Protein AF-A0A534S2S4-F1 (afdb_monomer)

Solvent-accessible surface area (backbone atoms only — not comparable to full-atom values): 56631 Å² total; per-residue (Å²): 140,79,90,82,89,81,90,79,90,84,87,86,82,88,86,89,84,85,85,80,88,74,84,80,78,77,70,78,77,72,76,71,80,69,82,71,57,47,35,55,70,44,50,54,31,37,77,66,33,58,49,56,22,44,39,50,73,72,68,54,84,59,63,68,35,70,48,42,50,52,49,50,53,44,32,54,50,32,46,51,55,48,49,52,53,48,33,68,75,62,39,66,91,51,43,47,70,60,43,74,64,41,52,72,62,59,48,69,63,53,56,33,32,34,51,27,31,46,73,56,96,68,34,43,33,70,37,54,27,36,38,56,42,86,41,82,35,76,55,41,68,33,45,63,28,46,33,44,68,43,44,54,74,63,92,55,72,63,59,54,52,52,44,41,42,51,26,59,65,42,16,82,53,30,71,49,63,35,65,38,26,38,38,33,26,13,88,83,47,46,78,43,82,43,80,27,73,92,71,56,66,68,55,53,47,53,53,49,54,54,58,44,49,75,77,49,73,82,67,78,84,68,67,57,93,54,38,93,49,36,34,51,32,70,62,52,49,53,52,35,60,77,60,38,31,48,45,59,35,69,87,56,48,76,66,53,48,53,54,35,45,77,73,74,34,64,27,35,68,54,36,20,73,66,51,69,59,72,78,81,72,88,81,73,83,85,69,75,53,78,67,53,66,29,52,32,26,34,11,44,71,72,58,23,38,34,33,47,85,79,58,84,73,91,86,58,70,35,39,33,24,38,39,76,46,56,42,79,81,77,71,37,60,38,37,41,21,36,38,42,36,46,77,92,48,76,46,80,50,78,39,70,28,96,46,76,82,36,38,63,55,39,51,48,56,52,49,55,59,52,64,77,43,80,83,44,41,35,39,28,57,53,67,64,59,60,51,49,54,54,54,50,50,67,75,47,75,86,70,80,96,67,85,63,66,75,82,39,54,43,48,49,45,62,51,34,56,42,20,46,28,53,52,46,54,46,92,43,70,66,52,50,19,43,72,57,68,46,77,67,94,53,94,71,76,42,77,59,45,51,47,44,41,50,53,51,27,78,74,65,70,44,64,69,42,54,49,51,50,53,50,52,40,42,44,50,18,51,30,50,45,53,52,50,53,49,48,52,75,69,28,94,79,72,81,76,97,82,74,82,84,81,69,51,89,67,82,46,55,77,41,50,42,82,72,49,76,60,88,59,98,68,56,92,82,50,89,73,84,49,93,48,66,65,55,37,52,50,51,59,53,65,36,69,64,43,35,48,70,60,53,46,32,74,74,33,70,70,53,43,53,50,53,53,51,66,74,70,63,80,71,82,73,85,74,78,61,78,40,79,45,80,51,78,64,72,53,32,96,85,78,63,45,63,57,64,48,76,44,81,88,61,70,44,78,47,65,24,46,28,44,40,83,54,99,92,46,75,41,70,38,29,38,33,40,35,34,46,46,36,31,29,67,83,76,64,52,74,46,65,36,72,63,68,77,28,51,38,54,62,32,66,48,38,40,36,52,54,46,40,42,35,68,75,69,62,45,49,53,63,56,51,21,49,47,34,37,72,78,51,67,40,97,50,45,47,71,54,51,58,47,36,45,49,51,51,23,59,76,41,40,63,39,46,49,51,50,46,52,50,48,41,69,33,64,47,33,23,44,44,74,43,80,45,39,26,45,94,72,44,64,31,27,40,38,34,42,24,51,87,49,48,40,38,48,43,78,37,73,56,88,72,43,71,63,50,45,76,68,41,70,80,26,83,27,37,42,25,23,64,91,57,67,60,62,73,72,46,87,50,51,42,25,36,23,45,61,61,54,52,53,50,51,54,54,51,42,70,77,38,79,81,45,62,67,45,52,48,54,50,50,54,53,49,54,54,51,49,60,52,46,59,47,35,78,74,65,45,51,35,24,84,74,40,41,70,51,49,62,60,50,51,52,48,53,52,54,56,71,74,52,87,68,85,48,73,69,41,42,52,50,49,54,51,50,64,75,39,53,84,23,59,60,38,39,34,77,34,66,73,39,63,61,49,38,60,61,23,56,55,56,50,47,65,53,50,62,50,42,78,78,43,60,43,70,36,49,71,69,60,44,49,32,47,29,38,50,44,18,52,41,52,19,22,56,52,65,76,42,59,49,58,57,45,53,66,68,66,63,68,48,71,66,63,60,69,68,66,62,86,80,78,71,80,72,69,96,64,62,60,53,58,89,92,67,82,58,98,81,60,75,73,66,72,69,62,68,58,75,78,70,66,81,82,78,79,83,76,135

Sequence (989 aa):
LPMVSGSGTMQHRLPGARRKGIAASTCPVSRRIMTTSITVDILESFLQCRYKSYLQLGGAQGSPSDYARLLHEKSARVRLTATDTLLTRHGARECLRSPTVTPAVLKRGVPLVLDATLEDEGLTIRVDALQRVPGPSTLGDFHYVPILFHEAERPSHIQRSLLALYGLLLDPLQGRAPGYGILIHGQGCAVRRIAIPRRHGQVRRVLQELRELHTGPPPQLMLNKHCPYCAFHQRCHAEAMAKDDLSLLRGLSAKDITQHHKHGIFTVTQLSCTFRPRKRRKPAPPKPPLHQAALQALAIRDQKIHVYGTPQLPVSSTRIYFDLEGDPDRRFVYLLGMVVQTGAVEERYSFWADTPAEESRLYQQFLEVVAHHPGSWLYAYGSYEAAFLRRMGQAVERLTQGDPVLSRVVNVLSIIYAHVYFPTYSNSLKDIGRYLGCSWTAAEASGLQSIVWRRQWETTGAVTLKDILTTYNMEDCLALRRVTECLYTICPSSLAADQPQTTCHAGSPVVRVEDIEPPSSRREWGRAKFVVSDFEFVNQCAYFDYQRDRILLRTHPTLKQRQARKHGRQGKKNLWANRCVALDSLVCPFCGGGVLTQRPDGRLVRLTFDLQKTRSGFRRWVTRFTTTWHRCASCGKRFLPHEYLRVDEHGHTLKSWAMYEHIVHRASFASIAERMKTYFGLPVFTPDIRTFKRRLAHDYRETSQQLLAKLVRGTVLHADETTVHLQRGVKGYVWVFTNLEEVVFMYRPSREGSFLHDLLKDFHGVLVSDFYAPYDAVACAQQKCLIHLIRDFNHDIQRNPWDEELKALAADFGRLLRTIVVTIDRYGLSQQHLGKHRQDVDAFFHAVSGRLYRSEVTEGYQQRLLTYQDKLFTFLRYDGIPWNNNNAEHAVKQFAYYREIADGYFSETGLQDYLVLLSLNVTCKYKDVSFLQFLLAREKDIDVFAAGRDWHGVRPTIELIPEGFTLARRKRARDWDQVQQQPYKQKQE

Radius of gyration: 42.88 Å; Cα contacts (8 Å, |Δi|>4): 1382; chains: 1; bounding box: 113×96×119 Å

Foldseek 3Di:
DDDDDDDDDDDDDDDDDDDDDDDPPPPPPPPPPPLPQCEPVLLLCCVAPVLLSLCVLVVHFFAFDLLSVVQVVLLVLQLVVLVVVVCVVQPVVLEAEAEADALVVVLVVRQKYAQYWQDDDRHTYTFGMWGWDAPDWQSGRIFTATEHEGAFLDDDVSVLLVSLVVQVSRCVSTVHGDQWHWYQYHNVRDIDIGGHDPDCPVSVVSVVVSVCSSVDDRDDQADDPCLLRRRCNVVSVVVCVVQQALNLQVPDDPVNQVLCVLVVRGHLLSLLVPDFLDQDDDDDPDPQAQFRSNVLSVCLVVVFKEWEDFQDDDDDQKEKFKDWADDVSVPATAKIWMWIHHNPDIDIDMAGDLDSVCLLVSLVVVVVVVVVPPPYAYEYQACPVLVSLVVSCVVPVPDDDDDRNSVRYDHLLSSCRRTIRGSFSDSDLVRVLVLLVQDAPDPSQDSSVLVSLSVVCNVPVDVVSVVSNNSSRNSSRVSSVSSVVLVVVVHPPDDDPDDPQDDRNNNHHYHYSNNPDGPPPPCPPPQDDDPDVVVSVVVVCVDPCNCLVPPVCVVDVVSVVVVCVVVPDPDPDPDDAPEEEEDDDQADPPPRARDKDFDPPDKDKAKAWEWDQDPVGIATHIYIYIYTWIAHPVPRDIDTHPQVLFFDNYDLLLLLVLLCCCQVVVDQLQRSCVCCCPVHVDNDHSLNNLVSLLQVLVLQVVLLVVLLVCLLADQEKEKDKDWFAAAPRQIWMWIWIDDLQFIFIDIDSDPQLPVVCVSNVSRAHEYEYAPDPSVVPHPYAYAHAVVVVLVVLVVVCVSVVPQVLSVVLSVLVVVLVVVLVVQCVVPNLDLVSLLVSPVVLVVSLVVLVPDDDDDPVSVVVSVVCVVCSSHQVCSNHDGPYDNHSVVRVVLVVSVVVSSSVCGNPHDPSSVSSSRSLNRLCVSCVSLVHDSSVCSVLSDNHSVVVSVPDPPPDDDPPGDGHDPPDDRPPDPDPPVPVVSVDDDDPDPDD

Structure (mmCIF, N/CA/C/O backbone):
data_AF-A0A534S2S4-F1
#
_entry.id   AF-A0A534S2S4-F1
#
loop_
_atom_site.group_PDB
_atom_site.id
_atom_site.type_symbol
_atom_site.label_atom_id
_atom_site.label_alt_id
_atom_site.label_comp_id
_atom_site.label_asym_id
_atom_site.label_entity_id
_atom_site.label_seq_id
_atom_site.pdbx_PDB_ins_code
_atom_site.Cartn_x
_atom_site.Cartn_y
_atom_site.Cartn_z
_atom_site.occupancy
_atom_site.B_iso_or_equiv
_atom_site.auth_seq_id
_atom_site.auth_comp_id
_atom_site.auth_asym_id
_atom_site.auth_atom_id
_atom_site.pdbx_PDB_model_num
ATOM 1 N N . LEU A 1 1 ? 59.144 -22.539 16.439 1.00 27.97 1 LEU A N 1
ATOM 2 C CA . LEU A 1 1 ? 60.264 -23.484 16.230 1.00 27.97 1 LEU A CA 1
ATOM 3 C C . LEU A 1 1 ? 60.076 -24.652 17.191 1.00 27.97 1 LEU A C 1
ATOM 5 O O . LEU A 1 1 ? 59.930 -24.357 18.368 1.00 27.97 1 LEU A O 1
ATOM 9 N N . PRO A 1 2 ? 60.136 -25.922 16.762 1.00 48.00 2 PRO A N 1
ATOM 10 C CA . PRO A 1 2 ? 59.625 -26.518 15.517 1.00 48.00 2 PRO A CA 1
ATOM 11 C C . PRO A 1 2 ? 58.724 -27.764 15.830 1.00 48.00 2 PRO A C 1
ATOM 13 O O . PRO A 1 2 ? 58.719 -28.236 16.956 1.00 48.00 2 PRO A O 1
ATOM 16 N N . MET A 1 3 ? 57.757 -28.120 14.962 1.00 29.30 3 MET A N 1
ATOM 17 C CA . MET A 1 3 ? 57.731 -29.337 14.096 1.00 29.30 3 MET A CA 1
ATOM 18 C C . MET A 1 3 ? 57.551 -30.686 14.854 1.00 29.30 3 MET A C 1
ATOM 20 O O . MET A 1 3 ? 58.191 -30.885 15.867 1.00 29.30 3 MET A O 1
ATOM 24 N N . VAL A 1 4 ? 56.756 -31.691 14.445 1.00 30.16 4 VAL A N 1
ATOM 25 C CA . VAL A 1 4 ? 56.313 -32.095 13.099 1.00 30.16 4 VAL A CA 1
ATOM 26 C C . VAL A 1 4 ? 55.202 -33.180 13.157 1.00 30.16 4 VAL A C 1
ATOM 28 O O . VAL A 1 4 ? 55.156 -33.976 14.084 1.00 30.16 4 VAL A O 1
ATOM 31 N N . SER A 1 5 ? 54.326 -33.138 12.142 1.00 28.84 5 SER A N 1
ATOM 32 C CA . SER A 1 5 ? 53.470 -34.156 11.479 1.00 28.84 5 SER A CA 1
ATOM 33 C C . SER A 1 5 ? 52.844 -35.374 12.191 1.00 28.84 5 SER A C 1
ATOM 35 O O . SER A 1 5 ? 53.548 -36.201 12.758 1.00 28.84 5 SER A O 1
ATOM 37 N N . GLY A 1 6 ? 51.580 -35.650 11.824 1.00 25.84 6 GLY A N 1
ATOM 38 C CA . GLY A 1 6 ? 51.224 -36.980 11.296 1.00 25.84 6 GLY A CA 1
ATOM 39 C C . GLY A 1 6 ? 49.858 -37.561 11.680 1.00 25.84 6 GLY A C 1
ATOM 40 O O . GLY A 1 6 ? 49.754 -38.229 12.692 1.00 25.84 6 GLY A O 1
ATOM 41 N N . SER A 1 7 ? 48.876 -37.392 10.780 1.00 24.80 7 SER A N 1
ATOM 42 C CA . SER A 1 7 ? 47.795 -38.337 10.409 1.00 24.80 7 SER A CA 1
ATOM 43 C C . SER A 1 7 ? 46.844 -38.939 11.461 1.00 24.80 7 SER A C 1
ATOM 45 O O . SER A 1 7 ? 47.269 -39.604 12.394 1.00 24.80 7 SER A O 1
ATOM 47 N N . GLY A 1 8 ? 45.538 -38.909 11.158 1.00 25.06 8 GLY A N 1
ATOM 48 C CA . GLY A 1 8 ? 44.631 -39.992 11.567 1.00 25.06 8 GLY A CA 1
ATOM 49 C C . GLY A 1 8 ? 43.248 -39.559 12.044 1.00 25.06 8 GLY A C 1
ATOM 50 O O . GLY A 1 8 ? 43.040 -39.290 13.217 1.00 25.06 8 GLY A O 1
ATOM 51 N N . THR A 1 9 ? 42.303 -39.540 11.106 1.00 26.94 9 THR A N 1
ATOM 52 C CA . THR A 1 9 ? 40.872 -39.862 11.268 1.00 26.94 9 THR A CA 1
ATOM 53 C C . THR A 1 9 ? 40.419 -40.369 12.649 1.00 26.94 9 THR A C 1
ATOM 55 O O . THR A 1 9 ? 40.787 -41.471 13.049 1.00 26.94 9 THR A O 1
ATOM 58 N N . MET A 1 10 ? 39.506 -39.642 13.307 1.00 26.95 10 MET A N 1
ATOM 59 C CA . MET A 1 10 ? 38.719 -40.157 14.434 1.00 26.95 10 MET A CA 1
ATOM 60 C C . MET A 1 10 ? 37.233 -40.284 14.072 1.00 26.95 10 MET A C 1
ATOM 62 O O . MET A 1 10 ? 36.478 -39.316 14.079 1.00 26.95 10 MET A O 1
ATOM 66 N N . GLN A 1 11 ? 36.823 -41.524 13.809 1.00 29.59 11 GLN A N 1
ATOM 67 C CA . GLN A 1 11 ? 35.552 -42.075 14.270 1.00 29.59 11 GLN A CA 1
ATOM 68 C C . GLN A 1 11 ? 35.878 -42.985 15.460 1.00 29.59 11 GLN A C 1
ATOM 70 O O . GLN A 1 11 ? 36.618 -43.947 15.291 1.00 29.59 11 GLN A O 1
ATOM 75 N N . HIS A 1 12 ? 35.308 -42.719 16.636 1.00 27.44 12 HIS A N 1
ATOM 76 C CA . HIS A 1 12 ? 35.150 -43.722 17.690 1.00 27.44 12 HIS A CA 1
ATOM 77 C C . HIS A 1 12 ? 33.883 -43.463 18.515 1.00 27.44 12 HIS A C 1
ATOM 79 O O . HIS A 1 12 ? 33.473 -42.331 18.759 1.00 27.44 12 HIS A O 1
ATOM 85 N N . ARG A 1 13 ? 33.256 -44.585 18.868 1.00 25.59 13 ARG A N 1
ATOM 86 C CA . ARG A 1 13 ? 31.987 -44.803 19.569 1.00 25.59 13 ARG A CA 1
ATOM 87 C C . ARG A 1 13 ? 32.154 -44.840 21.102 1.00 25.59 13 ARG A C 1
ATOM 89 O O . ARG A 1 13 ? 33.119 -45.452 21.535 1.00 25.59 13 ARG A O 1
ATOM 96 N N . LEU A 1 14 ? 31.096 -44.390 21.815 1.00 32.38 14 LEU A N 1
ATOM 97 C CA . LEU A 1 14 ? 30.461 -44.919 23.068 1.00 32.38 14 LEU A CA 1
ATOM 98 C C . LEU A 1 14 ? 31.342 -45.034 24.352 1.00 32.38 14 LEU A C 1
ATOM 100 O O . LEU A 1 14 ? 32.553 -44.984 24.204 1.00 32.38 14 LEU A O 1
ATOM 104 N N . PRO A 1 15 ? 30.827 -45.203 25.609 1.00 32.09 15 PRO A N 1
ATOM 105 C CA . PRO A 1 15 ? 29.485 -45.609 26.082 1.00 32.09 15 PRO A CA 1
ATOM 106 C C . PRO A 1 15 ? 28.913 -44.792 27.283 1.00 32.09 15 PRO A C 1
ATOM 108 O O . PRO A 1 15 ? 29.521 -43.848 27.774 1.00 32.09 15 PRO A O 1
ATOM 111 N N . GLY A 1 16 ? 27.698 -45.134 27.739 1.00 25.22 16 GLY A N 1
ATOM 112 C CA . GLY A 1 16 ? 26.945 -44.379 28.755 1.00 25.22 16 GLY A CA 1
ATOM 113 C C . GLY A 1 16 ? 27.122 -44.793 30.221 1.00 25.22 16 GLY A C 1
ATOM 114 O O . GLY A 1 16 ? 27.789 -45.774 30.518 1.00 25.22 16 GLY A O 1
ATOM 115 N N . ALA A 1 17 ? 26.444 -44.066 31.122 1.00 25.34 17 ALA A N 1
ATOM 116 C CA . ALA A 1 17 ? 25.922 -44.570 32.399 1.00 25.34 17 ALA A CA 1
ATOM 117 C C . ALA A 1 17 ? 25.058 -43.528 33.148 1.00 25.34 17 ALA A C 1
ATOM 119 O O . ALA A 1 17 ? 25.485 -42.410 33.407 1.00 25.34 17 ALA A O 1
ATOM 120 N N . ARG A 1 18 ? 23.888 -43.999 33.609 1.00 25.67 18 ARG A N 1
ATOM 121 C CA . ARG A 1 18 ? 23.208 -43.653 34.877 1.00 25.67 18 ARG A CA 1
ATOM 122 C C . ARG A 1 18 ? 22.656 -42.228 35.058 1.00 25.67 18 ARG A C 1
ATOM 124 O O . ARG A 1 18 ? 23.253 -41.388 35.721 1.00 25.67 18 ARG A O 1
ATOM 131 N N . ARG A 1 19 ? 21.385 -42.038 34.680 1.00 29.34 19 ARG A N 1
ATOM 132 C CA . ARG A 1 19 ? 20.469 -41.162 35.436 1.00 29.34 19 ARG A CA 1
ATOM 133 C C . ARG A 1 19 ? 19.663 -42.017 36.415 1.00 29.34 19 ARG A C 1
ATOM 135 O O . ARG A 1 19 ? 18.825 -42.811 36.001 1.00 29.34 19 ARG A O 1
ATOM 142 N N . LYS A 1 20 ? 19.961 -41.869 37.710 1.00 29.08 20 LYS A N 1
ATOM 143 C CA . LYS A 1 20 ? 19.117 -42.348 38.810 1.00 29.08 20 LYS A CA 1
ATOM 144 C C . LYS A 1 20 ? 17.820 -41.541 38.802 1.00 29.08 20 LYS A C 1
ATOM 146 O O . LYS A 1 20 ? 17.865 -40.313 38.776 1.00 29.08 20 LYS A O 1
ATOM 151 N N . GLY A 1 21 ? 16.693 -42.244 38.821 1.00 29.78 21 GLY A N 1
ATOM 152 C CA . GLY A 1 21 ? 15.395 -41.659 39.110 1.00 29.78 21 GLY A CA 1
ATOM 153 C C . GLY A 1 21 ? 15.348 -41.160 40.550 1.00 29.78 21 GLY A C 1
ATOM 154 O O . GLY A 1 21 ? 15.722 -41.878 41.475 1.00 29.78 21 GLY A O 1
ATOM 155 N N . ILE A 1 22 ? 14.880 -39.928 40.716 1.00 29.33 22 ILE A N 1
ATOM 156 C CA . ILE A 1 22 ? 14.251 -39.444 41.940 1.00 29.33 22 ILE A CA 1
ATOM 157 C C . ILE A 1 22 ? 12.923 -38.849 41.485 1.00 29.33 22 ILE A C 1
ATOM 159 O O . ILE A 1 22 ? 12.863 -38.095 40.513 1.00 29.33 22 ILE A O 1
ATOM 163 N N . ALA A 1 23 ? 11.870 -39.324 42.135 1.00 26.19 23 ALA A N 1
ATOM 164 C CA . ALA A 1 23 ? 10.476 -39.148 41.792 1.00 26.19 23 ALA A CA 1
ATOM 165 C C . ALA A 1 23 ? 10.111 -37.682 41.522 1.00 26.19 23 ALA A C 1
ATOM 167 O O . ALA A 1 23 ? 10.239 -36.827 42.396 1.00 26.19 23 ALA A O 1
ATOM 168 N N . ALA A 1 24 ? 9.583 -37.412 40.327 1.00 26.72 24 ALA A N 1
ATOM 169 C CA . ALA A 1 24 ? 8.692 -36.280 40.153 1.00 26.72 24 ALA A CA 1
ATOM 170 C C . ALA A 1 24 ? 7.431 -36.616 40.950 1.00 26.72 24 ALA A C 1
ATOM 172 O O . ALA A 1 24 ? 6.681 -37.518 40.573 1.00 26.72 24 ALA A O 1
ATOM 173 N N . SER A 1 25 ? 7.238 -35.941 42.083 1.00 27.28 25 SER A N 1
ATOM 174 C CA . SER A 1 25 ? 5.959 -35.944 42.770 1.00 27.28 25 SER A CA 1
ATOM 175 C C . SER A 1 25 ? 4.925 -35.391 41.795 1.00 27.28 25 SER A C 1
ATOM 177 O O . SER A 1 25 ? 4.791 -34.192 41.559 1.00 27.28 25 SER A O 1
ATOM 179 N N . THR A 1 26 ? 4.182 -36.299 41.177 1.00 25.56 26 THR A N 1
ATOM 180 C CA . THR A 1 26 ? 2.866 -35.994 40.646 1.00 25.56 26 THR A CA 1
ATOM 181 C C . THR A 1 26 ? 2.010 -35.643 41.853 1.00 25.56 26 THR A C 1
ATOM 183 O O . THR A 1 26 ? 1.343 -36.504 42.417 1.00 25.56 26 THR A O 1
ATOM 186 N N . CYS A 1 27 ? 2.070 -34.385 42.295 1.00 23.92 27 CYS A N 1
ATOM 187 C CA . CYS A 1 27 ? 0.969 -33.812 43.045 1.00 23.92 27 CYS A CA 1
ATOM 188 C C . CYS A 1 27 ? -0.245 -33.939 42.124 1.00 23.92 27 CYS A C 1
ATOM 190 O O . CYS A 1 27 ? -0.252 -33.314 41.057 1.00 23.92 27 CYS A O 1
ATOM 192 N N . PRO A 1 28 ? -1.264 -34.738 42.478 1.00 25.97 28 PRO A N 1
ATOM 193 C CA . PRO A 1 28 ? -2.534 -34.593 41.820 1.00 25.97 28 PRO A CA 1
ATOM 194 C C . PRO A 1 28 ? -3.015 -33.220 42.275 1.00 25.97 28 PRO A C 1
ATOM 196 O O . PRO A 1 28 ? -3.484 -33.053 43.401 1.00 25.97 28 PRO A O 1
ATOM 199 N N . VAL A 1 29 ? -2.872 -32.204 41.422 1.00 29.03 29 VAL A N 1
ATOM 200 C CA . VAL A 1 29 ? -3.767 -31.058 41.517 1.00 29.03 29 VAL A CA 1
ATOM 201 C C . VAL A 1 29 ? -5.122 -31.649 41.188 1.00 29.03 29 VAL A C 1
ATOM 203 O O . VAL A 1 29 ? -5.519 -31.757 40.030 1.00 29.03 29 VAL A O 1
ATOM 206 N N . SER A 1 30 ? -5.775 -32.145 42.236 1.00 26.56 30 SER A N 1
ATOM 207 C CA . SER A 1 30 ? -7.192 -32.400 42.271 1.00 26.56 30 SER A CA 1
ATOM 208 C C . SER A 1 30 ? -7.811 -31.108 41.768 1.00 26.56 30 SER A C 1
ATOM 210 O O . SER A 1 30 ? -7.877 -30.111 42.491 1.00 26.56 30 SER A O 1
ATOM 212 N N . ARG A 1 31 ? -8.174 -31.081 40.480 1.00 31.44 31 ARG A N 1
ATOM 213 C CA . ARG A 1 31 ? -9.143 -30.129 39.964 1.00 31.44 31 ARG A CA 1
ATOM 214 C C . ARG A 1 31 ? -10.419 -30.480 40.711 1.00 31.44 31 ARG A C 1
ATOM 216 O O . ARG A 1 31 ? -11.256 -31.224 40.215 1.00 31.44 31 ARG A O 1
ATOM 223 N N . ARG A 1 32 ? -10.547 -29.962 41.937 1.00 27.72 32 ARG A N 1
ATOM 224 C CA . ARG A 1 32 ? -11.848 -29.629 42.486 1.00 27.72 32 ARG A CA 1
ATOM 225 C C . ARG A 1 32 ? -12.482 -28.791 41.393 1.00 27.72 32 ARG A C 1
ATOM 227 O O . ARG A 1 32 ? -12.066 -27.659 41.159 1.00 27.72 32 ARG A O 1
ATOM 234 N N . ILE A 1 33 ? -13.421 -29.398 40.681 1.00 35.59 33 ILE A N 1
ATOM 235 C CA . ILE A 1 33 ? -14.421 -28.689 39.905 1.00 35.59 33 ILE A CA 1
ATOM 236 C C . ILE A 1 33 ? -15.196 -27.908 40.966 1.00 35.59 33 ILE A C 1
ATOM 238 O O . ILE A 1 33 ? -16.193 -28.374 41.504 1.00 35.59 33 ILE A O 1
ATOM 242 N N . MET A 1 34 ? -14.650 -26.767 41.387 1.00 34.31 34 MET A N 1
ATOM 243 C CA . MET A 1 34 ? -15.472 -25.741 41.983 1.00 34.31 34 MET A CA 1
ATOM 244 C C . MET A 1 34 ? -16.307 -25.254 40.818 1.00 34.31 34 MET A C 1
ATOM 246 O O . MET A 1 34 ? -15.790 -24.635 39.895 1.00 34.31 34 MET A O 1
ATOM 250 N N . THR A 1 35 ? -17.575 -25.642 40.814 1.00 44.19 35 THR A N 1
ATOM 251 C CA . THR A 1 35 ? -18.600 -25.050 39.967 1.00 44.19 35 THR A CA 1
ATOM 252 C C . THR A 1 35 ? -18.693 -23.575 40.348 1.00 44.19 35 THR A C 1
ATOM 254 O O . THR A 1 35 ? -19.490 -23.197 41.205 1.00 44.19 35 THR A O 1
ATOM 257 N N . THR A 1 36 ? -17.805 -22.742 39.804 1.00 59.06 36 THR A N 1
ATOM 258 C CA . THR A 1 36 ? -17.857 -21.294 39.980 1.00 59.06 36 THR A CA 1
ATOM 259 C C . THR A 1 36 ? -19.071 -20.808 39.206 1.00 59.06 36 THR A C 1
ATOM 261 O O . THR A 1 36 ? -19.063 -20.760 37.978 1.00 59.06 36 THR A O 1
ATOM 264 N N . SER A 1 37 ? -20.145 -20.497 39.930 1.00 69.94 37 SER A N 1
ATOM 265 C CA . SER A 1 37 ? -21.350 -19.907 39.358 1.00 69.94 37 SER A CA 1
ATOM 266 C C . SER A 1 37 ? -20.997 -18.613 38.627 1.00 69.94 37 SER A C 1
ATOM 268 O O . SER A 1 37 ? -20.305 -17.755 39.181 1.00 69.94 37 SER A O 1
ATOM 270 N N . ILE A 1 38 ? -21.481 -18.451 37.398 1.00 78.44 38 ILE A N 1
ATOM 271 C CA . ILE A 1 38 ? -21.271 -17.223 36.625 1.00 78.44 38 ILE A CA 1
ATOM 272 C C . ILE A 1 38 ? -22.048 -16.083 37.300 1.00 78.44 38 ILE A C 1
ATOM 274 O O . ILE A 1 38 ? -23.280 -16.110 37.327 1.00 78.44 38 ILE A O 1
ATOM 278 N N . THR A 1 39 ? -21.326 -15.087 37.821 1.00 82.81 39 THR A N 1
ATOM 279 C CA . THR A 1 39 ? -21.883 -13.893 38.478 1.00 82.81 39 THR A CA 1
ATOM 280 C C . THR A 1 39 ? -22.001 -12.702 37.518 1.00 82.81 39 THR A C 1
ATOM 282 O O . THR A 1 39 ? -21.434 -12.703 36.421 1.00 82.81 39 THR A O 1
ATOM 285 N N . VAL A 1 40 ? -22.703 -11.643 37.944 1.00 79.50 40 VAL A N 1
ATOM 286 C CA . VAL A 1 40 ? -22.803 -10.376 37.190 1.00 79.50 40 VAL A CA 1
ATOM 287 C C . VAL A 1 40 ? -21.429 -9.742 36.965 1.00 79.50 40 VAL A C 1
ATOM 289 O O . VAL A 1 40 ? -21.137 -9.334 35.846 1.00 79.50 40 VAL A O 1
ATOM 292 N N . ASP A 1 41 ? -20.546 -9.751 37.967 1.00 81.44 41 ASP A N 1
ATOM 293 C CA . ASP A 1 41 ? -19.196 -9.178 37.849 1.00 81.44 41 ASP A CA 1
ATOM 294 C C . ASP A 1 41 ? -18.347 -9.892 36.783 1.00 81.44 41 ASP A C 1
ATOM 296 O O . ASP A 1 41 ? -17.568 -9.261 36.058 1.00 81.44 41 ASP A O 1
ATOM 300 N N . ILE A 1 42 ? -18.502 -11.218 36.664 1.00 85.88 42 ILE A N 1
ATOM 301 C CA . ILE A 1 42 ? -17.833 -12.031 35.638 1.00 85.88 42 ILE A CA 1
ATOM 302 C C . ILE A 1 42 ? -18.393 -11.694 34.256 1.00 85.88 42 ILE A C 1
ATOM 304 O O . ILE A 1 42 ? -17.633 -11.569 33.295 1.00 85.88 42 ILE A O 1
ATOM 308 N N . LEU A 1 43 ? -19.709 -11.510 34.146 1.00 84.19 43 LEU A N 1
ATOM 309 C CA . LEU A 1 43 ? -20.357 -11.137 32.894 1.00 84.19 43 LEU A CA 1
ATOM 310 C C . LEU A 1 43 ? -19.977 -9.724 32.439 1.00 84.19 43 LEU A C 1
ATOM 312 O O . LEU A 1 43 ? -19.644 -9.525 31.272 1.00 84.19 43 LEU A O 1
ATOM 316 N N . GLU A 1 44 ? -19.991 -8.740 33.335 1.00 86.06 44 GLU A N 1
ATOM 317 C CA . GLU A 1 44 ? -19.510 -7.391 33.031 1.00 86.06 44 GLU A CA 1
ATOM 318 C C . GLU A 1 44 ? -18.049 -7.423 32.592 1.00 86.06 44 GLU A C 1
ATOM 320 O O . GLU A 1 44 ? -17.680 -6.823 31.578 1.00 86.06 44 GLU A O 1
ATOM 325 N N . SER A 1 45 ? -17.233 -8.207 33.299 1.00 89.50 45 SER A N 1
ATOM 326 C CA . SER A 1 45 ? -15.844 -8.433 32.926 1.00 89.50 45 SER A CA 1
ATOM 327 C C . SER A 1 45 ? -15.722 -9.096 31.556 1.00 89.50 45 SER A C 1
ATOM 329 O O . SER A 1 45 ? -14.849 -8.688 30.805 1.00 89.50 45 SER A O 1
ATOM 331 N N . PHE A 1 46 ? -16.607 -10.021 31.171 1.00 88.94 46 PHE A N 1
ATOM 332 C CA . PHE A 1 46 ? -16.636 -10.627 29.832 1.00 88.94 46 PHE A CA 1
ATOM 333 C C . PHE A 1 46 ? -16.990 -9.603 28.746 1.00 88.94 46 PHE A C 1
ATOM 335 O O . PHE A 1 46 ? -16.337 -9.555 27.700 1.00 88.94 46 PHE A O 1
ATOM 342 N N . LEU A 1 47 ? -17.988 -8.749 29.006 1.00 87.62 47 LEU A N 1
ATOM 343 C CA . LEU A 1 47 ? -18.412 -7.681 28.095 1.00 87.62 47 LEU A CA 1
ATOM 344 C C . LEU A 1 47 ? -17.325 -6.608 27.910 1.00 87.62 47 LEU A C 1
ATOM 346 O O . LEU A 1 47 ? -17.243 -5.998 26.844 1.00 87.62 47 LEU A O 1
ATOM 350 N N . GLN A 1 48 ? -16.482 -6.391 28.921 1.00 89.81 48 GLN A N 1
ATOM 351 C CA . GLN A 1 48 ? -15.333 -5.481 28.860 1.00 89.81 48 GLN A CA 1
ATOM 352 C C . GLN A 1 48 ? -14.072 -6.150 28.282 1.00 89.81 48 GLN A C 1
ATOM 354 O O . GLN A 1 48 ? -13.323 -5.533 27.521 1.00 89.81 48 GLN A O 1
ATOM 359 N N . CYS A 1 49 ? -13.793 -7.394 28.673 1.00 91.00 49 CYS A N 1
ATOM 360 C CA . CYS A 1 49 ? -12.587 -8.151 28.345 1.00 91.00 49 CYS A CA 1
ATOM 361 C C . CYS A 1 49 ? -12.755 -9.663 28.615 1.00 91.00 49 CYS A C 1
ATOM 363 O O . CYS A 1 49 ? -12.649 -10.128 29.750 1.00 91.00 49 CYS A O 1
ATOM 365 N N . ARG A 1 50 ? -12.871 -10.466 27.549 1.00 90.56 50 ARG A N 1
ATOM 366 C CA . ARG A 1 50 ? -12.970 -11.939 27.635 1.00 90.56 50 ARG A CA 1
ATOM 367 C C . ARG A 1 50 ? -11.816 -12.596 28.403 1.00 90.56 50 ARG A C 1
ATOM 369 O O . ARG A 1 50 ? -12.011 -13.590 29.094 1.00 90.56 50 ARG A O 1
ATOM 376 N N . TYR A 1 51 ? -10.605 -12.046 28.302 1.00 91.25 51 TYR A N 1
ATOM 377 C CA . TYR A 1 51 ? -9.449 -12.583 29.025 1.00 91.25 51 TYR A CA 1
ATOM 378 C C . TYR A 1 51 ? -9.570 -12.351 30.539 1.00 91.25 51 TYR A C 1
ATOM 380 O O . TYR A 1 51 ? -9.246 -13.234 31.326 1.00 91.25 51 TYR A O 1
ATOM 388 N N . LYS A 1 52 ? -10.118 -11.201 30.964 1.00 92.00 52 LYS A N 1
ATOM 389 C CA . LYS A 1 52 ? -10.385 -10.907 32.381 1.00 92.00 52 LYS A CA 1
ATOM 390 C C . LYS A 1 52 ? -11.400 -11.888 32.967 1.00 92.00 52 LYS A C 1
ATOM 392 O O . LYS A 1 52 ? -11.141 -12.442 34.030 1.00 92.00 52 LYS A O 1
ATOM 397 N N . SER A 1 53 ? -12.511 -12.136 32.268 1.00 90.44 53 SER A N 1
ATOM 398 C CA . SER A 1 53 ? -13.516 -13.101 32.732 1.00 90.44 53 SER A CA 1
ATOM 399 C C . SER A 1 53 ? -12.956 -14.521 32.812 1.00 90.44 53 SER A C 1
ATOM 401 O O . SER A 1 53 ? -13.241 -15.223 33.774 1.00 90.44 53 SER A O 1
ATOM 403 N N . TYR A 1 54 ? -12.111 -14.927 31.855 1.00 91.00 54 TYR A N 1
ATOM 404 C CA . TYR A 1 54 ? -11.408 -16.214 31.911 1.00 91.00 54 TYR A CA 1
ATOM 405 C C . TYR A 1 54 ? -10.513 -16.326 33.156 1.00 91.00 54 TYR A C 1
ATOM 407 O O . TYR A 1 54 ? -10.580 -17.319 33.877 1.00 91.00 54 TYR A O 1
ATOM 415 N N . LEU A 1 55 ? -9.721 -15.289 33.459 1.00 90.06 55 LEU A N 1
ATOM 416 C CA . LEU A 1 55 ? -8.868 -15.262 34.651 1.00 90.06 55 LEU A CA 1
ATOM 417 C C . LEU A 1 55 ? -9.683 -15.338 35.951 1.00 90.06 55 LEU A C 1
ATOM 419 O O . LEU A 1 55 ? -9.311 -16.086 36.852 1.00 90.06 55 LEU A O 1
ATOM 423 N N . GLN A 1 56 ? -10.800 -14.609 36.037 1.00 89.56 56 GLN A N 1
ATOM 424 C CA . GLN A 1 56 ? -11.691 -14.638 37.203 1.00 89.56 56 GLN A CA 1
ATOM 425 C C . GLN A 1 56 ? -12.367 -16.001 37.383 1.00 89.56 56 GLN A C 1
ATOM 427 O O . GLN A 1 56 ? -12.389 -16.526 38.493 1.00 89.56 56 GLN A O 1
ATOM 432 N N . LEU A 1 57 ? -12.862 -16.607 36.297 1.00 86.31 57 LEU A N 1
ATOM 433 C CA . LEU A 1 57 ? -13.441 -17.956 36.319 1.00 86.31 57 LEU A CA 1
ATOM 434 C C . LEU A 1 57 ? -12.415 -19.017 36.739 1.00 86.31 57 LEU A C 1
ATOM 436 O O . LEU A 1 57 ? -12.777 -19.981 37.410 1.00 86.31 57 LEU A O 1
ATOM 440 N N . GLY A 1 58 ? -11.141 -18.818 36.384 1.00 84.62 58 GLY A N 1
ATOM 441 C CA . GLY A 1 58 ? -10.013 -19.642 36.820 1.00 84.62 58 GLY A CA 1
ATOM 442 C C . GLY A 1 58 ? -9.516 -19.361 38.246 1.00 84.62 58 GLY A C 1
ATOM 443 O O . GLY A 1 58 ? -8.513 -19.945 38.650 1.00 84.62 58 GLY A O 1
ATOM 444 N N . GLY A 1 59 ? -10.169 -18.467 38.999 1.00 85.56 59 GLY A N 1
ATOM 445 C CA . GLY A 1 59 ? -9.825 -18.142 40.388 1.00 85.56 59 GLY A CA 1
ATOM 446 C C . GLY A 1 59 ? -8.624 -17.207 40.562 1.00 85.56 59 GLY A C 1
ATOM 447 O O . GLY A 1 59 ? -8.127 -17.053 41.677 1.00 85.56 59 GLY A O 1
ATOM 448 N N . ALA A 1 60 ? -8.131 -16.575 39.493 1.00 87.38 60 ALA A N 1
ATOM 449 C CA . ALA A 1 60 ? -7.032 -15.623 39.603 1.00 87.38 60 ALA A CA 1
ATOM 450 C C . ALA A 1 60 ? -7.495 -14.328 40.290 1.00 87.38 60 ALA A C 1
ATOM 452 O O . ALA A 1 60 ? -8.562 -13.796 39.982 1.00 87.38 60 ALA A O 1
ATOM 453 N N . GLN A 1 61 ? -6.653 -13.782 41.167 1.00 85.81 61 GLN A N 1
ATOM 454 C CA . GLN A 1 61 ? -6.859 -12.471 41.782 1.00 85.81 61 GLN A CA 1
ATOM 455 C C . GLN A 1 61 ? -5.931 -11.429 41.149 1.00 85.81 61 GLN A C 1
ATOM 457 O O . GLN A 1 61 ? -4.822 -11.747 40.717 1.00 85.81 61 GLN A O 1
ATOM 462 N N . GLY A 1 62 ? -6.410 -10.190 41.058 1.00 85.62 62 GLY A N 1
ATOM 463 C CA . GLY A 1 62 ? -5.659 -9.044 40.551 1.00 85.62 62 GLY A CA 1
ATOM 464 C C . GLY A 1 62 ? -5.740 -7.872 41.525 1.00 85.62 62 GLY A C 1
ATOM 465 O O . GLY A 1 62 ? -6.615 -7.846 42.390 1.00 85.62 62 GLY A O 1
ATOM 466 N N . SER A 1 63 ? -4.861 -6.888 41.359 1.00 88.19 63 SER A N 1
ATOM 467 C CA . SER A 1 63 ? -4.794 -5.707 42.225 1.00 88.19 63 SER A CA 1
ATOM 468 C C . SER A 1 63 ? -5.602 -4.558 41.615 1.00 88.19 63 SER A C 1
ATOM 470 O O . SER A 1 63 ? -5.228 -4.067 40.549 1.00 88.19 63 SER A O 1
ATOM 472 N N . PRO A 1 64 ? -6.716 -4.119 42.228 1.00 86.81 64 PRO A N 1
ATOM 473 C CA . PRO A 1 64 ? -7.528 -3.041 41.676 1.00 86.81 64 PRO A CA 1
ATOM 474 C C . PRO A 1 64 ? -6.797 -1.695 41.771 1.00 86.81 64 PRO A C 1
ATOM 476 O O . PRO A 1 64 ? -6.247 -1.344 42.821 1.00 86.81 64 PRO A O 1
ATOM 479 N N . SER A 1 65 ? -6.848 -0.918 40.686 1.00 89.69 65 SER A N 1
ATOM 480 C CA . SER A 1 65 ? -6.360 0.463 40.686 1.00 89.69 65 SER A CA 1
ATOM 481 C C . SER A 1 65 ? -7.206 1.347 41.603 1.00 89.69 65 SER A C 1
ATOM 483 O O . SER A 1 65 ? -8.356 1.016 41.914 1.00 89.69 65 SER A O 1
ATOM 485 N N . ASP A 1 66 ? -6.669 2.499 42.005 1.00 90.44 66 ASP A N 1
ATOM 486 C CA . ASP A 1 66 ? -7.423 3.463 42.812 1.00 90.44 66 ASP A CA 1
ATOM 487 C C . ASP A 1 66 ? -8.715 3.904 42.104 1.00 90.44 66 ASP A C 1
ATOM 489 O O . ASP A 1 66 ? -9.767 4.015 42.729 1.00 90.44 66 ASP A O 1
ATOM 493 N N . TYR A 1 67 ? -8.673 4.073 40.778 1.00 90.12 67 TYR A N 1
ATOM 494 C CA . TYR A 1 67 ? -9.863 4.405 39.994 1.00 90.12 67 TYR A CA 1
ATOM 495 C C . TYR A 1 67 ? -10.912 3.282 40.013 1.00 90.12 67 TYR A C 1
ATOM 497 O O . TYR A 1 67 ? -12.105 3.555 40.132 1.00 90.12 67 TYR A O 1
ATOM 505 N N . ALA A 1 68 ? -10.493 2.012 39.949 1.00 89.00 68 ALA A N 1
ATOM 506 C CA . ALA A 1 68 ? -11.415 0.884 40.080 1.00 89.00 68 ALA A CA 1
ATOM 507 C C . ALA A 1 68 ? -12.057 0.829 41.479 1.00 89.00 68 ALA A C 1
ATOM 509 O O . ALA A 1 68 ? -13.250 0.542 41.589 1.00 89.00 68 ALA A O 1
ATOM 510 N N . ARG A 1 69 ? -11.299 1.160 42.536 1.00 91.00 69 ARG A N 1
ATOM 511 C CA . ARG A 1 69 ? -11.831 1.294 43.904 1.00 91.00 69 ARG A CA 1
ATOM 512 C C . ARG A 1 69 ? -12.836 2.441 44.011 1.00 91.00 69 ARG A C 1
ATOM 514 O O . ARG A 1 69 ? -13.934 2.225 44.513 1.00 91.00 69 ARG A O 1
ATOM 521 N N . LEU A 1 70 ? -12.529 3.604 43.434 1.00 89.38 70 LEU A N 1
ATOM 522 C CA . LEU A 1 70 ? -13.452 4.741 43.367 1.00 89.38 70 LEU A CA 1
ATOM 523 C C . LEU A 1 70 ? -14.770 4.378 42.656 1.00 89.38 70 LEU A C 1
ATOM 525 O O . LEU A 1 70 ? -15.844 4.777 43.105 1.00 89.38 70 LEU A O 1
ATOM 529 N N . LEU A 1 71 ? -14.716 3.635 41.544 1.00 87.69 71 LEU A N 1
ATOM 530 C CA . LEU A 1 71 ? -15.925 3.159 40.859 1.00 87.69 71 LEU A CA 1
ATOM 531 C C . LEU A 1 71 ? -16.740 2.209 41.743 1.00 87.69 71 LEU A C 1
ATOM 533 O O . LEU A 1 71 ? -17.961 2.341 41.813 1.00 87.69 71 LEU A O 1
ATOM 537 N N . HIS A 1 72 ? -16.074 1.299 42.457 1.00 88.00 72 HIS A N 1
ATOM 538 C CA . HIS A 1 72 ? -16.733 0.387 43.389 1.00 88.00 72 HIS A CA 1
ATOM 539 C C . HIS A 1 72 ? -17.438 1.138 44.531 1.00 88.00 72 HIS A C 1
ATOM 541 O O . HIS A 1 72 ? -18.610 0.881 44.804 1.00 88.00 72 HIS A O 1
ATOM 547 N N . GLU A 1 73 ? -16.778 2.127 45.138 1.00 89.00 73 GLU A N 1
ATOM 548 C CA . GLU A 1 73 ? -17.365 2.998 46.168 1.00 89.00 73 GLU A CA 1
ATOM 549 C C . GLU A 1 73 ? -18.575 3.780 45.640 1.00 89.00 73 GLU A C 1
ATOM 551 O O . GLU A 1 73 ? -19.628 3.835 46.282 1.00 89.00 73 GLU A O 1
ATOM 556 N N . LYS A 1 74 ? -18.462 4.356 44.435 1.00 88.00 74 LYS A N 1
ATOM 557 C CA . LYS A 1 74 ? -19.575 5.053 43.778 1.00 88.00 74 LYS A CA 1
ATOM 558 C C . LYS A 1 74 ? -20.759 4.120 43.526 1.00 88.00 74 LYS A C 1
ATOM 560 O O . LYS A 1 74 ? -21.896 4.542 43.735 1.00 88.00 74 LYS A O 1
ATOM 565 N N . SER A 1 75 ? -20.496 2.891 43.089 1.00 88.50 75 SER A N 1
ATOM 566 C CA . SER A 1 75 ? -21.517 1.868 42.844 1.00 88.50 75 SER A CA 1
ATOM 567 C C . SER A 1 75 ? -22.219 1.461 44.141 1.00 88.50 75 SER A C 1
ATOM 569 O O . SER A 1 75 ? -23.449 1.458 44.201 1.00 88.50 75 SER A O 1
ATOM 571 N N . ALA A 1 76 ? -21.463 1.254 45.226 1.00 89.44 76 ALA A N 1
ATOM 572 C CA . ALA A 1 76 ? -22.015 0.983 46.552 1.00 89.44 76 ALA A CA 1
ATOM 573 C C . ALA A 1 76 ? -22.913 2.127 47.055 1.00 89.44 76 ALA A C 1
ATOM 575 O O . ALA A 1 76 ? -24.003 1.875 47.570 1.00 89.44 76 ALA A O 1
ATOM 576 N N . ARG A 1 77 ? -22.509 3.388 46.847 1.00 89.19 77 ARG A N 1
ATOM 577 C CA . ARG A 1 77 ? -23.321 4.553 47.229 1.00 89.19 77 ARG A CA 1
ATOM 578 C C . ARG A 1 77 ? -24.615 4.654 46.424 1.00 89.19 77 ARG A C 1
ATOM 580 O O . ARG A 1 77 ? -25.676 4.808 47.020 1.00 89.19 77 ARG A O 1
ATOM 587 N N . VAL A 1 78 ? -24.546 4.514 45.097 1.00 90.19 78 VAL A N 1
ATOM 588 C CA . VAL A 1 78 ? -25.748 4.510 44.242 1.00 90.19 78 VAL A CA 1
ATOM 589 C C . VAL A 1 78 ? -26.682 3.374 44.641 1.00 90.19 78 VAL A C 1
ATOM 591 O O . VAL A 1 78 ? -27.881 3.601 44.761 1.00 90.19 78 VAL A O 1
ATOM 594 N N . ARG A 1 79 ? -26.150 2.179 44.927 1.00 91.06 79 ARG A N 1
ATOM 595 C CA . ARG A 1 79 ? -26.944 1.051 45.427 1.00 91.06 79 ARG A CA 1
ATOM 596 C C . ARG A 1 79 ? -27.690 1.412 46.707 1.00 91.06 79 ARG A C 1
ATOM 598 O O . ARG A 1 79 ? -28.894 1.183 46.772 1.00 91.06 79 ARG A O 1
ATOM 605 N N . LEU A 1 80 ? -27.004 1.974 47.702 1.00 90.75 80 LEU A N 1
ATOM 606 C CA . LEU A 1 80 ? -27.614 2.363 48.976 1.00 90.75 80 LEU A CA 1
ATOM 607 C C . LEU A 1 80 ? -28.727 3.399 48.770 1.00 90.75 80 LEU A C 1
ATOM 609 O O . LEU A 1 80 ? -29.861 3.163 49.181 1.00 90.75 80 LEU A O 1
ATOM 613 N N . THR A 1 81 ? -28.436 4.500 48.073 1.00 92.00 81 THR A N 1
ATOM 614 C CA . THR A 1 81 ? -29.402 5.585 47.840 1.00 92.00 81 THR A CA 1
ATOM 615 C C . THR A 1 81 ? -30.593 5.132 46.993 1.00 92.00 81 THR A C 1
ATOM 617 O O . THR A 1 81 ? -31.738 5.451 47.316 1.00 92.00 81 THR A O 1
ATOM 620 N N . ALA A 1 82 ? -30.360 4.349 45.935 1.00 92.06 82 ALA A N 1
ATOM 621 C CA . ALA A 1 82 ? -31.424 3.803 45.097 1.00 92.06 82 ALA A CA 1
ATOM 622 C C . ALA A 1 82 ? -32.320 2.835 45.883 1.00 92.06 82 ALA A C 1
ATOM 624 O O . ALA A 1 82 ? -33.543 2.891 45.760 1.00 92.06 82 ALA A O 1
ATOM 625 N N . THR A 1 83 ? -31.722 1.984 46.722 1.00 90.88 83 THR A N 1
ATOM 626 C CA . THR A 1 83 ? -32.458 1.045 47.579 1.00 90.88 83 THR A CA 1
ATOM 627 C C . THR A 1 83 ? -33.344 1.790 48.573 1.00 90.88 83 THR A C 1
ATOM 629 O O . THR A 1 83 ? -34.529 1.482 48.675 1.00 90.88 83 THR A O 1
ATOM 632 N N . ASP A 1 84 ? -32.807 2.802 49.256 1.00 89.31 84 ASP A N 1
ATOM 633 C CA . ASP A 1 84 ? -33.556 3.624 50.212 1.00 89.31 84 ASP A CA 1
ATOM 634 C C . ASP A 1 84 ? -34.716 4.384 49.544 1.00 89.31 84 ASP A C 1
ATOM 636 O O . ASP A 1 84 ? -35.859 4.357 50.011 1.00 89.31 84 ASP A O 1
ATOM 640 N N . THR A 1 85 ? -34.459 4.956 48.363 1.00 88.88 85 THR A N 1
ATOM 641 C CA . THR A 1 85 ? -35.479 5.640 47.553 1.00 88.88 85 THR A CA 1
ATOM 642 C C . THR A 1 85 ? -36.618 4.690 47.170 1.00 88.88 85 THR A C 1
ATOM 644 O O . THR A 1 85 ? -37.797 5.043 47.261 1.00 88.88 85 THR A O 1
ATOM 647 N N . LEU A 1 86 ? -36.290 3.465 46.748 1.00 89.56 86 LEU A N 1
ATOM 648 C CA . LEU A 1 86 ? -37.289 2.463 46.379 1.00 89.56 86 LEU A CA 1
ATOM 649 C C . LEU A 1 86 ? -38.080 1.953 47.590 1.00 89.56 86 LEU A C 1
ATOM 651 O O . LEU A 1 86 ? -39.299 1.809 47.491 1.00 89.56 86 LEU A O 1
ATOM 655 N N . LEU A 1 87 ? -37.420 1.723 48.728 1.00 88.62 87 LEU A N 1
ATOM 656 C CA . LEU A 1 87 ? -38.071 1.316 49.978 1.00 88.62 87 LEU A CA 1
ATOM 657 C C . LEU A 1 87 ? -39.042 2.381 50.490 1.00 88.62 87 LEU A C 1
ATOM 659 O O . LEU A 1 87 ? -40.134 2.041 50.942 1.00 88.62 87 LEU A O 1
ATOM 663 N N . THR A 1 88 ? -38.671 3.656 50.379 1.00 87.50 88 THR A N 1
ATOM 664 C CA . THR A 1 88 ? -39.534 4.786 50.747 1.00 87.50 88 THR A CA 1
ATOM 665 C C . THR A 1 88 ? -40.750 4.873 49.827 1.00 87.50 88 THR A C 1
ATOM 667 O O . THR A 1 88 ? -41.869 5.072 50.291 1.00 87.50 88 THR A O 1
ATOM 670 N N . ARG A 1 89 ? -40.561 4.659 48.517 1.00 86.12 89 ARG A N 1
ATOM 671 C CA . ARG A 1 89 ? -41.641 4.723 47.521 1.00 86.12 89 ARG A CA 1
ATOM 672 C C . ARG A 1 89 ? -42.648 3.574 47.622 1.00 86.12 89 ARG A C 1
ATOM 674 O O . ARG A 1 89 ? -43.824 3.787 47.341 1.00 86.12 89 ARG A O 1
ATOM 681 N N . HIS A 1 90 ? -42.187 2.365 47.940 1.00 83.50 90 HIS A N 1
ATOM 682 C CA . HIS A 1 90 ? -43.008 1.147 47.926 1.00 83.50 90 HIS A CA 1
ATOM 683 C C . HIS A 1 90 ? -43.400 0.634 49.318 1.00 83.50 90 HIS A C 1
ATOM 685 O O . HIS A 1 90 ? -44.184 -0.300 49.402 1.00 83.50 90 HIS A O 1
ATOM 691 N N . GLY A 1 91 ? -42.876 1.226 50.396 1.00 79.06 91 GLY A N 1
ATOM 692 C CA . GLY A 1 91 ? -43.112 0.783 51.768 1.00 79.06 91 GLY A CA 1
ATOM 693 C C . GLY A 1 91 ? -42.246 -0.423 52.146 1.00 79.06 91 GLY A C 1
ATOM 694 O O . GLY A 1 91 ? -42.373 -1.515 51.596 1.00 79.06 91 GLY A O 1
ATOM 695 N N . ALA A 1 92 ? -41.371 -0.262 53.145 1.00 73.75 92 ALA A N 1
ATOM 696 C CA . ALA A 1 92 ? -40.378 -1.282 53.501 1.00 73.75 92 ALA A CA 1
ATOM 697 C C . ALA A 1 92 ? -40.976 -2.646 53.904 1.00 73.75 92 ALA A C 1
ATOM 699 O O . ALA A 1 92 ? -40.348 -3.676 53.664 1.00 73.75 92 ALA A O 1
ATOM 700 N N . ARG A 1 93 ? -42.181 -2.660 54.493 1.00 72.62 93 ARG A N 1
ATOM 701 C CA . ARG A 1 93 ? -42.895 -3.888 54.897 1.00 72.62 93 ARG A CA 1
ATOM 702 C C . ARG A 1 93 ? -43.519 -4.641 53.720 1.00 72.62 93 ARG A C 1
ATOM 704 O O . ARG A 1 93 ? -43.778 -5.833 53.836 1.00 72.62 93 ARG A O 1
ATOM 711 N N . GLU A 1 94 ? -43.732 -3.959 52.601 1.00 76.62 94 GLU A N 1
ATOM 712 C CA . GLU A 1 94 ? -44.311 -4.521 51.379 1.00 76.62 94 GLU A CA 1
ATOM 713 C C . GLU A 1 94 ? -43.234 -4.956 50.376 1.00 76.62 94 GLU A C 1
ATOM 715 O O . GLU A 1 94 ? -43.557 -5.327 49.254 1.00 76.62 94 GLU A O 1
ATOM 720 N N . CYS A 1 95 ? -41.951 -4.917 50.751 1.00 84.25 95 CYS A N 1
ATOM 721 C CA . CYS A 1 95 ? -40.834 -5.304 49.892 1.00 84.25 95 CYS A CA 1
ATOM 722 C C . CYS A 1 95 ? -40.251 -6.654 50.327 1.00 84.25 95 CYS A C 1
ATOM 724 O O . CYS A 1 95 ? -40.015 -6.889 51.512 1.00 84.25 95 CYS A O 1
ATOM 726 N N . LEU A 1 96 ? -39.942 -7.527 49.367 1.00 88.62 96 LEU A N 1
ATOM 727 C CA . LEU A 1 96 ? -39.216 -8.774 49.625 1.00 88.62 96 LEU A CA 1
ATOM 728 C C . LEU A 1 96 ? -37.716 -8.542 49.402 1.00 88.62 96 LEU A C 1
ATOM 730 O O . LEU A 1 96 ? -37.345 -7.939 48.399 1.00 88.62 96 LEU A O 1
ATOM 734 N N . ARG A 1 97 ? -36.850 -9.005 50.311 1.00 87.44 97 ARG A N 1
ATOM 735 C CA . ARG A 1 97 ? -35.394 -8.783 50.233 1.00 87.44 97 ARG A CA 1
ATOM 736 C C . ARG A 1 97 ? -34.625 -10.086 50.070 1.00 87.44 97 ARG A C 1
ATOM 738 O O . ARG A 1 97 ? -34.931 -11.067 50.741 1.00 87.44 97 ARG A O 1
ATOM 745 N N . SER A 1 98 ? -33.647 -10.060 49.173 1.00 87.38 98 SER A N 1
ATOM 746 C CA . SER A 1 98 ? -32.699 -11.137 48.888 1.00 87.38 98 SER A CA 1
ATOM 747 C C . SER A 1 98 ? -33.298 -12.530 48.630 1.00 87.38 98 SER A C 1
ATOM 749 O O . SER A 1 98 ? -32.695 -13.516 49.058 1.00 87.38 98 SER A O 1
ATOM 751 N N . PRO A 1 99 ? -34.465 -12.686 47.965 1.00 90.94 99 PRO A N 1
ATOM 752 C CA . PRO A 1 99 ? -34.963 -14.023 47.676 1.00 90.94 99 PRO A CA 1
ATOM 753 C C . PRO A 1 99 ? -34.210 -14.649 46.496 1.00 90.94 99 PRO A C 1
ATOM 755 O O . PRO A 1 99 ? -33.853 -13.961 45.536 1.00 90.94 99 PRO A O 1
ATOM 758 N N . THR A 1 100 ? -34.100 -15.976 46.494 1.00 90.25 100 THR A N 1
ATOM 759 C CA . THR A 1 100 ? -33.940 -16.724 45.241 1.00 90.25 100 THR A CA 1
ATOM 760 C C . THR A 1 100 ? -35.275 -16.707 44.500 1.00 90.25 100 THR A C 1
ATOM 762 O O . THR A 1 100 ? -36.314 -17.103 45.036 1.00 90.25 100 THR A O 1
ATOM 765 N N . VAL A 1 101 ? -35.273 -16.173 43.283 1.00 90.06 101 VAL A N 1
ATOM 766 C CA . VAL A 1 101 ? -36.486 -15.923 42.507 1.00 90.06 101 VAL A CA 1
ATOM 767 C C . VAL A 1 101 ? -36.984 -17.226 41.897 1.00 90.06 101 VAL A C 1
ATOM 769 O O . VAL A 1 101 ? -36.329 -17.830 41.055 1.00 90.06 101 VAL A O 1
ATOM 772 N N . THR A 1 102 ? -38.194 -17.621 42.280 1.00 90.69 102 THR A N 1
ATOM 773 C CA . THR A 1 102 ? -38.927 -18.747 41.691 1.00 90.69 102 THR A CA 1
ATOM 774 C C . THR A 1 102 ? -40.314 -18.283 41.242 1.00 90.69 102 THR A C 1
ATOM 776 O O . THR A 1 102 ? -40.801 -17.258 41.740 1.00 90.69 102 THR A O 1
ATOM 779 N N . PRO A 1 103 ? -41.009 -19.025 40.357 1.00 89.50 103 PRO A N 1
ATOM 780 C CA . PRO A 1 103 ? -42.379 -18.684 39.972 1.00 89.50 103 PRO A CA 1
ATOM 781 C C . PRO A 1 103 ? -43.316 -18.547 41.185 1.00 89.50 103 PRO A C 1
ATOM 783 O O . PRO A 1 103 ? -44.147 -17.643 41.227 1.00 89.50 103 PRO A O 1
ATOM 786 N N . ALA A 1 104 ? -43.132 -19.377 42.221 1.00 88.38 104 ALA A N 1
ATOM 787 C CA . ALA A 1 104 ? -43.899 -19.307 43.467 1.00 88.38 104 ALA A CA 1
ATOM 788 C C . ALA A 1 104 ? -43.653 -18.001 44.244 1.00 88.38 104 ALA A C 1
ATOM 790 O O . ALA A 1 104 ? -44.599 -17.390 44.742 1.00 88.38 104 ALA A O 1
ATOM 791 N N . VAL A 1 105 ? -42.396 -17.544 44.315 1.00 90.31 105 VAL A N 1
ATOM 792 C CA . VAL A 1 105 ? -42.034 -16.276 44.967 1.00 90.31 105 VAL A CA 1
ATOM 793 C C . VAL A 1 105 ? -42.644 -15.087 44.226 1.00 90.31 105 VAL A C 1
ATOM 795 O O . VAL A 1 105 ? -43.239 -14.222 44.866 1.00 90.31 105 VAL A O 1
ATOM 798 N N . LEU A 1 106 ? -42.553 -15.057 42.892 1.00 91.75 106 LEU A N 1
ATOM 799 C CA . LEU A 1 106 ? -43.114 -13.966 42.088 1.00 91.75 106 LEU A CA 1
ATOM 800 C C . LEU A 1 106 ? -44.652 -13.944 42.121 1.00 91.75 106 LEU A C 1
ATOM 802 O O . LEU A 1 106 ? -45.251 -12.869 42.134 1.00 91.75 106 LEU A O 1
ATOM 806 N N . LYS A 1 107 ? -45.308 -15.109 42.212 1.00 91.94 107 LYS A N 1
ATOM 807 C CA . LYS A 1 107 ? -46.777 -15.221 42.276 1.00 91.94 107 LYS A CA 1
ATOM 808 C C . LYS A 1 107 ? -47.386 -14.607 43.543 1.00 91.94 107 LYS A C 1
ATOM 810 O O . LYS A 1 107 ? -48.554 -14.235 43.526 1.00 91.94 107 LYS A O 1
ATOM 815 N N . ARG A 1 108 ? -46.597 -14.411 44.612 1.00 90.50 108 ARG A N 1
ATOM 816 C CA . ARG A 1 108 ? -47.011 -13.633 45.801 1.00 90.50 108 ARG A CA 1
ATOM 817 C C . ARG A 1 108 ? -47.362 -12.179 45.469 1.00 90.50 108 ARG A C 1
ATOM 819 O O . ARG A 1 108 ? -47.975 -11.510 46.294 1.00 90.50 108 ARG A O 1
ATOM 826 N N . GLY A 1 109 ? -46.941 -11.680 44.305 1.00 88.75 109 GLY A N 1
ATOM 827 C CA . GLY A 1 109 ? -47.325 -10.366 43.807 1.00 88.75 109 GLY A CA 1
ATOM 828 C C . GLY A 1 109 ? -46.804 -9.222 44.664 1.00 88.75 109 GLY A C 1
ATOM 829 O O . GLY A 1 109 ? -47.457 -8.193 44.756 1.00 88.75 109 GLY A O 1
ATOM 830 N N . VAL A 1 110 ? -45.644 -9.367 45.302 1.00 92.19 110 VAL A N 1
ATOM 831 C CA . VAL A 1 110 ? -45.028 -8.305 46.112 1.00 92.19 110 VAL A CA 1
ATOM 832 C C . VAL A 1 110 ? -44.663 -7.104 45.212 1.00 92.19 110 VAL A C 1
ATOM 834 O O . VAL A 1 110 ? -44.051 -7.327 44.166 1.00 92.19 110 VAL A O 1
ATOM 837 N N . PRO A 1 111 ? -45.015 -5.847 45.551 1.00 91.38 111 PRO A N 1
ATOM 838 C CA . PRO A 1 111 ? -44.756 -4.679 44.698 1.00 91.38 111 PRO A CA 1
ATOM 839 C C . PRO A 1 111 ? -43.297 -4.515 44.240 1.00 91.38 111 PRO A C 1
ATOM 841 O O . PRO A 1 111 ? -43.051 -4.132 43.093 1.00 91.38 111 PRO A O 1
ATOM 844 N N . LEU A 1 112 ? -42.343 -4.826 45.121 1.00 93.62 112 LEU A N 1
ATOM 845 C CA . LEU A 1 112 ? -40.910 -4.690 44.881 1.00 93.62 112 LEU A CA 1
ATOM 846 C C . LEU A 1 112 ? -40.141 -5.866 45.499 1.00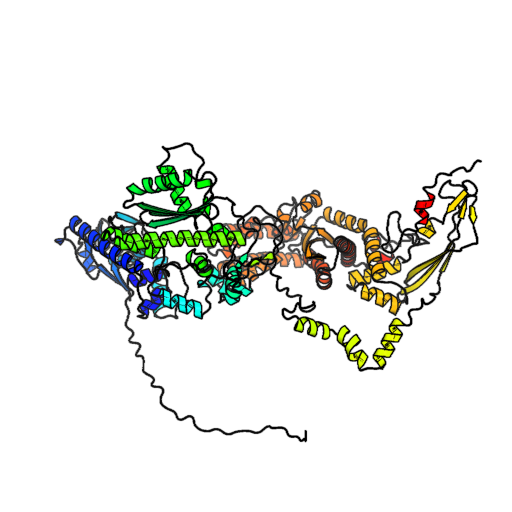 93.62 112 LEU A C 1
ATOM 848 O O . LEU A 1 112 ? -40.378 -6.249 46.647 1.00 93.62 112 LEU A O 1
ATOM 852 N N . VAL A 1 113 ? -39.184 -6.407 44.747 1.00 93.38 113 VAL A N 1
ATOM 853 C CA . VAL A 1 113 ? -38.222 -7.405 45.225 1.00 93.38 113 VAL A CA 1
ATOM 854 C C . VAL A 1 113 ? -36.820 -6.820 45.105 1.00 93.38 113 VAL A C 1
ATOM 856 O O . VAL A 1 113 ? -36.418 -6.464 44.007 1.00 93.38 113 VAL A O 1
ATOM 859 N N . LEU A 1 114 ? -36.085 -6.707 46.205 1.00 91.75 114 LEU A N 1
ATOM 860 C CA . LEU A 1 114 ? -34.721 -6.172 46.253 1.00 91.75 114 LEU A CA 1
ATOM 861 C C . LEU A 1 114 ? -33.695 -7.301 46.354 1.00 91.75 114 LEU A C 1
ATOM 863 O O . LEU A 1 114 ? -33.967 -8.317 46.995 1.00 91.75 114 LEU A O 1
ATOM 867 N N . ASP A 1 115 ? -32.511 -7.095 45.776 1.00 89.00 115 ASP A N 1
ATOM 868 C CA . ASP A 1 115 ? -31.361 -8.010 45.842 1.00 89.00 115 ASP A CA 1
ATOM 869 C C . ASP A 1 115 ? -31.685 -9.446 45.393 1.00 89.00 115 ASP A C 1
ATOM 871 O O . ASP A 1 115 ? -31.193 -10.419 45.960 1.00 89.00 115 ASP A O 1
ATOM 875 N N . ALA A 1 116 ? -32.552 -9.582 44.393 1.00 90.06 116 ALA A N 1
ATOM 876 C CA . ALA A 1 116 ? -33.106 -10.858 43.971 1.00 90.06 116 ALA A CA 1
ATOM 877 C C . ALA A 1 116 ? -32.060 -11.721 43.244 1.00 90.06 116 ALA A C 1
ATOM 879 O O . ALA A 1 116 ? -31.338 -11.226 42.380 1.00 90.06 116 ALA A O 1
ATOM 880 N N . THR A 1 117 ? -32.013 -13.019 43.529 1.00 90.62 117 THR A N 1
ATOM 881 C CA . THR A 1 117 ? -31.105 -13.958 42.853 1.00 90.62 117 THR A CA 1
ATOM 882 C C . THR A 1 117 ? -31.862 -14.754 41.793 1.00 90.62 117 THR A C 1
ATOM 884 O O . THR A 1 117 ? -32.806 -15.471 42.117 1.00 90.62 117 THR A O 1
ATOM 887 N N . LEU A 1 118 ? -31.457 -14.630 40.528 1.00 87.62 118 LEU A N 1
ATOM 888 C CA . LEU A 1 118 ? -31.936 -15.448 39.411 1.00 87.62 118 LEU A CA 1
ATOM 889 C C . LEU A 1 118 ? -30.944 -16.587 39.153 1.00 87.62 118 LEU A C 1
ATOM 891 O O . LEU A 1 118 ? -29.745 -16.342 38.992 1.00 87.62 118 LEU A O 1
ATOM 895 N N . GLU A 1 119 ? -31.452 -17.814 39.074 1.00 85.94 119 GLU A N 1
ATOM 896 C CA . GLU A 1 119 ? -30.664 -19.018 38.796 1.00 85.94 119 GLU A CA 1
ATOM 897 C C . GLU A 1 119 ? -31.129 -19.663 37.485 1.00 85.94 119 GLU A C 1
ATOM 899 O O . GLU A 1 119 ? -32.326 -19.828 37.259 1.00 85.94 119 GLU A O 1
ATOM 904 N N . ASP A 1 120 ? -30.175 -20.007 36.618 1.00 77.69 120 ASP A N 1
ATOM 905 C CA . ASP A 1 120 ? -30.412 -20.703 35.343 1.00 77.69 120 ASP A CA 1
ATOM 906 C C . ASP A 1 120 ? -29.164 -21.511 34.959 1.00 77.69 120 ASP A C 1
ATOM 908 O O . ASP A 1 120 ? -28.119 -20.923 34.703 1.00 77.69 120 ASP A O 1
ATOM 912 N N . GLU A 1 121 ? -29.244 -22.846 34.946 1.00 72.50 121 GLU A N 1
ATOM 913 C CA . GLU A 1 121 ? -28.182 -23.784 34.519 1.00 72.50 121 GLU A CA 1
ATOM 914 C C . GLU A 1 121 ? -26.730 -23.250 34.647 1.00 72.50 121 GLU A C 1
ATOM 916 O O . GLU A 1 121 ? -26.102 -22.819 33.671 1.00 72.50 121 GLU A O 1
ATOM 921 N N . GLY A 1 122 ? -26.191 -23.243 35.873 1.00 72.06 122 GLY A N 1
ATOM 922 C CA . GLY A 1 122 ? -24.814 -22.805 36.166 1.00 72.06 122 GLY A CA 1
ATOM 923 C C . GLY A 1 122 ? -24.592 -21.282 36.237 1.00 72.06 122 GLY A C 1
ATOM 924 O O . GLY A 1 122 ? -23.473 -20.840 36.517 1.00 72.06 122 GLY A O 1
ATOM 925 N N . LEU A 1 123 ? -25.632 -20.470 36.015 1.00 76.62 123 LEU A N 1
ATOM 926 C CA . LEU A 1 123 ? -25.645 -19.023 36.257 1.00 76.62 123 LEU A CA 1
ATOM 927 C C . LEU A 1 123 ? -26.286 -18.718 37.610 1.00 76.62 123 LEU A C 1
ATOM 929 O O . LEU A 1 123 ? -27.372 -19.213 37.912 1.00 76.62 123 LEU A O 1
ATOM 933 N N . THR A 1 124 ? -25.654 -17.825 38.370 1.00 84.75 124 THR A N 1
ATOM 934 C CA . THR A 1 124 ? -26.225 -17.252 39.592 1.00 84.75 124 THR A CA 1
ATOM 935 C C . THR A 1 124 ? -26.072 -15.740 39.512 1.00 84.75 124 THR A C 1
ATOM 937 O O . THR A 1 124 ? -24.997 -15.183 39.744 1.00 84.75 124 THR A O 1
ATOM 940 N N . ILE A 1 125 ? -27.152 -15.065 39.121 1.00 85.81 125 ILE A N 1
ATOM 941 C CA . ILE A 1 125 ? -27.150 -13.637 38.808 1.00 85.81 125 ILE A CA 1
ATOM 942 C C . ILE A 1 125 ? -27.981 -12.884 39.837 1.00 85.81 125 ILE A C 1
ATOM 944 O O . ILE A 1 125 ? -29.196 -13.048 39.925 1.00 85.81 125 ILE A O 1
ATOM 948 N N . ARG A 1 126 ? -27.318 -12.008 40.593 1.00 86.81 126 ARG A N 1
ATOM 949 C CA . ARG A 1 126 ? -27.986 -11.062 41.485 1.00 86.81 126 ARG A CA 1
ATOM 950 C C . ARG A 1 126 ? -28.495 -9.866 40.683 1.00 86.81 126 ARG A C 1
ATOM 952 O O . ARG A 1 126 ? -27.706 -9.152 40.072 1.00 86.81 126 ARG A O 1
ATOM 959 N N . VAL A 1 127 ? -29.798 -9.635 40.723 1.00 88.69 127 VAL A N 1
ATOM 960 C CA . VAL A 1 127 ? -30.471 -8.455 40.174 1.00 88.69 127 VAL A CA 1
ATOM 961 C C . VAL A 1 127 ? -30.735 -7.471 41.306 1.00 88.69 127 VAL A C 1
ATOM 963 O O . VAL A 1 127 ? -31.144 -7.866 42.396 1.00 88.69 127 VAL A O 1
ATOM 966 N N . ASP A 1 128 ? -30.513 -6.183 41.055 1.00 91.75 128 ASP A N 1
ATOM 967 C CA . ASP A 1 128 ? -30.644 -5.159 42.095 1.00 91.75 128 ASP A CA 1
ATOM 968 C C . ASP A 1 128 ? -32.078 -5.020 42.598 1.00 91.75 128 ASP A C 1
ATOM 970 O O . ASP A 1 128 ? -32.306 -5.017 43.808 1.00 91.75 128 ASP A O 1
ATOM 974 N N . ALA A 1 129 ? -33.053 -4.963 41.685 1.00 93.44 129 ALA A N 1
ATOM 975 C CA . ALA A 1 129 ? -34.453 -5.092 42.057 1.00 93.44 129 ALA A CA 1
ATOM 976 C C . ALA A 1 129 ? -35.348 -5.601 40.916 1.00 93.44 129 ALA A C 1
ATOM 978 O O . ALA A 1 129 ? -35.011 -5.504 39.737 1.00 93.44 129 ALA A O 1
ATOM 979 N N . LEU A 1 130 ? -36.532 -6.097 41.268 1.00 95.06 130 LEU A N 1
ATOM 980 C CA . LEU A 1 130 ? -37.632 -6.412 40.362 1.00 95.06 130 LEU A CA 1
ATOM 981 C C . LEU A 1 130 ? -38.865 -5.618 40.792 1.00 95.06 130 LEU A C 1
ATOM 983 O O . LEU A 1 130 ? -39.260 -5.665 41.957 1.00 95.06 130 LEU A O 1
ATOM 987 N N . GLN A 1 131 ? -39.498 -4.922 39.853 1.00 94.75 131 GLN A N 1
ATOM 988 C CA . GLN A 1 131 ? -40.698 -4.129 40.116 1.00 94.75 131 GLN A CA 1
ATOM 989 C C . GLN A 1 131 ? -41.926 -4.760 39.465 1.00 94.75 131 GLN A C 1
ATOM 991 O O . GLN A 1 131 ? -41.915 -5.043 38.265 1.00 94.75 131 GLN A O 1
ATOM 996 N N . ARG A 1 132 ? -42.998 -4.926 40.246 1.00 94.69 132 ARG A N 1
ATOM 997 C CA . ARG A 1 132 ? -44.300 -5.395 39.761 1.00 94.69 132 ARG A CA 1
ATOM 998 C C . ARG A 1 132 ? -44.957 -4.321 38.896 1.00 94.69 132 ARG A C 1
ATOM 1000 O O . ARG A 1 132 ? -45.083 -3.169 39.314 1.00 94.69 132 ARG A O 1
ATOM 1007 N N . VAL A 1 133 ? -45.427 -4.703 37.715 1.00 94.38 133 VAL A N 1
ATOM 1008 C CA . VAL A 1 133 ? -46.155 -3.835 36.783 1.00 94.38 133 VAL A CA 1
ATOM 1009 C C . VAL A 1 133 ? -47.411 -4.536 36.246 1.00 94.38 133 VAL A C 1
ATOM 1011 O O . VAL A 1 133 ? -47.414 -5.763 36.127 1.00 94.38 133 VAL A O 1
ATOM 1014 N N . PRO A 1 134 ? -48.482 -3.795 35.908 1.00 94.81 134 PRO A N 1
ATOM 1015 C CA . PRO A 1 134 ? -49.689 -4.383 35.328 1.00 94.81 134 PRO A CA 1
ATOM 1016 C C . PRO A 1 134 ? -49.425 -5.022 33.958 1.00 94.81 134 PRO A C 1
ATOM 1018 O O . PRO A 1 134 ? -48.642 -4.505 33.157 1.00 94.81 134 PRO A O 1
ATOM 1021 N N . GLY A 1 135 ? -50.112 -6.123 33.667 1.00 92.00 135 GLY A N 1
ATOM 1022 C CA . GLY A 1 135 ? -50.124 -6.777 32.360 1.00 92.00 135 GLY A CA 1
ATOM 1023 C C . GLY A 1 135 ? -50.135 -8.304 32.467 1.00 92.00 135 GLY A C 1
ATOM 1024 O O . GLY A 1 135 ? -49.484 -8.838 33.363 1.00 92.00 135 GLY A O 1
ATOM 1025 N N . PRO A 1 136 ? -50.811 -9.005 31.538 1.00 91.69 136 PRO A N 1
ATOM 1026 C CA . PRO A 1 136 ? -51.051 -10.442 31.636 1.00 91.69 136 PRO A CA 1
ATOM 1027 C C . PRO A 1 136 ? -49.755 -11.259 31.556 1.00 91.69 136 PRO A C 1
ATOM 1029 O O . PRO A 1 136 ? -48.900 -11.000 30.694 1.00 91.69 136 PRO A O 1
ATOM 1032 N N . SER A 1 137 ? -49.641 -12.255 32.436 1.00 94.06 137 SER A N 1
ATOM 1033 C CA . SER A 1 137 ? -48.529 -13.209 32.528 1.00 94.06 137 SER A CA 1
ATOM 1034 C C . SER A 1 137 ? -48.979 -14.529 33.179 1.00 94.06 137 SER A C 1
ATOM 1036 O O . SER A 1 137 ? -50.130 -14.661 33.595 1.00 94.06 137 SER A O 1
ATOM 1038 N N . THR A 1 138 ? -48.084 -15.512 33.329 1.00 92.06 138 THR A N 1
ATOM 1039 C CA . THR A 1 138 ? -48.397 -16.751 34.077 1.00 92.06 138 THR A CA 1
ATOM 1040 C C . THR A 1 138 ? -48.538 -16.530 35.588 1.00 92.06 138 THR A C 1
ATOM 1042 O O . THR A 1 138 ? -48.982 -17.429 36.306 1.00 92.06 138 THR A O 1
ATOM 1045 N N . LEU A 1 139 ? -48.195 -15.336 36.082 1.00 92.19 139 LEU A N 1
ATOM 1046 C CA . LEU A 1 139 ? -48.365 -14.922 37.475 1.00 92.19 139 LEU A CA 1
ATOM 1047 C C . LEU A 1 139 ? -49.758 -14.321 37.756 1.00 92.19 139 LEU A C 1
ATOM 1049 O O . LEU A 1 139 ? -50.114 -14.181 38.924 1.00 92.19 139 LEU A O 1
ATOM 1053 N N . GLY A 1 140 ? -50.535 -13.982 36.716 1.00 91.12 140 GLY A N 1
ATOM 1054 C CA . GLY A 1 140 ? -51.834 -13.298 36.799 1.00 91.12 140 GLY A CA 1
ATOM 1055 C C . GLY A 1 140 ? -51.873 -12.015 35.955 1.00 91.12 140 GLY A C 1
ATOM 1056 O O . GLY A 1 140 ? -51.233 -11.932 34.906 1.00 91.12 140 GLY A O 1
ATOM 1057 N N . ASP A 1 141 ? -52.575 -10.985 36.436 1.00 93.62 141 ASP A N 1
ATOM 1058 C CA . ASP A 1 141 ? -52.739 -9.687 35.746 1.00 93.62 141 ASP A CA 1
ATOM 1059 C C . ASP A 1 141 ? -51.531 -8.738 35.889 1.00 93.62 141 ASP A C 1
ATOM 1061 O O . ASP A 1 141 ? -51.618 -7.531 35.635 1.00 93.62 141 ASP A O 1
ATOM 1065 N N . PHE A 1 142 ? -50.382 -9.263 36.316 1.00 95.44 142 PHE A N 1
ATOM 1066 C CA . PHE A 1 142 ? -49.143 -8.515 36.505 1.00 95.44 142 PHE A CA 1
ATOM 1067 C C . PHE A 1 142 ? -47.921 -9.319 36.055 1.00 95.44 142 PHE A C 1
ATOM 1069 O O . PHE A 1 142 ? -47.964 -10.541 35.942 1.00 95.44 142 PHE A O 1
ATOM 1076 N N . HIS A 1 143 ? -46.801 -8.632 35.853 1.00 95.38 143 HIS A N 1
ATOM 1077 C CA . HIS A 1 143 ? -45.476 -9.219 35.634 1.00 95.38 143 HIS A CA 1
ATOM 1078 C C . HIS A 1 143 ? -44.399 -8.333 36.274 1.00 95.38 143 HIS A C 1
ATOM 1080 O O . HIS A 1 143 ? -44.692 -7.236 36.749 1.00 95.38 143 HIS A O 1
ATOM 1086 N N . TYR A 1 144 ? -43.153 -8.795 36.298 1.00 95.69 144 TYR A N 1
ATOM 1087 C CA . TYR A 1 144 ? -42.015 -8.053 36.828 1.00 95.69 144 TYR A CA 1
ATOM 1088 C C . TYR A 1 144 ? -41.115 -7.514 35.717 1.00 95.69 144 TYR A C 1
ATOM 1090 O O . TYR A 1 144 ? -40.818 -8.200 34.733 1.00 95.69 144 TYR A O 1
ATOM 1098 N N . VAL A 1 145 ? -40.642 -6.282 35.913 1.00 95.44 145 VAL A N 1
ATOM 1099 C CA . VAL A 1 145 ? -39.579 -5.660 35.114 1.00 95.44 145 VAL A CA 1
ATOM 1100 C C . VAL A 1 145 ? -38.311 -5.515 35.959 1.00 95.44 145 VAL A C 1
ATOM 1102 O O . VAL A 1 145 ? -38.407 -5.178 37.144 1.00 95.44 145 VAL A O 1
ATOM 1105 N N . PRO A 1 146 ? -37.120 -5.756 35.387 1.00 95.88 146 PRO A N 1
ATOM 1106 C CA . PRO A 1 146 ? -35.878 -5.654 36.134 1.00 95.88 146 PRO A CA 1
ATOM 1107 C C . PRO A 1 146 ? -35.439 -4.200 36.316 1.00 95.88 146 PRO A C 1
ATOM 1109 O O . PRO A 1 146 ? -35.584 -3.376 35.406 1.00 95.88 146 PRO A O 1
ATOM 1112 N N . ILE A 1 147 ? -34.854 -3.914 37.477 1.00 95.25 147 ILE A N 1
ATOM 1113 C CA . ILE A 1 147 ? -34.179 -2.663 37.809 1.00 95.25 147 ILE A CA 1
ATOM 1114 C C . ILE A 1 147 ? -32.681 -2.950 37.973 1.00 95.25 147 ILE A C 1
ATOM 1116 O O . ILE A 1 147 ? -32.299 -3.875 38.687 1.00 95.25 147 ILE A O 1
ATOM 1120 N N . LEU A 1 148 ? -31.846 -2.152 37.308 1.00 93.88 148 LEU A N 1
ATOM 1121 C CA . LEU A 1 148 ? -30.386 -2.166 37.418 1.00 93.88 148 LEU A CA 1
ATOM 1122 C C . LEU A 1 148 ? -29.918 -0.855 38.056 1.00 93.88 148 LEU A C 1
ATOM 1124 O O . LEU A 1 148 ? -30.353 0.219 37.629 1.00 93.88 148 LEU A O 1
ATOM 1128 N N . PHE A 1 149 ? -29.025 -0.936 39.037 1.00 93.19 149 PHE A N 1
ATOM 1129 C CA . PHE A 1 149 ? -28.334 0.211 39.621 1.00 93.19 149 PHE A CA 1
ATOM 1130 C C . PHE A 1 149 ? -26.944 0.330 38.998 1.00 93.19 149 PHE A C 1
ATOM 1132 O O . PHE A 1 149 ? -26.256 -0.672 38.825 1.00 93.19 149 PHE A O 1
ATOM 1139 N N . HIS A 1 150 ? -26.518 1.539 38.630 1.00 90.69 150 HIS A N 1
ATOM 1140 C CA . HIS A 1 150 ? -25.203 1.718 38.011 1.00 90.69 150 HIS A CA 1
ATOM 1141 C C . HIS A 1 150 ? -24.599 3.099 38.291 1.00 90.69 150 HIS A C 1
ATOM 1143 O O . HIS A 1 150 ? -25.277 4.118 38.192 1.00 90.69 150 HIS A O 1
ATOM 1149 N N . GLU A 1 151 ? -23.302 3.175 38.586 1.00 88.69 151 GLU A N 1
ATOM 1150 C CA . GLU A 1 151 ? -22.654 4.422 39.010 1.00 88.69 151 GLU A CA 1
ATOM 1151 C C . GLU A 1 151 ? -22.443 5.448 37.893 1.00 88.69 151 GLU A C 1
ATOM 1153 O O . GLU A 1 151 ? -22.400 6.648 38.162 1.00 88.69 151 GLU A O 1
ATOM 1158 N N . ALA A 1 152 ? -22.307 4.990 36.649 1.00 85.06 152 ALA A N 1
ATOM 1159 C CA . ALA A 1 152 ? -22.111 5.865 35.496 1.00 85.06 152 ALA A CA 1
ATOM 1160 C C . ALA A 1 152 ? -23.261 6.875 35.303 1.00 85.06 152 ALA A C 1
ATOM 1162 O O . ALA A 1 152 ? -24.439 6.518 35.298 1.00 85.06 152 ALA A O 1
ATOM 1163 N N . GLU A 1 153 ? -22.920 8.133 35.016 1.00 83.56 153 GLU A N 1
ATOM 1164 C CA . GLU A 1 153 ? -23.897 9.207 34.767 1.00 83.56 153 GLU A CA 1
ATOM 1165 C C . GLU A 1 153 ? -24.685 9.018 33.456 1.00 83.56 153 GLU A C 1
ATOM 1167 O O . GLU A 1 153 ? -25.706 9.670 33.228 1.00 83.56 153 GLU A O 1
ATOM 1172 N N . ARG A 1 154 ? -24.241 8.119 32.566 1.00 82.56 154 ARG A N 1
ATOM 1173 C CA . ARG A 1 154 ? -24.926 7.809 31.304 1.00 82.56 154 ARG A CA 1
ATOM 1174 C C . ARG A 1 154 ? -24.984 6.303 31.028 1.00 82.56 154 ARG A C 1
ATOM 1176 O O . ARG A 1 154 ? -23.988 5.611 31.226 1.00 82.56 154 ARG A O 1
ATOM 1183 N N . PRO A 1 155 ? -26.101 5.799 30.468 1.00 82.81 155 PRO A N 1
ATOM 1184 C CA . PRO A 1 155 ? -26.218 4.404 30.055 1.00 82.81 155 PRO A CA 1
ATOM 1185 C C . PRO A 1 155 ? -25.308 4.071 28.866 1.00 82.81 155 PRO A C 1
ATOM 1187 O O . PRO A 1 155 ? -25.388 4.706 27.813 1.00 82.81 155 PRO A O 1
ATOM 1190 N N . SER A 1 156 ? -24.526 3.004 28.998 1.00 85.25 156 SER A N 1
ATOM 1191 C CA . SER A 1 156 ? -23.722 2.389 27.939 1.00 85.25 156 SER A CA 1
ATOM 1192 C C . SER A 1 156 ? -24.391 1.128 27.362 1.00 85.25 156 SER A C 1
ATOM 1194 O O . SER A 1 156 ? -25.460 0.693 27.799 1.00 85.25 156 SER A O 1
ATOM 1196 N N . HIS A 1 157 ? -23.751 0.511 26.365 1.00 84.38 157 HIS A N 1
ATOM 1197 C CA . HIS A 1 157 ? -24.181 -0.777 25.810 1.00 84.38 157 HIS A CA 1
ATOM 1198 C C . HIS A 1 157 ? -24.136 -1.920 26.846 1.00 84.38 157 HIS A C 1
ATOM 1200 O O . HIS A 1 157 ? -24.924 -2.862 26.745 1.00 84.38 157 HIS A O 1
ATOM 1206 N N . ILE A 1 158 ? -23.260 -1.832 27.856 1.00 85.56 158 ILE A N 1
ATOM 1207 C CA . ILE A 1 158 ? -23.130 -2.851 28.908 1.00 85.56 158 ILE A CA 1
ATOM 1208 C C . ILE A 1 158 ? -24.433 -2.938 29.710 1.00 85.56 158 ILE A C 1
ATOM 1210 O O . ILE A 1 158 ? -25.038 -4.004 29.754 1.00 85.56 158 ILE A O 1
ATOM 1214 N N . GLN A 1 159 ? -24.950 -1.811 30.218 1.00 88.25 159 GLN A N 1
ATOM 1215 C CA . GLN A 1 159 ? -26.198 -1.798 30.999 1.00 88.25 159 GLN A CA 1
ATOM 1216 C C . GLN A 1 159 ? -27.398 -2.288 30.175 1.00 88.25 159 GLN A C 1
ATOM 1218 O O . GLN A 1 159 ? -28.266 -2.987 30.691 1.00 88.25 159 GLN A O 1
ATOM 1223 N N . ARG A 1 160 ? -27.438 -1.980 28.869 1.00 88.38 160 ARG A N 1
ATOM 1224 C CA . ARG A 1 160 ? -28.478 -2.509 27.965 1.00 88.38 160 ARG A CA 1
ATOM 1225 C C . ARG A 1 160 ? -28.395 -4.030 27.829 1.00 88.38 160 ARG A C 1
ATOM 1227 O O . ARG A 1 160 ? -29.429 -4.691 27.816 1.00 88.38 160 ARG A O 1
ATOM 1234 N N . SER A 1 161 ? -27.180 -4.570 27.743 1.00 87.19 161 SER A N 1
ATOM 1235 C CA . SER A 1 161 ? -26.938 -6.014 27.641 1.00 87.19 161 SER A CA 1
ATOM 1236 C C . SER A 1 161 ? -27.322 -6.739 28.933 1.00 87.19 161 SER A C 1
ATOM 1238 O O . SER A 1 161 ? -27.971 -7.779 28.866 1.00 87.19 161 SER A O 1
ATOM 1240 N N . LEU A 1 162 ? -27.000 -6.159 30.096 1.00 88.00 162 LEU A N 1
ATOM 1241 C CA . LEU A 1 162 ? -27.390 -6.687 31.409 1.00 88.00 162 LEU A CA 1
ATOM 1242 C C . LEU A 1 162 ? -28.912 -6.701 31.592 1.00 88.00 162 LEU A C 1
ATOM 1244 O O . LEU A 1 162 ? -29.479 -7.733 31.932 1.00 88.00 162 LEU A O 1
ATOM 1248 N N . LEU A 1 163 ? -29.604 -5.600 31.281 1.00 90.50 163 LEU A N 1
ATOM 1249 C CA . LEU A 1 163 ? -31.070 -5.555 31.355 1.00 90.50 163 LEU A CA 1
ATOM 1250 C C . LEU A 1 163 ? -31.733 -6.551 30.392 1.00 90.50 163 LEU A C 1
ATOM 1252 O O . LEU A 1 163 ? -32.727 -7.182 30.748 1.00 90.50 163 LEU A O 1
ATOM 1256 N N . ALA A 1 164 ? -31.181 -6.728 29.188 1.00 88.56 164 ALA A N 1
ATOM 1257 C CA . ALA A 1 164 ? -31.671 -7.725 28.239 1.00 88.56 164 ALA A CA 1
ATOM 1258 C C . ALA A 1 164 ? -31.453 -9.169 28.724 1.00 88.56 164 ALA A C 1
ATOM 1260 O O . ALA A 1 164 ? -32.270 -10.040 28.416 1.00 88.56 164 ALA A O 1
ATOM 1261 N N . LEU A 1 165 ? -30.391 -9.416 29.497 1.00 87.56 165 LEU A N 1
ATOM 1262 C CA . LEU A 1 165 ? -30.167 -10.682 30.189 1.00 87.56 165 LEU A CA 1
ATOM 1263 C C . LEU A 1 165 ? -31.160 -10.903 31.321 1.00 87.56 165 LEU A C 1
ATOM 1265 O O . LEU A 1 165 ? -31.762 -11.969 31.384 1.00 87.56 165 LEU A O 1
ATOM 1269 N N . TYR A 1 166 ? -31.398 -9.902 32.165 1.00 89.19 166 TYR A N 1
ATOM 1270 C CA . TYR A 1 166 ? -32.405 -10.018 33.218 1.00 89.19 166 TYR A CA 1
ATOM 1271 C C . TYR A 1 166 ? -33.787 -10.305 32.617 1.00 89.19 166 TYR A C 1
ATOM 1273 O O . TYR A 1 166 ? -34.504 -11.174 33.100 1.00 89.19 166 TYR A O 1
ATOM 1281 N N . GLY A 1 167 ? -34.131 -9.651 31.502 1.00 89.50 167 GLY A N 1
ATOM 1282 C CA . GLY A 1 167 ? -35.360 -9.939 30.764 1.00 89.50 167 GLY A CA 1
ATOM 1283 C C . GLY A 1 167 ? -35.434 -11.369 30.216 1.00 89.50 167 GLY A C 1
ATOM 1284 O O . GLY A 1 167 ? -36.493 -11.983 30.299 1.00 89.50 167 GLY A O 1
ATOM 1285 N N . LEU A 1 168 ? -34.320 -11.909 29.704 1.00 87.56 168 LEU A N 1
ATOM 1286 C CA . LEU A 1 168 ? -34.233 -13.295 29.227 1.00 87.56 168 LEU A CA 1
ATOM 1287 C C . LEU A 1 168 ? -34.456 -14.310 30.359 1.00 87.56 168 LEU A C 1
ATOM 1289 O O . LEU A 1 168 ? -35.138 -15.305 30.146 1.00 87.56 168 LEU A O 1
ATOM 1293 N N . LEU A 1 169 ? -33.886 -14.061 31.540 1.00 87.56 169 LEU A N 1
ATOM 1294 C CA . LEU A 1 169 ? -34.004 -14.948 32.704 1.00 87.56 169 LEU A CA 1
ATOM 1295 C C . LEU A 1 169 ? -35.391 -14.878 33.359 1.00 87.56 169 LEU A C 1
ATOM 1297 O O . LEU A 1 169 ? -35.861 -15.861 33.921 1.00 87.56 169 LEU A O 1
ATOM 1301 N N . LEU A 1 170 ? -36.070 -13.731 33.268 1.00 90.06 170 LEU A N 1
ATOM 1302 C CA . LEU A 1 170 ? -37.433 -13.566 33.779 1.00 90.06 170 LEU A CA 1
ATOM 1303 C C . LEU A 1 170 ? -38.498 -14.201 32.877 1.00 90.06 170 LEU A C 1
ATOM 1305 O O . LEU A 1 170 ? -39.534 -14.620 33.386 1.00 90.06 170 LEU A O 1
ATOM 1309 N N . ASP A 1 171 ? -38.261 -14.281 31.564 1.00 89.88 171 ASP A N 1
ATOM 1310 C CA . ASP A 1 171 ? -39.205 -14.834 30.581 1.00 89.88 171 ASP A CA 1
ATOM 1311 C C . ASP A 1 171 ? -39.769 -16.219 30.975 1.00 89.88 171 ASP A C 1
ATOM 1313 O O . ASP A 1 171 ? -40.990 -16.327 31.118 1.00 89.88 171 ASP A O 1
ATOM 1317 N N . PRO A 1 172 ? -38.947 -17.250 31.276 1.00 89.00 172 PRO A N 1
ATOM 1318 C CA . PRO A 1 172 ? -39.465 -18.555 31.697 1.00 89.00 172 PRO A CA 1
ATOM 1319 C C . PRO A 1 172 ? -40.176 -18.531 33.062 1.00 89.00 172 PRO A C 1
ATOM 1321 O O . PRO A 1 172 ? -41.029 -19.378 33.314 1.00 89.00 172 PRO A O 1
ATOM 1324 N N . LEU A 1 173 ? -39.871 -17.567 33.940 1.00 90.44 173 LEU A N 1
ATOM 1325 C CA . LEU A 1 173 ? -40.418 -17.503 35.303 1.00 90.44 173 LEU A CA 1
ATOM 1326 C C . LEU A 1 173 ? -41.836 -16.919 35.366 1.00 90.44 173 LEU A C 1
ATOM 1328 O O . LEU A 1 173 ? -42.593 -17.248 36.278 1.00 90.44 173 LEU A O 1
ATOM 1332 N N . GLN A 1 174 ? -42.190 -16.054 34.412 1.00 93.50 174 GLN A N 1
ATOM 1333 C CA . GLN A 1 174 ? -43.500 -15.387 34.334 1.00 93.50 174 GLN A CA 1
ATOM 1334 C C . GLN A 1 174 ? -44.222 -15.606 32.991 1.00 93.50 174 GLN A C 1
ATOM 1336 O O . GLN A 1 174 ? -45.258 -14.993 32.728 1.00 93.50 174 GLN A O 1
ATOM 1341 N N . GLY A 1 175 ? -43.670 -16.462 32.123 1.00 88.50 175 GLY A N 1
ATOM 1342 C CA . GLY A 1 175 ? -44.203 -16.807 30.799 1.00 88.50 175 GLY A CA 1
ATOM 1343 C C . GLY A 1 175 ? -44.262 -15.641 29.809 1.00 88.50 175 GLY A C 1
ATOM 1344 O O . GLY A 1 175 ? -45.034 -15.687 28.850 1.00 88.50 175 GLY A O 1
ATOM 1345 N N . ARG A 1 176 ? -43.505 -14.569 30.070 1.00 87.94 176 ARG A N 1
ATOM 1346 C CA . ARG A 1 176 ? -43.434 -13.374 29.226 1.00 87.94 176 ARG A CA 1
ATOM 1347 C C . ARG A 1 176 ? -42.154 -12.577 29.471 1.00 87.94 176 ARG A C 1
ATOM 1349 O O . ARG A 1 176 ? -41.891 -12.112 30.583 1.00 87.94 176 ARG A O 1
ATOM 1356 N N . ALA A 1 177 ? -41.447 -12.271 28.387 1.00 87.81 177 ALA A N 1
ATOM 1357 C CA . ALA A 1 177 ? -40.305 -11.369 28.402 1.00 87.81 177 ALA A CA 1
ATOM 1358 C C . ALA A 1 177 ? -40.723 -9.906 28.695 1.00 87.81 177 ALA A C 1
ATOM 1360 O O . ALA A 1 177 ? -41.639 -9.372 28.047 1.00 87.81 177 ALA A O 1
ATOM 1361 N N . PRO A 1 178 ? -40.033 -9.208 29.617 1.00 91.25 178 PRO A N 1
ATOM 1362 C CA . PRO A 1 178 ? -40.212 -7.774 29.837 1.00 91.25 178 PRO A CA 1
ATOM 1363 C C . PRO A 1 178 ? -39.924 -6.962 28.565 1.00 91.25 178 PRO A C 1
ATOM 1365 O O . PRO A 1 178 ? -38.907 -7.162 27.908 1.00 91.25 178 PRO A O 1
ATOM 1368 N N . GLY A 1 179 ? -40.786 -5.995 28.227 1.00 89.88 179 GLY A N 1
ATOM 1369 C CA . GLY A 1 179 ? -40.563 -5.104 27.072 1.00 89.88 179 GLY A CA 1
ATOM 1370 C C . GLY A 1 179 ? -39.540 -3.987 27.327 1.00 89.88 179 GLY A C 1
ATOM 1371 O O . GLY A 1 179 ? -39.064 -3.338 26.395 1.00 89.88 179 GLY A O 1
ATOM 1372 N N . TYR A 1 180 ? -39.214 -3.735 28.593 1.00 94.19 180 TYR A N 1
ATOM 1373 C CA . TYR A 1 180 ? -38.240 -2.741 29.031 1.00 94.19 180 TYR A CA 1
ATOM 1374 C C . TYR A 1 180 ? -37.695 -3.113 30.415 1.00 94.19 180 TYR A C 1
ATOM 1376 O O . TYR A 1 180 ? -38.328 -3.857 31.162 1.00 94.19 180 TYR A O 1
ATOM 1384 N N . GLY A 1 181 ? -36.534 -2.560 30.749 1.00 94.81 181 GLY A N 1
ATOM 1385 C CA . GLY A 1 181 ? -35.970 -2.537 32.093 1.00 94.81 181 GLY A CA 1
ATOM 1386 C C . GLY A 1 181 ? -35.845 -1.103 32.600 1.00 94.81 181 GLY A C 1
ATOM 1387 O O . GLY A 1 181 ? -35.957 -0.142 31.830 1.00 94.81 181 GLY A O 1
ATOM 1388 N N . ILE A 1 182 ? -35.623 -0.951 33.898 1.00 95.75 182 ILE A N 1
ATOM 1389 C CA . ILE A 1 182 ? -35.410 0.339 34.551 1.00 95.75 182 ILE A CA 1
ATOM 1390 C C . ILE A 1 182 ? -33.935 0.429 34.936 1.00 95.75 182 ILE A C 1
ATOM 1392 O O . ILE A 1 182 ? -33.377 -0.483 35.531 1.00 95.75 182 ILE A O 1
ATOM 1396 N N . LEU A 1 183 ? -33.294 1.533 34.585 1.00 95.06 183 LEU A N 1
ATOM 1397 C CA . LEU A 1 183 ? -31.942 1.854 35.009 1.00 95.06 183 LEU A CA 1
ATOM 1398 C C . LEU A 1 183 ? -32.018 3.014 36.000 1.00 95.06 183 LEU A C 1
ATOM 1400 O O . LEU A 1 183 ? -32.508 4.083 35.635 1.00 95.06 183 LEU A O 1
ATOM 1404 N N . ILE A 1 184 ? -31.520 2.805 37.215 1.00 94.06 184 ILE A N 1
ATOM 1405 C CA . ILE A 1 184 ? -31.246 3.874 38.178 1.00 94.06 184 ILE A CA 1
ATOM 1406 C C . ILE A 1 184 ? -29.749 4.147 38.116 1.00 94.06 184 ILE A C 1
ATOM 1408 O O . ILE A 1 184 ? -28.950 3.250 38.383 1.00 94.06 184 ILE A O 1
ATOM 1412 N N . HIS A 1 185 ? -29.361 5.349 37.699 1.00 91.44 185 HIS A N 1
ATOM 1413 C CA . HIS A 1 185 ? -27.960 5.637 37.419 1.00 91.44 185 HIS A CA 1
ATOM 1414 C C . HIS A 1 185 ? -27.482 7.002 37.898 1.00 91.44 185 HIS A C 1
ATOM 1416 O O . HIS A 1 185 ? -28.273 7.925 38.098 1.00 91.44 185 HIS A O 1
ATOM 1422 N N . GLY A 1 186 ? -26.160 7.125 38.023 1.00 87.00 186 GLY A N 1
ATOM 1423 C CA . GLY A 1 186 ? -25.506 8.346 38.479 1.00 87.00 186 GLY A CA 1
ATOM 1424 C C . GLY A 1 186 ? -25.735 8.620 39.963 1.00 87.00 186 GLY A C 1
ATOM 1425 O O . GLY A 1 186 ? -26.563 7.994 40.626 1.00 87.00 186 GLY A O 1
ATOM 1426 N N . GLN A 1 187 ? -24.999 9.586 40.505 1.00 81.75 187 GLN A N 1
ATOM 1427 C CA . GLN A 1 187 ? -25.058 9.888 41.943 1.00 81.75 187 GLN A CA 1
ATOM 1428 C C . GLN A 1 187 ? -26.407 10.466 42.385 1.00 81.75 187 GLN A C 1
ATOM 1430 O O . GLN A 1 187 ? -26.813 10.278 43.527 1.00 81.75 187 GLN A O 1
ATOM 1435 N N . GLY A 1 188 ? -27.127 11.116 41.467 1.00 84.94 188 GLY A N 1
ATOM 1436 C CA . GLY A 1 188 ? -28.493 11.590 41.695 1.00 84.94 188 GLY A CA 1
ATOM 1437 C C . GLY A 1 188 ? -29.574 10.510 41.575 1.00 84.94 188 GLY A C 1
ATOM 1438 O O . GLY A 1 188 ? -30.749 10.852 41.653 1.00 84.94 188 GLY A O 1
ATOM 1439 N N . CYS A 1 189 ? -29.211 9.239 41.343 1.00 90.44 189 CYS A N 1
ATOM 1440 C CA . CYS A 1 189 ? -30.150 8.129 41.137 1.00 90.44 189 CYS A CA 1
ATOM 1441 C C . CYS A 1 189 ? -31.224 8.434 40.073 1.00 90.44 189 CYS A C 1
ATOM 1443 O O . CYS A 1 189 ? -32.416 8.183 40.264 1.00 90.44 189 CYS A O 1
ATOM 1445 N N . ALA A 1 190 ? -30.802 8.979 38.928 1.00 90.69 190 ALA A N 1
ATOM 1446 C CA . ALA A 1 190 ? -31.698 9.286 37.822 1.00 90.69 190 ALA A CA 1
ATOM 1447 C C . ALA A 1 190 ? -32.333 8.001 37.270 1.00 90.69 190 ALA A C 1
ATOM 1449 O O . ALA A 1 190 ? -31.648 7.009 37.015 1.00 90.69 190 ALA A O 1
ATOM 1450 N N . VAL A 1 191 ? -33.651 8.024 37.060 1.00 93.38 191 VAL A N 1
ATOM 1451 C CA . VAL A 1 191 ? -34.425 6.859 36.612 1.00 93.38 191 VAL A CA 1
ATOM 1452 C C . VAL A 1 191 ? -34.664 6.931 35.106 1.00 93.38 191 VAL A C 1
ATOM 1454 O O . VAL A 1 191 ? -35.231 7.901 34.602 1.00 93.38 191 VAL A O 1
ATOM 1457 N N . ARG A 1 192 ? -34.299 5.877 34.369 1.00 94.31 192 ARG A N 1
ATOM 1458 C CA . ARG A 1 192 ? -34.508 5.787 32.917 1.00 94.31 192 ARG A CA 1
ATOM 1459 C C . ARG A 1 192 ? -35.067 4.431 32.498 1.00 94.31 192 ARG A C 1
ATOM 1461 O O . ARG A 1 192 ? -34.558 3.391 32.899 1.00 94.31 192 ARG A O 1
ATOM 1468 N N . ARG A 1 193 ? -36.084 4.425 31.629 1.00 94.81 193 ARG A N 1
ATOM 1469 C CA . ARG A 1 193 ? -36.601 3.194 31.000 1.00 94.81 193 ARG A CA 1
ATOM 1470 C C . ARG A 1 193 ? -35.775 2.855 29.761 1.00 94.81 193 ARG A C 1
ATOM 1472 O O . ARG A 1 193 ? -35.587 3.700 28.887 1.00 94.81 193 ARG A O 1
ATOM 1479 N N . ILE A 1 194 ? -35.292 1.620 29.690 1.00 93.06 194 ILE A N 1
ATOM 1480 C CA . ILE A 1 194 ? -34.476 1.093 28.595 1.00 93.06 194 ILE A CA 1
ATOM 1481 C C . ILE A 1 194 ? -35.261 -0.024 27.913 1.00 93.06 194 ILE A C 1
ATOM 1483 O O . ILE A 1 194 ? -35.620 -1.005 28.556 1.00 93.06 194 ILE A O 1
ATOM 1487 N N . ALA A 1 195 ? -35.536 0.117 26.616 1.00 91.44 195 ALA A N 1
ATOM 1488 C CA . ALA A 1 195 ? -36.233 -0.913 25.850 1.00 91.44 195 ALA A CA 1
ATOM 1489 C C . ALA A 1 195 ? -35.416 -2.215 25.807 1.00 91.44 195 ALA A C 1
ATOM 1491 O O . ALA A 1 195 ? -34.211 -2.183 25.546 1.00 91.44 195 ALA A O 1
ATOM 1492 N N . ILE A 1 196 ? -36.084 -3.349 26.030 1.00 87.94 196 ILE A N 1
ATOM 1493 C CA . ILE A 1 196 ? -35.492 -4.685 25.919 1.00 87.94 196 ILE A CA 1
ATOM 1494 C C . ILE A 1 196 ? -36.001 -5.308 24.609 1.00 87.94 196 ILE A C 1
ATOM 1496 O O . ILE A 1 196 ? -37.211 -5.486 24.445 1.00 87.94 196 ILE A O 1
ATOM 1500 N N . PRO A 1 197 ? -35.120 -5.615 23.639 1.00 76.69 197 PRO A N 1
ATOM 1501 C CA . PRO A 1 197 ? -35.530 -6.246 22.390 1.00 76.69 197 PRO A CA 1
ATOM 1502 C C . PRO A 1 197 ? -36.150 -7.628 22.634 1.00 76.69 197 PRO A C 1
ATOM 1504 O O . PRO A 1 197 ? -35.596 -8.433 23.375 1.00 76.69 197 PRO A O 1
ATOM 1507 N N . ARG A 1 198 ? -37.246 -7.949 21.930 1.00 63.66 198 ARG A N 1
ATOM 1508 C CA . ARG A 1 198 ? -37.947 -9.247 22.052 1.00 63.66 198 ARG A CA 1
ATOM 1509 C C . ARG A 1 198 ? -37.131 -10.461 21.578 1.00 63.66 198 ARG A C 1
ATOM 1511 O O . ARG A 1 198 ? -37.493 -11.594 21.868 1.00 63.66 198 ARG A O 1
ATOM 1518 N N . ARG A 1 199 ? -36.063 -10.256 20.796 1.00 60.66 199 ARG A N 1
ATOM 1519 C CA . ARG A 1 199 ? -35.207 -11.334 20.272 1.00 60.66 199 ARG A CA 1
ATOM 1520 C C . ARG A 1 199 ? -33.902 -11.399 21.066 1.00 60.66 199 ARG A C 1
ATOM 1522 O O . ARG A 1 199 ? -32.967 -10.655 20.790 1.00 60.66 199 ARG A O 1
ATOM 1529 N N . HIS A 1 200 ? -33.815 -12.342 22.000 1.00 66.38 200 HIS A N 1
ATOM 1530 C CA . HIS A 1 200 ? -32.666 -12.532 22.899 1.00 66.38 200 HIS A CA 1
ATOM 1531 C C . HIS A 1 200 ? -31.448 -13.242 22.269 1.00 66.38 200 HIS A C 1
ATOM 1533 O O . HIS A 1 200 ? -30.547 -13.665 22.991 1.00 66.38 200 HIS A O 1
ATOM 1539 N N . GLY A 1 201 ? -31.393 -13.405 20.941 1.00 69.31 201 GLY A N 1
ATOM 1540 C CA . GLY A 1 201 ? -30.371 -14.226 20.272 1.00 69.31 201 GLY A CA 1
ATOM 1541 C C . GLY A 1 201 ? -28.928 -13.808 20.584 1.00 69.31 201 GLY A C 1
ATOM 1542 O O . GLY A 1 201 ? -28.069 -14.661 20.787 1.00 69.31 201 GLY A O 1
ATOM 1543 N N . GLN A 1 202 ? -28.671 -12.502 20.703 1.00 67.44 202 GLN A N 1
ATOM 1544 C CA . GLN A 1 202 ? -27.349 -11.979 21.063 1.00 67.44 202 GLN A CA 1
ATOM 1545 C C . GLN A 1 202 ? -26.962 -12.313 22.510 1.00 67.44 202 GLN A C 1
ATOM 1547 O O . GLN A 1 202 ? -25.832 -12.714 22.763 1.00 67.44 202 GLN A O 1
ATOM 1552 N N . VAL A 1 203 ? -27.898 -12.184 23.454 1.00 71.88 203 VAL A N 1
ATOM 1553 C CA . VAL A 1 203 ? -27.655 -12.471 24.875 1.00 71.88 203 VAL A CA 1
ATOM 1554 C C . VAL A 1 203 ? -27.475 -13.971 25.106 1.00 71.88 203 VAL A C 1
ATOM 1556 O O . VAL A 1 203 ? -26.550 -14.370 25.805 1.00 71.88 203 VAL A O 1
ATOM 1559 N N . ARG A 1 204 ? -28.294 -14.811 24.455 1.00 76.69 204 ARG A N 1
ATOM 1560 C CA . ARG A 1 204 ? -28.137 -16.275 24.488 1.00 76.69 204 ARG A CA 1
ATOM 1561 C C . ARG A 1 204 ? -26.763 -16.707 23.974 1.00 76.69 204 ARG A C 1
ATOM 1563 O O . ARG A 1 204 ? -26.124 -17.542 24.599 1.00 76.69 204 ARG A O 1
ATOM 1570 N N . ARG A 1 205 ? -26.279 -16.087 22.890 1.00 80.25 205 ARG A N 1
ATOM 1571 C CA . ARG A 1 205 ? -24.923 -16.326 22.379 1.00 80.25 205 ARG A CA 1
ATOM 1572 C C . ARG A 1 205 ? -23.848 -15.917 23.392 1.00 80.25 205 ARG A C 1
ATOM 1574 O O . ARG A 1 205 ? -22.924 -16.684 23.609 1.00 80.25 205 ARG A O 1
ATOM 1581 N N . VAL A 1 206 ? -23.977 -14.753 24.036 1.00 77.69 206 VAL A N 1
ATOM 1582 C CA . VAL A 1 206 ? -23.027 -14.310 25.078 1.00 77.69 206 VAL A CA 1
ATOM 1583 C C . VAL A 1 206 ? -22.973 -15.301 26.243 1.00 77.69 206 VAL A C 1
ATOM 1585 O O . VAL A 1 206 ? -21.882 -15.646 26.682 1.00 77.69 206 VAL A O 1
ATOM 1588 N N . LEU A 1 207 ? -24.124 -15.791 26.715 1.00 76.94 207 LEU A N 1
ATOM 1589 C CA . LEU A 1 207 ? -24.174 -16.807 27.771 1.00 76.94 207 LEU A CA 1
ATOM 1590 C C . LEU A 1 207 ? -23.517 -18.119 27.342 1.00 76.94 207 LEU A C 1
ATOM 1592 O O . LEU A 1 207 ? -22.751 -18.694 28.110 1.00 76.94 207 LEU A O 1
ATOM 1596 N N . GLN A 1 208 ? -23.796 -18.573 26.120 1.00 80.81 208 GLN A N 1
ATOM 1597 C CA . GLN A 1 208 ? -23.185 -19.777 25.571 1.00 80.81 208 GLN A CA 1
ATOM 1598 C C . GLN A 1 208 ? -21.659 -19.635 25.483 1.00 80.81 208 GLN A C 1
ATOM 1600 O O . GLN A 1 208 ? -20.943 -20.479 26.009 1.00 80.81 208 GLN A O 1
ATOM 1605 N N . GLU A 1 209 ? -21.159 -18.539 24.906 1.00 82.06 209 GLU A N 1
ATOM 1606 C CA . GLU A 1 209 ? -19.719 -18.271 24.803 1.00 82.06 209 GLU A CA 1
ATOM 1607 C C . GLU A 1 209 ? -19.048 -18.194 26.180 1.00 82.06 209 GLU A C 1
ATOM 1609 O O . GLU A 1 209 ? -17.909 -18.623 26.339 1.00 82.06 209 GLU A O 1
ATOM 1614 N N . LEU A 1 210 ? -19.736 -17.654 27.189 1.00 80.31 210 LEU A N 1
ATOM 1615 C CA . LEU A 1 210 ? -19.203 -17.541 28.544 1.00 80.31 210 LEU A CA 1
ATOM 1616 C C . LEU A 1 210 ? -19.166 -18.904 29.255 1.00 80.31 210 LEU A C 1
ATOM 1618 O O . LEU A 1 210 ? -18.172 -19.211 29.913 1.00 80.31 210 LEU A O 1
ATOM 1622 N N . ARG A 1 211 ? -20.190 -19.750 29.066 1.00 78.00 211 ARG A N 1
ATOM 1623 C CA . ARG A 1 211 ? -20.186 -21.154 29.521 1.00 78.00 211 ARG A CA 1
ATOM 1624 C C . ARG A 1 211 ? -19.041 -21.936 28.864 1.00 78.00 211 ARG A C 1
ATOM 1626 O O . ARG A 1 211 ? -18.286 -22.612 29.556 1.00 78.00 211 ARG A O 1
ATOM 1633 N N . GLU A 1 212 ? -18.855 -21.773 27.554 1.00 81.19 212 GLU A N 1
ATOM 1634 C CA . GLU A 1 212 ? -17.757 -22.390 26.795 1.00 81.19 212 GLU A CA 1
ATOM 1635 C C . GLU A 1 212 ? -16.376 -21.879 27.237 1.00 81.19 212 GLU A C 1
ATOM 1637 O O . GLU A 1 212 ? -15.417 -22.647 27.241 1.00 81.19 212 GLU A O 1
ATOM 1642 N N . LEU A 1 213 ? -16.258 -20.616 27.666 1.00 81.56 213 LEU A N 1
ATOM 1643 C CA . LEU A 1 213 ? -15.005 -20.024 28.154 1.00 81.56 213 LEU A CA 1
ATOM 1644 C C . LEU A 1 213 ? -14.452 -20.730 29.402 1.00 81.56 213 LEU A C 1
ATOM 1646 O O . LEU A 1 213 ? -13.244 -20.715 29.627 1.00 81.56 213 LEU A O 1
ATOM 1650 N N . HIS A 1 214 ? -15.329 -21.308 30.228 1.00 70.00 214 HIS A N 1
ATOM 1651 C CA . HIS A 1 214 ? -14.938 -22.025 31.443 1.00 70.00 214 HIS A CA 1
ATOM 1652 C C . HIS A 1 214 ? -14.373 -23.420 31.134 1.00 70.00 214 HIS A C 1
ATOM 1654 O O . HIS A 1 214 ? -13.455 -23.883 31.808 1.00 70.00 214 HIS A O 1
ATOM 1660 N N . THR A 1 215 ? -14.909 -24.090 30.112 1.00 73.50 215 THR A N 1
ATOM 1661 C CA . THR A 1 215 ? -14.549 -25.472 29.755 1.00 73.50 215 THR A CA 1
ATOM 1662 C C . THR A 1 215 ? -13.571 -25.573 28.582 1.00 73.50 215 THR A C 1
ATOM 1664 O O . THR A 1 215 ? -12.956 -26.619 28.383 1.00 73.50 215 THR A O 1
ATOM 1667 N N . GLY A 1 216 ? -13.457 -24.516 27.779 1.00 72.81 216 GLY A N 1
ATOM 1668 C CA . GLY A 1 216 ? -12.676 -24.457 26.548 1.00 72.81 216 GLY A CA 1
ATOM 1669 C C . GLY A 1 216 ? -11.230 -23.974 26.728 1.00 72.81 216 GLY A C 1
ATOM 1670 O O . GLY A 1 216 ? -10.777 -23.712 27.844 1.00 72.81 216 GLY A O 1
ATOM 1671 N N . PRO A 1 217 ? -10.468 -23.862 25.623 1.00 78.38 217 PRO A N 1
ATOM 1672 C CA . PRO A 1 217 ? -9.118 -23.308 25.653 1.00 78.38 217 PRO A CA 1
ATOM 1673 C C . PRO A 1 217 ? -9.127 -21.823 26.063 1.00 78.38 217 PRO A C 1
ATOM 1675 O O . PRO A 1 217 ? -10.112 -21.123 25.809 1.00 78.38 217 PRO A O 1
ATOM 1678 N N . PRO A 1 218 ? -8.026 -21.313 26.652 1.00 82.31 218 PRO A N 1
ATOM 1679 C CA . PRO A 1 218 ? -7.933 -19.913 27.050 1.00 82.31 218 PRO A CA 1
ATOM 1680 C C . PRO A 1 218 ? -8.184 -18.986 25.852 1.00 82.31 218 PRO A C 1
ATOM 1682 O O . PRO A 1 218 ? -7.611 -19.213 24.779 1.00 82.31 218 PRO A O 1
ATOM 1685 N N . PRO A 1 219 ? -8.989 -17.919 26.012 1.00 86.94 219 PRO A N 1
ATOM 1686 C CA . PRO A 1 219 ? -9.128 -16.913 24.972 1.00 86.94 219 PRO A CA 1
ATOM 1687 C C . PRO A 1 219 ? -7.779 -16.236 24.713 1.00 86.94 219 PRO A C 1
ATOM 1689 O O . PRO A 1 219 ? -6.940 -16.116 25.608 1.00 86.94 219 PRO A O 1
ATOM 1692 N N . GLN A 1 220 ? -7.581 -15.744 23.492 1.00 85.12 220 GLN A N 1
ATOM 1693 C CA . GLN A 1 220 ? -6.382 -14.983 23.160 1.00 85.12 220 GLN A CA 1
ATOM 1694 C C . GLN A 1 220 ? -6.296 -13.710 24.016 1.00 85.12 220 GLN A C 1
ATOM 1696 O O . GLN A 1 220 ? -7.258 -12.941 24.107 1.00 85.12 220 GLN A O 1
ATOM 1701 N N . LEU A 1 221 ? -5.129 -13.484 24.625 1.00 89.75 221 LEU A N 1
ATOM 1702 C CA . LEU A 1 221 ? -4.809 -12.236 25.307 1.00 89.75 221 LEU A CA 1
ATOM 1703 C C . LEU A 1 221 ? -4.860 -11.080 24.301 1.00 89.75 221 LEU A C 1
ATOM 1705 O O . LEU A 1 221 ? -4.177 -11.114 23.285 1.00 89.75 221 LEU A O 1
ATOM 1709 N N . MET A 1 222 ? -5.648 -10.049 24.602 1.00 90.31 222 MET A N 1
ATOM 1710 C CA . MET A 1 222 ? -5.670 -8.803 23.837 1.00 90.31 222 MET A CA 1
ATOM 1711 C C . MET A 1 222 ? -5.779 -7.624 24.797 1.00 90.31 222 MET A C 1
ATOM 1713 O O . MET A 1 222 ? -6.747 -7.522 25.557 1.00 90.31 222 MET A O 1
ATOM 1717 N N . LEU A 1 223 ? -4.805 -6.716 24.752 1.00 92.06 223 LEU A N 1
ATOM 1718 C CA . LEU A 1 223 ? -4.903 -5.446 25.464 1.00 92.06 223 LEU A CA 1
ATOM 1719 C C . LEU A 1 223 ? -5.992 -4.569 24.828 1.00 92.06 223 LEU A C 1
ATOM 1721 O O . LEU A 1 223 ? -6.137 -4.507 23.609 1.00 92.06 223 LEU A O 1
ATOM 1725 N N . ASN A 1 224 ? -6.798 -3.904 25.655 1.00 90.88 224 ASN A N 1
ATOM 1726 C CA . ASN A 1 224 ? -7.954 -3.135 25.201 1.00 90.88 224 ASN A CA 1
ATOM 1727 C C . ASN A 1 224 ? -8.214 -1.894 26.079 1.00 90.88 224 ASN A C 1
ATOM 1729 O O . ASN A 1 224 ? -7.459 -1.580 26.999 1.00 90.88 224 ASN A O 1
ATOM 1733 N N . LYS A 1 225 ? -9.307 -1.170 25.805 1.00 87.62 225 LYS A N 1
ATOM 1734 C CA . LYS A 1 225 ? -9.666 0.078 26.507 1.00 87.62 225 LYS A CA 1
ATOM 1735 C C . LYS A 1 225 ? -9.994 -0.098 27.998 1.00 87.62 225 LYS A C 1
ATOM 1737 O O . LYS A 1 225 ? -9.987 0.892 28.719 1.00 87.62 225 LYS A O 1
ATOM 1742 N N . HIS A 1 226 ? -10.283 -1.317 28.457 1.00 89.88 226 HIS A N 1
ATOM 1743 C CA . HIS A 1 226 ? -10.517 -1.622 29.872 1.00 89.88 226 HIS A CA 1
ATOM 1744 C C . HIS A 1 226 ? -9.204 -1.776 30.657 1.00 89.88 226 HIS A C 1
ATOM 1746 O O . HIS A 1 226 ? -9.188 -1.615 31.874 1.00 89.88 226 HIS A O 1
ATOM 1752 N N . CYS A 1 227 ? -8.084 -2.055 29.980 1.00 90.75 227 CYS A N 1
ATOM 1753 C CA . CYS A 1 227 ? -6.799 -2.309 30.628 1.00 90.75 227 CYS A CA 1
ATOM 1754 C C . CYS A 1 227 ? -6.335 -1.227 31.623 1.00 90.75 227 CYS A C 1
ATOM 1756 O O . CYS A 1 227 ? -5.885 -1.633 32.685 1.00 90.75 227 CYS A O 1
ATOM 1758 N N . PRO A 1 228 ? -6.458 0.094 31.376 1.00 87.69 228 PRO A N 1
ATOM 1759 C CA . PRO A 1 228 ? -5.901 1.113 32.277 1.00 87.69 228 PRO A CA 1
ATOM 1760 C C . PRO A 1 228 ? -6.404 1.078 33.730 1.00 87.69 228 PRO A C 1
ATOM 1762 O O . PRO A 1 228 ? -5.738 1.605 34.610 1.00 87.69 228 PRO A O 1
ATOM 1765 N N . TYR A 1 229 ? -7.563 0.471 33.991 1.00 89.19 229 TYR A N 1
ATOM 1766 C CA . TYR A 1 229 ? -8.131 0.305 35.336 1.00 89.19 229 TYR A CA 1
ATOM 1767 C C . TYR A 1 229 ? -8.510 -1.156 35.627 1.00 89.19 229 TYR A C 1
ATOM 1769 O O . TYR A 1 229 ? -9.252 -1.456 36.560 1.00 89.19 229 TYR A O 1
ATOM 1777 N N . CYS A 1 230 ? -8.004 -2.089 34.819 1.00 91.31 230 CYS A N 1
ATOM 1778 C CA . CYS A 1 230 ? -8.201 -3.514 35.025 1.00 91.31 230 CYS A CA 1
ATOM 1779 C C . CYS A 1 230 ? -7.224 -4.034 36.083 1.00 91.31 230 CYS A C 1
ATOM 1781 O O . CYS A 1 230 ? -6.016 -3.831 35.972 1.00 91.31 230 CYS A O 1
ATOM 1783 N N . ALA A 1 231 ? -7.729 -4.820 37.034 1.00 91.50 231 ALA A N 1
ATOM 1784 C CA . ALA A 1 231 ? -6.922 -5.416 38.099 1.00 91.50 231 ALA A CA 1
ATOM 1785 C C . ALA A 1 231 ? -5.812 -6.374 37.605 1.00 91.50 231 ALA A C 1
ATOM 1787 O O . ALA A 1 231 ? -4.874 -6.685 38.335 1.00 91.50 231 ALA A O 1
ATOM 1788 N N . PHE A 1 232 ? -5.903 -6.845 36.357 1.00 93.00 232 PHE A N 1
ATOM 1789 C CA . PHE A 1 232 ? -4.919 -7.737 35.733 1.00 93.00 232 PHE A CA 1
ATOM 1790 C C . PHE A 1 232 ? -3.974 -7.018 34.760 1.00 93.00 232 PHE A C 1
ATOM 1792 O O . PHE A 1 232 ? -3.206 -7.680 34.063 1.00 93.00 232 PHE A O 1
ATOM 1799 N N . HIS A 1 233 ? -4.021 -5.683 34.673 1.00 90.56 233 HIS A N 1
ATOM 1800 C CA . HIS A 1 233 ? -3.294 -4.923 33.654 1.00 90.56 233 HIS A CA 1
ATOM 1801 C C . HIS A 1 233 ? -1.797 -5.231 33.611 1.00 90.56 233 HIS A C 1
ATOM 1803 O O . HIS A 1 233 ? -1.293 -5.552 32.538 1.00 90.56 233 HIS A O 1
ATOM 1809 N N . GLN A 1 234 ? -1.110 -5.176 34.757 1.00 89.94 234 GLN A N 1
ATOM 1810 C CA . GLN A 1 234 ? 0.337 -5.398 34.834 1.00 89.94 234 GLN A CA 1
ATOM 1811 C C . GLN A 1 234 ? 0.722 -6.790 34.320 1.00 89.94 234 GLN A C 1
ATOM 1813 O O . GLN A 1 234 ? 1.597 -6.915 33.465 1.00 89.94 234 GLN A O 1
ATOM 1818 N N . ARG A 1 235 ? 0.002 -7.830 34.764 1.00 92.25 235 ARG A N 1
ATOM 1819 C CA . ARG A 1 235 ? 0.196 -9.213 34.305 1.00 92.25 235 ARG A CA 1
ATOM 1820 C C . ARG A 1 235 ? -0.028 -9.343 32.799 1.00 92.25 235 ARG A C 1
ATOM 1822 O O . ARG A 1 235 ? 0.822 -9.882 32.100 1.00 92.25 235 ARG A O 1
ATOM 1829 N N . CYS A 1 236 ? -1.162 -8.849 32.304 1.00 93.94 236 CYS A N 1
ATOM 1830 C CA . CYS A 1 236 ? -1.513 -8.920 30.888 1.00 93.94 236 CYS A CA 1
ATOM 1831 C C . CYS A 1 236 ? -0.516 -8.149 30.014 1.00 93.94 236 CYS A C 1
ATOM 1833 O O . CYS A 1 236 ? -0.157 -8.612 28.939 1.00 93.94 236 CYS A O 1
ATOM 1835 N N . HIS A 1 237 ? -0.050 -6.987 30.470 1.00 92.50 237 HIS A N 1
ATOM 1836 C CA . HIS A 1 237 ? 0.932 -6.189 29.744 1.00 92.50 237 HIS A CA 1
ATOM 1837 C C . HIS A 1 237 ? 2.294 -6.890 29.692 1.00 92.50 237 HIS A C 1
ATOM 1839 O O . HIS A 1 237 ? 2.895 -6.961 28.624 1.00 92.50 237 HIS A O 1
ATOM 1845 N N . ALA A 1 238 ? 2.755 -7.467 30.807 1.00 93.31 238 ALA A N 1
ATOM 1846 C CA . ALA A 1 238 ? 3.989 -8.250 30.843 1.00 93.31 238 ALA A CA 1
ATOM 1847 C C . ALA A 1 238 ? 3.919 -9.475 29.915 1.00 93.31 238 ALA A C 1
ATOM 1849 O O . ALA A 1 238 ? 4.862 -9.747 29.176 1.00 93.31 238 ALA A O 1
ATOM 1850 N N . GLU A 1 239 ? 2.783 -10.179 29.900 1.00 94.12 239 GLU A N 1
ATOM 1851 C CA . GLU A 1 239 ? 2.560 -11.312 28.998 1.00 94.12 239 GLU A CA 1
ATOM 1852 C C . GLU A 1 239 ? 2.547 -10.879 27.520 1.00 94.12 239 GLU A C 1
ATOM 1854 O O . GLU A 1 239 ? 3.181 -11.528 26.688 1.00 94.12 239 GLU A O 1
ATOM 1859 N N . ALA A 1 240 ? 1.879 -9.767 27.194 1.00 94.25 240 ALA A N 1
ATOM 1860 C CA . ALA A 1 240 ? 1.857 -9.210 25.842 1.00 94.25 240 ALA A CA 1
ATOM 1861 C C . ALA A 1 240 ? 3.260 -8.783 25.381 1.00 94.25 240 ALA A C 1
ATOM 1863 O O . ALA A 1 240 ? 3.649 -9.091 24.257 1.00 94.25 240 ALA A O 1
ATOM 1864 N N . MET A 1 241 ? 4.048 -8.150 26.259 1.00 92.75 241 MET A N 1
ATOM 1865 C CA . MET A 1 241 ? 5.445 -7.796 25.982 1.00 92.75 241 MET A CA 1
ATOM 1866 C C . MET A 1 241 ? 6.320 -9.026 25.738 1.00 92.75 241 MET A C 1
ATOM 1868 O O . MET A 1 241 ? 7.071 -9.049 24.769 1.00 92.75 241 MET A O 1
ATOM 1872 N N . ALA A 1 242 ? 6.203 -10.063 26.571 1.00 93.25 242 ALA A N 1
ATOM 1873 C CA . ALA A 1 242 ? 6.982 -11.292 26.417 1.00 93.25 242 ALA A CA 1
ATOM 1874 C C . ALA A 1 242 ? 6.679 -12.028 25.099 1.00 93.25 242 ALA A C 1
ATOM 1876 O O . ALA A 1 242 ? 7.557 -12.681 24.539 1.00 93.25 242 ALA A O 1
ATOM 1877 N N . LYS A 1 243 ? 5.441 -11.918 24.604 1.00 92.62 243 LYS A N 1
ATOM 1878 C CA . LYS A 1 243 ? 4.991 -12.513 23.338 1.00 92.62 243 LYS A CA 1
ATOM 1879 C C . LYS A 1 243 ? 5.207 -11.613 22.118 1.00 92.62 243 LYS A C 1
ATOM 1881 O O . LYS A 1 243 ? 4.920 -12.058 21.010 1.00 92.62 243 LYS A O 1
ATOM 1886 N N . ASP A 1 244 ? 5.689 -10.382 22.310 1.00 92.12 244 ASP A N 1
ATOM 1887 C CA . ASP A 1 244 ? 5.760 -9.358 21.259 1.00 92.12 244 ASP A CA 1
ATOM 1888 C C . ASP A 1 244 ? 4.392 -9.149 20.564 1.00 92.12 244 ASP A C 1
ATOM 1890 O O . ASP A 1 244 ? 4.301 -9.009 19.346 1.00 92.12 244 ASP A O 1
ATOM 1894 N N . ASP A 1 245 ? 3.300 -9.199 21.338 1.00 93.88 245 ASP A N 1
ATOM 1895 C CA . ASP A 1 245 ? 1.927 -9.294 20.829 1.00 93.88 245 ASP A CA 1
ATOM 1896 C C . ASP A 1 245 ? 1.456 -8.001 20.138 1.00 93.88 245 ASP A C 1
ATOM 1898 O O . ASP A 1 245 ? 1.687 -6.887 20.616 1.00 93.88 245 ASP A O 1
ATOM 1902 N N . LEU A 1 246 ? 0.725 -8.134 19.023 1.00 93.94 246 LEU A N 1
ATOM 1903 C CA . LEU A 1 246 ? 0.226 -6.989 18.248 1.00 93.94 246 LEU A CA 1
ATOM 1904 C C . LEU A 1 246 ? -0.681 -6.043 19.050 1.00 93.94 246 LEU A C 1
ATOM 1906 O O . LEU A 1 246 ? -0.746 -4.856 18.724 1.00 93.94 246 LEU A O 1
ATOM 1910 N N . SER A 1 247 ? -1.359 -6.525 20.098 1.00 93.75 247 SER A N 1
ATOM 1911 C CA . SER A 1 247 ? -2.227 -5.698 20.947 1.00 93.75 247 SER A CA 1
ATOM 1912 C C . SER A 1 247 ? -1.478 -4.664 21.792 1.00 93.75 247 SER A C 1
ATOM 1914 O O . SER A 1 247 ? -2.109 -3.751 22.327 1.00 93.75 247 SER A O 1
ATOM 1916 N N . LEU A 1 248 ? -0.142 -4.738 21.867 1.00 93.88 248 LEU A N 1
ATOM 1917 C CA . LEU A 1 248 ? 0.682 -3.661 22.423 1.00 93.88 248 LEU A CA 1
ATOM 1918 C C . LEU A 1 248 ? 0.469 -2.348 21.655 1.00 93.88 248 LEU A C 1
ATOM 1920 O O . LEU A 1 248 ? 0.401 -1.280 22.261 1.00 93.88 248 LEU A O 1
ATOM 1924 N N . LEU A 1 249 ? 0.296 -2.412 20.330 1.00 92.62 249 LEU A N 1
ATOM 1925 C CA . LEU A 1 249 ? 0.045 -1.239 19.496 1.00 92.62 249 LEU A CA 1
ATOM 1926 C C . LEU A 1 249 ? -1.386 -0.727 19.709 1.00 92.62 249 LEU A C 1
ATOM 1928 O O . LEU A 1 249 ? -2.327 -1.204 19.075 1.00 92.62 249 LEU A O 1
ATOM 1932 N N . ARG A 1 250 ? -1.562 0.318 20.532 1.00 83.75 250 ARG A N 1
ATOM 1933 C CA . ARG A 1 250 ? -2.896 0.873 20.869 1.00 83.75 250 ARG A CA 1
ATOM 1934 C C . ARG A 1 250 ? -3.717 1.371 19.666 1.00 83.75 250 ARG A C 1
ATOM 1936 O O . ARG A 1 250 ? -4.910 1.625 19.813 1.00 83.75 250 ARG A O 1
ATOM 1943 N N . GLY A 1 251 ? -3.090 1.540 18.501 1.00 80.06 251 GLY A N 1
ATOM 1944 C CA . GLY A 1 251 ? -3.747 1.918 17.248 1.00 80.06 251 GLY A CA 1
ATOM 1945 C C . GLY A 1 251 ? -4.390 0.762 16.472 1.00 80.06 251 GLY A C 1
ATOM 1946 O O . GLY A 1 251 ? -5.133 1.039 15.535 1.00 80.06 251 GLY A O 1
ATOM 1947 N N . LEU A 1 252 ? -4.125 -0.501 16.831 1.00 88.00 252 LEU A N 1
ATOM 1948 C CA . LEU A 1 252 ? -4.701 -1.674 16.166 1.00 88.00 252 LEU A CA 1
ATOM 1949 C C . LEU A 1 252 ? -5.984 -2.135 16.862 1.00 88.00 252 LEU A C 1
ATOM 1951 O O . LEU A 1 252 ? -6.013 -2.367 18.071 1.00 88.00 252 LEU A O 1
ATOM 1955 N N . SER A 1 253 ? -7.059 -2.305 16.092 1.00 87.94 253 SER A N 1
ATOM 1956 C CA . SER A 1 253 ? -8.284 -2.923 16.596 1.00 87.94 253 SER A CA 1
ATOM 1957 C C . SER A 1 253 ? -8.156 -4.451 16.647 1.00 87.94 253 SER A C 1
ATOM 1959 O O . SER A 1 253 ? -7.343 -5.050 15.943 1.00 87.94 253 SER A O 1
ATOM 1961 N N . ALA A 1 254 ? -9.023 -5.118 17.417 1.00 84.31 254 ALA A N 1
ATOM 1962 C CA . ALA A 1 254 ? -9.087 -6.585 17.435 1.00 84.31 254 ALA A CA 1
ATOM 1963 C C . ALA A 1 254 ? -9.331 -7.185 16.032 1.00 84.31 254 ALA A C 1
ATOM 1965 O O . ALA A 1 254 ? -8.842 -8.274 15.723 1.00 84.31 254 ALA A O 1
ATOM 1966 N N . LYS A 1 255 ? -10.050 -6.457 15.163 1.00 87.06 255 LYS A N 1
ATOM 1967 C CA . LYS A 1 255 ? -10.248 -6.842 13.760 1.00 87.06 255 LYS A CA 1
ATOM 1968 C C . LYS A 1 255 ? -8.936 -6.777 12.972 1.00 87.06 255 LYS A C 1
ATOM 1970 O O . LYS A 1 255 ? -8.618 -7.739 12.280 1.00 87.06 255 LYS A O 1
ATOM 1975 N N . ASP A 1 256 ? -8.162 -5.700 13.124 1.00 88.19 256 ASP A N 1
ATOM 1976 C CA . ASP A 1 256 ? -6.872 -5.530 12.437 1.00 88.19 256 ASP A CA 1
ATOM 1977 C C . ASP A 1 256 ? -5.867 -6.605 12.863 1.00 88.19 256 ASP A C 1
ATOM 1979 O O . ASP A 1 256 ? -5.204 -7.214 12.027 1.00 88.19 256 ASP A O 1
ATOM 1983 N N . ILE A 1 257 ? -5.808 -6.899 14.164 1.00 89.19 257 ILE A N 1
ATOM 1984 C CA . ILE A 1 257 ? -4.960 -7.959 14.725 1.00 89.19 257 ILE A CA 1
ATOM 1985 C C . ILE A 1 257 ? -5.341 -9.320 14.132 1.00 89.19 257 ILE A C 1
ATOM 1987 O O . ILE A 1 257 ? -4.487 -10.039 13.616 1.00 89.19 257 ILE A O 1
ATOM 1991 N N . THR A 1 258 ? -6.637 -9.650 14.118 1.00 87.06 258 THR A N 1
ATOM 1992 C CA . THR A 1 258 ? -7.130 -10.900 13.515 1.00 87.06 258 THR A CA 1
ATOM 1993 C C . THR A 1 258 ? -6.784 -10.977 12.024 1.00 87.06 258 THR A C 1
ATOM 1995 O O . THR A 1 258 ? -6.409 -12.038 11.523 1.00 87.06 258 THR A O 1
ATOM 1998 N N . GLN A 1 259 ? -6.861 -9.854 11.307 1.00 86.19 259 GLN A N 1
ATOM 1999 C CA . GLN A 1 259 ? -6.483 -9.774 9.900 1.00 86.19 259 GLN A CA 1
ATOM 2000 C C . GLN A 1 259 ? -4.982 -10.009 9.691 1.00 86.19 259 GLN A C 1
ATOM 2002 O O . GLN A 1 259 ? -4.602 -10.701 8.744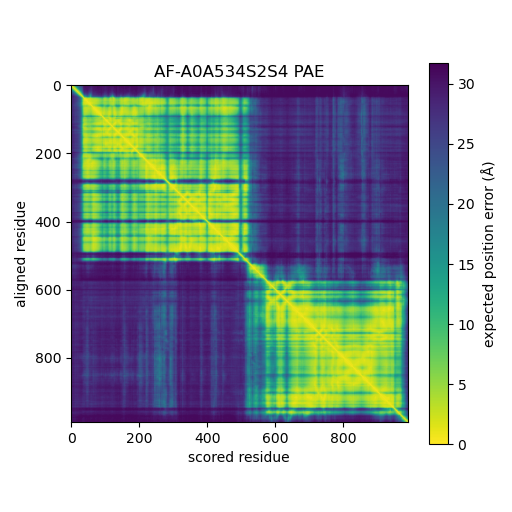 1.00 86.19 259 GLN A O 1
ATOM 2007 N N . HIS A 1 260 ? -4.122 -9.486 10.565 1.00 87.75 260 HIS A N 1
ATOM 2008 C CA . HIS A 1 260 ? -2.686 -9.763 10.533 1.00 87.75 260 HIS A CA 1
ATOM 2009 C C . HIS A 1 260 ? -2.375 -11.236 10.840 1.00 87.75 260 HIS A C 1
ATOM 2011 O O . HIS A 1 260 ? -1.614 -11.850 10.087 1.00 87.75 260 HIS A O 1
ATOM 2017 N N . HIS A 1 261 ? -3.040 -11.841 11.831 1.00 86.88 261 HIS A N 1
ATOM 2018 C CA . HIS A 1 261 ? -2.892 -13.269 12.148 1.00 86.88 261 HIS A CA 1
ATOM 2019 C C . HIS A 1 261 ? -3.217 -14.167 10.949 1.00 86.88 261 HIS A C 1
ATOM 2021 O O . HIS A 1 261 ? -2.470 -15.100 10.659 1.00 86.88 261 HIS A O 1
ATOM 2027 N N . LYS A 1 262 ? -4.276 -13.852 10.187 1.00 84.31 262 LYS A N 1
ATOM 2028 C CA . LYS A 1 262 ? -4.620 -14.576 8.946 1.00 84.31 262 LYS A CA 1
ATOM 2029 C C . LYS A 1 262 ? -3.508 -14.534 7.888 1.00 84.31 262 LYS A C 1
ATOM 2031 O O . LYS A 1 262 ? -3.421 -15.439 7.067 1.00 84.31 262 LYS A O 1
ATOM 2036 N N . HIS A 1 263 ? -2.659 -13.505 7.905 1.00 80.56 263 HIS A N 1
ATOM 2037 C CA . HIS A 1 263 ? -1.501 -13.365 7.014 1.00 80.56 263 HIS A CA 1
ATOM 2038 C C . HIS A 1 263 ? -0.196 -13.913 7.625 1.00 80.56 263 HIS A C 1
ATOM 2040 O O . HIS A 1 263 ? 0.880 -13.660 7.085 1.00 80.56 263 HIS A O 1
ATOM 2046 N N . GLY A 1 264 ? -0.273 -14.640 8.745 1.00 84.44 264 GLY A N 1
ATOM 2047 C CA . GLY A 1 264 ? 0.889 -15.208 9.433 1.00 84.44 264 GLY A CA 1
ATOM 2048 C C . GLY A 1 264 ? 1.729 -14.185 10.206 1.00 84.44 264 GLY A C 1
ATOM 2049 O O . GLY A 1 264 ? 2.881 -14.469 10.527 1.00 84.44 264 GLY A O 1
ATOM 2050 N N . ILE A 1 265 ? 1.184 -12.994 10.478 1.00 89.50 265 ILE A N 1
ATOM 2051 C CA . ILE A 1 265 ? 1.847 -11.930 11.240 1.00 89.50 265 ILE A CA 1
ATOM 2052 C C . ILE A 1 265 ? 1.239 -11.911 12.638 1.00 89.50 265 ILE A C 1
ATOM 2054 O O . ILE A 1 265 ? 0.106 -11.471 12.802 1.00 89.50 265 ILE A O 1
ATOM 2058 N N . PHE A 1 266 ? 1.995 -12.373 13.626 1.00 87.38 266 PHE A N 1
ATOM 2059 C CA . PHE A 1 266 ? 1.578 -12.529 15.021 1.00 87.38 266 PHE A CA 1
ATOM 2060 C C . PHE A 1 266 ? 2.279 -11.569 15.978 1.00 87.38 266 PHE A C 1
ATOM 2062 O O . PHE A 1 266 ? 1.786 -11.360 17.082 1.00 87.38 266 PHE A O 1
ATOM 2069 N N . THR A 1 267 ? 3.407 -10.980 15.568 1.00 92.69 267 THR A N 1
ATOM 2070 C CA . THR A 1 267 ? 4.219 -10.139 16.456 1.00 92.69 267 THR A CA 1
ATOM 2071 C C . THR A 1 267 ? 4.472 -8.738 15.902 1.00 92.69 267 THR A C 1
ATOM 2073 O O . THR A 1 267 ? 4.454 -8.529 14.682 1.00 92.69 267 THR A O 1
ATOM 2076 N N . VAL A 1 268 ? 4.743 -7.764 16.780 1.00 91.81 268 VAL A N 1
ATOM 2077 C CA . VAL A 1 268 ? 5.109 -6.392 16.378 1.00 91.81 268 VAL A CA 1
ATOM 2078 C C . VAL A 1 268 ? 6.375 -6.418 15.519 1.00 91.81 268 VAL A C 1
ATOM 2080 O O . VAL A 1 268 ? 6.428 -5.767 14.472 1.00 91.81 268 VAL A O 1
ATOM 2083 N N . THR A 1 269 ? 7.356 -7.256 15.861 1.00 89.06 269 THR A N 1
ATOM 2084 C CA . THR A 1 269 ? 8.558 -7.475 15.043 1.00 89.06 269 THR A CA 1
ATOM 2085 C C . THR A 1 269 ? 8.212 -7.963 13.637 1.00 89.06 269 THR A C 1
ATOM 2087 O O . THR A 1 269 ? 8.720 -7.415 12.657 1.00 89.06 269 THR A O 1
ATOM 2090 N N . GLN A 1 270 ? 7.317 -8.941 13.490 1.00 86.81 270 GLN A N 1
ATOM 2091 C CA . GLN A 1 270 ? 6.891 -9.412 12.168 1.00 86.81 270 GLN A CA 1
ATOM 2092 C C . GLN A 1 270 ? 6.154 -8.319 11.385 1.00 86.81 270 GLN A C 1
ATOM 2094 O O . GLN A 1 270 ? 6.413 -8.134 10.193 1.00 86.81 270 GLN A O 1
ATOM 2099 N N . LEU A 1 271 ? 5.290 -7.547 12.053 1.00 89.88 271 LEU A N 1
ATOM 2100 C CA . LEU A 1 271 ? 4.576 -6.430 11.441 1.00 89.88 271 LEU A CA 1
ATOM 2101 C C . LEU A 1 271 ? 5.543 -5.347 10.936 1.00 89.88 271 LEU A C 1
ATOM 2103 O O . LEU A 1 271 ? 5.341 -4.826 9.837 1.00 89.88 271 LEU A O 1
ATOM 2107 N N . SER A 1 272 ? 6.634 -5.068 11.656 1.00 89.62 272 SER A N 1
ATOM 2108 C CA . SER A 1 272 ? 7.670 -4.115 11.221 1.00 89.62 272 SER A CA 1
ATOM 2109 C C . SER A 1 272 ? 8.267 -4.474 9.853 1.00 89.62 272 SER A C 1
ATOM 2111 O O . SER A 1 272 ? 8.512 -3.610 9.009 1.00 89.62 272 SER A O 1
ATOM 2113 N N . CYS A 1 273 ? 8.430 -5.773 9.583 1.00 82.25 273 CYS A N 1
ATOM 2114 C CA . CYS A 1 273 ? 8.995 -6.293 8.341 1.00 82.25 273 CYS A CA 1
ATOM 2115 C C . CYS A 1 273 ? 8.042 -6.159 7.149 1.00 82.25 273 CYS A C 1
ATOM 2117 O O . CYS A 1 273 ? 8.466 -6.349 6.006 1.00 82.25 273 CYS A O 1
ATOM 2119 N N . THR A 1 274 ? 6.772 -5.822 7.384 1.00 84.12 274 THR A N 1
ATOM 2120 C CA . THR A 1 274 ? 5.781 -5.589 6.324 1.00 84.12 274 THR A CA 1
ATOM 2121 C C . THR A 1 274 ? 5.819 -4.166 5.787 1.00 84.12 274 THR A C 1
ATOM 2123 O O . THR A 1 274 ? 5.346 -3.923 4.674 1.00 84.12 274 THR A O 1
ATOM 2126 N N . PHE A 1 275 ? 6.416 -3.225 6.529 1.00 83.81 275 PHE A N 1
ATOM 2127 C CA . PHE A 1 275 ? 6.504 -1.850 6.074 1.00 83.81 275 PHE A CA 1
ATOM 2128 C C . PHE A 1 275 ? 7.323 -1.773 4.779 1.00 83.81 275 PHE A C 1
ATOM 2130 O O . PHE A 1 275 ? 8.410 -2.346 4.642 1.00 83.81 275 PHE A O 1
ATOM 2137 N N . ARG A 1 276 ? 6.771 -1.081 3.783 1.00 74.12 276 ARG A N 1
ATOM 2138 C CA . ARG A 1 276 ? 7.424 -0.833 2.497 1.00 74.12 276 ARG A CA 1
ATOM 2139 C C . ARG A 1 276 ? 7.353 0.666 2.228 1.00 74.12 276 ARG A C 1
ATOM 2141 O O . ARG A 1 276 ? 6.249 1.162 1.988 1.00 74.12 276 ARG A O 1
ATOM 2148 N N . PRO A 1 277 ? 8.487 1.389 2.242 1.00 67.00 277 PRO A N 1
ATOM 2149 C CA . PRO A 1 277 ? 8.489 2.822 1.990 1.00 67.00 277 PRO A CA 1
ATOM 2150 C C . PRO A 1 277 ? 7.984 3.078 0.567 1.00 67.00 277 PRO A C 1
ATOM 2152 O O . PRO A 1 277 ? 8.644 2.784 -0.433 1.00 67.00 277 PRO A O 1
ATOM 2155 N N . ARG A 1 278 ? 6.753 3.585 0.457 1.00 60.44 278 ARG A N 1
ATOM 2156 C CA . ARG A 1 278 ? 6.198 4.054 -0.813 1.00 60.44 278 ARG A CA 1
ATOM 2157 C C . ARG A 1 278 ? 6.751 5.452 -1.060 1.00 60.44 278 ARG A C 1
ATOM 2159 O O . ARG A 1 278 ? 6.406 6.377 -0.330 1.00 60.44 278 ARG A O 1
ATOM 2166 N N . LYS A 1 279 ? 7.561 5.634 -2.108 1.00 51.09 279 LYS A N 1
ATOM 2167 C CA . LYS A 1 279 ? 7.936 6.983 -2.560 1.00 51.09 279 LYS A CA 1
ATOM 2168 C C . LYS A 1 279 ? 6.665 7.745 -2.940 1.00 51.09 279 LYS A C 1
ATOM 2170 O O . LYS A 1 279 ? 5.943 7.322 -3.850 1.00 51.09 279 LYS A O 1
ATOM 2175 N N . ARG A 1 280 ? 6.377 8.836 -2.222 1.00 43.25 280 ARG A N 1
ATOM 2176 C CA . ARG A 1 280 ? 5.256 9.728 -2.534 1.00 43.25 280 ARG A CA 1
ATOM 2177 C C . ARG A 1 280 ? 5.415 10.250 -3.960 1.00 43.25 280 ARG A C 1
ATOM 2179 O O . ARG A 1 280 ? 6.477 10.711 -4.368 1.00 43.25 280 ARG A O 1
ATOM 2186 N N . ARG A 1 281 ? 4.327 10.168 -4.716 1.00 39.94 281 ARG A N 1
ATOM 2187 C CA . ARG A 1 281 ? 4.120 10.963 -5.927 1.00 39.94 281 ARG A CA 1
ATOM 2188 C C . ARG A 1 281 ? 3.595 12.330 -5.495 1.00 39.94 281 ARG A C 1
ATOM 2190 O O . ARG A 1 281 ? 2.883 12.403 -4.497 1.00 39.94 281 ARG A O 1
ATOM 2197 N N . LYS A 1 282 ? 3.976 13.395 -6.198 1.00 43.25 282 LYS A N 1
ATOM 2198 C CA . LYS A 1 282 ? 3.514 14.774 -5.940 1.00 43.25 282 LYS A CA 1
ATOM 2199 C C . LYS A 1 282 ? 1.979 14.924 -6.122 1.00 43.25 282 LYS A C 1
ATOM 2201 O O . LYS A 1 282 ? 1.362 13.996 -6.640 1.00 43.25 282 LYS A O 1
ATOM 2206 N N . PRO A 1 283 ? 1.356 16.000 -5.592 1.00 46.94 283 PRO A N 1
ATOM 2207 C CA . PRO A 1 283 ? 0.398 15.895 -4.494 1.00 46.94 283 PRO A CA 1
ATOM 2208 C C . PRO A 1 283 ? -1.066 15.899 -4.959 1.00 46.94 283 PRO A C 1
ATOM 2210 O O . PRO A 1 283 ? -1.498 16.787 -5.682 1.00 46.94 283 PRO A O 1
ATOM 2213 N N . ALA A 1 284 ? -1.848 14.944 -4.459 1.00 38.03 284 ALA A N 1
ATOM 2214 C CA . ALA A 1 284 ? -3.294 15.107 -4.314 1.00 38.03 284 ALA A CA 1
ATOM 2215 C C . ALA A 1 284 ? -3.578 15.987 -3.073 1.00 38.03 284 ALA A C 1
ATOM 2217 O O . ALA A 1 284 ? -2.721 16.035 -2.180 1.00 38.03 284 ALA A O 1
ATOM 2218 N N . PRO A 1 285 ? -4.741 16.667 -2.978 1.00 40.44 285 PRO A N 1
ATOM 2219 C CA . PRO A 1 285 ? -5.095 17.484 -1.815 1.00 40.44 285 PRO A CA 1
ATOM 2220 C C . PRO A 1 285 ? -4.984 16.673 -0.512 1.00 40.44 285 PRO A C 1
ATOM 2222 O O . PRO A 1 285 ? -5.166 15.448 -0.531 1.00 40.44 285 PRO A O 1
ATOM 2225 N N . PRO A 1 286 ? -4.641 17.320 0.617 1.00 45.66 286 PRO A N 1
ATOM 2226 C CA . PRO A 1 286 ? -4.110 16.649 1.789 1.00 45.66 286 PRO A CA 1
ATOM 2227 C C . PRO A 1 286 ? -5.241 15.935 2.527 1.00 45.66 286 PRO A C 1
ATOM 2229 O O . PRO A 1 286 ? -5.809 16.458 3.479 1.00 45.66 286 PRO A O 1
ATOM 2232 N N . LYS A 1 287 ? -5.560 14.698 2.135 1.00 46.59 287 LYS A N 1
ATOM 2233 C CA . LYS A 1 287 ? -6.108 13.778 3.130 1.00 46.59 287 LYS A CA 1
ATOM 2234 C C . LYS A 1 287 ? -4.975 13.514 4.125 1.00 46.59 287 LYS A C 1
ATOM 2236 O O . LYS A 1 287 ? -3.890 13.115 3.678 1.00 46.59 287 LYS A O 1
ATOM 2241 N N . PRO A 1 288 ? -5.172 13.774 5.431 1.00 50.31 288 PRO A N 1
ATOM 2242 C CA . PRO A 1 288 ? -4.165 13.449 6.424 1.00 50.31 288 PRO A CA 1
ATOM 2243 C C . PRO A 1 288 ? -3.801 11.971 6.248 1.00 50.31 288 PRO A C 1
ATOM 2245 O O . PRO A 1 288 ? -4.693 11.134 6.069 1.00 50.31 288 PRO A O 1
ATOM 2248 N N . PRO A 1 289 ? -2.505 11.646 6.161 1.00 58.56 289 PRO A N 1
ATOM 2249 C CA . PRO A 1 289 ? -2.087 10.278 5.929 1.00 58.56 289 PRO A CA 1
ATOM 2250 C C . PRO A 1 289 ? -2.625 9.378 7.042 1.00 58.56 289 PRO A C 1
ATOM 2252 O O . PRO A 1 289 ? -2.470 9.682 8.222 1.00 58.56 289 PRO A O 1
ATOM 2255 N N . LEU A 1 290 ? -3.269 8.275 6.653 1.00 68.38 290 LEU A N 1
ATOM 2256 C CA . LEU A 1 290 ? -3.707 7.254 7.598 1.00 68.38 290 LEU A CA 1
ATOM 2257 C C . LEU A 1 290 ? -2.478 6.751 8.370 1.00 68.38 290 LEU A C 1
ATOM 2259 O O . LEU A 1 290 ? -1.458 6.431 7.751 1.00 68.38 290 LEU A O 1
ATOM 2263 N N . HIS A 1 291 ? -2.574 6.700 9.697 1.00 80.00 291 HIS A N 1
ATOM 2264 C CA . HIS A 1 291 ? -1.502 6.202 10.553 1.00 80.00 291 HIS A CA 1
ATOM 2265 C C . HIS A 1 291 ? -1.165 4.747 10.200 1.00 80.00 291 HIS A C 1
ATOM 2267 O O . HIS A 1 291 ? -2.054 3.905 10.070 1.00 80.00 291 HIS A O 1
ATOM 2273 N N . GLN A 1 292 ? 0.121 4.447 10.011 1.00 86.56 292 GLN A N 1
ATOM 2274 C CA . GLN A 1 292 ? 0.582 3.140 9.539 1.00 86.56 292 GLN A CA 1
ATOM 2275 C C . GLN A 1 292 ? 1.173 2.318 10.685 1.00 86.56 292 GLN A C 1
ATOM 2277 O O . GLN A 1 292 ? 2.330 2.507 11.056 1.00 86.56 292 GLN A O 1
ATOM 2282 N N . ALA A 1 293 ? 0.421 1.335 11.184 1.00 90.00 293 ALA A N 1
ATOM 2283 C CA . ALA A 1 293 ? 0.872 0.461 12.271 1.00 90.00 293 ALA A CA 1
ATOM 2284 C C . ALA A 1 293 ? 2.195 -0.270 11.965 1.00 90.00 293 ALA A C 1
ATOM 2286 O O . ALA A 1 293 ? 3.025 -0.441 12.850 1.00 90.00 293 ALA A O 1
ATOM 2287 N N . ALA A 1 294 ? 2.443 -0.634 10.701 1.00 90.81 294 ALA A N 1
ATOM 2288 C CA . ALA A 1 294 ? 3.711 -1.239 10.289 1.00 90.81 294 ALA A CA 1
ATOM 2289 C C . ALA A 1 294 ? 4.915 -0.287 10.414 1.00 90.81 294 ALA A C 1
ATOM 2291 O O . ALA A 1 294 ? 6.017 -0.737 10.716 1.00 90.81 294 ALA A O 1
ATOM 2292 N N . LEU A 1 295 ? 4.715 1.022 10.218 1.00 90.94 295 LEU A N 1
ATOM 2293 C CA . LEU A 1 295 ? 5.762 2.025 10.432 1.00 90.94 295 LEU A CA 1
ATOM 2294 C C . LEU A 1 295 ? 5.997 2.277 11.924 1.00 90.94 295 LEU A C 1
ATOM 2296 O O . LEU A 1 295 ? 7.139 2.429 12.341 1.00 90.94 295 LEU A O 1
ATOM 2300 N N . GLN A 1 296 ? 4.934 2.252 12.731 1.00 93.50 296 GLN A N 1
ATOM 2301 C CA . GLN A 1 296 ? 5.043 2.303 14.190 1.00 93.50 296 GLN A CA 1
ATOM 2302 C C . GLN A 1 296 ? 5.844 1.106 14.725 1.00 93.50 296 GLN A C 1
ATOM 2304 O O . GLN A 1 296 ? 6.773 1.268 15.510 1.00 93.50 296 GLN A O 1
ATOM 2309 N N . ALA A 1 297 ? 5.537 -0.095 14.233 1.00 93.12 297 ALA A N 1
ATOM 2310 C CA . ALA A 1 297 ? 6.281 -1.309 14.544 1.00 93.12 297 ALA A CA 1
ATOM 2311 C C . ALA A 1 297 ? 7.757 -1.219 14.111 1.00 93.12 297 ALA A C 1
ATOM 2313 O O . ALA A 1 297 ? 8.642 -1.675 14.832 1.00 93.12 297 ALA A O 1
ATOM 2314 N N . LEU A 1 298 ? 8.034 -0.604 12.954 1.00 91.38 298 LEU A N 1
ATOM 2315 C CA . LEU A 1 298 ? 9.398 -0.336 12.491 1.00 91.38 298 LEU A CA 1
ATOM 2316 C C . LEU A 1 298 ? 10.147 0.630 13.415 1.00 91.38 298 LEU A C 1
ATOM 2318 O O . LEU A 1 298 ? 11.294 0.350 13.752 1.00 91.38 298 LEU A O 1
ATOM 2322 N N . ALA A 1 299 ? 9.492 1.700 13.871 1.00 92.19 299 ALA A N 1
ATOM 2323 C CA . ALA A 1 299 ? 10.065 2.635 14.835 1.00 92.19 299 ALA A CA 1
ATOM 2324 C C . ALA A 1 299 ? 10.474 1.922 16.128 1.00 92.19 299 ALA A C 1
ATOM 2326 O O . ALA A 1 299 ? 11.616 2.053 16.562 1.00 92.19 299 ALA A O 1
ATOM 2327 N N . ILE A 1 300 ? 9.577 1.104 16.690 1.00 92.94 300 ILE A N 1
ATOM 2328 C CA . ILE A 1 300 ? 9.842 0.312 17.901 1.00 92.94 300 ILE A CA 1
ATOM 2329 C C . ILE A 1 300 ? 11.011 -0.655 17.681 1.00 92.94 300 ILE A C 1
ATOM 2331 O O . ILE A 1 300 ? 11.903 -0.730 18.522 1.00 92.94 300 ILE A O 1
ATOM 2335 N N . ARG A 1 301 ? 11.051 -1.376 16.555 1.00 89.38 301 ARG A N 1
ATOM 2336 C CA . ARG A 1 301 ? 12.137 -2.327 16.280 1.00 89.38 301 ARG A CA 1
ATOM 2337 C C . ARG A 1 301 ? 13.492 -1.632 16.135 1.00 89.38 301 ARG A C 1
ATOM 2339 O O . ARG A 1 301 ? 14.477 -2.096 16.700 1.00 89.38 301 ARG A O 1
ATOM 2346 N N . ASP A 1 302 ? 13.550 -0.551 15.361 1.00 87.19 302 ASP A N 1
ATOM 2347 C CA . ASP A 1 302 ? 14.812 0.122 15.043 1.00 87.19 302 ASP A CA 1
ATOM 2348 C C . ASP A 1 302 ? 15.248 1.103 16.154 1.00 87.19 302 ASP A C 1
ATOM 2350 O O . ASP A 1 302 ? 16.382 1.586 16.117 1.00 87.19 302 ASP A O 1
ATOM 2354 N N . GLN A 1 303 ? 14.367 1.392 17.125 1.00 90.06 303 GLN A N 1
ATOM 2355 C CA . GLN A 1 303 ? 14.534 2.407 18.175 1.00 90.06 303 GLN A CA 1
ATOM 2356 C C . GLN A 1 303 ? 14.829 3.802 17.594 1.00 90.06 303 GLN A C 1
ATOM 2358 O O . GLN A 1 303 ? 15.725 4.519 18.041 1.00 90.06 303 GLN A O 1
ATOM 2363 N N . LYS A 1 304 ? 14.076 4.182 16.552 1.00 90.06 304 LYS A N 1
ATOM 2364 C CA . LYS A 1 304 ? 14.252 5.445 15.811 1.00 90.06 304 LYS A CA 1
ATOM 2365 C C . LYS A 1 304 ? 12.939 6.186 15.659 1.00 90.06 304 LYS A C 1
ATOM 2367 O O . LYS A 1 304 ? 11.882 5.570 15.543 1.00 90.06 304 LYS A O 1
ATOM 2372 N N . ILE A 1 305 ? 13.023 7.510 15.566 1.00 91.75 305 ILE A N 1
ATOM 2373 C CA . ILE A 1 305 ? 11.869 8.335 15.209 1.00 91.75 305 ILE A CA 1
ATOM 2374 C C . ILE A 1 305 ? 11.755 8.351 13.686 1.00 91.75 305 ILE A C 1
ATOM 2376 O O . ILE A 1 305 ? 12.659 8.830 12.995 1.00 91.75 305 ILE A O 1
ATOM 2380 N N . HIS A 1 306 ? 10.641 7.855 13.149 1.00 90.25 306 HIS A N 1
ATOM 2381 C CA . HIS A 1 306 ? 10.380 7.908 11.712 1.00 90.25 306 HIS A CA 1
ATOM 2382 C C . HIS A 1 306 ? 9.444 9.054 11.345 1.00 90.25 306 HIS A C 1
ATOM 2384 O O . HIS A 1 306 ? 8.409 9.262 11.975 1.00 90.25 306 HIS A O 1
ATOM 2390 N N . VAL A 1 307 ? 9.782 9.767 10.271 1.00 88.81 307 VAL A N 1
ATOM 2391 C CA . VAL A 1 307 ? 9.039 10.948 9.815 1.00 88.81 307 VAL A CA 1
ATOM 2392 C C . VAL A 1 307 ? 8.439 10.684 8.442 1.00 88.81 307 VAL A C 1
ATOM 2394 O O . VAL A 1 307 ? 9.154 10.474 7.458 1.00 88.81 307 VAL A O 1
ATOM 2397 N N . TYR A 1 308 ? 7.113 10.688 8.366 1.00 84.50 308 TYR A N 1
ATOM 2398 C CA . TYR A 1 308 ? 6.345 10.491 7.147 1.00 84.50 308 TYR A CA 1
ATOM 2399 C C . TYR A 1 308 ? 5.829 11.823 6.590 1.00 84.50 308 TYR A C 1
ATOM 2401 O O . TYR A 1 308 ? 4.975 12.486 7.177 1.00 84.50 308 TYR A O 1
ATOM 2409 N N . GLY A 1 309 ? 6.300 12.198 5.400 1.00 78.50 309 GLY A N 1
ATOM 2410 C CA . GLY A 1 309 ? 5.940 13.457 4.751 1.00 78.50 309 GLY A CA 1
ATOM 2411 C C . GLY A 1 309 ? 6.638 14.674 5.368 1.00 78.50 309 GLY A C 1
ATOM 2412 O O . GLY A 1 309 ? 7.796 14.606 5.784 1.00 78.50 309 GLY A O 1
ATOM 2413 N N . THR A 1 310 ? 5.942 15.811 5.364 1.00 78.38 310 THR A N 1
ATOM 2414 C CA . THR A 1 310 ? 6.451 17.124 5.788 1.00 78.38 310 THR A CA 1
ATOM 2415 C C . THR A 1 310 ? 5.507 17.716 6.839 1.00 78.38 310 THR A C 1
ATOM 2417 O O . THR A 1 310 ? 4.586 18.443 6.458 1.00 78.38 310 THR A O 1
ATOM 2420 N N . PRO A 1 311 ? 5.667 17.371 8.131 1.00 81.62 311 PRO A N 1
ATOM 2421 C CA . PRO A 1 311 ? 4.904 18.024 9.191 1.00 81.62 311 PRO A CA 1
ATOM 2422 C C . PRO A 1 311 ? 5.183 19.534 9.187 1.00 81.62 311 PRO A C 1
ATOM 2424 O O . PRO A 1 311 ? 6.301 19.962 8.897 1.00 81.62 311 PRO A O 1
ATOM 2427 N N . GLN A 1 312 ? 4.151 20.325 9.475 1.00 82.56 312 GLN A N 1
ATOM 2428 C CA . GLN A 1 312 ? 4.237 21.776 9.623 1.00 82.56 312 GLN A CA 1
ATOM 2429 C C . GLN A 1 312 ? 3.759 22.146 11.025 1.00 82.56 312 GLN A C 1
ATOM 2431 O O . GLN A 1 312 ? 2.700 21.687 11.454 1.00 82.56 312 GLN A O 1
ATOM 2436 N N . LEU A 1 313 ? 4.535 22.973 11.720 1.00 86.12 313 LEU A N 1
ATOM 2437 C CA . LEU A 1 313 ? 4.138 23.622 12.963 1.00 86.12 313 LEU A CA 1
ATOM 2438 C C . LEU A 1 313 ? 4.251 25.138 12.772 1.00 86.12 313 LEU A C 1
ATOM 2440 O O . LEU A 1 313 ? 5.218 25.588 12.148 1.00 86.12 313 LEU A O 1
ATOM 2444 N N . PRO A 1 314 ? 3.300 25.932 13.289 1.00 86.62 314 PRO A N 1
ATOM 2445 C CA . PRO A 1 314 ? 3.427 27.379 13.256 1.00 86.62 314 PRO A CA 1
ATOM 2446 C C . PRO A 1 314 ? 4.613 27.834 14.113 1.00 86.62 314 PRO A C 1
ATOM 2448 O O . PRO A 1 314 ? 4.955 27.207 15.114 1.00 86.62 314 PRO A O 1
ATOM 2451 N N . VAL A 1 315 ? 5.262 28.925 13.712 1.00 79.81 315 VAL A N 1
ATOM 2452 C CA . VAL A 1 315 ? 6.430 29.486 14.406 1.00 79.81 315 VAL A CA 1
ATOM 2453 C C . VAL A 1 315 ? 6.047 30.841 14.991 1.00 79.81 315 VAL A C 1
ATOM 2455 O O . VAL A 1 315 ? 5.493 31.683 14.288 1.00 79.81 315 VAL A O 1
ATOM 2458 N N . SER A 1 316 ? 6.353 31.057 16.269 1.00 84.25 316 SER A N 1
ATOM 2459 C CA . SER A 1 316 ? 6.177 32.341 16.955 1.00 84.25 316 SER A CA 1
ATOM 2460 C C . SER A 1 316 ? 7.244 32.551 18.027 1.00 84.25 316 SER A C 1
ATOM 2462 O O . SER A 1 316 ? 7.790 31.592 18.581 1.00 84.25 316 SER A O 1
ATOM 2464 N N . SER A 1 317 ? 7.527 33.821 18.328 1.00 83.25 317 SER A N 1
ATOM 2465 C CA . SER A 1 317 ? 8.409 34.238 19.427 1.00 83.25 317 SER A CA 1
ATOM 2466 C C . SER A 1 317 ? 7.855 33.829 20.794 1.00 83.25 317 SER A C 1
ATOM 2468 O O . SER A 1 317 ? 8.616 33.373 21.650 1.00 83.25 317 SER A O 1
ATOM 2470 N N . THR A 1 318 ? 6.533 33.935 20.956 1.00 90.81 318 THR A N 1
ATOM 2471 C CA . THR A 1 318 ? 5.794 33.493 22.142 1.00 90.81 318 THR A CA 1
ATOM 2472 C C . THR A 1 318 ? 4.954 32.260 21.827 1.00 90.81 318 THR A C 1
ATOM 2474 O O . THR A 1 318 ? 4.159 32.257 20.882 1.00 90.81 318 THR A O 1
ATOM 2477 N N . ARG A 1 319 ? 5.127 31.200 22.617 1.00 94.06 319 ARG A N 1
ATOM 2478 C CA . ARG A 1 319 ? 4.422 29.916 22.494 1.00 94.06 319 ARG A CA 1
ATOM 2479 C C . ARG A 1 319 ? 3.780 29.580 23.831 1.00 94.06 319 ARG A C 1
ATOM 2481 O O . ARG A 1 319 ? 4.450 29.644 24.856 1.00 94.06 319 ARG A O 1
ATOM 2488 N N . ILE A 1 320 ? 2.501 29.232 23.812 1.00 95.88 320 ILE A N 1
ATOM 2489 C CA . ILE A 1 320 ? 1.730 28.926 25.018 1.00 95.88 320 ILE A CA 1
ATOM 2490 C C . ILE A 1 320 ? 1.369 27.445 24.982 1.00 95.88 320 ILE A C 1
ATOM 2492 O O . ILE A 1 320 ? 0.734 27.000 24.034 1.00 95.88 320 ILE A O 1
ATOM 2496 N N . TYR A 1 321 ? 1.760 26.679 25.992 1.00 97.06 321 TYR A N 1
ATOM 2497 C CA . TYR A 1 321 ? 1.411 25.265 26.138 1.00 97.06 321 TYR A CA 1
ATOM 2498 C C . TYR A 1 321 ? 0.416 25.142 27.274 1.00 97.06 321 TYR A C 1
ATOM 2500 O O . TYR A 1 321 ? 0.670 25.687 28.344 1.00 97.06 321 TYR A O 1
ATOM 2508 N N . PHE A 1 322 ? -0.701 24.459 27.061 1.00 97.12 322 PHE A N 1
ATOM 2509 C CA . PHE A 1 322 ? -1.714 24.331 28.100 1.00 97.12 322 PHE A CA 1
ATOM 2510 C C . PHE A 1 322 ? -2.348 22.946 28.096 1.00 97.12 322 PHE A C 1
ATOM 2512 O O . PHE A 1 322 ? -2.422 22.280 27.060 1.00 97.12 322 PHE A O 1
ATOM 2519 N N . ASP A 1 323 ? -2.793 22.535 29.274 1.00 97.12 323 ASP A N 1
ATOM 2520 C CA . ASP A 1 323 ? -3.393 21.232 29.527 1.00 97.12 323 ASP A CA 1
ATOM 2521 C C . ASP A 1 323 ? -4.559 21.376 30.510 1.00 97.12 323 ASP A C 1
ATOM 2523 O O . ASP A 1 323 ? -4.541 22.245 31.392 1.00 97.12 323 ASP A O 1
ATOM 2527 N N . LEU A 1 324 ? -5.589 20.545 30.336 1.00 95.31 324 LEU A N 1
ATOM 2528 C CA . LEU A 1 324 ? -6.819 20.597 31.120 1.00 95.31 324 LEU A CA 1
ATOM 2529 C C . LEU A 1 324 ? -7.045 19.298 31.876 1.00 95.31 324 LEU A C 1
ATOM 2531 O O . LEU A 1 324 ? -7.145 18.228 31.280 1.00 95.31 324 LEU A O 1
ATOM 2535 N N . GLU A 1 325 ? -7.331 19.433 33.164 1.00 95.31 325 GLU A N 1
ATOM 2536 C CA . GLU A 1 325 ? -7.804 18.333 33.989 1.00 95.31 325 GLU A CA 1
ATOM 2537 C C . GLU A 1 325 ? -9.300 18.480 34.269 1.00 95.31 325 GLU A C 1
ATOM 2539 O O . GLU A 1 325 ? -9.803 19.535 34.674 1.00 95.31 325 GLU A O 1
ATOM 2544 N N . GLY A 1 326 ? -10.042 17.400 34.031 1.00 92.00 326 GLY A N 1
ATOM 2545 C CA . GLY A 1 326 ? -11.491 17.409 34.157 1.00 92.00 326 GLY A CA 1
ATOM 2546 C C . GLY A 1 326 ? -12.099 16.036 34.391 1.00 92.00 326 GLY A C 1
ATOM 2547 O O . GLY A 1 326 ? -11.465 15.002 34.212 1.00 92.00 326 GLY A O 1
ATOM 2548 N N . ASP A 1 327 ? -13.371 16.045 34.780 1.00 87.44 327 ASP A N 1
ATOM 2549 C CA . ASP A 1 327 ? -14.225 14.870 34.925 1.00 87.44 327 ASP A CA 1
ATOM 2550 C C . ASP A 1 327 ? -15.179 14.803 33.710 1.00 87.44 327 ASP A C 1
ATOM 2552 O O . ASP A 1 327 ? -16.152 15.571 33.641 1.00 87.44 327 ASP A O 1
ATOM 2556 N N . PRO A 1 328 ? -14.921 13.916 32.725 1.00 78.81 328 PRO A N 1
ATOM 2557 C CA . PRO A 1 328 ? -15.734 13.814 31.513 1.00 78.81 328 PRO A CA 1
ATOM 2558 C C . PRO A 1 328 ? -17.188 13.408 31.776 1.00 78.81 328 PRO A C 1
ATOM 2560 O O . PRO A 1 328 ? -18.075 13.806 31.011 1.00 78.81 328 PRO A O 1
ATOM 2563 N N . ASP A 1 329 ? -17.447 12.650 32.847 1.00 76.94 329 ASP A N 1
ATOM 2564 C CA . ASP A 1 329 ? -18.797 12.207 33.208 1.00 76.94 329 ASP A CA 1
ATOM 2565 C C . ASP A 1 329 ? -19.640 13.402 33.655 1.00 76.94 329 ASP A C 1
ATOM 2567 O O . ASP A 1 329 ? -20.786 13.560 33.222 1.00 76.94 329 ASP A O 1
ATOM 2571 N N . ARG A 1 330 ? -19.035 14.298 34.444 1.00 78.06 330 ARG A N 1
ATOM 2572 C CA . ARG A 1 330 ? -19.647 15.564 34.874 1.00 78.06 330 ARG A CA 1
ATOM 2573 C C . ARG A 1 330 ? -19.578 16.678 33.832 1.00 78.06 330 ARG A C 1
ATOM 2575 O O . ARG A 1 330 ? -20.273 17.677 33.989 1.00 78.06 330 ARG A O 1
ATOM 2582 N N . ARG A 1 331 ? -18.752 16.526 32.790 1.00 82.94 331 ARG A N 1
ATOM 2583 C CA . ARG A 1 331 ? -18.368 17.609 31.867 1.00 82.94 331 ARG A CA 1
ATOM 2584 C C . ARG A 1 331 ? -17.854 18.840 32.623 1.00 82.94 331 ARG A C 1
ATOM 2586 O O . ARG A 1 331 ? -18.299 19.950 32.354 1.00 82.94 331 ARG A O 1
ATOM 2593 N N . PHE A 1 332 ? -16.940 18.643 33.563 1.00 89.06 332 PHE A N 1
ATOM 2594 C CA . PHE A 1 332 ? -16.401 19.722 34.390 1.00 89.06 332 PHE A CA 1
ATOM 2595 C C . PHE A 1 332 ? -14.875 19.730 34.324 1.00 89.06 332 PHE A C 1
ATOM 2597 O O . PHE A 1 332 ? -14.255 18.711 34.619 1.00 89.06 332 PHE A O 1
ATOM 2604 N N . VAL A 1 333 ? -14.288 20.863 33.943 1.00 93.44 333 VAL A N 1
ATOM 2605 C CA . VAL A 1 333 ? -12.847 21.124 34.006 1.00 93.44 333 VAL A CA 1
ATOM 2606 C C . VAL A 1 333 ? -12.553 21.891 35.286 1.00 93.44 333 VAL A C 1
ATOM 2608 O O . VAL A 1 333 ? -13.074 22.984 35.497 1.00 93.44 333 VAL A O 1
ATOM 2611 N N . TYR A 1 334 ? -11.728 21.298 36.145 1.00 94.62 334 TYR A N 1
ATOM 2612 C CA . TYR A 1 334 ? -11.416 21.848 37.465 1.00 94.62 334 TYR A CA 1
ATOM 2613 C C . TYR A 1 334 ? -10.032 22.490 37.545 1.00 94.62 334 TYR A C 1
ATOM 2615 O O . TYR A 1 334 ? -9.746 23.189 38.516 1.00 94.62 334 TYR A O 1
ATOM 2623 N N . LEU A 1 335 ? -9.165 22.249 36.561 1.00 96.50 335 LEU A N 1
ATOM 2624 C CA . LEU A 1 335 ? -7.812 22.790 36.543 1.00 96.50 335 LEU A CA 1
ATOM 2625 C C . LEU A 1 335 ? -7.341 23.014 35.102 1.00 96.50 335 LEU A C 1
ATOM 2627 O O . LEU A 1 335 ? -7.488 22.141 34.247 1.00 96.50 335 LEU A O 1
ATOM 2631 N N . LEU A 1 336 ? -6.777 24.198 34.859 1.00 97.31 336 LEU A N 1
ATOM 2632 C CA . LEU A 1 336 ? -6.079 24.572 33.632 1.00 97.31 336 LEU A CA 1
ATOM 2633 C C . LEU A 1 336 ? -4.660 24.995 33.992 1.00 97.31 336 LEU A C 1
ATOM 2635 O O . LEU A 1 336 ? -4.460 25.978 34.708 1.00 97.31 336 LEU A O 1
ATOM 2639 N N . GLY A 1 337 ? -3.689 24.266 33.464 1.00 97.44 337 GLY A N 1
ATOM 2640 C CA . GLY A 1 337 ? -2.274 24.598 33.550 1.00 97.44 337 GLY A CA 1
ATOM 2641 C C . GLY A 1 337 ? -1.819 25.260 32.270 1.00 97.44 337 GLY A C 1
ATOM 2642 O O . GLY A 1 337 ? -2.326 24.959 31.188 1.00 97.44 337 GLY A O 1
ATOM 2643 N N . MET A 1 338 ? -0.866 26.175 32.389 1.00 97.19 338 MET A N 1
ATOM 2644 C CA . MET A 1 338 ? -0.332 26.886 31.241 1.00 97.19 338 MET A CA 1
ATOM 2645 C C . MET A 1 338 ? 1.130 27.270 31.450 1.00 97.19 338 MET A C 1
ATOM 2647 O O . MET A 1 338 ? 1.515 27.758 32.509 1.00 97.19 338 MET A O 1
ATOM 2651 N N . VAL A 1 339 ? 1.930 27.091 30.404 1.00 97.56 339 VAL A N 1
ATOM 2652 C CA . VAL A 1 339 ? 3.322 27.532 30.313 1.00 97.56 339 VAL A CA 1
ATOM 2653 C C . VAL A 1 339 ? 3.440 28.497 29.143 1.00 97.56 339 VAL A C 1
ATOM 2655 O O . VAL A 1 339 ? 3.187 28.119 27.997 1.00 97.56 339 VAL A O 1
ATOM 2658 N N . VAL A 1 340 ? 3.842 29.734 29.419 1.00 96.31 340 VAL A N 1
ATOM 2659 C CA . VAL A 1 340 ? 4.122 30.753 28.407 1.00 96.31 340 VAL A CA 1
ATOM 2660 C C . VAL A 1 340 ? 5.630 30.834 28.206 1.00 96.31 340 VAL A C 1
ATOM 2662 O O . VAL A 1 340 ? 6.380 31.157 29.121 1.00 96.31 340 VAL A O 1
ATOM 2665 N N . GLN A 1 341 ? 6.082 30.524 26.995 1.00 93.25 341 GLN A N 1
ATOM 2666 C CA . GLN A 1 341 ? 7.483 30.603 26.601 1.00 93.25 341 GLN A CA 1
ATOM 2667 C C . GLN A 1 341 ? 7.684 31.798 25.669 1.00 93.25 341 GLN A C 1
ATOM 2669 O O . GLN A 1 341 ? 7.207 31.763 24.533 1.00 93.25 341 GLN A O 1
ATOM 2674 N N . THR A 1 342 ? 8.446 32.803 26.102 1.00 90.25 342 THR A N 1
ATOM 2675 C CA . THR A 1 342 ? 8.840 33.961 25.281 1.00 90.25 342 THR A CA 1
ATOM 2676 C C . THR A 1 342 ? 10.361 34.029 25.194 1.00 90.25 342 THR A C 1
ATOM 2678 O O . THR A 1 342 ? 11.042 34.429 26.138 1.00 90.25 342 THR A O 1
ATOM 2681 N N . GLY A 1 343 ? 10.927 33.607 24.060 1.00 82.88 343 GLY A N 1
ATOM 2682 C CA . GLY A 1 343 ? 12.382 33.461 23.937 1.00 82.88 343 GLY A CA 1
ATOM 2683 C C . GLY A 1 343 ? 12.935 32.494 24.993 1.00 82.88 343 GLY A C 1
ATOM 2684 O O . GLY A 1 343 ? 12.543 31.328 25.011 1.00 82.88 343 GLY A O 1
ATOM 2685 N N . ALA A 1 344 ? 13.824 32.976 25.867 1.00 81.56 344 ALA A N 1
ATOM 2686 C CA . ALA A 1 344 ? 14.391 32.207 26.983 1.00 81.56 344 ALA A CA 1
ATOM 2687 C C . ALA A 1 344 ? 13.570 32.291 28.287 1.00 81.56 344 ALA A C 1
ATOM 2689 O O . ALA A 1 344 ? 13.841 31.536 29.217 1.00 81.56 344 ALA A O 1
ATOM 2690 N N . VAL A 1 345 ? 12.584 33.190 28.364 1.00 90.75 345 VAL A N 1
ATOM 2691 C CA . VAL A 1 345 ? 11.759 33.392 29.563 1.00 90.75 345 VAL A CA 1
ATOM 2692 C C . VAL A 1 345 ? 10.596 32.402 29.562 1.00 90.75 345 VAL A C 1
ATOM 2694 O O . VAL A 1 345 ? 9.927 32.219 28.542 1.00 90.75 345 VAL A O 1
ATOM 2697 N N . GLU A 1 346 ? 10.371 31.771 30.712 1.00 93.94 346 GLU A N 1
ATOM 2698 C CA . GLU A 1 346 ? 9.298 30.810 30.959 1.00 93.94 346 GLU A CA 1
ATOM 2699 C C . GLU A 1 346 ? 8.442 31.300 32.132 1.00 93.94 346 GLU A C 1
ATOM 2701 O O . GLU A 1 346 ? 8.952 31.502 33.233 1.00 93.94 346 GLU A O 1
ATOM 2706 N N . GLU A 1 347 ? 7.141 31.453 31.904 1.00 96.06 347 GLU A N 1
ATOM 2707 C CA . GLU A 1 347 ? 6.154 31.800 32.928 1.00 96.06 347 GLU A CA 1
ATOM 2708 C C . GLU A 1 347 ? 5.144 30.658 33.067 1.00 96.06 347 GLU A C 1
ATOM 2710 O O . GLU A 1 347 ? 4.728 30.050 32.077 1.00 96.06 347 GLU A O 1
ATOM 2715 N N . ARG A 1 348 ? 4.754 30.342 34.304 1.00 97.44 348 ARG A N 1
ATOM 2716 C CA . ARG A 1 348 ? 3.857 29.225 34.621 1.00 97.44 348 ARG A CA 1
ATOM 2717 C C . ARG A 1 348 ? 2.617 29.734 35.332 1.00 97.44 348 ARG A C 1
ATOM 2719 O O . ARG A 1 348 ? 2.721 30.484 36.297 1.00 97.44 348 ARG A O 1
ATOM 2726 N N . TYR A 1 349 ? 1.461 29.253 34.898 1.00 97.31 349 TYR A N 1
ATOM 2727 C CA . TYR A 1 349 ? 0.165 29.603 35.456 1.00 97.31 349 TYR A CA 1
ATOM 2728 C C . TYR A 1 349 ? -0.638 28.341 35.751 1.00 97.31 349 TYR A C 1
ATOM 2730 O O . TYR A 1 349 ? -0.533 27.323 35.060 1.00 97.31 349 TYR A O 1
ATOM 2738 N N . SER A 1 350 ? -1.461 28.409 36.789 1.00 96.62 350 SER A N 1
ATOM 2739 C CA . SER A 1 350 ? -2.405 27.353 37.136 1.00 96.62 350 SER A CA 1
ATOM 2740 C C . SER A 1 350 ? -3.686 27.992 37.640 1.00 96.62 350 SER A C 1
ATOM 2742 O O . SER A 1 350 ? -3.671 28.766 38.596 1.00 96.62 350 SER A O 1
ATOM 2744 N N . PHE A 1 351 ? -4.792 27.676 36.979 1.00 96.38 351 PHE A N 1
ATOM 2745 C CA . PHE A 1 351 ? -6.111 28.204 37.292 1.00 96.38 351 PHE A CA 1
ATOM 2746 C C . PHE A 1 351 ? -6.988 27.064 37.781 1.00 96.38 351 PHE A C 1
ATOM 2748 O O . PHE A 1 351 ? -7.106 26.032 37.122 1.00 96.38 351 PHE A O 1
ATOM 2755 N N . TRP A 1 352 ? -7.592 27.251 38.946 1.00 95.19 352 TRP A N 1
ATOM 2756 C CA . TRP A 1 352 ? -8.312 26.208 39.661 1.00 95.19 352 TRP A CA 1
ATOM 2757 C C . TRP A 1 352 ? -9.772 26.607 39.857 1.00 95.19 352 TRP A C 1
ATOM 2759 O O . TRP A 1 352 ? -10.055 27.759 40.183 1.00 95.19 352 TRP A O 1
ATOM 2769 N N . ALA A 1 353 ? -10.675 25.642 39.706 1.00 94.19 353 ALA A N 1
ATOM 2770 C CA . ALA A 1 353 ? -12.090 25.784 40.018 1.00 94.19 353 ALA A CA 1
ATOM 2771 C C . ALA A 1 353 ? -12.491 24.790 41.118 1.00 94.19 353 ALA A C 1
ATOM 2773 O O . ALA A 1 353 ? -12.335 23.567 40.985 1.00 94.19 353 ALA A O 1
ATOM 2774 N N . ASP A 1 354 ? -13.044 25.308 42.212 1.00 91.06 354 ASP A N 1
ATOM 2775 C CA . ASP A 1 354 ? -13.585 24.477 43.285 1.00 91.06 354 ASP A CA 1
ATOM 2776 C C . ASP A 1 354 ? -14.925 23.872 42.849 1.00 91.06 354 ASP A C 1
ATOM 2778 O O . ASP A 1 354 ? -15.195 22.698 43.118 1.00 91.06 354 ASP A O 1
ATOM 2782 N N . THR A 1 355 ? -15.725 24.623 42.086 1.00 89.75 355 THR A N 1
ATOM 2783 C CA . THR A 1 355 ? -17.063 24.214 41.638 1.00 89.75 355 THR A CA 1
ATOM 2784 C C . THR A 1 355 ? -17.277 24.385 40.126 1.00 89.75 355 THR A C 1
ATOM 2786 O O . THR A 1 355 ? -16.614 25.207 39.493 1.00 89.75 355 THR A O 1
ATOM 2789 N N . PRO A 1 356 ? -18.252 23.676 39.514 1.00 87.62 356 PRO A N 1
ATOM 2790 C CA . PRO A 1 356 ? -18.615 23.886 38.108 1.00 87.62 356 PRO A CA 1
ATOM 2791 C C . PRO A 1 356 ? -19.026 25.323 37.759 1.00 87.62 356 PRO A C 1
ATOM 2793 O O . PRO A 1 356 ? -18.870 25.737 36.615 1.00 87.62 356 PRO A O 1
ATOM 2796 N N . ALA A 1 357 ? -19.531 26.098 38.726 1.00 86.56 357 ALA A N 1
ATOM 2797 C CA . ALA A 1 357 ? -19.902 27.497 38.510 1.00 86.56 357 ALA A CA 1
ATOM 2798 C C . ALA A 1 357 ? -18.678 28.402 38.266 1.00 86.56 357 ALA A C 1
ATOM 2800 O O . ALA A 1 357 ? -18.773 29.404 37.559 1.00 86.56 357 ALA A O 1
ATOM 2801 N N . GLU A 1 358 ? -17.515 28.028 38.802 1.00 90.56 358 GLU A N 1
ATOM 2802 C CA . GLU A 1 358 ? -16.262 28.775 38.659 1.00 90.56 358 GLU A CA 1
ATOM 2803 C C . GLU A 1 358 ? -15.531 28.493 37.339 1.00 90.56 358 GLU A C 1
ATOM 2805 O O . GLU A 1 358 ? -14.566 29.183 37.014 1.00 90.56 358 GLU A O 1
ATOM 2810 N N . GLU A 1 359 ? -16.004 27.538 36.529 1.00 90.19 359 GLU A N 1
ATOM 2811 C CA . GLU A 1 359 ? -15.398 27.186 35.235 1.00 90.19 359 GLU A CA 1
ATOM 2812 C C . GLU A 1 359 ? -15.316 28.403 34.287 1.00 90.19 359 GLU A C 1
ATOM 2814 O O . GLU A 1 359 ? -14.347 28.561 33.543 1.00 90.19 359 GLU A O 1
ATOM 2819 N N . SER A 1 360 ? -16.288 29.324 34.370 1.00 87.56 360 SER A N 1
ATOM 2820 C CA . SER A 1 360 ? -16.284 30.583 33.605 1.00 87.56 360 SER A CA 1
ATOM 2821 C C . SER A 1 360 ? -15.190 31.551 34.062 1.00 87.56 360 SER A C 1
ATOM 2823 O O . SER A 1 360 ? -14.562 32.195 33.223 1.00 87.56 360 SER A O 1
ATOM 2825 N N . ARG A 1 361 ? -14.923 31.625 35.373 1.00 89.75 361 ARG A N 1
ATOM 2826 C CA . ARG A 1 361 ? -13.851 32.457 35.939 1.00 89.75 361 ARG A CA 1
ATOM 2827 C C . ARG A 1 361 ? -12.481 31.914 35.540 1.00 89.75 361 ARG A C 1
ATOM 2829 O O . ARG A 1 361 ? -11.632 32.682 35.104 1.00 89.75 361 ARG A O 1
ATOM 2836 N N . LEU A 1 362 ? -12.297 30.595 35.624 1.00 92.12 362 LEU A N 1
ATOM 2837 C CA . LEU A 1 362 ? -11.086 29.907 35.166 1.00 92.12 362 LEU A CA 1
ATOM 2838 C C . LEU A 1 362 ? -10.796 30.228 33.690 1.00 92.12 362 LEU A C 1
ATOM 2840 O O . LEU A 1 362 ? -9.666 30.561 33.333 1.00 92.12 362 LEU A O 1
ATOM 2844 N N . TYR A 1 363 ? -11.824 30.194 32.836 1.00 90.56 363 TYR A N 1
ATOM 2845 C CA . TYR A 1 363 ? -11.694 30.559 31.425 1.00 90.56 363 TYR A CA 1
ATOM 2846 C C . TYR A 1 363 ? -11.357 32.047 31.216 1.00 90.56 363 TYR A C 1
ATOM 2848 O O . TYR A 1 363 ? -10.509 32.359 30.383 1.00 90.56 363 TYR A O 1
ATOM 2856 N N . GLN A 1 364 ? -11.963 32.962 31.981 1.00 89.25 364 GLN A N 1
ATOM 2857 C CA . GLN A 1 364 ? -11.647 34.397 31.922 1.00 89.25 364 GLN A CA 1
ATOM 2858 C C . GLN A 1 364 ? -10.187 34.684 32.293 1.00 89.25 364 GLN A C 1
ATOM 2860 O O . GLN A 1 364 ? -9.504 35.369 31.541 1.00 89.25 364 GLN A O 1
ATOM 2865 N N . GLN A 1 365 ? -9.680 34.095 33.379 1.00 92.56 365 GLN A N 1
ATOM 2866 C CA . GLN A 1 365 ? -8.281 34.259 33.800 1.00 92.56 365 GLN A CA 1
ATOM 2867 C C . GLN A 1 365 ? -7.295 33.748 32.741 1.00 92.56 365 GLN A C 1
ATOM 2869 O O . GLN A 1 365 ? -6.269 34.372 32.471 1.00 92.56 365 GLN A O 1
ATOM 2874 N N . PHE A 1 366 ? -7.623 32.628 32.094 1.00 93.12 366 PHE A N 1
ATOM 2875 C CA . PHE A 1 366 ? -6.853 32.132 30.958 1.00 93.12 366 PHE A CA 1
ATOM 2876 C C . PHE A 1 366 ? -6.843 33.133 29.791 1.00 93.12 366 PHE A C 1
ATOM 2878 O O . PHE A 1 366 ? -5.780 33.421 29.238 1.00 93.12 366 PHE A O 1
ATOM 2885 N N . LEU A 1 367 ? -8.002 33.697 29.431 1.00 89.81 367 LEU A N 1
ATOM 2886 C CA . LEU A 1 367 ? -8.095 34.698 28.366 1.00 89.81 367 LEU A CA 1
ATOM 2887 C C . LEU A 1 367 ? -7.328 35.981 28.697 1.00 89.81 367 LEU A C 1
ATOM 2889 O O . LEU A 1 367 ? -6.690 36.532 27.802 1.00 89.81 367 LEU A O 1
ATOM 2893 N N . GLU A 1 368 ? -7.352 36.431 29.953 1.00 90.75 368 GLU A N 1
ATOM 2894 C CA . GLU A 1 368 ? -6.593 37.597 30.416 1.00 90.75 368 GLU A CA 1
ATOM 2895 C C . GLU A 1 368 ? -5.101 37.419 30.137 1.00 90.75 368 GLU A C 1
ATOM 2897 O O . GLU A 1 368 ? -4.492 38.280 29.508 1.00 90.75 368 GLU A O 1
ATOM 2902 N N . VAL A 1 369 ? -4.505 36.282 30.506 1.00 92.19 369 VAL A N 1
ATOM 2903 C CA . VAL A 1 369 ? -3.080 36.041 30.230 1.00 92.19 369 VAL A CA 1
ATOM 2904 C C . VAL A 1 369 ? -2.812 35.915 28.728 1.00 92.19 369 VAL A C 1
ATOM 2906 O O . VAL A 1 369 ? -1.876 36.523 28.215 1.00 92.19 369 VAL A O 1
ATOM 2909 N N . VAL A 1 370 ? -3.659 35.200 27.979 1.00 90.69 370 VAL A N 1
ATOM 2910 C CA . VAL A 1 370 ? -3.508 35.075 26.516 1.00 90.69 370 VAL A CA 1
ATOM 2911 C C . VAL A 1 370 ? -3.589 36.439 25.812 1.00 90.69 370 VAL A C 1
ATOM 2913 O O . VAL A 1 370 ? -2.896 36.648 24.813 1.00 90.69 370 VAL A O 1
ATOM 2916 N N . ALA A 1 371 ? -4.393 37.377 26.324 1.00 88.69 371 ALA A N 1
ATOM 2917 C CA . ALA A 1 371 ? -4.529 38.727 25.779 1.00 88.69 371 ALA A CA 1
ATOM 2918 C C . ALA A 1 371 ? -3.247 39.570 25.917 1.00 88.69 371 ALA A C 1
ATOM 2920 O O . ALA A 1 371 ? -2.998 40.420 25.063 1.00 88.69 371 ALA A O 1
ATOM 2921 N N . HIS A 1 372 ? -2.396 39.295 26.914 1.00 90.06 372 HIS A N 1
ATOM 2922 C CA . HIS A 1 372 ? -1.087 39.950 27.070 1.00 90.06 372 HIS A CA 1
ATOM 2923 C C . HIS A 1 372 ? -0.054 39.499 26.021 1.00 90.06 372 HIS A C 1
ATOM 2925 O O . HIS A 1 372 ? 0.991 40.131 25.869 1.00 90.06 372 HIS A O 1
ATOM 2931 N N . HIS A 1 373 ? -0.347 38.440 25.256 1.00 88.50 373 HIS A N 1
ATOM 2932 C CA . HIS A 1 373 ? 0.540 37.897 24.226 1.00 88.50 373 HIS A CA 1
ATOM 2933 C C . HIS A 1 373 ? -0.148 37.841 22.847 1.00 88.50 373 HIS A C 1
ATOM 2935 O O . HIS A 1 373 ? -0.368 36.743 22.307 1.00 88.50 373 HIS A O 1
ATOM 2941 N N . PRO A 1 374 ? -0.493 38.999 22.244 1.00 79.62 374 PRO A N 1
ATOM 2942 C CA . PRO A 1 374 ? -1.095 39.047 20.914 1.00 79.62 374 PRO A CA 1
ATOM 2943 C C . PRO A 1 374 ? -0.119 38.467 19.874 1.00 79.62 374 PRO A C 1
ATOM 2945 O O . PRO A 1 374 ? 1.046 38.847 19.817 1.00 79.62 374 PRO A O 1
ATOM 2948 N N . GLY A 1 375 ? -0.576 37.500 19.070 1.00 80.00 375 GLY A N 1
ATOM 2949 C CA . GLY A 1 375 ? 0.262 36.794 18.084 1.00 80.00 375 GLY A CA 1
ATOM 2950 C C . GLY A 1 375 ? 0.926 35.496 18.575 1.00 80.00 375 GLY A C 1
ATOM 2951 O O . GLY A 1 375 ? 1.674 34.869 17.825 1.00 80.00 375 GLY A O 1
ATOM 2952 N N . SER A 1 376 ? 0.644 35.058 19.805 1.00 89.56 376 SER A N 1
ATOM 2953 C CA . SER A 1 376 ? 1.055 33.737 20.305 1.00 89.56 376 SER A CA 1
ATOM 2954 C C . SER A 1 376 ? 0.246 32.589 19.681 1.00 89.56 376 SER A C 1
ATOM 2956 O O . SER A 1 376 ? -0.954 32.726 19.424 1.00 89.56 376 SER A O 1
ATOM 2958 N N . TRP A 1 377 ? 0.891 31.433 19.488 1.00 92.62 377 TRP A N 1
ATOM 2959 C CA . TRP A 1 377 ? 0.214 30.162 19.192 1.00 92.62 377 TRP A CA 1
ATOM 2960 C C . TRP A 1 377 ? 0.038 29.342 20.468 1.00 92.62 377 TRP A C 1
ATOM 2962 O O . TRP A 1 377 ? 0.950 29.280 21.300 1.00 92.62 377 TRP A O 1
ATOM 2972 N N . LEU A 1 378 ? -1.127 28.708 20.597 1.00 94.44 378 LEU A N 1
ATOM 2973 C CA . LEU A 1 378 ? -1.502 27.887 21.740 1.00 94.44 378 LEU A CA 1
ATOM 2974 C C . LEU A 1 378 ? -1.415 26.411 21.359 1.00 94.44 378 LEU A C 1
ATOM 2976 O O . LEU A 1 378 ? -2.051 25.973 20.408 1.00 94.44 378 LEU A O 1
ATOM 2980 N N . TYR A 1 379 ? -0.661 25.628 22.110 1.00 95.69 379 TYR A N 1
ATOM 2981 C CA . TYR A 1 379 ? -0.457 24.207 21.879 1.00 95.69 379 TYR A CA 1
ATOM 2982 C C . TYR A 1 379 ? -1.236 23.420 22.920 1.00 95.69 379 TYR A C 1
ATOM 2984 O O . TYR A 1 379 ? -1.055 23.626 24.119 1.00 95.69 379 TYR A O 1
ATOM 2992 N N . ALA A 1 380 ? -2.065 22.503 22.434 1.00 95.31 380 ALA A N 1
ATOM 2993 C CA . ALA A 1 380 ? -2.746 21.489 23.223 1.00 95.31 380 ALA A CA 1
ATOM 2994 C C . ALA A 1 380 ? -2.350 20.108 22.699 1.00 95.31 380 ALA A C 1
ATOM 2996 O O . ALA A 1 380 ? -2.086 19.931 21.501 1.00 95.31 380 ALA A O 1
ATOM 2997 N N . TYR A 1 381 ? -2.323 19.105 23.577 1.00 93.69 381 TYR A N 1
ATOM 2998 C CA . TYR A 1 381 ? -1.976 17.765 23.125 1.00 93.69 381 TYR A CA 1
ATOM 2999 C C . TYR A 1 381 ? -3.071 17.177 22.231 1.00 93.69 381 TYR A C 1
ATOM 3001 O O . TYR A 1 381 ? -2.755 16.651 21.169 1.00 93.69 381 TYR A O 1
ATOM 3009 N N . GLY A 1 382 ? -4.346 17.284 22.618 1.00 90.75 382 GLY A N 1
ATOM 3010 C CA . GLY A 1 382 ? -5.462 16.620 21.950 1.00 90.75 382 GLY A CA 1
ATOM 3011 C C . GLY A 1 382 ? -6.553 17.560 21.437 1.00 90.75 382 GLY A C 1
ATOM 3012 O O . GLY A 1 382 ? -6.368 18.754 21.218 1.00 90.75 382 GLY A O 1
ATOM 3013 N N . SER A 1 383 ? -7.726 16.979 21.167 1.00 88.31 383 SER A N 1
ATOM 3014 C CA . SER A 1 383 ? -8.930 17.722 20.766 1.00 88.31 383 SER A CA 1
ATOM 3015 C C . SER A 1 383 ? -9.838 18.083 21.943 1.00 88.31 383 SER A C 1
ATOM 3017 O O . SER A 1 383 ? -10.840 18.770 21.739 1.00 88.31 383 SER A O 1
ATOM 3019 N N . TYR A 1 384 ? -9.542 17.574 23.143 1.00 88.31 384 TYR A N 1
ATOM 3020 C CA . TYR A 1 384 ? -10.355 17.796 24.338 1.00 88.31 384 TYR A CA 1
ATOM 3021 C C . TYR A 1 384 ? -10.320 19.272 24.745 1.00 88.31 384 TYR A C 1
ATOM 3023 O O . TYR A 1 384 ? -11.362 19.887 24.965 1.00 88.31 384 TYR A O 1
ATOM 3031 N N . GLU A 1 385 ? -9.137 19.873 24.690 1.00 91.12 385 GLU A N 1
ATOM 3032 C CA . GLU A 1 385 ? -8.876 21.264 25.039 1.00 91.12 385 GLU A CA 1
ATOM 3033 C C . GLU A 1 385 ? -9.602 22.218 24.087 1.00 91.12 385 GLU A C 1
ATOM 3035 O O . GLU A 1 385 ? -10.319 23.123 24.508 1.00 91.12 385 GLU A O 1
ATOM 3040 N N . ALA A 1 386 ? -9.522 21.959 22.780 1.00 86.88 386 ALA A N 1
ATOM 3041 C CA . ALA A 1 386 ? -10.255 22.734 21.783 1.00 86.88 386 ALA A CA 1
ATOM 3042 C C . ALA A 1 386 ? -11.784 22.616 21.953 1.00 86.88 386 ALA A C 1
ATOM 3044 O O . ALA A 1 386 ? -12.513 23.581 21.710 1.00 86.88 386 ALA A O 1
ATOM 3045 N N . ALA A 1 387 ? -12.290 21.449 22.370 1.00 86.81 387 ALA A N 1
ATOM 3046 C CA . ALA A 1 387 ? -13.712 21.263 22.654 1.00 86.81 387 ALA A CA 1
ATOM 3047 C C . ALA A 1 387 ? -14.155 22.058 23.893 1.00 86.81 387 ALA A C 1
ATOM 3049 O O . ALA A 1 387 ? -15.232 22.659 23.868 1.00 86.81 387 ALA A O 1
ATOM 3050 N N . PHE A 1 388 ? -13.319 22.108 24.934 1.00 89.06 388 PHE A N 1
ATOM 3051 C CA . PHE A 1 388 ? -13.541 22.950 26.107 1.00 89.06 388 PHE A CA 1
ATOM 3052 C C . PHE A 1 388 ? -13.612 24.433 25.727 1.00 89.06 388 PHE A C 1
ATOM 3054 O O . PHE A 1 388 ? -14.619 25.079 26.016 1.00 89.06 388 PHE A O 1
ATOM 3061 N N . LEU A 1 389 ? -12.609 24.952 25.008 1.00 87.75 389 LEU A N 1
ATOM 3062 C CA . LEU A 1 389 ? -12.567 26.360 24.596 1.00 87.75 389 LEU A CA 1
ATOM 3063 C C . LEU A 1 389 ? -13.788 26.745 23.749 1.00 87.75 389 LEU A C 1
ATOM 3065 O O . LEU A 1 389 ? -14.382 27.798 23.960 1.00 87.75 389 LEU A O 1
ATOM 3069 N N . ARG A 1 390 ? -14.220 25.872 22.828 1.00 86.12 390 ARG A N 1
ATOM 3070 C CA . ARG A 1 390 ? -15.423 26.109 22.014 1.00 86.12 390 ARG A CA 1
ATOM 3071 C C . ARG A 1 390 ? -16.694 26.170 22.865 1.00 86.12 390 ARG A C 1
ATOM 3073 O O . ARG A 1 390 ? -17.532 27.037 22.640 1.00 86.12 390 ARG A O 1
ATOM 3080 N N . ARG A 1 391 ? -16.831 25.266 23.842 1.00 86.69 391 ARG A N 1
ATOM 3081 C CA . ARG A 1 391 ? -17.970 25.242 24.771 1.00 86.69 391 ARG A CA 1
ATOM 3082 C C . ARG A 1 391 ? -18.013 26.505 25.634 1.00 86.69 391 ARG A C 1
ATOM 3084 O O . ARG A 1 391 ? -19.080 27.089 25.783 1.00 86.69 391 ARG A O 1
ATOM 3091 N N . MET A 1 392 ? -16.872 26.925 26.179 1.00 84.75 392 MET A N 1
ATOM 3092 C CA . MET A 1 392 ? -16.796 28.128 27.013 1.00 84.75 392 MET A CA 1
ATOM 3093 C C . MET A 1 392 ? -16.992 29.405 26.193 1.00 84.75 392 MET A C 1
ATOM 3095 O O . MET A 1 392 ? -17.687 30.305 26.646 1.00 84.75 392 MET A O 1
ATOM 3099 N N . GLY A 1 393 ? -16.482 29.459 24.958 1.00 77.06 393 GLY A N 1
ATOM 3100 C CA . GLY A 1 393 ? -16.720 30.577 24.041 1.00 77.06 393 GLY A CA 1
ATOM 3101 C C . GLY A 1 393 ? -18.208 30.825 23.771 1.00 77.06 393 GLY A C 1
ATOM 3102 O O . GLY A 1 393 ? -18.656 31.961 23.864 1.00 77.06 393 GLY A O 1
ATOM 3103 N N . GLN A 1 394 ? -18.990 29.762 23.546 1.00 74.44 394 GLN A N 1
ATOM 3104 C CA . GLN A 1 394 ? -20.452 29.855 23.390 1.00 74.44 394 GLN A CA 1
ATOM 3105 C C . GLN A 1 394 ? -21.166 30.282 24.681 1.00 74.44 394 GLN A C 1
ATOM 3107 O O . GLN A 1 394 ? -22.176 30.975 24.636 1.00 74.44 394 GLN A O 1
ATOM 3112 N N . ALA A 1 395 ? -20.659 29.870 25.845 1.00 68.62 395 ALA A N 1
ATOM 3113 C CA . ALA A 1 395 ? -21.239 30.248 27.134 1.00 68.62 395 ALA A CA 1
ATOM 3114 C C . ALA A 1 395 ? -20.943 31.714 27.518 1.00 68.62 395 ALA A C 1
ATOM 3116 O O . ALA A 1 395 ? -21.707 32.316 28.270 1.00 68.62 395 ALA A O 1
ATOM 3117 N N . VAL A 1 396 ? -19.851 32.287 26.997 1.00 65.62 396 VAL A N 1
ATOM 3118 C CA . VAL A 1 396 ? -19.320 33.620 27.350 1.00 65.62 396 VAL A CA 1
ATOM 3119 C C . VAL A 1 396 ? -19.585 34.669 26.249 1.00 65.62 396 VAL A C 1
ATOM 3121 O O . VAL A 1 396 ? -19.118 35.801 26.346 1.00 65.62 396 VAL A O 1
ATOM 3124 N N . GLU A 1 397 ? -20.413 34.354 25.243 1.00 50.94 397 GLU A N 1
ATOM 3125 C CA . GLU A 1 397 ? -20.764 35.165 24.050 1.00 50.94 397 GLU A CA 1
ATOM 3126 C C . GLU A 1 397 ? -21.456 36.534 24.321 1.00 50.94 397 GLU A C 1
ATOM 3128 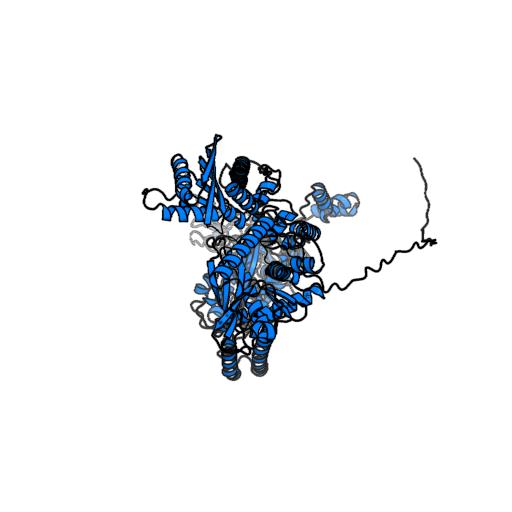O O . GLU A 1 397 ? -22.086 37.120 23.446 1.00 50.94 397 GLU A O 1
ATOM 3133 N N . ARG A 1 398 ? -21.317 37.102 25.526 1.00 46.41 398 ARG A N 1
ATOM 3134 C CA . ARG A 1 398 ? -21.671 38.491 25.866 1.00 46.41 398 ARG A CA 1
ATOM 3135 C C . ARG A 1 398 ? -20.477 39.429 26.072 1.00 46.41 398 ARG A C 1
ATOM 3137 O O . ARG A 1 398 ? -20.702 40.610 26.316 1.00 46.41 398 ARG A O 1
ATOM 3144 N N . LEU A 1 399 ? -19.232 38.961 25.970 1.00 45.88 399 LEU A N 1
ATOM 3145 C CA . LEU A 1 399 ? -18.054 39.788 26.253 1.00 45.88 399 LEU A CA 1
ATOM 3146 C C . LEU A 1 399 ? -17.009 39.685 25.126 1.00 45.88 399 LEU A C 1
ATOM 3148 O O . LEU A 1 399 ? -16.206 38.762 25.095 1.00 45.88 399 LEU A O 1
ATOM 3152 N N . THR A 1 400 ? -16.999 40.709 24.264 1.00 42.62 400 THR A N 1
ATOM 3153 C CA . THR A 1 400 ? -15.955 41.141 23.301 1.00 42.62 400 THR A CA 1
ATOM 3154 C C . THR A 1 400 ? -15.950 40.586 21.864 1.00 42.62 400 THR A C 1
ATOM 3156 O O . THR A 1 400 ? -15.843 39.392 21.605 1.00 42.62 400 THR A O 1
ATOM 3159 N N . GLN A 1 401 ? -16.002 41.531 20.910 1.00 44.12 401 GLN A N 1
ATOM 3160 C CA . GLN A 1 401 ? -15.559 41.377 19.522 1.00 44.12 401 GLN A CA 1
ATOM 3161 C C . GLN A 1 401 ? -14.021 41.319 19.517 1.00 44.12 401 GLN A C 1
ATOM 3163 O O . GLN A 1 401 ? -13.367 42.339 19.716 1.00 44.12 401 GLN A O 1
ATOM 3168 N N . GLY A 1 402 ? -13.438 40.137 19.327 1.00 47.88 402 GLY A N 1
ATOM 3169 C CA . GLY A 1 402 ? -11.987 39.939 19.269 1.00 47.88 402 GLY A CA 1
ATOM 3170 C C . GLY A 1 402 ? -11.617 38.643 18.544 1.00 47.88 402 GLY A C 1
ATOM 3171 O O . GLY A 1 402 ? -12.435 37.731 18.440 1.00 47.88 402 GLY A O 1
ATOM 3172 N N . ASP A 1 403 ? -10.394 38.592 18.011 1.00 51.56 403 ASP A N 1
ATOM 3173 C CA . ASP A 1 403 ? -9.833 37.491 17.210 1.00 51.56 403 ASP A CA 1
ATOM 3174 C C . ASP A 1 403 ? -10.035 36.115 17.894 1.00 51.56 403 ASP A C 1
ATOM 3176 O O . ASP A 1 403 ? -9.626 35.944 19.050 1.00 51.56 403 ASP A O 1
ATOM 3180 N N . PRO A 1 404 ? -10.683 35.117 17.254 1.00 69.50 404 PRO A N 1
ATOM 3181 C CA . PRO A 1 404 ? -11.052 33.874 17.925 1.00 69.50 404 PRO A CA 1
ATOM 3182 C C . PRO A 1 404 ? -9.806 33.099 18.370 1.00 69.50 404 PRO A C 1
ATOM 3184 O O . PRO A 1 404 ? -9.133 32.486 17.544 1.00 69.50 404 PRO A O 1
ATOM 3187 N N . VAL A 1 405 ? -9.535 33.043 19.683 1.00 82.06 405 VAL A N 1
ATOM 3188 C CA . VAL A 1 405 ? -8.443 32.255 20.311 1.00 82.06 405 VAL A CA 1
ATOM 3189 C C . VAL A 1 405 ? -8.371 30.829 19.757 1.00 82.06 405 VAL A C 1
ATOM 3191 O O . VAL A 1 405 ? -7.284 30.300 19.543 1.00 8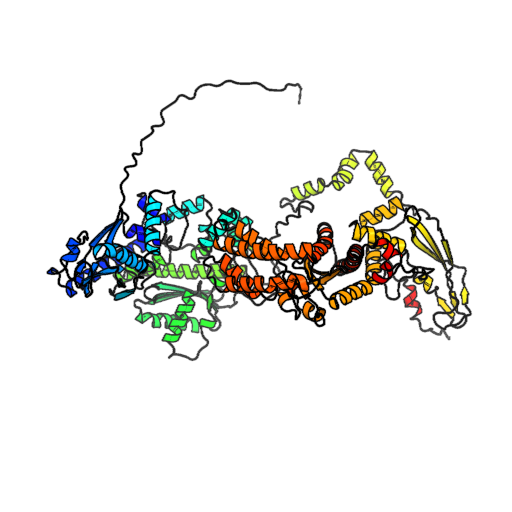2.06 405 VAL A O 1
ATOM 3194 N N . LEU A 1 406 ? -9.525 30.232 19.444 1.00 83.56 406 LEU A N 1
ATOM 3195 C CA . LEU A 1 406 ? -9.640 28.894 18.863 1.00 83.56 406 LEU A CA 1
ATOM 3196 C C . LEU A 1 406 ? -8.903 28.738 17.517 1.00 83.56 406 LEU A C 1
ATOM 3198 O O . LEU A 1 406 ? -8.431 27.647 17.214 1.00 83.56 406 LEU A O 1
ATOM 3202 N N . SER A 1 407 ? -8.781 29.807 16.722 1.00 84.94 407 SER A N 1
ATOM 3203 C CA . SER A 1 407 ? -8.039 29.804 15.450 1.00 84.94 407 SER A CA 1
ATOM 3204 C C . SER A 1 407 ? -6.523 29.673 15.639 1.00 84.94 407 SER A C 1
ATOM 3206 O O . SER A 1 407 ? -5.827 29.227 14.729 1.00 84.94 407 SER A O 1
ATOM 3208 N N . ARG A 1 408 ? -6.025 29.998 16.841 1.00 89.12 408 ARG A N 1
ATOM 3209 C CA . ARG A 1 408 ? -4.610 29.946 17.234 1.00 89.12 408 ARG A CA 1
ATOM 3210 C C . ARG A 1 408 ? -4.235 28.668 17.996 1.00 89.12 408 ARG A C 1
ATOM 3212 O O . ARG A 1 408 ? -3.113 28.566 18.488 1.00 89.12 408 ARG A O 1
ATOM 3219 N N . VAL A 1 409 ? -5.152 27.702 18.117 1.00 91.50 409 VAL A N 1
ATOM 3220 C CA . VAL A 1 409 ? -4.917 26.436 18.834 1.00 91.50 409 VAL A CA 1
ATOM 3221 C C . VAL A 1 409 ? -4.384 25.359 17.888 1.00 91.50 409 VAL A C 1
ATOM 3223 O O . VAL A 1 409 ? -5.001 25.029 16.877 1.00 91.50 409 VAL A O 1
ATOM 3226 N N . VAL A 1 410 ? -3.260 24.753 18.259 1.00 92.44 410 VAL A N 1
ATOM 3227 C CA . VAL A 1 410 ? -2.586 23.669 17.544 1.00 92.44 410 VAL A CA 1
ATOM 3228 C C . VAL A 1 410 ? -2.792 22.356 18.292 1.00 92.44 410 VAL A C 1
ATOM 3230 O O . VAL A 1 410 ? -2.424 22.231 19.458 1.00 92.44 410 VAL A O 1
ATOM 3233 N N . ASN A 1 411 ? -3.337 21.353 17.600 1.00 93.19 411 ASN A N 1
ATOM 3234 C CA . ASN A 1 411 ? -3.469 19.986 18.107 1.00 93.19 411 ASN A CA 1
ATOM 3235 C C . ASN A 1 411 ? -2.207 19.177 17.769 1.00 93.19 411 ASN A C 1
ATOM 3237 O O . ASN A 1 411 ? -2.026 18.724 16.632 1.00 93.19 411 ASN A O 1
ATOM 3241 N N . VAL A 1 412 ? -1.340 18.993 18.764 1.00 93.56 412 VAL A N 1
ATOM 3242 C CA . VAL A 1 412 ? -0.031 18.344 18.601 1.00 93.56 412 VAL A CA 1
ATOM 3243 C C . VAL A 1 412 ? -0.165 16.854 18.263 1.00 93.56 412 VAL A C 1
ATOM 3245 O O . VAL A 1 412 ? 0.531 16.359 17.371 1.00 93.56 412 VAL A O 1
ATOM 3248 N N . LEU A 1 413 ? -1.101 16.136 18.893 1.00 92.62 413 LEU A N 1
ATOM 3249 C CA . LEU A 1 413 ? -1.341 14.713 18.635 1.00 92.62 413 LEU A CA 1
ATOM 3250 C C . LEU A 1 413 ? -1.732 14.450 17.179 1.00 92.62 413 LEU A C 1
ATOM 3252 O O . LEU A 1 413 ? -1.313 13.445 16.612 1.00 92.62 413 LEU A O 1
ATOM 3256 N N . SER A 1 414 ? -2.491 15.347 16.548 1.00 89.75 414 SER A N 1
ATOM 3257 C CA . SER A 1 414 ? -2.887 15.199 15.140 1.00 89.75 414 SER A CA 1
ATOM 3258 C C . SER A 1 414 ? -1.685 15.243 14.196 1.00 89.75 414 SER A C 1
ATOM 3260 O O . SER A 1 414 ? -1.633 14.483 13.227 1.00 89.75 414 SER A O 1
ATOM 3262 N N . ILE A 1 415 ? -0.693 16.086 14.500 1.00 89.25 415 ILE A N 1
ATOM 3263 C CA . ILE A 1 415 ? 0.555 16.175 13.732 1.00 89.25 415 ILE A CA 1
ATOM 3264 C C . ILE A 1 415 ? 1.374 14.897 13.921 1.00 89.25 415 ILE A C 1
ATOM 3266 O O . ILE A 1 415 ? 1.819 14.307 12.935 1.00 89.25 415 ILE A O 1
ATOM 3270 N N . ILE A 1 416 ? 1.525 14.437 15.168 1.00 90.94 416 ILE A N 1
ATOM 3271 C CA . ILE A 1 416 ? 2.236 13.192 15.491 1.00 90.94 416 ILE A CA 1
ATOM 3272 C C . ILE A 1 416 ? 1.579 12.016 14.771 1.00 90.94 416 ILE A C 1
ATOM 3274 O O . ILE A 1 416 ? 2.222 11.339 13.978 1.00 90.94 416 ILE A O 1
ATOM 3278 N N . TYR A 1 417 ? 0.276 11.821 14.965 1.00 88.00 417 TYR A N 1
ATOM 3279 C CA . TYR A 1 417 ? -0.461 10.683 14.423 1.00 88.00 417 TYR A CA 1
ATOM 3280 C C . TYR A 1 417 ? -0.332 10.566 12.896 1.00 88.00 417 TYR A C 1
ATOM 3282 O O . TYR A 1 417 ? -0.193 9.461 12.365 1.00 88.00 417 TYR A O 1
ATOM 3290 N N . ALA A 1 418 ? -0.330 11.702 12.195 1.00 85.25 418 ALA A N 1
ATOM 3291 C CA . ALA A 1 418 ? -0.172 11.759 10.748 1.00 85.25 418 ALA A CA 1
ATOM 3292 C C . ALA A 1 418 ? 1.286 11.563 10.282 1.00 85.25 418 ALA A C 1
ATOM 3294 O O . ALA A 1 418 ? 1.535 10.889 9.275 1.00 85.25 418 ALA A O 1
ATOM 3295 N N . HIS A 1 419 ? 2.255 12.165 10.974 1.00 87.25 419 HIS A N 1
ATOM 3296 C CA . HIS A 1 419 ? 3.584 12.400 10.406 1.00 87.25 419 HIS A CA 1
ATOM 3297 C C . HIS A 1 419 ? 4.752 11.818 11.192 1.00 87.25 419 HIS A C 1
ATOM 3299 O O . HIS A 1 419 ? 5.809 11.632 10.596 1.00 87.25 419 HIS A O 1
ATOM 3305 N N . VAL A 1 420 ? 4.618 11.543 12.486 1.00 90.88 420 VAL A N 1
ATOM 3306 C CA . VAL A 1 420 ? 5.760 11.215 13.347 1.00 90.88 420 VAL A CA 1
ATOM 3307 C C . VAL A 1 420 ? 5.492 9.932 14.120 1.00 90.88 420 VAL A C 1
ATOM 3309 O O . VAL A 1 420 ? 4.509 9.809 14.841 1.00 90.88 420 VAL A O 1
ATOM 3312 N N . TYR A 1 421 ? 6.399 8.976 13.971 1.00 92.56 421 TYR A N 1
ATOM 3313 C CA . TYR A 1 421 ? 6.312 7.646 14.556 1.00 92.56 421 TYR A CA 1
ATOM 3314 C C . TYR A 1 421 ? 7.448 7.505 15.565 1.00 92.56 421 TYR A C 1
ATOM 3316 O O . TYR A 1 421 ? 8.593 7.245 15.190 1.00 92.56 421 TYR A O 1
ATOM 3324 N N . PHE A 1 422 ? 7.133 7.743 16.837 1.00 93.88 422 PHE A N 1
ATOM 3325 C CA . PHE A 1 422 ? 8.049 7.505 17.955 1.00 93.88 422 PHE A CA 1
ATOM 3326 C C . PHE A 1 422 ? 8.168 5.999 18.226 1.00 93.88 422 PHE A C 1
ATOM 3328 O O . PHE A 1 422 ? 7.214 5.275 17.957 1.00 93.88 422 PHE A O 1
ATOM 3335 N N . PRO A 1 423 ? 9.278 5.489 18.781 1.00 93.88 423 PRO A N 1
ATOM 3336 C CA . PRO A 1 423 ? 9.433 4.072 19.119 1.00 93.88 423 PRO A CA 1
ATOM 3337 C C . PRO A 1 423 ? 8.699 3.705 20.425 1.00 93.88 423 PRO A C 1
ATOM 3339 O O . PRO A 1 423 ? 9.277 3.160 21.361 1.00 93.88 423 PRO A O 1
ATOM 3342 N N . THR A 1 424 ? 7.407 4.015 20.495 1.00 94.19 424 THR A N 1
ATOM 3343 C CA . THR A 1 424 ? 6.526 3.779 21.646 1.00 94.19 424 THR A CA 1
ATOM 3344 C C . THR A 1 424 ? 5.316 2.941 21.232 1.00 94.19 424 THR A C 1
ATOM 3346 O O . THR A 1 424 ? 4.901 2.946 20.079 1.00 94.19 424 THR A O 1
ATOM 3349 N N . TYR A 1 425 ? 4.692 2.209 22.154 1.00 92.50 425 TYR A N 1
ATOM 3350 C CA . TYR A 1 425 ? 3.503 1.401 21.833 1.00 92.50 425 TYR A CA 1
ATOM 3351 C C . TYR A 1 425 ? 2.209 2.224 21.694 1.00 92.50 425 TYR A C 1
ATOM 3353 O O . TYR A 1 425 ? 1.204 1.750 21.152 1.00 92.50 425 TYR A O 1
ATOM 3361 N N . SER A 1 426 ? 2.223 3.478 22.157 1.00 90.81 426 SER A N 1
ATOM 3362 C CA . SER A 1 426 ? 1.128 4.423 21.973 1.00 90.81 426 SER A CA 1
ATOM 3363 C C . SER A 1 426 ? 1.624 5.844 21.707 1.00 90.81 426 SER A C 1
ATOM 3365 O O . SER A 1 426 ? 2.742 6.212 22.072 1.00 90.81 426 SER A O 1
ATOM 3367 N N . ASN A 1 427 ? 0.745 6.647 21.105 1.00 92.25 427 ASN A N 1
ATOM 3368 C CA . ASN A 1 427 ? 0.928 8.085 20.920 1.00 92.25 427 ASN A CA 1
ATOM 3369 C C . ASN A 1 427 ? 0.264 8.865 22.063 1.00 92.25 427 ASN A C 1
ATOM 3371 O O . ASN A 1 427 ? -0.485 9.800 21.811 1.00 92.25 427 ASN A O 1
ATOM 3375 N N . SER A 1 428 ? 0.422 8.420 23.310 1.00 91.88 428 SER A N 1
ATOM 3376 C CA . SER A 1 428 ? 0.004 9.215 24.468 1.00 91.88 428 SER A CA 1
ATOM 3377 C C . SER A 1 428 ? 1.109 10.193 24.861 1.00 91.88 428 SER A C 1
ATOM 3379 O O . SER A 1 428 ? 2.293 9.905 24.661 1.00 91.88 428 SER A O 1
ATOM 3381 N N . LEU A 1 429 ? 0.733 11.330 25.460 1.00 93.94 429 LEU A N 1
ATOM 3382 C CA . LEU A 1 429 ? 1.695 12.341 25.906 1.00 93.94 429 LEU A CA 1
ATOM 3383 C C . LEU A 1 429 ? 2.717 11.738 26.870 1.00 93.94 429 LEU A C 1
ATOM 3385 O O . LEU A 1 429 ? 3.903 12.025 26.778 1.00 93.94 429 LEU A O 1
ATOM 3389 N N . LYS A 1 430 ? 2.255 10.839 27.740 1.00 91.50 430 LYS A N 1
ATOM 3390 C CA . LYS A 1 430 ? 3.084 10.162 28.735 1.00 91.50 430 LYS A CA 1
ATOM 3391 C C . LYS A 1 430 ? 4.076 9.192 28.108 1.00 91.50 430 LYS A C 1
ATOM 3393 O O . LYS A 1 430 ? 5.241 9.206 28.486 1.00 91.50 430 LYS A O 1
ATOM 3398 N N . ASP A 1 431 ? 3.664 8.387 27.130 1.00 91.88 431 ASP A N 1
ATOM 3399 C CA . ASP A 1 431 ? 4.583 7.434 26.493 1.00 91.88 431 ASP A CA 1
ATOM 3400 C C . ASP A 1 431 ? 5.650 8.149 25.657 1.00 91.88 431 ASP A C 1
ATOM 3402 O O . ASP A 1 431 ? 6.834 7.835 25.775 1.00 91.88 431 ASP A O 1
ATOM 3406 N N . ILE A 1 432 ? 5.253 9.152 24.865 1.00 94.12 432 ILE A N 1
ATOM 3407 C CA . ILE A 1 432 ? 6.198 9.952 24.072 1.00 94.12 432 ILE A CA 1
ATOM 3408 C C . ILE A 1 432 ? 7.074 10.813 24.990 1.00 94.12 432 ILE A C 1
ATOM 3410 O O . ILE A 1 432 ? 8.285 10.877 24.802 1.00 94.12 432 ILE A O 1
ATOM 3414 N N . GLY A 1 433 ? 6.490 11.448 26.007 1.00 92.88 433 GLY A N 1
ATOM 3415 C CA . GLY A 1 433 ? 7.213 12.271 26.970 1.00 92.88 433 GLY A CA 1
ATOM 3416 C C . GLY A 1 433 ? 8.269 11.472 27.730 1.00 92.88 433 GLY A C 1
ATOM 3417 O O . GLY A 1 433 ? 9.417 11.900 27.769 1.00 92.88 433 GLY A O 1
ATOM 3418 N N . ARG A 1 434 ? 7.936 10.277 28.248 1.00 92.44 434 ARG A N 1
ATOM 3419 C CA . ARG A 1 434 ? 8.917 9.375 28.887 1.00 92.44 434 ARG A CA 1
ATOM 3420 C C . ARG A 1 434 ? 10.055 9.010 27.945 1.00 92.44 434 ARG A C 1
ATOM 3422 O O . ARG A 1 434 ? 11.213 9.051 28.345 1.00 92.44 434 ARG A O 1
ATOM 3429 N N . TYR A 1 435 ? 9.735 8.702 26.690 1.00 91.88 435 TYR A N 1
ATOM 3430 C CA . TYR A 1 435 ? 10.748 8.437 25.672 1.00 91.88 435 TYR A CA 1
ATOM 3431 C C . TYR A 1 435 ? 11.665 9.651 25.416 1.00 91.88 435 TYR A C 1
ATOM 3433 O O . TYR A 1 435 ? 12.862 9.486 25.200 1.00 91.88 435 TYR A O 1
ATOM 3441 N N . LEU A 1 436 ? 11.137 10.875 25.515 1.00 91.12 436 LEU A N 1
ATOM 3442 C CA . LEU A 1 436 ? 11.902 12.126 25.424 1.00 91.12 436 LEU A CA 1
ATOM 3443 C C . LEU A 1 436 ? 12.561 12.561 26.750 1.00 91.12 436 LEU A C 1
ATOM 3445 O O . LEU A 1 436 ? 13.133 13.653 26.821 1.00 91.12 436 LEU A O 1
ATOM 3449 N N . GLY A 1 437 ? 12.507 11.721 27.788 1.00 90.06 437 GLY A N 1
ATOM 3450 C CA . GLY A 1 437 ? 13.143 11.958 29.086 1.00 90.06 437 GLY A CA 1
ATOM 3451 C C . GLY A 1 437 ? 12.313 12.770 30.083 1.00 90.06 437 GLY A C 1
ATOM 3452 O O . GLY A 1 437 ? 12.859 13.227 31.083 1.00 90.06 437 GLY A O 1
ATOM 3453 N N . CYS A 1 438 ? 11.017 12.975 29.840 1.00 91.81 438 CYS A N 1
ATOM 3454 C CA . CYS A 1 438 ? 10.112 13.535 30.841 1.00 91.81 438 CYS A CA 1
ATOM 3455 C C . CYS A 1 438 ? 9.784 12.488 31.911 1.00 91.81 438 CYS A C 1
ATOM 3457 O O . CYS A 1 438 ? 9.534 11.318 31.611 1.00 91.81 438 CYS A O 1
ATOM 3459 N N . SER A 1 439 ? 9.709 12.931 33.158 1.00 91.12 439 SER A N 1
ATOM 3460 C CA . SER A 1 439 ? 9.228 12.143 34.288 1.00 91.12 439 SER A CA 1
ATOM 3461 C C . SER A 1 439 ? 8.088 12.875 34.980 1.00 91.12 439 SER A C 1
ATOM 3463 O O . SER A 1 439 ? 8.040 14.101 34.954 1.00 91.12 439 SER A O 1
ATOM 3465 N N . TRP A 1 440 ? 7.213 12.111 35.625 1.00 93.38 440 TRP A N 1
ATOM 3466 C CA . TRP A 1 440 ? 6.150 12.635 36.474 1.00 93.38 440 TRP A CA 1
ATOM 3467 C C . TRP A 1 440 ? 6.467 12.267 37.915 1.00 93.38 440 TRP A C 1
ATOM 3469 O O . TRP A 1 440 ? 6.918 11.148 38.171 1.00 93.38 440 TRP A O 1
ATOM 3479 N N . THR A 1 441 ? 6.228 13.187 38.843 1.00 90.88 441 THR A N 1
ATOM 3480 C CA . THR A 1 441 ? 6.551 12.987 40.263 1.00 90.88 441 THR A CA 1
ATOM 3481 C C . THR A 1 441 ? 5.691 11.882 40.888 1.00 90.88 441 THR A C 1
ATOM 3483 O O . THR A 1 441 ? 6.154 11.121 41.736 1.00 90.88 441 THR A O 1
ATOM 3486 N N . ALA A 1 442 ? 4.439 11.747 40.445 1.00 85.81 442 ALA A N 1
ATOM 3487 C CA . ALA A 1 442 ? 3.531 10.708 40.921 1.00 85.81 442 ALA A CA 1
ATOM 3488 C C . ALA A 1 442 ? 3.786 9.348 40.233 1.00 85.81 442 ALA A C 1
ATOM 3490 O O . ALA A 1 442 ? 3.771 9.246 39.006 1.00 85.81 442 ALA A O 1
ATOM 3491 N N . ALA A 1 443 ? 3.924 8.277 41.026 1.00 71.38 443 ALA A N 1
ATOM 3492 C CA . ALA A 1 443 ? 4.237 6.924 40.542 1.00 71.38 443 ALA A CA 1
ATOM 3493 C C . ALA A 1 443 ? 3.193 6.342 39.560 1.00 71.38 443 ALA A C 1
ATOM 3495 O O . ALA A 1 443 ? 3.559 5.639 38.620 1.00 71.38 443 ALA A O 1
ATOM 3496 N N . GLU A 1 444 ? 1.907 6.677 39.727 1.00 72.75 444 GLU A N 1
ATOM 3497 C CA . GLU A 1 444 ? 0.800 6.246 38.849 1.00 72.75 444 GLU A CA 1
ATOM 3498 C C . GLU A 1 444 ? 0.136 7.419 38.101 1.00 72.75 444 GLU A C 1
ATOM 3500 O O . GLU A 1 444 ? -1.080 7.460 37.901 1.00 72.75 444 GLU A O 1
ATOM 3505 N N . ALA A 1 445 ? 0.940 8.396 37.674 1.00 79.94 445 ALA A N 1
ATOM 3506 C CA . ALA A 1 445 ? 0.488 9.567 36.924 1.00 79.94 445 ALA A CA 1
ATOM 3507 C C . ALA A 1 445 ? -0.351 9.185 35.681 1.00 79.94 445 ALA A C 1
ATOM 3509 O O . ALA A 1 445 ? 0.169 8.702 34.668 1.00 79.94 445 ALA A O 1
ATOM 3510 N N . SER A 1 446 ? -1.666 9.416 35.741 1.00 87.69 446 SER A N 1
ATOM 3511 C CA . SER A 1 446 ? -2.621 9.173 34.654 1.00 87.69 446 SER A CA 1
ATOM 3512 C C . SER A 1 446 ? -3.869 10.045 34.813 1.00 87.69 446 SER A C 1
ATOM 3514 O O . SER A 1 446 ? -4.233 10.405 35.929 1.00 87.69 446 SER A O 1
ATOM 3516 N N . GLY A 1 447 ? -4.584 10.313 33.715 1.00 86.56 447 GLY A N 1
ATOM 3517 C CA . GLY A 1 447 ? -5.835 11.084 33.777 1.00 86.56 447 GLY A CA 1
ATOM 3518 C C . GLY A 1 447 ? -6.965 10.380 34.546 1.00 86.56 447 GLY A C 1
ATOM 3519 O O . GLY A 1 447 ? -7.905 11.016 34.998 1.00 86.56 447 GLY A O 1
ATOM 3520 N N . LEU A 1 448 ? -6.892 9.056 34.736 1.00 90.19 448 LEU A N 1
ATOM 3521 C CA . LEU A 1 448 ? -7.824 8.358 35.634 1.00 90.19 448 LEU A CA 1
ATOM 3522 C C . LEU A 1 448 ? -7.468 8.603 37.100 1.00 90.19 448 LEU A C 1
ATOM 3524 O O . LEU A 1 448 ? -8.356 8.750 37.936 1.00 90.19 448 LEU A O 1
ATOM 3528 N N . GLN A 1 449 ? -6.172 8.669 37.401 1.00 91.88 449 GLN A N 1
ATOM 3529 C CA . GLN A 1 449 ? -5.683 8.944 38.742 1.00 91.88 449 GLN A CA 1
ATOM 3530 C C . GLN A 1 449 ? -5.948 10.398 39.157 1.00 91.88 449 GLN A C 1
ATOM 3532 O O . GLN A 1 449 ? -6.309 10.638 40.308 1.00 91.88 449 GLN A O 1
ATOM 3537 N N . SER A 1 450 ? -5.875 11.358 38.229 1.00 92.69 450 SER A N 1
ATOM 3538 C CA . SER A 1 450 ? -6.236 12.752 38.518 1.00 92.69 450 SER A CA 1
ATOM 3539 C C . SER A 1 450 ? -7.699 12.895 38.952 1.00 92.69 450 SER A C 1
ATOM 3541 O O . SER A 1 450 ? -7.988 13.612 39.912 1.00 92.69 450 SER A O 1
ATOM 3543 N N . ILE A 1 451 ? -8.616 12.117 38.363 1.00 92.06 451 ILE A N 1
ATOM 3544 C CA . ILE A 1 451 ? -10.011 12.050 38.822 1.00 92.06 451 ILE A CA 1
ATOM 3545 C C . ILE A 1 451 ? -10.093 11.536 40.268 1.00 92.06 451 ILE A C 1
ATOM 3547 O O . ILE A 1 451 ? -10.868 12.076 41.058 1.00 92.06 451 ILE A O 1
ATOM 3551 N N . VAL A 1 452 ? -9.302 10.523 40.644 1.00 92.12 452 VAL A N 1
ATOM 3552 C CA . VAL A 1 452 ? -9.268 10.013 42.028 1.00 92.12 452 VAL A CA 1
ATOM 3553 C C . VAL A 1 452 ? -8.809 11.100 42.993 1.00 92.12 452 VAL A C 1
ATOM 3555 O O . VAL A 1 452 ? -9.521 11.389 43.957 1.00 92.12 452 VAL A O 1
ATOM 3558 N N . TRP A 1 453 ? -7.671 11.742 42.712 1.00 93.75 453 TRP A N 1
ATOM 3559 C CA . TRP A 1 453 ? -7.147 12.825 43.547 1.00 93.75 453 TRP A CA 1
ATOM 3560 C C . TRP A 1 453 ? -8.155 13.964 43.680 1.00 93.75 453 TRP A C 1
ATOM 3562 O O . TRP A 1 453 ? -8.389 14.454 44.784 1.00 93.75 453 TRP A O 1
ATOM 3572 N N . ARG A 1 454 ? -8.834 14.331 42.585 1.00 93.25 454 ARG A N 1
ATOM 3573 C CA . ARG A 1 454 ? -9.874 15.362 42.607 1.00 93.25 454 ARG A CA 1
ATOM 3574 C C . ARG A 1 454 ? -11.039 14.974 43.513 1.00 93.25 454 ARG A C 1
ATOM 3576 O O . ARG A 1 454 ? -11.513 15.813 44.273 1.00 93.25 454 ARG A O 1
ATOM 3583 N N . ARG A 1 455 ? -11.508 13.724 43.472 1.00 89.69 455 ARG A N 1
ATOM 3584 C CA . ARG A 1 455 ? -12.618 13.265 44.330 1.00 89.69 455 ARG A CA 1
ATOM 3585 C C . ARG A 1 455 ? -12.250 13.217 45.805 1.00 89.69 455 ARG A C 1
ATOM 3587 O O . ARG A 1 455 ? -13.057 13.612 46.648 1.00 89.69 455 ARG A O 1
ATOM 3594 N N . GLN A 1 456 ? -11.041 12.768 46.113 1.00 91.31 456 GLN A N 1
ATOM 3595 C CA . GLN A 1 456 ? -10.531 12.789 47.478 1.00 91.31 456 GLN A CA 1
ATOM 3596 C C . GLN A 1 456 ? -10.393 14.230 47.979 1.00 91.31 456 GLN A C 1
ATOM 3598 O O . GLN A 1 456 ? -10.798 14.523 49.103 1.00 91.31 456 GLN A O 1
ATOM 3603 N N . TRP A 1 457 ? -9.923 15.148 47.133 1.00 94.00 457 TRP A N 1
ATOM 3604 C CA . TRP A 1 457 ? -9.833 16.567 47.465 1.00 94.00 457 TRP A CA 1
ATOM 3605 C C . TRP A 1 457 ? -11.214 17.189 47.715 1.00 94.00 457 TRP A C 1
ATOM 3607 O O . TRP A 1 457 ? -11.393 17.837 48.737 1.00 94.00 457 TRP A O 1
ATOM 3617 N N . GLU A 1 458 ? -12.216 16.917 46.868 1.00 91.00 458 GLU A N 1
ATOM 3618 C CA . GLU A 1 458 ? -13.600 17.402 47.065 1.00 91.00 458 GLU A CA 1
ATOM 3619 C C . GLU A 1 458 ? -14.198 16.959 48.411 1.00 91.00 458 GLU A C 1
ATOM 3621 O O . GLU A 1 458 ? -15.079 17.628 48.943 1.00 91.00 458 GLU A O 1
ATOM 3626 N N . THR A 1 459 ? -13.734 15.830 48.952 1.00 88.50 459 THR A N 1
ATOM 3627 C CA . THR A 1 459 ? -14.228 15.271 50.218 1.00 88.50 459 THR A CA 1
ATOM 3628 C C . THR A 1 459 ? -13.430 15.766 51.427 1.00 88.50 459 THR A C 1
ATOM 3630 O O . THR A 1 459 ? -13.991 15.946 52.502 1.00 88.50 459 THR A O 1
ATOM 3633 N N . THR A 1 460 ? -12.119 15.961 51.271 1.00 92.56 460 THR A N 1
ATOM 3634 C CA . THR A 1 460 ? -11.190 16.219 52.388 1.00 92.56 460 THR A CA 1
ATOM 3635 C C . THR A 1 460 ? -10.722 17.668 52.488 1.00 92.56 460 THR A C 1
ATOM 3637 O O . THR A 1 460 ? -10.267 18.080 53.549 1.00 92.56 460 THR A O 1
ATOM 3640 N N . GLY A 1 461 ? -10.763 18.429 51.392 1.00 89.50 461 GLY A N 1
ATOM 3641 C CA . GLY A 1 461 ? -10.145 19.753 51.291 1.00 89.50 461 GLY A CA 1
ATOM 3642 C C . GLY A 1 461 ? -8.614 19.747 51.416 1.00 89.50 461 GLY A C 1
ATOM 3643 O O . GLY A 1 461 ? -8.017 20.807 51.590 1.00 89.50 461 GLY A O 1
ATOM 3644 N N . ALA A 1 462 ? -7.958 18.581 51.353 1.00 92.00 462 ALA A N 1
ATOM 3645 C CA . ALA A 1 462 ? -6.534 18.455 51.659 1.00 92.00 462 ALA A CA 1
ATOM 3646 C C . ALA A 1 462 ? -5.647 19.206 50.651 1.00 92.00 462 ALA A C 1
ATOM 3648 O O . ALA A 1 462 ? -5.623 18.877 49.464 1.00 92.00 462 ALA A O 1
ATOM 3649 N N . VAL A 1 463 ? -4.858 20.171 51.135 1.00 91.38 463 VAL A N 1
ATOM 3650 C CA . VAL A 1 463 ? -3.954 20.994 50.304 1.00 91.38 463 VAL A CA 1
ATOM 3651 C C . VAL A 1 463 ? -2.976 20.129 49.502 1.00 91.38 463 VAL A C 1
ATOM 3653 O O . VAL A 1 463 ? -2.786 20.361 48.314 1.00 91.38 463 VAL A O 1
ATOM 3656 N N . THR A 1 464 ? -2.471 19.048 50.099 1.00 93.00 464 THR A N 1
ATOM 3657 C CA . THR A 1 464 ? -1.539 18.110 49.453 1.00 93.00 464 THR A CA 1
ATOM 3658 C C . THR A 1 464 ? -2.081 17.500 48.157 1.00 93.00 464 THR A C 1
ATOM 3660 O O . THR A 1 464 ? -1.328 17.317 47.207 1.00 93.00 464 THR A O 1
ATOM 3663 N N . LEU A 1 465 ? -3.384 17.207 48.070 1.00 92.56 465 LEU A N 1
ATOM 3664 C CA . LEU A 1 465 ? -4.000 16.673 46.848 1.00 92.56 465 LEU A CA 1
ATOM 3665 C C . LEU A 1 465 ? -4.119 17.738 45.753 1.00 92.56 465 LEU A C 1
ATOM 3667 O O . LEU A 1 465 ? -3.968 17.426 44.570 1.00 92.56 465 LEU A O 1
ATOM 3671 N N . LYS A 1 466 ? -4.375 18.991 46.146 1.00 93.00 466 LYS A N 1
ATOM 3672 C CA . LYS A 1 466 ? -4.396 20.135 45.229 1.00 93.00 466 LYS A CA 1
ATOM 3673 C C . LYS A 1 466 ? -2.999 20.408 44.675 1.00 93.00 466 LYS A C 1
ATOM 3675 O O . LYS A 1 466 ? -2.872 20.624 43.470 1.00 93.00 466 LYS A O 1
ATOM 3680 N N . ASP A 1 467 ? -1.968 20.301 45.512 1.00 93.62 467 ASP A N 1
ATOM 3681 C CA . ASP A 1 467 ? -0.569 20.404 45.092 1.00 93.62 467 ASP A CA 1
ATOM 3682 C C . ASP A 1 467 ? -0.203 19.280 44.116 1.00 93.62 467 ASP A C 1
ATOM 3684 O O . ASP A 1 467 ? 0.281 19.565 43.026 1.00 93.62 467 ASP A O 1
ATOM 3688 N N . ILE A 1 468 ? -0.535 18.018 44.431 1.00 94.38 468 ILE A N 1
ATOM 3689 C CA . ILE A 1 468 ? -0.302 16.870 43.533 1.00 94.38 468 ILE A CA 1
ATOM 3690 C C . ILE A 1 468 ? -0.954 17.090 42.162 1.00 94.38 468 ILE A C 1
ATOM 3692 O O . ILE A 1 468 ? -0.305 16.878 41.139 1.00 94.38 468 ILE A O 1
ATOM 3696 N N . LEU A 1 469 ? -2.219 17.524 42.123 1.00 94.94 469 LEU A N 1
ATOM 3697 C CA . LEU A 1 469 ? -2.935 17.793 40.871 1.00 94.94 469 LEU A CA 1
ATOM 3698 C C . LEU A 1 469 ? -2.299 18.931 40.072 1.00 94.94 469 LEU A C 1
ATOM 3700 O O . LEU A 1 469 ? -2.124 18.805 38.861 1.00 94.94 469 LEU A O 1
ATOM 3704 N N . THR A 1 470 ? -1.938 20.019 40.752 1.00 95.31 470 THR A N 1
ATOM 3705 C CA . THR A 1 470 ? -1.317 21.192 40.126 1.00 95.31 470 THR A CA 1
ATOM 3706 C C . THR A 1 470 ? 0.062 20.845 39.569 1.00 95.31 470 THR A C 1
ATOM 3708 O O . THR A 1 470 ? 0.367 21.182 38.427 1.00 95.31 470 THR A O 1
ATOM 3711 N N . THR A 1 471 ? 0.875 20.099 40.324 1.00 95.69 471 THR A N 1
ATOM 3712 C CA . THR A 1 471 ? 2.168 19.580 39.863 1.00 95.69 471 THR A CA 1
ATOM 3713 C C . THR A 1 471 ? 1.995 18.654 38.664 1.00 95.69 471 THR A C 1
ATOM 3715 O O . THR A 1 471 ? 2.651 18.863 37.650 1.00 95.69 471 THR A O 1
ATOM 3718 N N . TYR A 1 472 ? 1.086 17.681 38.737 1.00 95.69 472 TYR A N 1
ATOM 3719 C CA . TYR A 1 472 ? 0.844 16.719 37.660 1.00 95.69 472 TYR A CA 1
ATOM 3720 C C . TYR A 1 472 ? 0.413 17.393 36.344 1.00 95.69 472 TYR A C 1
ATOM 3722 O O . TYR A 1 472 ? 0.956 17.087 35.283 1.00 95.69 472 TYR A O 1
ATOM 3730 N N . ASN A 1 473 ? -0.513 18.350 36.405 1.00 96.56 473 ASN A N 1
ATOM 3731 C CA . ASN A 1 473 ? -0.977 19.083 35.225 1.00 96.56 473 ASN A CA 1
ATOM 3732 C C . ASN A 1 473 ? 0.105 20.029 34.664 1.00 96.56 473 ASN A C 1
ATOM 3734 O O . ASN A 1 473 ? 0.258 20.156 33.447 1.00 96.56 473 ASN A O 1
ATOM 3738 N N . MET A 1 474 ? 0.923 20.639 35.529 1.00 96.94 474 MET A N 1
ATOM 3739 C CA . MET A 1 474 ? 2.089 21.413 35.094 1.00 96.94 474 MET A CA 1
ATOM 3740 C C . MET A 1 474 ? 3.152 20.523 34.425 1.00 96.94 474 MET A C 1
ATOM 3742 O O . MET A 1 474 ? 3.734 20.912 33.414 1.00 96.94 474 MET A O 1
ATOM 3746 N N . GLU A 1 475 ? 3.388 19.313 34.939 1.00 96.19 475 GLU A N 1
ATOM 3747 C CA . GLU A 1 475 ? 4.260 18.312 34.308 1.00 96.19 475 GLU A CA 1
ATOM 3748 C C . GLU A 1 475 ? 3.733 17.891 32.928 1.00 96.19 475 GLU A C 1
ATOM 3750 O O . GLU A 1 475 ? 4.526 17.783 31.992 1.00 96.19 475 GLU A O 1
ATOM 3755 N N . ASP A 1 476 ? 2.414 17.730 32.760 1.00 96.25 476 ASP A N 1
ATOM 3756 C CA . ASP A 1 476 ? 1.795 17.487 31.450 1.00 96.25 476 ASP A CA 1
ATOM 3757 C C . ASP A 1 476 ? 1.999 18.692 30.497 1.00 96.25 476 ASP A C 1
ATOM 3759 O O . ASP A 1 476 ? 2.396 18.497 29.344 1.00 96.25 476 ASP A O 1
ATOM 3763 N N . CYS A 1 477 ? 1.886 19.943 30.969 1.00 97.00 477 CYS A N 1
ATOM 3764 C CA . CYS A 1 477 ? 2.224 21.133 30.168 1.00 97.00 477 CYS A CA 1
ATOM 3765 C C . CYS A 1 477 ? 3.706 21.165 29.741 1.00 97.00 477 CYS A C 1
ATOM 3767 O O . CYS A 1 477 ? 4.032 21.472 28.589 1.00 97.00 477 CYS A O 1
ATOM 3769 N N . LEU A 1 478 ? 4.625 20.827 30.650 1.00 95.94 478 LEU A N 1
ATOM 3770 C CA . LEU A 1 478 ? 6.065 20.778 30.373 1.00 95.94 478 LEU A CA 1
ATOM 3771 C C . LEU A 1 478 ? 6.428 19.629 29.423 1.00 95.94 478 LEU A C 1
ATOM 3773 O O . LEU A 1 478 ? 7.274 19.801 28.540 1.00 95.94 478 LEU A O 1
ATOM 3777 N N . ALA A 1 479 ? 5.772 18.475 29.558 1.00 95.81 479 ALA A N 1
ATOM 3778 C CA . ALA A 1 479 ? 5.907 17.362 28.628 1.00 95.81 479 ALA A CA 1
ATOM 3779 C C . ALA A 1 479 ? 5.389 17.750 27.237 1.00 95.81 479 ALA A C 1
ATOM 3781 O O . ALA A 1 479 ? 6.056 17.480 26.236 1.00 95.81 479 ALA A O 1
ATOM 3782 N N . LEU A 1 480 ? 4.248 18.444 27.158 1.00 96.62 480 LEU A N 1
ATOM 3783 C CA . LEU A 1 480 ? 3.701 18.960 25.904 1.00 96.62 480 LEU A CA 1
ATOM 3784 C C . LEU A 1 480 ? 4.675 19.930 25.231 1.00 96.62 480 LEU A C 1
ATOM 3786 O O . LEU A 1 480 ? 4.917 19.814 24.024 1.00 96.62 480 LEU A O 1
ATOM 3790 N N . ARG A 1 481 ? 5.295 20.832 26.002 1.00 94.75 481 ARG A N 1
ATOM 3791 C CA . ARG A 1 481 ? 6.375 21.688 25.502 1.00 94.75 481 ARG A CA 1
ATOM 3792 C C . ARG A 1 481 ? 7.515 20.854 24.930 1.00 94.75 481 ARG A C 1
ATOM 3794 O O . ARG A 1 481 ? 7.878 21.054 23.775 1.00 94.75 481 ARG A O 1
ATOM 3801 N N . ARG A 1 482 ? 8.041 19.891 25.693 1.00 93.75 482 ARG A N 1
ATOM 3802 C CA . ARG A 1 482 ? 9.179 19.055 25.275 1.00 93.75 482 ARG A CA 1
ATOM 3803 C C . ARG A 1 482 ? 8.893 18.268 23.996 1.00 93.75 482 ARG A C 1
ATOM 3805 O O . ARG A 1 482 ? 9.744 18.185 23.111 1.00 93.75 482 ARG A O 1
ATOM 3812 N N . VAL A 1 483 ? 7.689 17.708 23.879 1.00 94.19 483 VAL A N 1
ATOM 3813 C CA . VAL A 1 483 ? 7.223 17.030 22.662 1.00 94.19 483 VAL A CA 1
ATOM 3814 C C . VAL A 1 483 ? 7.171 18.010 21.492 1.00 94.19 483 VAL A C 1
ATOM 3816 O O . VAL A 1 483 ? 7.670 17.699 20.413 1.00 94.19 483 VAL A O 1
ATOM 3819 N N . THR A 1 484 ? 6.620 19.205 21.699 1.00 92.50 484 THR A N 1
ATOM 3820 C CA . THR A 1 484 ? 6.508 20.226 20.649 1.00 92.50 484 THR A CA 1
ATOM 3821 C C . THR A 1 484 ? 7.882 20.739 20.204 1.00 92.50 484 THR A C 1
ATOM 3823 O O . THR A 1 484 ? 8.128 20.879 19.009 1.00 92.50 484 THR A O 1
ATOM 3826 N N . GLU A 1 485 ? 8.820 20.944 21.129 1.00 89.75 485 GLU A N 1
ATOM 3827 C CA . GLU A 1 485 ? 10.221 21.275 20.835 1.00 89.75 485 GLU A CA 1
ATOM 3828 C C . GLU A 1 485 ? 10.899 20.190 19.996 1.00 89.75 485 GLU A C 1
ATOM 3830 O O . GLU A 1 485 ? 11.554 20.497 18.999 1.00 89.75 485 GLU A O 1
ATOM 3835 N N . CYS A 1 486 ? 10.684 18.914 20.331 1.00 89.56 486 CYS A N 1
ATOM 3836 C CA . CYS A 1 486 ? 11.152 17.805 19.505 1.00 89.56 486 CYS A CA 1
ATOM 3837 C C . CYS A 1 486 ? 10.554 17.874 18.088 1.00 89.56 486 CYS A C 1
ATOM 3839 O O . CYS A 1 486 ? 11.286 17.739 17.107 1.00 89.56 486 CYS A O 1
ATOM 3841 N N . LEU A 1 487 ? 9.260 18.175 17.945 1.00 90.00 487 LEU A N 1
ATOM 3842 C CA . LEU A 1 487 ? 8.646 18.350 16.626 1.00 90.00 487 LEU A CA 1
ATOM 3843 C C . LEU A 1 487 ? 9.258 19.508 15.831 1.00 90.00 487 LEU A C 1
ATOM 3845 O O . LEU A 1 487 ? 9.456 19.352 14.627 1.00 90.00 487 LEU A O 1
ATOM 3849 N N . TYR A 1 488 ? 9.619 20.624 16.471 1.00 86.19 488 TYR A N 1
ATOM 3850 C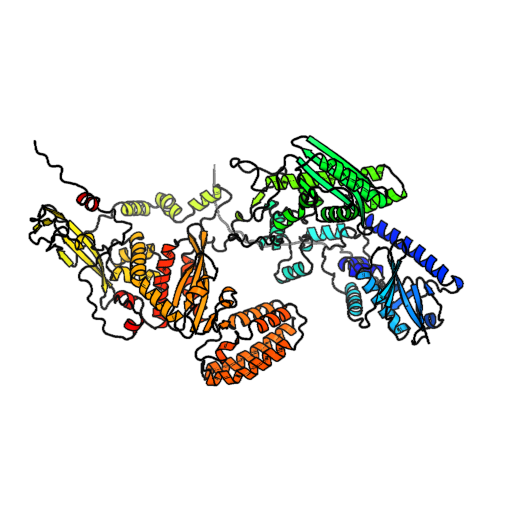 CA . TYR A 1 488 ? 10.343 21.707 15.798 1.00 86.19 488 TYR A CA 1
ATOM 3851 C C . TYR A 1 488 ? 11.704 21.254 15.262 1.00 86.19 488 TYR A C 1
ATOM 3853 O O . TYR A 1 488 ? 12.052 21.624 14.145 1.00 86.19 488 TYR A O 1
ATOM 3861 N N . THR A 1 489 ? 12.438 20.398 15.986 1.00 82.94 489 THR A N 1
ATOM 3862 C CA . THR A 1 489 ? 13.705 19.830 15.474 1.00 82.94 489 THR A CA 1
ATOM 3863 C C . THR A 1 489 ? 13.510 18.894 14.276 1.00 82.94 489 THR A C 1
ATOM 3865 O O . THR A 1 489 ? 14.425 18.701 13.480 1.00 82.94 489 THR A O 1
ATOM 3868 N N . ILE A 1 490 ? 12.313 18.318 14.132 1.00 82.44 490 ILE A N 1
ATOM 3869 C CA . ILE A 1 490 ? 11.964 17.351 13.084 1.00 82.44 490 ILE A CA 1
ATOM 3870 C C . ILE A 1 490 ? 11.368 18.035 11.835 1.00 82.44 490 ILE A C 1
ATOM 3872 O O . ILE A 1 490 ? 11.461 17.501 10.723 1.00 82.44 490 ILE A O 1
ATOM 3876 N N . CYS A 1 491 ? 10.733 19.201 11.984 1.00 75.31 491 CYS A N 1
ATOM 3877 C CA . CYS A 1 491 ? 10.060 19.891 10.885 1.00 75.31 491 CYS A CA 1
ATOM 3878 C C . CYS A 1 491 ? 11.062 20.653 9.993 1.00 75.31 491 CYS A C 1
ATOM 3880 O O . CYS A 1 491 ? 11.839 21.458 10.494 1.00 75.31 491 CYS A O 1
ATOM 3882 N N . PRO A 1 492 ? 11.023 20.481 8.656 1.00 58.50 492 PRO A N 1
ATOM 3883 C CA . PRO A 1 492 ? 12.015 21.037 7.721 1.00 58.50 492 PRO A CA 1
ATOM 3884 C C . PRO A 1 492 ? 11.944 22.563 7.507 1.00 58.50 492 PRO A C 1
ATOM 3886 O O . PRO A 1 492 ? 12.526 23.077 6.557 1.00 58.50 492 PRO A O 1
ATOM 3889 N N . SER A 1 493 ? 11.231 23.297 8.354 1.00 48.38 493 SER A N 1
ATOM 3890 C CA . SER A 1 493 ? 11.044 24.740 8.228 1.00 48.38 493 SER A CA 1
ATOM 3891 C C . SER A 1 493 ? 11.159 25.424 9.585 1.00 48.38 493 SER A C 1
ATOM 3893 O O . SER A 1 493 ? 10.170 25.913 10.113 1.00 48.38 493 SER A O 1
ATOM 3895 N N . SER A 1 494 ? 12.374 25.454 10.134 1.00 42.59 494 SER A N 1
ATOM 3896 C CA . SER A 1 494 ? 12.921 26.611 10.857 1.00 42.59 494 SER A CA 1
ATOM 3897 C C . SER A 1 494 ? 14.373 26.325 11.251 1.00 42.59 494 SER A C 1
ATOM 3899 O O . SER A 1 494 ? 14.611 25.433 12.058 1.00 42.59 494 SER A O 1
ATOM 3901 N N . LEU A 1 495 ? 15.289 27.142 10.722 1.00 35.78 495 LEU A N 1
ATOM 3902 C CA . LEU A 1 495 ? 16.751 27.197 10.902 1.00 35.78 495 LEU A CA 1
ATOM 3903 C C . LEU A 1 495 ? 17.544 26.646 9.709 1.00 35.78 495 LEU A C 1
ATOM 3905 O O . LEU A 1 495 ? 17.278 25.576 9.175 1.00 35.78 495 LEU A O 1
ATOM 3909 N N . ALA A 1 496 ? 18.447 27.504 9.242 1.00 32.66 496 ALA A N 1
ATOM 3910 C CA . ALA A 1 496 ? 19.071 27.513 7.933 1.00 32.66 496 ALA A CA 1
ATOM 3911 C C . ALA A 1 496 ? 19.767 26.202 7.542 1.00 32.66 496 ALA A C 1
ATOM 3913 O O . ALA A 1 496 ? 20.332 25.483 8.364 1.00 32.66 496 ALA A O 1
ATOM 3914 N N . ALA A 1 497 ? 19.742 25.948 6.236 1.00 33.09 497 ALA A N 1
ATOM 3915 C CA . ALA A 1 497 ? 20.558 24.961 5.557 1.00 33.09 497 ALA A CA 1
ATOM 3916 C C . ALA A 1 497 ? 22.047 25.256 5.796 1.00 33.09 497 ALA A C 1
ATOM 3918 O O . ALA A 1 497 ? 22.582 26.154 5.162 1.00 33.09 497 ALA A O 1
ATOM 3919 N N . ASP A 1 498 ? 22.651 24.566 6.765 1.00 33.25 498 ASP A N 1
ATOM 3920 C CA . ASP A 1 498 ? 24.054 24.114 6.792 1.00 33.25 498 ASP A CA 1
ATOM 3921 C C . ASP A 1 498 ? 24.439 23.682 8.217 1.00 33.25 498 ASP A C 1
ATOM 3923 O O . ASP A 1 498 ? 25.241 24.333 8.878 1.00 33.25 498 ASP A O 1
ATOM 3927 N N . GLN A 1 499 ? 23.891 22.565 8.715 1.00 30.42 499 GLN A N 1
ATOM 3928 C CA . GLN A 1 499 ? 24.548 21.792 9.781 1.00 30.42 499 GLN A CA 1
ATOM 3929 C C . GLN A 1 499 ? 24.308 20.278 9.616 1.00 30.42 499 GLN A C 1
ATOM 3931 O O . GLN A 1 499 ? 23.208 19.859 9.244 1.00 30.42 499 GLN A O 1
ATOM 3936 N N . PRO A 1 500 ? 25.330 19.436 9.870 1.00 34.84 500 PRO A N 1
ATOM 3937 C CA . PRO A 1 500 ? 25.225 17.985 9.787 1.00 34.84 500 PRO A CA 1
ATOM 3938 C C . PRO A 1 500 ? 24.404 17.424 10.958 1.00 34.84 500 PRO A C 1
ATOM 3940 O O . PRO A 1 500 ? 24.645 17.781 12.104 1.00 34.84 500 PRO A O 1
ATOM 3943 N N . GLN A 1 501 ? 23.458 16.531 10.640 1.00 41.72 501 GLN A N 1
ATOM 3944 C CA . GLN A 1 501 ? 22.730 15.628 11.551 1.00 41.72 501 GLN A CA 1
ATOM 3945 C C . GLN A 1 501 ? 22.502 16.174 12.973 1.00 41.72 501 GLN A C 1
ATOM 3947 O O . GLN A 1 501 ? 23.139 15.743 13.932 1.00 41.72 501 GLN A O 1
ATOM 3952 N N . THR A 1 502 ? 21.551 17.096 13.118 1.00 39.78 502 THR A N 1
ATOM 3953 C CA . THR A 1 502 ? 21.080 17.564 14.424 1.00 39.78 502 THR A CA 1
ATOM 3954 C C . THR A 1 502 ? 20.378 16.430 15.171 1.00 39.78 502 THR A C 1
ATOM 3956 O O . THR A 1 502 ? 19.289 15.978 14.817 1.00 39.78 502 THR A O 1
ATOM 3959 N N . THR A 1 503 ? 21.037 15.944 16.217 1.00 39.75 503 THR A N 1
ATOM 3960 C CA . THR A 1 503 ? 20.477 15.043 17.219 1.00 39.75 503 THR A CA 1
ATOM 3961 C C . THR A 1 503 ? 19.383 15.781 17.991 1.00 39.75 503 THR A C 1
ATOM 3963 O O . THR A 1 503 ? 19.629 16.808 18.619 1.00 39.75 503 THR A O 1
ATOM 3966 N N . CYS A 1 504 ? 18.148 15.273 17.973 1.00 43.97 504 CYS A N 1
ATOM 3967 C CA . CYS A 1 504 ? 17.164 15.702 18.963 1.00 43.97 504 CYS A CA 1
ATOM 3968 C C . CYS A 1 504 ? 17.671 15.278 20.355 1.00 43.97 504 CYS A C 1
ATOM 3970 O O . CYS A 1 504 ? 18.258 14.201 20.489 1.00 43.97 504 CYS A O 1
ATOM 3972 N N . HIS A 1 505 ? 17.474 16.121 21.376 1.00 46.81 505 HIS A N 1
ATOM 3973 C CA . HIS A 1 505 ? 17.893 15.929 22.776 1.00 46.81 505 HIS A CA 1
ATOM 3974 C C . HIS A 1 505 ? 17.294 14.647 23.411 1.00 46.81 505 HIS A C 1
ATOM 3976 O O . HIS A 1 505 ? 16.351 14.721 24.198 1.00 46.81 505 HIS A O 1
ATOM 3982 N N . ALA A 1 506 ? 17.821 13.485 23.007 1.00 49.28 506 ALA A N 1
ATOM 3983 C CA . ALA A 1 506 ? 17.656 12.125 23.543 1.00 49.28 506 ALA A CA 1
ATOM 3984 C C . ALA A 1 506 ? 18.532 11.081 22.791 1.00 49.28 506 ALA A C 1
ATOM 3986 O O . ALA A 1 506 ? 18.298 9.882 22.914 1.00 49.28 506 ALA A O 1
ATOM 3987 N N . GLY A 1 507 ? 19.488 11.489 21.937 1.00 56.09 507 GLY A N 1
ATOM 3988 C CA . GLY A 1 507 ? 20.391 10.561 21.227 1.00 56.09 507 GLY A CA 1
ATOM 3989 C C . GLY A 1 507 ? 19.726 9.628 20.200 1.00 56.09 507 GLY A C 1
ATOM 3990 O O . GLY A 1 507 ? 20.409 8.819 19.577 1.00 56.09 507 GLY A O 1
ATOM 3991 N N . SER A 1 508 ? 18.411 9.736 19.995 1.00 62.94 508 SER A N 1
ATOM 3992 C CA . SER A 1 508 ? 17.666 8.857 19.098 1.00 62.94 508 SER A CA 1
ATOM 3993 C C . SER A 1 508 ? 17.699 9.374 17.657 1.00 62.94 508 SER A C 1
ATOM 3995 O O . SER A 1 508 ? 17.359 10.534 17.416 1.00 62.94 508 SER A O 1
ATOM 3997 N N . PRO A 1 509 ? 18.103 8.553 16.676 1.00 79.50 509 PRO A N 1
ATOM 3998 C CA . PRO A 1 509 ? 18.233 9.003 15.297 1.00 79.50 509 PRO A CA 1
ATOM 3999 C C . PRO A 1 509 ? 16.857 9.242 14.661 1.00 79.50 509 PRO A C 1
ATOM 4001 O O . PRO A 1 509 ? 15.938 8.431 14.797 1.00 79.50 509 PRO A O 1
ATOM 4004 N N . VAL A 1 510 ? 16.736 10.346 13.924 1.00 83.56 510 VAL A N 1
ATOM 4005 C CA . VAL A 1 510 ? 15.539 10.699 13.149 1.00 83.56 510 VAL A CA 1
ATOM 4006 C C . VAL A 1 510 ? 15.728 10.248 11.702 1.00 83.56 510 VAL A C 1
ATOM 4008 O O . VAL A 1 510 ? 16.730 10.576 11.069 1.00 83.56 510 VAL A O 1
ATOM 4011 N N . VAL A 1 511 ? 14.769 9.494 11.159 1.00 84.00 511 VAL A N 1
ATOM 4012 C CA . VAL A 1 511 ? 14.827 8.954 9.792 1.00 84.00 511 VAL A CA 1
ATOM 4013 C C . VAL A 1 511 ? 13.586 9.370 9.014 1.00 84.00 511 VAL A C 1
ATOM 4015 O O . VAL A 1 511 ? 12.460 9.040 9.394 1.00 84.00 511 VAL A O 1
ATOM 4018 N N . ARG A 1 512 ? 13.753 10.043 7.871 1.00 81.62 512 ARG A N 1
ATOM 4019 C CA . ARG A 1 512 ? 12.613 10.293 6.981 1.00 81.62 512 ARG A CA 1
ATOM 4020 C C . ARG A 1 512 ? 12.274 9.015 6.231 1.00 81.62 512 ARG A C 1
ATOM 4022 O O . ARG A 1 512 ? 13.143 8.349 5.681 1.00 81.62 512 ARG A O 1
ATOM 4029 N N . VAL A 1 513 ? 10.988 8.683 6.162 1.00 76.56 513 VAL A N 1
ATOM 4030 C CA . VAL A 1 513 ? 10.503 7.477 5.468 1.00 76.56 513 VAL A CA 1
ATOM 4031 C C . VAL A 1 513 ? 10.925 7.447 3.997 1.00 76.56 513 VAL A C 1
ATOM 4033 O O . VAL A 1 513 ? 11.134 6.379 3.431 1.00 76.56 513 VAL A O 1
ATOM 4036 N N . GLU A 1 514 ? 11.059 8.620 3.381 1.00 70.25 514 GLU A N 1
ATOM 4037 C CA . GLU A 1 514 ? 11.491 8.788 1.991 1.00 70.25 514 GLU A CA 1
ATOM 4038 C C . GLU A 1 514 ? 12.947 8.345 1.762 1.00 70.25 514 GLU A C 1
ATOM 4040 O O . GLU A 1 514 ? 13.279 7.910 0.655 1.00 70.25 514 GLU A O 1
ATOM 4045 N N . ASP A 1 515 ? 13.764 8.384 2.818 1.00 68.94 515 ASP A N 1
ATOM 4046 C CA . ASP A 1 515 ? 15.179 8.004 2.819 1.00 68.94 515 ASP A CA 1
ATOM 4047 C C . ASP A 1 515 ? 15.384 6.518 3.151 1.00 68.94 515 ASP A C 1
ATOM 4049 O O . ASP A 1 515 ? 16.475 5.980 2.956 1.00 68.94 515 ASP A O 1
ATOM 4053 N N . ILE A 1 516 ? 14.337 5.823 3.619 1.00 67.25 516 ILE A N 1
ATOM 4054 C CA . ILE A 1 516 ? 14.382 4.376 3.833 1.00 67.25 516 ILE A CA 1
ATOM 4055 C C . ILE A 1 516 ? 14.465 3.715 2.454 1.00 67.25 516 ILE A C 1
ATOM 4057 O O . ILE A 1 516 ? 13.479 3.643 1.714 1.00 67.25 516 ILE A O 1
ATOM 4061 N N . GLU A 1 517 ? 15.654 3.233 2.085 1.00 52.88 517 GLU A N 1
ATOM 4062 C CA . GLU A 1 517 ? 15.823 2.438 0.872 1.00 52.88 517 GLU A CA 1
ATOM 4063 C C . GLU A 1 517 ? 14.915 1.196 0.976 1.00 52.88 517 GLU A C 1
ATOM 4065 O O . GLU A 1 517 ? 15.067 0.409 1.915 1.00 52.88 517 GLU A O 1
ATOM 4070 N N . PRO A 1 518 ? 13.950 0.979 0.058 1.00 49.50 518 PRO A N 1
ATOM 4071 C CA . PRO A 1 518 ? 13.157 -0.239 0.097 1.00 49.50 518 PRO A CA 1
ATOM 4072 C C . PRO A 1 518 ? 14.096 -1.442 -0.057 1.00 49.50 518 PRO A C 1
ATOM 4074 O O . PRO A 1 518 ? 14.994 -1.389 -0.908 1.00 49.50 518 PRO A O 1
ATOM 4077 N N . PRO A 1 519 ? 13.881 -2.545 0.687 1.00 41.66 519 PRO A N 1
ATOM 4078 C CA . PRO A 1 519 ? 14.535 -3.807 0.387 1.00 41.66 519 PRO A CA 1
ATOM 4079 C C . PRO A 1 519 ? 13.997 -4.273 -0.965 1.00 41.66 519 PRO A C 1
ATOM 4081 O O . PRO A 1 519 ? 12.944 -4.900 -1.075 1.00 41.66 519 PRO A O 1
ATOM 4084 N N . SER A 1 520 ? 14.664 -3.862 -2.039 1.00 38.69 520 SER A N 1
ATOM 4085 C CA . SER A 1 520 ? 14.340 -4.330 -3.372 1.00 38.69 520 SER A CA 1
ATOM 4086 C C . SER A 1 520 ? 14.708 -5.805 -3.437 1.00 38.69 520 SER A C 1
ATOM 4088 O O . SER A 1 520 ? 15.885 -6.141 -3.302 1.00 38.69 520 SER A O 1
ATOM 4090 N N . SER A 1 521 ? 13.741 -6.656 -3.763 1.00 39.00 521 SER A N 1
ATOM 4091 C CA . SER A 1 521 ? 13.923 -8.065 -4.145 1.00 39.00 521 SER A CA 1
ATOM 4092 C C . SER A 1 521 ? 14.757 -8.268 -5.428 1.00 39.00 521 SER A C 1
ATOM 4094 O O . SER A 1 521 ? 14.678 -9.305 -6.068 1.00 39.00 521 SER A O 1
ATOM 4096 N N . ARG A 1 522 ? 15.528 -7.259 -5.856 1.00 43.62 522 ARG A N 1
ATOM 4097 C CA . ARG A 1 522 ? 16.339 -7.241 -7.085 1.00 43.62 522 ARG A CA 1
ATOM 4098 C C . ARG A 1 522 ? 17.811 -6.890 -6.842 1.00 43.62 522 ARG A C 1
ATOM 4100 O O . ARG A 1 522 ? 18.567 -6.756 -7.797 1.00 43.62 522 ARG A O 1
ATOM 4107 N N . ARG A 1 523 ? 18.241 -6.731 -5.583 1.00 44.38 523 ARG A N 1
ATOM 4108 C CA . ARG A 1 523 ? 19.657 -6.490 -5.239 1.00 44.38 523 ARG A CA 1
ATOM 4109 C C . ARG A 1 523 ? 20.487 -7.771 -5.107 1.00 44.38 523 ARG A C 1
ATOM 4111 O O . ARG A 1 523 ? 21.608 -7.697 -4.628 1.00 44.38 523 ARG A O 1
ATOM 4118 N N . GLU A 1 524 ? 19.999 -8.911 -5.588 1.00 44.41 524 GLU A N 1
ATOM 4119 C CA . GLU A 1 524 ? 20.819 -10.128 -5.685 1.00 44.41 524 GLU A CA 1
ATOM 4120 C C . GLU A 1 524 ? 21.960 -9.985 -6.714 1.00 44.41 524 GLU A C 1
ATOM 4122 O O . GLU A 1 524 ? 22.947 -10.705 -6.634 1.00 44.41 524 GLU A O 1
ATOM 4127 N N . TRP A 1 525 ? 21.891 -8.995 -7.620 1.00 39.53 525 TRP A N 1
ATOM 4128 C CA . TRP A 1 525 ? 22.916 -8.744 -8.647 1.00 39.53 525 TRP A CA 1
ATOM 4129 C C . TRP A 1 525 ? 23.312 -7.258 -8.774 1.00 39.53 525 TRP A C 1
ATOM 4131 O O . TRP A 1 525 ? 23.527 -6.746 -9.871 1.00 39.53 525 TRP A O 1
ATOM 4141 N N . GLY A 1 526 ? 23.388 -6.533 -7.652 1.00 46.59 526 GLY A N 1
ATOM 4142 C CA . GLY A 1 526 ? 23.888 -5.151 -7.590 1.00 46.59 526 GLY A CA 1
ATOM 4143 C C . GLY A 1 526 ? 25.053 -4.999 -6.609 1.00 46.59 526 GLY A C 1
ATOM 4144 O O . GLY A 1 526 ? 25.274 -5.873 -5.776 1.00 46.59 526 GLY A O 1
ATOM 4145 N N . ARG A 1 527 ? 25.799 -3.883 -6.671 1.00 45.84 527 ARG A N 1
ATOM 4146 C CA . ARG A 1 527 ? 26.802 -3.557 -5.637 1.00 45.84 527 ARG A CA 1
ATOM 4147 C C . ARG A 1 527 ? 26.093 -3.453 -4.284 1.00 45.84 527 ARG A C 1
ATOM 4149 O O . ARG A 1 527 ? 25.336 -2.507 -4.058 1.00 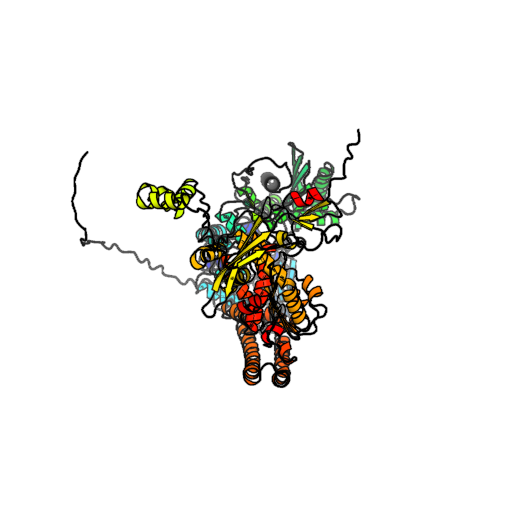45.84 527 ARG A O 1
ATOM 4156 N N . ALA A 1 528 ? 26.291 -4.453 -3.430 1.00 51.62 528 ALA A N 1
ATOM 4157 C CA . ALA A 1 528 ? 25.821 -4.429 -2.056 1.00 51.62 528 ALA A CA 1
ATOM 4158 C C . ALA A 1 528 ? 26.513 -3.268 -1.336 1.00 51.62 528 ALA A C 1
ATOM 4160 O O . ALA A 1 528 ? 27.725 -3.132 -1.444 1.00 51.62 528 ALA A O 1
ATOM 4161 N N . LYS A 1 529 ? 25.733 -2.413 -0.667 1.00 51.12 529 LYS A N 1
ATOM 4162 C CA . LYS A 1 529 ? 26.269 -1.364 0.202 1.00 51.12 529 LYS A CA 1
ATOM 4163 C C . LYS A 1 529 ? 26.537 -1.997 1.557 1.00 51.12 529 LYS A C 1
ATOM 4165 O O . LYS A 1 529 ? 25.582 -2.312 2.270 1.00 51.12 529 LYS A O 1
ATOM 4170 N N . PHE A 1 530 ? 27.799 -2.206 1.897 1.00 57.81 530 PHE A N 1
ATOM 4171 C CA . PHE A 1 530 ? 28.141 -2.735 3.212 1.00 57.81 530 PHE A CA 1
ATOM 4172 C C . PHE A 1 530 ? 28.194 -1.598 4.232 1.00 57.81 530 PHE A C 1
ATOM 4174 O O . PHE A 1 530 ? 28.748 -0.534 3.971 1.00 57.81 530 PHE A O 1
ATOM 4181 N N . VAL A 1 531 ? 27.594 -1.826 5.402 1.00 55.06 531 VAL A N 1
ATOM 4182 C CA . VAL A 1 531 ? 27.632 -0.882 6.535 1.00 55.06 531 VAL A CA 1
ATOM 4183 C C . VAL A 1 531 ? 29.047 -0.791 7.117 1.00 55.06 531 VAL A C 1
ATOM 4185 O O . VAL A 1 531 ? 29.452 0.251 7.619 1.00 55.06 531 VAL A O 1
ATOM 4188 N N . VAL A 1 532 ? 29.812 -1.876 7.004 1.00 64.81 532 VAL A N 1
ATOM 4189 C CA . VAL A 1 532 ? 31.222 -1.945 7.385 1.00 64.81 532 VAL A CA 1
ATOM 4190 C C . VAL A 1 532 ? 32.069 -1.641 6.150 1.00 64.81 532 VAL A C 1
ATOM 4192 O O . VAL A 1 532 ? 32.002 -2.375 5.160 1.00 64.81 532 VAL A O 1
ATOM 4195 N N . SER A 1 533 ? 32.879 -0.582 6.210 1.00 63.06 533 SER A N 1
ATOM 4196 C CA . SER A 1 533 ? 33.772 -0.165 5.116 1.00 63.06 533 SER A CA 1
ATOM 4197 C C . SER A 1 533 ? 34.719 -1.279 4.675 1.00 63.06 533 SER A C 1
ATOM 4199 O O . SER A 1 533 ? 34.996 -1.427 3.486 1.00 63.06 533 SER A O 1
ATOM 4201 N N . ASP A 1 534 ? 35.160 -2.106 5.619 1.00 64.50 534 ASP A N 1
ATOM 4202 C CA . ASP A 1 534 ? 36.074 -3.211 5.342 1.00 64.50 534 ASP A CA 1
ATOM 4203 C C . ASP A 1 534 ? 35.390 -4.313 4.531 1.00 64.50 534 ASP A C 1
ATOM 4205 O O . ASP A 1 534 ? 36.005 -4.899 3.646 1.00 64.50 534 ASP A O 1
ATOM 4209 N N . PHE A 1 535 ? 34.094 -4.555 4.744 1.00 63.53 535 PHE A N 1
ATOM 4210 C CA . PHE A 1 535 ? 33.338 -5.510 3.931 1.00 63.53 535 PHE A CA 1
ATOM 4211 C C . PHE A 1 535 ? 33.047 -4.971 2.533 1.00 63.53 535 PHE A C 1
ATOM 4213 O O . PHE A 1 535 ? 33.076 -5.740 1.576 1.00 63.53 535 PHE A O 1
ATOM 4220 N N . GLU A 1 536 ? 32.849 -3.659 2.384 1.00 69.06 536 GLU A N 1
ATOM 4221 C CA . GLU A 1 536 ? 32.777 -3.019 1.066 1.00 69.06 536 GLU A CA 1
ATOM 4222 C C . GLU A 1 536 ? 34.101 -3.205 0.312 1.00 69.06 536 GLU A C 1
ATOM 4224 O O . GLU A 1 536 ? 34.106 -3.648 -0.838 1.00 69.06 536 GLU A O 1
ATOM 4229 N N . PHE A 1 537 ? 35.231 -2.950 0.977 1.00 70.62 537 PHE A N 1
ATOM 4230 C CA . PHE A 1 537 ? 36.562 -3.158 0.413 1.00 70.62 537 PHE A CA 1
ATOM 4231 C C . PHE A 1 537 ? 36.813 -4.629 0.042 1.00 70.62 537 PHE A C 1
ATOM 4233 O O . PHE A 1 537 ? 37.231 -4.924 -1.080 1.00 70.62 537 PHE A O 1
ATOM 4240 N N . VAL A 1 538 ? 36.510 -5.570 0.941 1.00 72.50 538 VAL A N 1
ATOM 4241 C CA . VAL A 1 538 ? 36.668 -7.014 0.702 1.00 72.50 538 VAL A CA 1
ATOM 4242 C C . VAL A 1 538 ? 35.770 -7.483 -0.442 1.00 72.50 538 VAL A C 1
ATOM 4244 O O . VAL A 1 538 ? 36.231 -8.208 -1.322 1.00 72.50 538 VAL A O 1
ATOM 4247 N N . ASN A 1 539 ? 34.517 -7.028 -0.500 1.00 75.50 539 ASN A N 1
ATOM 4248 C CA . ASN A 1 539 ? 33.599 -7.383 -1.577 1.00 75.50 539 ASN A CA 1
ATOM 4249 C C . ASN A 1 539 ? 34.054 -6.816 -2.931 1.00 75.50 539 ASN A C 1
ATOM 4251 O O . ASN A 1 539 ? 33.990 -7.513 -3.941 1.00 75.50 539 ASN A O 1
ATOM 4255 N N . GLN A 1 540 ? 34.594 -5.592 -2.967 1.00 66.62 540 GLN A N 1
ATOM 4256 C CA . GLN A 1 540 ? 35.235 -5.043 -4.170 1.00 66.62 540 GLN A CA 1
ATOM 4257 C C . GLN A 1 540 ? 36.432 -5.892 -4.620 1.00 66.62 540 GLN A C 1
ATOM 4259 O O . GLN A 1 540 ? 36.646 -6.057 -5.823 1.00 66.62 540 GLN A O 1
ATOM 4264 N N . CYS A 1 541 ? 37.167 -6.482 -3.674 1.00 68.69 541 CYS A N 1
ATOM 4265 C CA . CYS A 1 541 ? 38.268 -7.401 -3.955 1.00 68.69 541 CYS A CA 1
ATOM 4266 C C . CYS A 1 541 ? 37.808 -8.818 -4.367 1.00 68.69 541 CYS A C 1
ATOM 4268 O O . CYS A 1 541 ? 38.586 -9.578 -4.945 1.00 68.69 541 CYS A O 1
ATOM 4270 N N . ALA A 1 542 ? 36.552 -9.180 -4.095 1.00 63.22 542 ALA A N 1
ATOM 4271 C CA . ALA A 1 542 ? 35.966 -10.479 -4.427 1.00 63.22 542 ALA A CA 1
ATOM 4272 C C . ALA A 1 542 ? 35.334 -10.533 -5.831 1.00 63.22 542 ALA A C 1
ATOM 4274 O O . ALA A 1 542 ? 35.062 -11.619 -6.339 1.00 63.22 542 ALA A O 1
ATOM 4275 N N . TYR A 1 543 ? 35.123 -9.385 -6.488 1.00 60.38 543 TYR A N 1
ATOM 4276 C CA . TYR A 1 543 ? 34.602 -9.345 -7.858 1.00 60.38 543 TYR A CA 1
ATOM 4277 C C . TYR A 1 543 ? 35.539 -10.060 -8.842 1.00 60.38 543 TYR A C 1
ATOM 4279 O O . TYR A 1 543 ? 36.761 -9.894 -8.788 1.00 60.38 543 TYR A O 1
ATOM 4287 N N . PHE A 1 544 ? 34.949 -10.798 -9.791 1.00 59.56 544 PHE A N 1
ATOM 4288 C CA . PHE A 1 544 ? 35.676 -11.604 -10.781 1.00 59.56 544 PHE A CA 1
ATOM 4289 C C . PHE A 1 544 ? 36.778 -10.812 -11.500 1.00 59.56 544 PHE A C 1
ATOM 4291 O O . PHE A 1 544 ? 37.896 -11.304 -11.643 1.00 59.56 544 PHE A O 1
ATOM 4298 N N . ASP A 1 545 ? 36.495 -9.566 -11.888 1.00 60.00 545 ASP A N 1
ATOM 4299 C CA . ASP A 1 545 ? 37.459 -8.703 -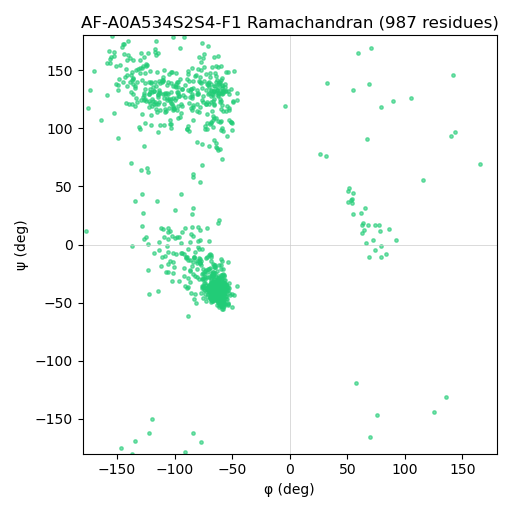12.575 1.00 60.00 545 ASP A CA 1
ATOM 4300 C C . ASP A 1 545 ? 38.630 -8.299 -11.665 1.00 60.00 545 ASP A C 1
ATOM 4302 O O . ASP A 1 545 ? 39.777 -8.341 -12.101 1.00 60.00 545 ASP A O 1
ATOM 4306 N N . TYR A 1 546 ? 38.390 -7.986 -10.384 1.00 67.50 546 TYR A N 1
ATOM 4307 C CA . TYR A 1 546 ? 39.464 -7.675 -9.430 1.00 67.50 546 TYR A CA 1
ATOM 4308 C C . TYR A 1 546 ? 40.358 -8.896 -9.198 1.00 67.50 546 TYR A C 1
ATOM 4310 O O . TYR A 1 546 ? 41.588 -8.803 -9.272 1.00 67.50 546 TYR A O 1
ATOM 4318 N N . GLN A 1 547 ? 39.747 -10.060 -8.960 1.00 64.56 547 GLN A N 1
ATOM 4319 C CA . GLN A 1 547 ? 40.494 -11.299 -8.776 1.00 64.56 547 GLN A CA 1
ATOM 4320 C C . GLN A 1 547 ? 41.296 -11.650 -10.030 1.00 64.56 547 GLN A C 1
ATOM 4322 O O . GLN A 1 547 ? 42.472 -11.986 -9.921 1.00 64.56 547 GLN A O 1
ATOM 4327 N N . ARG A 1 548 ? 40.721 -11.505 -11.229 1.00 66.94 548 ARG A N 1
ATOM 4328 C CA . ARG A 1 548 ? 41.401 -11.796 -12.496 1.00 66.94 548 ARG A CA 1
ATOM 4329 C C . ARG A 1 548 ? 42.526 -10.812 -12.811 1.00 66.94 548 ARG A C 1
ATOM 4331 O O . ARG A 1 548 ? 43.626 -11.250 -13.144 1.00 66.94 548 ARG A O 1
ATOM 4338 N N . ASP A 1 549 ? 42.257 -9.512 -12.719 1.00 64.19 549 ASP A N 1
ATOM 4339 C CA . ASP A 1 549 ? 43.152 -8.465 -13.213 1.00 64.19 549 ASP A CA 1
ATOM 4340 C C . ASP A 1 549 ? 44.219 -8.043 -12.192 1.00 64.19 549 ASP A C 1
ATOM 4342 O O . ASP A 1 549 ? 45.265 -7.528 -12.589 1.00 64.19 549 ASP A O 1
ATOM 4346 N N . ARG A 1 550 ? 44.002 -8.276 -10.887 1.00 63.59 550 ARG A N 1
ATOM 4347 C CA . ARG A 1 550 ? 44.980 -7.944 -9.834 1.00 63.59 550 ARG A CA 1
ATOM 4348 C C . ARG A 1 550 ? 45.559 -9.141 -9.094 1.00 63.59 550 ARG A C 1
ATOM 4350 O O . ARG A 1 550 ? 46.753 -9.107 -8.815 1.00 63.59 550 ARG A O 1
ATOM 4357 N N . ILE A 1 551 ? 44.771 -10.164 -8.763 1.00 66.25 551 ILE A N 1
ATOM 4358 C CA . ILE A 1 551 ? 45.257 -11.303 -7.959 1.00 66.25 551 ILE A CA 1
ATOM 4359 C C . ILE A 1 551 ? 45.847 -12.392 -8.869 1.00 66.25 551 ILE A C 1
ATOM 4361 O O . ILE A 1 551 ? 47.047 -12.649 -8.823 1.00 66.25 551 ILE A O 1
ATOM 4365 N N . LEU A 1 552 ? 45.042 -12.968 -9.765 1.00 62.84 552 LEU A N 1
ATOM 4366 C CA . LEU A 1 552 ? 45.440 -14.040 -10.685 1.00 62.84 552 LEU A CA 1
ATOM 4367 C C . LEU A 1 552 ? 46.470 -13.578 -11.722 1.00 62.84 552 LEU A C 1
ATOM 4369 O O . LEU A 1 552 ? 47.285 -14.370 -12.186 1.00 62.84 552 LEU A O 1
ATOM 4373 N N . LEU A 1 553 ? 46.487 -12.290 -12.073 1.00 63.25 553 LEU A N 1
ATOM 4374 C CA . LEU A 1 553 ? 47.489 -11.727 -12.981 1.00 63.25 553 LEU A CA 1
ATOM 4375 C C . LEU A 1 553 ? 48.904 -11.680 -12.381 1.00 63.25 553 LEU A C 1
ATOM 4377 O O . LEU A 1 553 ? 49.884 -11.669 -13.128 1.00 63.25 553 LEU A O 1
ATOM 4381 N N . ARG A 1 554 ? 49.013 -11.649 -11.044 1.00 63.88 554 ARG A N 1
ATOM 4382 C CA . ARG A 1 554 ? 50.291 -11.715 -10.313 1.00 63.88 554 ARG A CA 1
ATOM 4383 C C . ARG A 1 554 ? 50.828 -13.140 -10.230 1.00 63.88 554 ARG A C 1
ATOM 4385 O O . ARG A 1 554 ? 52.040 -13.313 -10.201 1.00 63.88 554 ARG A O 1
ATOM 4392 N N . THR A 1 555 ? 49.945 -14.136 -10.219 1.00 58.19 555 THR A N 1
ATOM 4393 C CA . THR A 1 555 ? 50.300 -15.548 -10.019 1.00 58.19 555 THR A CA 1
ATOM 4394 C C . THR A 1 555 ? 50.345 -16.368 -11.309 1.00 58.19 555 THR A C 1
ATOM 4396 O O . THR A 1 555 ? 51.086 -17.342 -11.364 1.00 58.19 555 THR A O 1
ATOM 4399 N N . HIS A 1 556 ? 49.631 -15.975 -12.374 1.00 67.44 556 HIS A N 1
ATOM 4400 C CA . HIS A 1 556 ? 49.647 -16.666 -13.671 1.00 67.44 556 HIS A CA 1
ATOM 4401 C C . HIS A 1 556 ? 50.379 -15.858 -14.767 1.00 67.44 556 HIS A C 1
ATOM 4403 O O . HIS A 1 556 ? 49.790 -14.953 -15.374 1.00 67.44 556 HIS A O 1
ATOM 4409 N N . PRO A 1 557 ? 51.631 -16.228 -15.123 1.00 68.56 557 PRO A N 1
ATOM 4410 C CA . PRO A 1 557 ? 52.445 -15.530 -16.131 1.00 68.56 557 PRO A CA 1
ATOM 4411 C C . PRO A 1 557 ? 51.770 -15.430 -17.509 1.00 68.56 557 PRO A C 1
ATOM 4413 O O . PRO A 1 557 ? 51.911 -14.438 -18.229 1.00 68.56 557 PRO A O 1
ATOM 4416 N N . THR A 1 558 ? 50.976 -16.441 -17.863 1.00 67.25 558 THR A N 1
ATOM 4417 C CA . THR A 1 558 ? 50.201 -16.518 -19.108 1.00 67.25 558 THR A CA 1
ATOM 4418 C C . THR A 1 558 ? 49.051 -15.509 -19.166 1.00 67.25 558 THR A C 1
ATOM 4420 O O . THR A 1 558 ? 48.767 -14.987 -20.246 1.00 67.25 558 THR A O 1
ATOM 4423 N N . LEU A 1 559 ? 48.406 -15.172 -18.040 1.00 64.38 559 LEU A N 1
ATOM 4424 C CA . LEU A 1 559 ? 47.383 -14.116 -17.989 1.00 64.38 559 LEU A CA 1
ATOM 4425 C C . LEU A 1 559 ? 48.014 -12.726 -18.155 1.00 64.38 559 LEU A C 1
ATOM 4427 O O . LEU A 1 559 ? 47.495 -11.919 -18.929 1.00 64.38 559 LEU A O 1
ATOM 4431 N N . LYS A 1 560 ? 49.181 -12.494 -17.537 1.00 64.06 560 LYS A N 1
ATOM 4432 C CA . LYS A 1 560 ? 49.969 -11.256 -17.667 1.00 64.06 560 LYS A CA 1
ATOM 4433 C C . LYS A 1 560 ? 50.416 -10.996 -19.113 1.00 64.06 560 LYS A C 1
ATOM 4435 O O . LYS A 1 560 ? 50.206 -9.901 -19.637 1.00 64.06 560 LYS A O 1
ATOM 4440 N N . GLN A 1 561 ? 50.926 -12.015 -19.814 1.00 65.56 561 GLN A N 1
ATOM 4441 C CA . GLN A 1 561 ? 51.259 -11.908 -21.245 1.00 65.56 561 GLN A CA 1
ATOM 4442 C C . GLN A 1 561 ? 50.024 -11.693 -22.139 1.00 65.56 561 GLN A C 1
ATOM 4444 O O . GLN A 1 561 ? 50.081 -10.922 -23.101 1.00 65.56 561 GLN A O 1
ATOM 4449 N N . ARG A 1 562 ? 48.890 -12.348 -21.846 1.00 64.62 562 ARG A N 1
ATOM 4450 C CA . ARG A 1 562 ? 47.643 -12.186 -22.618 1.00 64.62 562 ARG A CA 1
ATOM 4451 C C . ARG A 1 562 ? 47.031 -10.792 -22.450 1.00 64.62 562 ARG A C 1
ATOM 4453 O O . ARG A 1 562 ? 46.547 -10.244 -23.438 1.00 64.62 562 ARG A O 1
ATOM 4460 N N . GLN A 1 563 ? 47.078 -10.201 -21.255 1.00 64.06 563 GLN A N 1
ATOM 4461 C CA . GLN A 1 563 ? 46.567 -8.846 -21.001 1.00 64.06 563 GLN A CA 1
ATOM 4462 C C . GLN A 1 563 ? 47.436 -7.777 -21.694 1.00 64.06 563 GLN A C 1
ATOM 4464 O O . GLN A 1 563 ? 46.895 -6.902 -22.372 1.00 64.06 563 GLN A O 1
ATOM 4469 N N . ALA A 1 564 ? 48.769 -7.925 -21.662 1.00 61.62 564 ALA A N 1
ATOM 4470 C CA . ALA A 1 564 ? 49.698 -7.076 -22.418 1.00 61.62 564 ALA A CA 1
ATOM 4471 C C . ALA A 1 564 ? 49.465 -7.157 -23.943 1.00 61.62 564 ALA A C 1
ATOM 4473 O O . ALA A 1 564 ? 49.449 -6.137 -24.632 1.00 61.62 564 ALA A O 1
ATOM 4474 N N . ARG A 1 565 ? 49.174 -8.352 -24.484 1.00 58.41 565 ARG A N 1
ATOM 4475 C CA . ARG A 1 565 ? 48.786 -8.531 -25.899 1.00 58.41 565 ARG A CA 1
ATOM 4476 C C . ARG A 1 565 ? 47.409 -7.936 -26.234 1.00 58.41 565 ARG A C 1
ATOM 4478 O O . ARG A 1 565 ? 47.227 -7.449 -27.348 1.00 58.41 565 ARG A O 1
ATOM 4485 N N . LYS A 1 566 ? 46.457 -7.942 -25.289 1.00 56.72 566 LYS A N 1
ATOM 4486 C CA . LYS A 1 566 ? 45.102 -7.372 -25.453 1.00 56.72 566 LYS A CA 1
ATOM 4487 C C . LYS A 1 566 ? 45.134 -5.841 -25.576 1.00 56.72 566 LYS A C 1
ATOM 4489 O O . LYS A 1 566 ? 44.349 -5.291 -26.346 1.00 56.72 566 LYS A O 1
ATOM 4494 N N . HIS A 1 567 ? 46.066 -5.184 -24.879 1.00 50.78 567 HIS A N 1
ATOM 4495 C CA . HIS A 1 567 ? 46.337 -3.746 -25.007 1.00 50.78 567 HIS A CA 1
ATOM 4496 C C . HIS A 1 567 ? 47.291 -3.402 -26.167 1.00 50.78 567 HIS A C 1
ATOM 4498 O O . HIS A 1 567 ? 47.207 -2.307 -26.714 1.00 50.78 567 HIS A O 1
ATOM 4504 N N . GLY A 1 568 ? 48.154 -4.336 -26.587 1.00 49.12 568 GLY A N 1
ATOM 4505 C CA . GLY A 1 568 ? 49.223 -4.077 -27.558 1.00 49.12 568 GLY A CA 1
ATOM 4506 C C . GLY A 1 568 ? 48.870 -4.144 -29.049 1.00 49.12 568 GLY A C 1
ATOM 4507 O O . GLY A 1 568 ? 49.660 -3.666 -29.857 1.00 49.12 568 GLY A O 1
ATOM 4508 N N . ARG A 1 569 ? 47.733 -4.709 -29.483 1.00 51.47 569 ARG A N 1
ATOM 4509 C CA . ARG A 1 569 ? 47.380 -4.746 -30.922 1.00 51.47 569 ARG A CA 1
ATOM 4510 C C . ARG A 1 569 ? 45.871 -4.702 -31.174 1.00 51.47 569 ARG A C 1
ATOM 4512 O O . ARG A 1 569 ? 45.219 -5.730 -31.326 1.00 51.47 569 ARG A O 1
ATOM 4519 N N . GLN A 1 570 ? 45.334 -3.499 -31.355 1.00 47.06 570 GLN A N 1
ATOM 4520 C CA . GLN A 1 570 ? 44.232 -3.268 -32.298 1.00 47.06 570 GLN A CA 1
ATOM 4521 C C . GLN A 1 570 ? 44.666 -2.195 -33.296 1.00 47.06 570 GLN A C 1
ATOM 4523 O O . GLN A 1 570 ? 44.093 -1.113 -33.377 1.00 47.06 570 GLN A O 1
ATOM 4528 N N . GLY A 1 571 ? 45.719 -2.498 -34.062 1.00 45.41 571 GLY A N 1
ATOM 4529 C CA . GLY A 1 571 ? 45.961 -1.770 -35.302 1.00 45.41 571 GLY A CA 1
ATOM 4530 C C . GLY A 1 571 ? 44.708 -1.879 -36.170 1.00 45.41 571 GLY A C 1
ATOM 4531 O O . GLY A 1 571 ? 44.140 -2.970 -36.290 1.00 45.41 571 GLY A O 1
ATOM 4532 N N . LYS A 1 572 ? 44.248 -0.749 -36.717 1.00 46.28 572 LYS A N 1
ATOM 4533 C CA . LYS A 1 572 ? 43.150 -0.694 -37.688 1.00 46.28 572 LYS A CA 1
ATOM 4534 C C . LYS A 1 572 ? 43.462 -1.709 -38.790 1.00 46.28 572 LYS A C 1
ATOM 4536 O O . LYS A 1 572 ? 44.350 -1.474 -39.603 1.00 46.28 572 LYS A O 1
ATOM 4541 N N . LYS A 1 573 ? 42.787 -2.863 -38.797 1.00 51.88 573 LYS A N 1
ATOM 4542 C CA . LYS A 1 573 ? 42.869 -3.775 -39.940 1.00 51.88 573 LYS A CA 1
ATOM 4543 C C . LYS A 1 573 ? 42.354 -2.984 -41.141 1.00 51.88 573 LYS A C 1
ATOM 4545 O O . LYS A 1 573 ? 41.241 -2.465 -41.076 1.00 51.88 573 LYS A O 1
ATOM 4550 N N . ASN A 1 574 ? 43.158 -2.860 -42.195 1.00 58.12 574 ASN A N 1
ATOM 4551 C CA . ASN A 1 574 ? 42.711 -2.299 -43.467 1.00 58.12 574 ASN A CA 1
ATOM 4552 C C . ASN A 1 574 ? 41.563 -3.174 -43.984 1.00 58.12 574 ASN A C 1
ATOM 4554 O O . ASN A 1 574 ? 41.787 -4.264 -44.506 1.00 58.12 574 ASN A O 1
ATOM 4558 N N . LEU A 1 575 ? 40.322 -2.739 -43.760 1.00 73.31 575 LEU A N 1
ATOM 4559 C CA . LEU A 1 575 ? 39.146 -3.432 -44.267 1.00 73.31 575 LEU A CA 1
ATOM 4560 C C . LEU A 1 575 ? 39.117 -3.252 -45.785 1.00 73.31 575 LEU A C 1
ATOM 4562 O O . LEU A 1 575 ? 39.102 -2.127 -46.288 1.00 73.31 575 LEU A O 1
ATOM 4566 N N . TRP A 1 576 ? 39.138 -4.367 -46.512 1.00 78.38 576 TRP A N 1
ATOM 4567 C CA . TRP A 1 576 ? 38.990 -4.354 -47.961 1.00 78.38 576 TRP A CA 1
ATOM 4568 C C . TRP A 1 576 ? 37.584 -3.866 -48.336 1.00 78.38 576 TRP A C 1
ATOM 4570 O O . TRP A 1 576 ? 36.596 -4.309 -47.748 1.00 78.38 576 TRP A O 1
ATOM 4580 N N . ALA A 1 577 ? 37.506 -2.924 -49.278 1.00 84.44 577 ALA A N 1
ATOM 4581 C CA . ALA A 1 577 ? 36.241 -2.377 -49.756 1.00 84.44 577 ALA A CA 1
ATOM 4582 C C . ALA A 1 577 ? 35.673 -3.281 -50.855 1.00 84.44 577 ALA A C 1
ATOM 4584 O O . ALA A 1 577 ? 36.350 -3.540 -51.845 1.00 84.44 577 ALA A O 1
ATOM 4585 N N . ASN A 1 578 ? 34.428 -3.721 -50.690 1.00 89.94 578 ASN A N 1
ATOM 4586 C CA . ASN A 1 578 ? 33.700 -4.523 -51.673 1.00 89.94 578 ASN A CA 1
ATOM 4587 C C . ASN A 1 578 ? 33.209 -3.684 -52.860 1.00 89.94 578 ASN A C 1
ATOM 4589 O O . ASN A 1 578 ? 33.053 -4.205 -53.959 1.00 89.94 578 ASN A O 1
ATOM 4593 N N . ARG A 1 579 ? 32.940 -2.394 -52.632 1.00 89.69 579 ARG A N 1
ATOM 4594 C CA . ARG A 1 579 ? 32.449 -1.441 -53.638 1.00 89.69 579 ARG A CA 1
ATOM 4595 C C . ARG A 1 579 ? 33.160 -0.103 -53.463 1.00 89.69 579 ARG A C 1
ATOM 4597 O O . ARG A 1 579 ? 33.349 0.327 -52.328 1.00 89.69 579 ARG A O 1
ATOM 4604 N N . CYS A 1 580 ? 33.525 0.566 -54.555 1.00 88.12 580 CYS A N 1
ATOM 4605 C CA . CYS A 1 580 ? 34.042 1.938 -54.536 1.00 88.12 580 CYS A CA 1
ATOM 4606 C C . CYS A 1 580 ? 33.108 2.854 -55.339 1.00 88.12 580 CYS A C 1
ATOM 4608 O O . CYS A 1 580 ? 32.671 2.466 -56.417 1.00 88.12 580 CYS A O 1
ATOM 4610 N N . VAL A 1 581 ? 32.789 4.035 -54.810 1.00 88.44 581 VAL A N 1
ATOM 4611 C CA . VAL A 1 581 ? 31.898 5.025 -55.434 1.00 88.44 581 VAL A CA 1
ATOM 4612 C C . VAL A 1 581 ? 32.569 6.397 -55.364 1.00 88.44 581 VAL A C 1
ATOM 4614 O O . VAL A 1 581 ? 32.915 6.856 -54.272 1.00 88.44 581 VAL A O 1
ATOM 4617 N N . ALA A 1 582 ? 32.765 7.041 -56.514 1.00 87.56 582 ALA A N 1
ATOM 4618 C CA . ALA A 1 582 ? 33.189 8.436 -56.582 1.00 87.56 582 ALA A CA 1
ATOM 4619 C C . ALA A 1 582 ? 31.954 9.340 -56.483 1.00 87.56 582 ALA A C 1
ATOM 4621 O O . ALA A 1 582 ? 30.965 9.092 -57.168 1.00 87.56 582 ALA A O 1
ATOM 4622 N N . LEU A 1 583 ? 31.989 10.323 -55.583 1.00 86.81 583 LEU A N 1
ATOM 4623 C CA . LEU A 1 583 ? 30.931 11.317 -55.427 1.00 86.81 583 LEU A CA 1
ATOM 4624 C C . LEU A 1 583 ? 31.455 12.645 -55.940 1.00 86.81 583 LEU A C 1
ATOM 4626 O O . LEU A 1 583 ? 32.389 13.188 -55.355 1.00 86.81 583 LEU A O 1
ATOM 4630 N N . ASP A 1 584 ? 30.819 13.152 -56.987 1.00 84.88 584 ASP A N 1
ATOM 4631 C CA . ASP A 1 584 ? 31.139 14.420 -57.626 1.00 84.88 584 ASP A CA 1
ATOM 4632 C C . ASP A 1 584 ? 29.868 15.266 -57.732 1.00 84.88 584 ASP A C 1
ATOM 4634 O O . ASP A 1 584 ? 28.755 14.741 -57.768 1.00 84.88 584 ASP A O 1
ATOM 4638 N N . SER A 1 585 ? 30.020 16.589 -57.740 1.00 84.50 585 SER A N 1
ATOM 4639 C CA . SER A 1 585 ? 28.896 17.504 -57.953 1.00 84.50 585 SER A CA 1
ATOM 4640 C C . SER A 1 585 ? 28.916 17.997 -59.390 1.00 84.50 585 SER A C 1
ATOM 4642 O O . SER A 1 585 ? 29.976 18.380 -59.874 1.00 84.50 585 SER A O 1
ATOM 4644 N N . LEU A 1 586 ? 27.753 18.037 -60.043 1.00 85.19 586 LEU A N 1
ATOM 4645 C CA . LEU A 1 586 ? 27.595 18.600 -61.393 1.00 85.19 586 LEU A CA 1
ATOM 4646 C C . LEU A 1 586 ? 27.218 20.089 -61.371 1.00 85.19 586 LEU A C 1
ATOM 4648 O O . LEU A 1 586 ? 27.421 20.799 -62.348 1.00 85.19 586 LEU A O 1
ATOM 4652 N N . VAL A 1 587 ? 26.690 20.569 -60.243 1.00 88.06 587 VAL A N 1
ATOM 4653 C CA . VAL A 1 587 ? 26.250 21.957 -60.051 1.00 88.06 587 VAL A CA 1
ATOM 4654 C C . VAL A 1 587 ? 26.799 22.535 -58.751 1.00 88.06 587 VAL A C 1
ATOM 4656 O O . VAL A 1 587 ? 27.064 21.812 -57.784 1.00 88.06 587 VAL A O 1
ATOM 4659 N N . CYS A 1 588 ? 26.999 23.851 -58.722 1.00 82.69 588 CYS A N 1
ATOM 4660 C CA . CYS A 1 588 ? 27.402 24.569 -57.520 1.00 82.69 588 CYS A CA 1
ATOM 4661 C C . CYS A 1 588 ? 26.211 24.737 -56.555 1.00 82.69 588 CYS A C 1
ATOM 4663 O O . CYS A 1 588 ? 25.228 25.374 -56.937 1.00 82.69 588 CYS A O 1
ATOM 4665 N N . PRO A 1 589 ? 26.301 24.298 -55.283 1.00 81.69 589 PRO A N 1
ATOM 4666 C CA . PRO A 1 589 ? 25.204 24.410 -54.317 1.00 81.69 589 PRO A CA 1
ATOM 4667 C C . PRO A 1 589 ? 24.915 25.853 -53.875 1.00 81.69 589 PRO A C 1
ATOM 4669 O O . PRO A 1 589 ? 23.945 26.087 -53.166 1.00 81.69 589 PRO A O 1
ATOM 4672 N N . PHE A 1 590 ? 25.758 26.822 -54.254 1.00 82.88 590 PHE A N 1
ATOM 4673 C CA . PHE A 1 590 ? 25.596 28.227 -53.869 1.00 82.88 590 PHE A CA 1
ATOM 4674 C C . PHE A 1 590 ? 25.014 29.119 -54.966 1.00 82.88 590 PHE A C 1
ATOM 4676 O O . PHE A 1 590 ? 24.394 30.122 -54.641 1.00 82.88 590 PHE A O 1
ATOM 4683 N N . CYS A 1 591 ? 25.285 28.823 -56.240 1.00 83.25 591 CYS A N 1
ATOM 4684 C CA . CYS A 1 591 ? 24.893 29.691 -57.360 1.00 83.25 591 CYS A CA 1
ATOM 4685 C C . CYS A 1 591 ? 24.312 28.936 -58.562 1.00 83.25 591 CYS A C 1
ATOM 4687 O O . CYS A 1 591 ? 23.994 29.565 -59.563 1.00 83.25 591 CYS A O 1
ATOM 4689 N N . GLY A 1 592 ? 24.225 27.602 -58.513 1.00 83.12 592 GLY A N 1
ATOM 4690 C CA . GLY A 1 592 ? 23.696 26.784 -59.609 1.00 83.12 592 GLY A CA 1
ATOM 4691 C C . GLY A 1 592 ? 24.613 26.631 -60.830 1.00 83.12 592 GLY A C 1
ATOM 4692 O O . GLY A 1 592 ? 24.284 25.866 -61.728 1.00 83.12 592 GLY A O 1
ATOM 4693 N N . GLY A 1 593 ? 25.772 27.299 -60.876 1.00 82.38 593 GLY A N 1
ATOM 4694 C CA . GLY A 1 593 ? 26.701 27.209 -62.010 1.00 82.38 593 GLY A CA 1
ATOM 4695 C C . GLY A 1 593 ? 27.243 25.790 -62.249 1.00 82.38 593 GLY A C 1
ATOM 4696 O O . GLY A 1 593 ? 27.601 25.097 -61.293 1.00 82.38 593 GLY A O 1
ATOM 4697 N N . GLY A 1 594 ? 27.324 25.378 -63.521 1.00 82.56 594 GLY A N 1
ATOM 4698 C CA . GLY A 1 594 ? 27.761 24.035 -63.949 1.00 82.56 594 GLY A CA 1
ATOM 4699 C C . GLY A 1 594 ? 29.259 23.888 -64.250 1.00 82.56 594 GLY A C 1
ATOM 4700 O O . GLY A 1 594 ? 29.743 22.778 -64.449 1.00 82.56 594 GLY A O 1
ATOM 4701 N N . VAL A 1 595 ? 30.025 24.986 -64.268 1.00 84.00 595 VAL A N 1
ATOM 4702 C CA . VAL A 1 595 ? 31.477 24.939 -64.511 1.00 84.00 595 VAL A CA 1
ATOM 4703 C C . VAL A 1 595 ? 32.212 24.774 -63.182 1.00 84.00 595 VAL A C 1
ATOM 4705 O O . VAL A 1 595 ? 32.408 25.734 -62.426 1.00 84.00 595 VAL A O 1
ATOM 4708 N N . LEU A 1 596 ? 32.602 23.534 -62.889 1.00 85.00 596 LEU A N 1
ATOM 4709 C CA . LEU A 1 596 ? 33.256 23.138 -61.646 1.00 85.00 596 LEU A CA 1
ATOM 4710 C C . LEU A 1 596 ? 34.658 22.594 -61.926 1.00 85.00 596 LEU A C 1
ATOM 4712 O O . LEU A 1 596 ? 34.840 21.733 -62.780 1.00 85.00 596 LEU A O 1
ATOM 4716 N N . THR A 1 597 ? 35.653 23.066 -61.177 1.00 82.44 597 THR A N 1
ATOM 4717 C CA . THR A 1 597 ? 37.020 22.531 -61.232 1.00 82.44 597 THR A CA 1
ATOM 4718 C C . THR A 1 597 ? 37.266 21.648 -60.014 1.00 82.44 597 THR A C 1
ATOM 4720 O O . THR A 1 597 ? 37.093 22.094 -58.874 1.00 82.44 597 THR A O 1
ATOM 4723 N N . GLN A 1 598 ? 37.683 20.404 -60.246 1.00 78.50 598 GLN A N 1
ATOM 4724 C CA . GLN A 1 598 ? 38.116 19.491 -59.191 1.00 78.50 598 GLN A CA 1
ATOM 4725 C C . GLN A 1 598 ? 39.599 19.710 -58.889 1.00 78.50 598 GLN A C 1
ATOM 4727 O O . GLN A 1 598 ? 40.416 19.797 -59.804 1.00 78.50 598 GLN A O 1
ATOM 4732 N N . ARG A 1 599 ? 39.958 19.794 -57.607 1.00 68.44 599 ARG A N 1
ATOM 4733 C CA . ARG A 1 599 ? 41.363 19.846 -57.181 1.00 68.44 599 ARG A CA 1
ATOM 4734 C C . ARG A 1 599 ? 41.878 18.442 -56.822 1.00 68.44 599 ARG A C 1
ATOM 4736 O O . ARG A 1 599 ? 41.296 17.828 -55.924 1.00 68.44 599 ARG A O 1
ATOM 4743 N N . PRO A 1 600 ? 42.932 17.916 -57.483 1.00 59.88 600 PRO A N 1
ATOM 4744 C CA . PRO A 1 600 ? 43.503 16.593 -57.177 1.00 59.88 600 PRO A CA 1
ATOM 4745 C C . PRO A 1 600 ? 44.129 16.496 -55.773 1.00 59.88 600 PRO A C 1
ATOM 4747 O O . PRO A 1 600 ? 44.232 15.419 -55.183 1.00 59.88 600 PRO A O 1
ATOM 4750 N N . ASP A 1 601 ? 44.543 17.638 -55.237 1.00 58.44 601 ASP A N 1
ATOM 4751 C CA . ASP A 1 601 ? 45.190 17.862 -53.952 1.00 58.44 601 ASP A CA 1
ATOM 4752 C C . ASP A 1 601 ? 44.215 17.627 -52.780 1.00 58.44 601 ASP A C 1
ATOM 4754 O O . ASP A 1 601 ? 43.583 18.536 -52.244 1.00 58.44 601 ASP A O 1
ATOM 4758 N N . GLY A 1 602 ? 44.095 16.355 -52.380 1.00 64.19 602 GLY A N 1
ATOM 4759 C CA . GLY A 1 602 ? 43.417 15.933 -51.149 1.00 64.19 602 GLY A CA 1
ATOM 4760 C C . GLY A 1 602 ? 42.166 15.078 -51.355 1.00 64.19 602 GLY A C 1
ATOM 4761 O O . GLY A 1 602 ? 41.103 15.415 -50.831 1.00 64.19 602 GLY A O 1
ATOM 4762 N N . ARG A 1 603 ? 42.276 13.954 -52.083 1.00 79.69 603 ARG A N 1
ATOM 4763 C CA . ARG A 1 603 ? 41.185 12.969 -52.217 1.00 79.69 603 ARG A CA 1
ATOM 4764 C C . ARG A 1 603 ? 40.720 12.486 -50.839 1.00 79.69 603 ARG A C 1
ATOM 4766 O O . ARG A 1 603 ? 41.457 11.806 -50.124 1.00 79.69 603 ARG A O 1
ATOM 4773 N N . LEU A 1 604 ? 39.479 12.801 -50.485 1.00 83.62 604 LEU A N 1
ATOM 4774 C CA . LEU A 1 604 ? 38.866 12.394 -49.227 1.00 83.62 604 LEU A CA 1
ATOM 4775 C C . LEU A 1 604 ? 38.216 11.018 -49.387 1.00 83.62 604 LEU A C 1
ATOM 4777 O O . LEU A 1 604 ? 37.616 10.722 -50.420 1.00 83.62 604 LEU A O 1
ATOM 4781 N N . VAL A 1 605 ? 38.333 10.179 -48.355 1.00 84.62 605 VAL A N 1
ATOM 4782 C CA . VAL A 1 605 ? 37.791 8.815 -48.339 1.00 84.62 605 VAL A CA 1
ATOM 4783 C C . VAL A 1 605 ? 36.904 8.615 -47.114 1.00 84.62 605 VAL A C 1
ATOM 4785 O O . VAL A 1 605 ? 37.303 8.929 -45.992 1.00 84.62 605 VAL A O 1
ATOM 4788 N N . ARG A 1 606 ? 35.725 8.022 -47.316 1.00 86.31 606 ARG A N 1
ATOM 4789 C CA . ARG A 1 606 ? 34.835 7.522 -46.258 1.00 86.31 606 ARG A CA 1
ATOM 4790 C C . ARG A 1 606 ? 34.489 6.061 -46.505 1.00 86.31 606 ARG A C 1
ATOM 4792 O O . ARG A 1 606 ? 34.400 5.624 -47.649 1.00 86.31 606 ARG A O 1
ATOM 4799 N N . LEU A 1 607 ? 34.305 5.306 -45.426 1.00 88.00 607 LEU A N 1
ATOM 4800 C CA . LEU A 1 607 ? 33.847 3.922 -45.482 1.00 88.00 607 LEU A CA 1
ATOM 4801 C C . LEU A 1 607 ? 32.451 3.826 -44.874 1.00 88.00 607 LEU A C 1
ATOM 4803 O O . LEU A 1 607 ? 32.191 4.427 -43.835 1.00 88.00 607 LEU A O 1
ATOM 4807 N N . THR A 1 608 ? 31.600 3.032 -45.511 1.00 90.62 608 THR A N 1
ATOM 4808 C CA . THR A 1 608 ? 30.305 2.610 -44.983 1.00 90.62 608 THR A CA 1
ATOM 4809 C C . THR A 1 608 ? 30.341 1.109 -44.744 1.00 90.62 608 THR A C 1
ATOM 4811 O O . THR A 1 608 ? 30.704 0.339 -45.639 1.00 90.62 608 THR A O 1
ATOM 4814 N N . PHE A 1 609 ? 29.962 0.698 -43.540 1.00 91.56 609 PHE A N 1
ATOM 4815 C CA . PHE A 1 609 ? 29.870 -0.687 -43.104 1.00 91.56 609 PHE A CA 1
ATOM 4816 C C . PHE A 1 609 ? 28.417 -1.154 -43.181 1.00 91.56 609 PHE A C 1
ATOM 4818 O O . PHE A 1 609 ? 27.535 -0.551 -42.573 1.00 91.56 609 PHE A O 1
ATOM 4825 N N . ASP A 1 610 ? 28.156 -2.236 -43.904 1.00 92.38 610 ASP A N 1
ATOM 4826 C CA . ASP A 1 610 ? 26.829 -2.836 -44.002 1.00 92.38 610 ASP A CA 1
ATOM 4827 C C . ASP A 1 610 ? 26.901 -4.371 -43.989 1.00 92.38 610 ASP A C 1
ATOM 4829 O O . ASP A 1 610 ? 27.978 -4.982 -43.996 1.00 92.38 610 ASP A O 1
ATOM 4833 N N . LEU A 1 611 ? 25.730 -4.996 -43.969 1.00 92.38 611 LEU A N 1
ATOM 4834 C CA . LEU A 1 611 ? 25.546 -6.415 -44.226 1.00 92.38 611 LEU A CA 1
ATOM 4835 C C . LEU A 1 611 ? 24.845 -6.598 -45.573 1.00 92.38 611 LEU A C 1
ATOM 4837 O O . LEU A 1 611 ? 24.033 -5.777 -45.985 1.00 92.38 611 LEU A O 1
ATOM 4841 N N . GLN A 1 612 ? 25.124 -7.703 -46.254 1.00 89.50 612 GLN A N 1
ATOM 4842 C CA . GLN A 1 612 ? 24.375 -8.117 -47.432 1.00 89.50 612 GLN A CA 1
ATOM 4843 C C . GLN A 1 612 ? 23.743 -9.480 -47.169 1.00 89.50 612 GLN A C 1
ATOM 4845 O O . GLN A 1 612 ? 24.440 -10.431 -46.812 1.00 89.50 612 GLN A O 1
ATOM 4850 N N . LYS A 1 613 ? 22.423 -9.565 -47.350 1.00 84.75 613 LYS A N 1
ATOM 4851 C CA . LYS A 1 613 ? 21.673 -10.819 -47.245 1.00 84.75 613 LYS A CA 1
ATOM 4852 C C . LYS A 1 613 ? 22.059 -11.746 -48.404 1.00 84.75 613 LYS A C 1
ATOM 4854 O O . LYS A 1 613 ? 22.015 -11.341 -49.565 1.00 84.75 613 LYS A O 1
ATOM 4859 N N . THR A 1 614 ? 22.430 -12.978 -48.085 1.00 85.25 614 THR A N 1
ATOM 4860 C CA . THR A 1 614 ? 22.663 -14.086 -49.019 1.00 85.25 614 THR A CA 1
ATOM 4861 C C . THR A 1 614 ? 21.650 -15.201 -48.741 1.00 85.25 614 THR A C 1
ATOM 4863 O O . THR A 1 614 ? 20.883 -15.128 -47.781 1.00 85.25 614 THR A O 1
ATOM 4866 N N . ARG A 1 615 ? 21.642 -16.264 -49.558 1.00 79.69 615 ARG A N 1
ATOM 4867 C CA . ARG A 1 615 ? 20.807 -17.454 -49.299 1.00 79.69 615 ARG A CA 1
ATOM 4868 C C . ARG A 1 615 ? 21.163 -18.154 -47.978 1.00 79.69 615 ARG A C 1
ATOM 4870 O O . ARG A 1 615 ? 20.295 -18.751 -47.361 1.00 79.69 615 ARG A O 1
ATOM 4877 N N . SER A 1 616 ? 22.420 -18.054 -47.547 1.00 81.00 616 SER A N 1
ATOM 4878 C CA . SER A 1 616 ? 22.969 -18.712 -46.354 1.00 81.00 616 SER A CA 1
ATOM 4879 C C . SER A 1 616 ? 23.075 -17.807 -45.119 1.00 81.00 616 SER A C 1
ATOM 4881 O O . SER A 1 616 ? 23.626 -18.231 -44.106 1.00 81.00 616 SER A O 1
ATOM 4883 N N . GLY A 1 617 ? 22.580 -16.565 -45.177 1.00 85.00 617 GLY A N 1
ATOM 4884 C CA . GLY A 1 617 ? 22.590 -15.641 -44.039 1.00 85.00 617 GLY A CA 1
ATOM 4885 C C . GLY A 1 617 ? 23.024 -14.228 -44.416 1.00 85.00 617 GLY A C 1
ATOM 4886 O O . GLY A 1 617 ? 22.512 -13.641 -45.366 1.00 85.00 617 GLY A O 1
ATOM 4887 N N . PHE A 1 618 ? 23.953 -13.657 -43.649 1.00 90.06 618 PHE A N 1
ATOM 4888 C CA . PHE A 1 618 ? 24.482 -12.312 -43.879 1.00 90.06 618 PHE A CA 1
ATOM 4889 C C . PHE A 1 618 ? 25.989 -12.363 -44.113 1.00 90.06 618 PHE A C 1
ATOM 4891 O O . PHE A 1 618 ? 26.710 -13.066 -43.408 1.00 90.06 618 PHE A O 1
ATOM 4898 N N . ARG A 1 619 ? 26.477 -11.575 -45.074 1.00 90.12 619 ARG A N 1
ATOM 4899 C CA . ARG A 1 619 ? 27.912 -11.334 -45.280 1.00 90.12 619 ARG A CA 1
ATOM 4900 C C . ARG A 1 619 ? 28.262 -9.874 -45.028 1.00 90.12 619 ARG A C 1
ATOM 4902 O O . ARG A 1 619 ? 27.460 -8.988 -45.313 1.00 90.12 619 ARG A O 1
ATOM 4909 N N . ARG A 1 620 ? 29.480 -9.619 -44.545 1.00 91.81 620 ARG A N 1
ATOM 4910 C CA . ARG A 1 620 ? 30.050 -8.264 -44.461 1.00 91.81 620 ARG A CA 1
ATOM 4911 C C . ARG A 1 620 ? 30.041 -7.594 -45.840 1.00 91.81 620 ARG A C 1
ATOM 4913 O O . ARG A 1 620 ? 30.463 -8.214 -46.816 1.00 91.81 620 ARG A O 1
ATOM 4920 N N . TRP A 1 621 ? 29.679 -6.313 -45.882 1.00 91.19 621 TRP A N 1
ATOM 4921 C CA . TRP A 1 621 ? 29.755 -5.476 -47.075 1.00 91.19 621 TRP A CA 1
ATOM 4922 C C . TRP A 1 621 ? 30.317 -4.087 -46.742 1.00 91.19 621 TRP A C 1
ATOM 4924 O O . TRP A 1 621 ? 29.758 -3.367 -45.921 1.00 91.19 621 TRP A O 1
ATOM 4934 N N . VAL A 1 622 ? 31.435 -3.697 -47.357 1.00 91.12 622 VAL A N 1
ATOM 4935 C CA . VAL A 1 622 ? 32.094 -2.400 -47.121 1.00 91.12 622 VAL A CA 1
ATOM 4936 C C . VAL A 1 622 ? 32.093 -1.576 -48.404 1.00 91.12 622 VAL A C 1
ATOM 4938 O O . VAL A 1 622 ? 32.635 -2.012 -49.419 1.00 91.12 622 VAL A O 1
ATOM 4941 N N . THR A 1 623 ? 31.527 -0.369 -48.358 1.00 90.62 623 THR A N 1
ATOM 4942 C CA . THR A 1 623 ? 31.547 0.578 -49.487 1.00 90.62 623 THR A CA 1
ATOM 4943 C C . THR A 1 623 ? 32.510 1.723 -49.194 1.00 90.62 623 THR A C 1
ATOM 4945 O O . THR A 1 623 ? 32.463 2.318 -48.122 1.00 90.62 623 THR A O 1
ATOM 4948 N N . ARG A 1 624 ? 33.397 2.031 -50.140 1.00 91.25 624 ARG A N 1
ATOM 4949 C CA . ARG A 1 624 ? 34.344 3.146 -50.084 1.00 91.25 624 ARG A CA 1
ATOM 4950 C C . ARG A 1 624 ? 33.833 4.297 -50.940 1.00 91.25 624 ARG A C 1
ATOM 4952 O O . ARG A 1 624 ? 33.748 4.159 -52.154 1.00 91.25 624 ARG A O 1
ATOM 4959 N N . PHE A 1 625 ? 33.559 5.428 -50.313 1.00 89.38 625 PHE A N 1
ATOM 4960 C CA . PHE A 1 625 ? 33.200 6.673 -50.980 1.00 89.38 625 PHE A CA 1
ATOM 4961 C C . PHE A 1 625 ? 34.428 7.567 -51.111 1.00 89.38 625 PHE A C 1
ATOM 4963 O O . PHE A 1 625 ? 35.145 7.769 -50.128 1.00 89.38 625 PHE A O 1
ATOM 4970 N N . THR A 1 626 ? 34.672 8.100 -52.305 1.00 89.12 626 THR A N 1
ATOM 4971 C CA . THR A 1 626 ? 35.786 9.017 -52.578 1.00 89.12 626 THR A CA 1
ATOM 4972 C C . THR A 1 626 ? 35.287 10.312 -53.203 1.00 89.12 626 THR A C 1
ATOM 4974 O O . THR A 1 626 ? 34.431 10.260 -54.075 1.00 89.12 626 THR A O 1
ATOM 4977 N N . THR A 1 627 ? 35.830 11.456 -52.792 1.00 89.12 627 THR A N 1
ATOM 4978 C CA . THR A 1 627 ? 35.530 12.771 -53.392 1.00 89.12 627 THR A CA 1
ATOM 4979 C C . THR A 1 627 ? 36.779 13.646 -53.396 1.00 89.12 627 THR A C 1
ATOM 4981 O O . THR A 1 627 ? 37.719 13.410 -52.630 1.00 89.12 627 THR A O 1
ATOM 4984 N N . THR A 1 628 ? 36.758 14.707 -54.193 1.00 87.88 628 THR A N 1
ATOM 4985 C CA . THR A 1 628 ? 37.702 15.830 -54.128 1.00 87.88 628 THR A CA 1
ATOM 4986 C C . THR A 1 628 ? 36.977 17.134 -53.776 1.00 87.88 628 THR A C 1
ATOM 4988 O O . THR A 1 628 ? 35.742 17.201 -53.761 1.00 87.88 628 THR A O 1
ATOM 4991 N N . TRP A 1 629 ? 37.739 18.179 -53.446 1.00 85.12 629 TRP A N 1
ATOM 4992 C CA . TRP A 1 629 ? 37.189 19.526 -53.293 1.00 85.12 629 TRP A CA 1
ATOM 4993 C C . TRP A 1 629 ? 36.807 20.098 -54.659 1.00 85.12 629 TRP A C 1
ATOM 4995 O O . TRP A 1 629 ? 37.629 20.128 -55.575 1.00 85.12 629 TRP A O 1
ATOM 5005 N N . HIS A 1 630 ? 35.577 20.599 -54.761 1.00 86.56 630 HIS A N 1
ATOM 5006 C CA . HIS A 1 630 ? 35.057 21.268 -55.948 1.00 86.56 630 HIS A CA 1
ATOM 5007 C C . HIS A 1 630 ? 35.171 22.785 -55.771 1.00 86.56 630 HIS A C 1
ATOM 5009 O O . HIS A 1 630 ? 34.922 23.315 -54.683 1.00 86.56 630 HIS A O 1
ATOM 5015 N N . ARG A 1 631 ? 35.541 23.500 -56.837 1.00 86.00 631 ARG A N 1
ATOM 5016 C CA . ARG A 1 631 ? 35.512 24.967 -56.897 1.00 86.00 631 ARG A CA 1
ATOM 5017 C C . ARG A 1 631 ? 34.627 25.417 -58.052 1.00 86.00 631 ARG A C 1
ATOM 5019 O O . ARG A 1 631 ? 34.811 24.966 -59.176 1.00 86.00 631 ARG A O 1
ATOM 5026 N N . CYS A 1 632 ? 33.696 26.324 -57.779 1.00 86.00 632 CYS A N 1
ATOM 5027 C CA . CYS A 1 632 ? 32.846 26.907 -58.813 1.00 86.00 632 CYS A CA 1
ATOM 5028 C C . CYS A 1 632 ? 33.583 28.015 -59.571 1.00 86.00 632 CYS A C 1
ATOM 5030 O O . CYS A 1 632 ? 34.106 28.930 -58.934 1.00 86.00 632 CYS A O 1
ATOM 5032 N N . ALA A 1 633 ? 33.572 27.982 -60.906 1.00 84.62 633 ALA A N 1
ATOM 5033 C CA . ALA A 1 633 ? 34.138 29.059 -61.721 1.00 84.62 633 ALA A CA 1
ATOM 5034 C C . ALA A 1 633 ? 33.290 30.343 -61.644 1.00 84.62 633 ALA A C 1
ATOM 5036 O O . ALA A 1 633 ? 33.848 31.424 -61.505 1.00 84.62 633 ALA A O 1
ATOM 5037 N N . SER A 1 634 ? 31.956 30.219 -61.631 1.00 84.25 634 SER A N 1
ATOM 5038 C CA . SER A 1 634 ? 31.031 31.365 -61.604 1.00 84.25 634 SER A CA 1
ATOM 5039 C C . SER A 1 634 ? 31.079 32.181 -60.305 1.00 84.25 634 SER A C 1
ATOM 5041 O O . SER A 1 634 ? 31.123 33.401 -60.357 1.00 84.25 634 SER A O 1
ATOM 5043 N N . CYS A 1 635 ? 31.081 31.534 -59.131 1.00 85.00 635 CYS A N 1
ATOM 5044 C CA . CYS A 1 635 ? 31.043 32.238 -57.837 1.00 85.00 635 CYS A CA 1
ATOM 5045 C C . CYS A 1 635 ? 32.318 32.085 -56.990 1.00 85.00 635 CYS A C 1
ATOM 5047 O O . CYS A 1 635 ? 32.339 32.501 -55.834 1.00 85.00 635 CYS A O 1
ATOM 5049 N N . GLY A 1 636 ? 33.350 31.397 -57.489 1.00 81.44 636 GLY A N 1
ATOM 5050 C CA . GLY A 1 636 ? 34.644 31.206 -56.817 1.00 81.44 636 GLY A CA 1
ATOM 5051 C C . GLY A 1 636 ? 34.653 30.323 -55.555 1.00 81.44 636 GLY A C 1
ATOM 5052 O O . GLY A 1 636 ? 35.736 29.959 -55.085 1.00 81.44 636 GLY A O 1
ATOM 5053 N N . LYS A 1 637 ? 33.481 29.960 -55.009 1.00 84.25 637 LYS A N 1
ATOM 5054 C CA . LYS A 1 637 ? 33.328 29.211 -53.745 1.00 84.25 637 LYS A CA 1
ATOM 5055 C C . LYS A 1 637 ? 33.812 27.762 -53.858 1.00 84.25 637 LYS A C 1
ATOM 5057 O O . LYS A 1 637 ? 33.674 27.122 -54.904 1.00 84.25 637 LYS A O 1
ATOM 5062 N N . ARG A 1 638 ? 34.347 27.243 -52.746 1.00 85.56 638 ARG A N 1
ATOM 5063 C CA . ARG A 1 638 ? 34.813 25.856 -52.579 1.00 85.56 638 ARG A CA 1
ATOM 5064 C C . ARG A 1 638 ? 33.803 25.044 -51.772 1.00 85.56 638 ARG A C 1
ATOM 5066 O O . ARG A 1 638 ? 33.289 25.541 -50.775 1.00 85.56 638 ARG A O 1
ATOM 5073 N N . PHE A 1 639 ? 33.552 23.803 -52.176 1.00 84.69 639 PHE A N 1
ATOM 5074 C CA . PHE A 1 639 ? 32.640 22.902 -51.472 1.00 84.69 639 PHE A CA 1
ATOM 5075 C C . PHE A 1 639 ? 32.991 21.427 -51.678 1.00 84.69 639 PHE A C 1
ATOM 5077 O O . PHE A 1 639 ? 33.772 21.063 -52.559 1.00 84.69 639 PHE A O 1
ATOM 5084 N N . LEU A 1 640 ? 32.393 20.580 -50.844 1.00 85.62 640 LEU A N 1
ATOM 5085 C CA . LEU A 1 640 ? 32.324 19.138 -51.052 1.00 85.62 640 LEU A CA 1
ATOM 5086 C C . LEU A 1 640 ? 30.919 18.772 -51.539 1.00 85.62 640 LEU A C 1
ATOM 5088 O O . LEU A 1 640 ? 29.962 19.430 -51.119 1.00 85.62 640 LEU A O 1
ATOM 5092 N N . PRO A 1 641 ? 30.771 17.727 -52.371 1.00 86.00 641 PRO A N 1
ATOM 5093 C CA . PRO A 1 641 ? 29.464 17.238 -52.785 1.00 86.00 641 PRO A CA 1
ATOM 5094 C C . PRO A 1 641 ? 28.556 16.999 -51.580 1.00 86.00 641 PRO A C 1
ATOM 5096 O O . PRO A 1 641 ? 28.966 16.406 -50.574 1.00 86.00 641 PRO A O 1
ATOM 5099 N N . HIS A 1 642 ? 27.313 17.467 -51.687 1.00 83.00 642 HIS A N 1
ATOM 5100 C CA . HIS A 1 642 ? 26.339 17.410 -50.598 1.00 83.00 642 HIS A CA 1
ATOM 5101 C C . HIS A 1 642 ? 26.117 15.971 -50.102 1.00 83.00 642 HIS A C 1
ATOM 5103 O O . HIS A 1 642 ? 26.063 15.718 -48.896 1.00 83.00 642 HIS A O 1
ATOM 5109 N N . GLU A 1 643 ? 26.093 15.011 -51.028 1.00 83.75 643 GLU A N 1
ATOM 5110 C CA . GLU A 1 643 ? 25.978 13.584 -50.731 1.00 83.75 643 GLU A CA 1
ATOM 5111 C C . GLU A 1 643 ? 27.148 13.077 -49.883 1.00 83.75 643 GLU A C 1
ATOM 5113 O O . GLU A 1 643 ? 26.926 12.427 -48.862 1.00 83.75 643 GLU A O 1
ATOM 5118 N N . TYR A 1 644 ? 28.394 13.442 -50.219 1.00 85.69 644 TYR A N 1
ATOM 5119 C CA . TYR A 1 644 ? 29.580 12.992 -49.481 1.00 85.69 644 TYR A CA 1
ATOM 5120 C C . TYR A 1 644 ? 29.535 13.406 -48.010 1.00 85.69 644 TYR A C 1
ATOM 5122 O O . TYR A 1 644 ? 29.883 12.620 -47.121 1.00 85.69 644 TYR A O 1
ATOM 5130 N N . LEU A 1 645 ? 29.065 14.625 -47.730 1.00 82.38 645 LEU A N 1
ATOM 5131 C CA . LEU A 1 645 ? 28.908 15.132 -46.366 1.00 82.38 645 LEU A CA 1
ATOM 5132 C C . LEU A 1 645 ? 27.902 14.302 -45.562 1.00 82.38 645 LEU A C 1
ATOM 5134 O O . LEU A 1 645 ? 28.089 14.127 -44.352 1.00 82.38 645 LEU A O 1
ATOM 5138 N N . ARG A 1 646 ? 26.897 13.735 -46.230 1.00 85.12 646 ARG A N 1
ATOM 5139 C CA . ARG A 1 646 ? 25.771 13.019 -45.629 1.00 85.12 646 ARG A CA 1
ATOM 5140 C C . ARG A 1 646 ? 25.876 11.500 -45.682 1.00 85.12 646 ARG A C 1
ATOM 5142 O O . ARG A 1 646 ? 25.071 10.871 -45.010 1.00 85.12 646 ARG A O 1
ATOM 5149 N N . VAL A 1 647 ? 26.864 10.920 -46.368 1.00 86.69 647 VAL A N 1
ATOM 5150 C CA . VAL A 1 647 ? 27.111 9.463 -46.362 1.00 86.69 647 VAL A CA 1
ATOM 5151 C C . VAL A 1 647 ? 27.056 8.920 -44.938 1.00 86.69 647 VAL A C 1
ATOM 5153 O O . VAL A 1 647 ? 27.774 9.409 -44.057 1.00 86.69 647 VAL A O 1
ATOM 5156 N N . ASP A 1 648 ? 26.197 7.932 -44.714 1.00 87.25 648 ASP A N 1
ATOM 5157 C CA . ASP A 1 648 ? 26.110 7.229 -43.442 1.00 87.25 648 ASP A CA 1
ATOM 5158 C C . ASP A 1 648 ? 27.264 6.227 -43.317 1.00 87.25 648 ASP A C 1
ATOM 5160 O O . ASP A 1 648 ? 27.625 5.536 -44.268 1.00 87.25 648 ASP A O 1
ATOM 5164 N N . GLU A 1 649 ? 27.859 6.141 -42.131 1.00 87.81 649 GLU A N 1
ATOM 5165 C CA . GLU A 1 649 ? 28.913 5.165 -41.838 1.00 87.81 649 GLU A CA 1
ATOM 5166 C C . GLU A 1 649 ? 28.344 3.745 -41.723 1.00 87.81 649 GLU A C 1
ATOM 5168 O O . GLU A 1 649 ? 29.071 2.774 -41.914 1.00 87.81 649 GLU A O 1
ATOM 5173 N N . HIS A 1 650 ? 27.044 3.604 -41.450 1.00 91.38 650 HIS A N 1
ATOM 5174 C CA . HIS A 1 650 ? 26.408 2.310 -41.239 1.00 91.38 650 HIS A CA 1
ATOM 5175 C C . HIS A 1 650 ? 25.204 2.133 -42.161 1.00 91.38 650 HIS A C 1
ATOM 5177 O O . HIS A 1 650 ? 24.278 2.947 -42.158 1.00 91.38 650 HIS A O 1
ATOM 5183 N N . GLY A 1 651 ? 25.190 1.053 -42.936 1.00 90.81 651 GLY A N 1
ATOM 5184 C CA . GLY A 1 651 ? 24.094 0.762 -43.853 1.00 90.81 651 GLY A CA 1
ATOM 5185 C C . GLY A 1 651 ? 22.822 0.268 -43.156 1.00 90.81 651 GLY A C 1
ATOM 5186 O O . GLY A 1 651 ? 22.813 -0.102 -41.977 1.00 90.81 651 GLY A O 1
ATOM 5187 N N . HIS A 1 652 ? 21.709 0.306 -43.888 1.00 91.56 652 HIS A N 1
ATOM 5188 C CA . HIS A 1 652 ? 20.381 -0.036 -43.368 1.00 91.56 652 HIS A CA 1
ATOM 5189 C C . HIS A 1 652 ? 20.235 -1.513 -42.994 1.00 91.56 652 HIS A C 1
ATOM 5191 O O . HIS A 1 652 ? 19.581 -1.831 -41.999 1.00 91.56 652 HIS A O 1
ATOM 5197 N N . THR A 1 653 ? 20.854 -2.419 -43.754 1.00 92.75 653 THR A N 1
ATOM 5198 C CA . THR A 1 653 ? 20.770 -3.866 -43.500 1.00 92.75 653 THR A CA 1
ATOM 5199 C C . THR A 1 653 ? 21.397 -4.202 -42.149 1.00 92.75 653 THR A C 1
ATOM 5201 O O . THR A 1 653 ? 20.811 -4.929 -41.349 1.00 92.75 653 THR A O 1
ATOM 5204 N N . LEU A 1 654 ? 22.556 -3.609 -41.857 1.00 94.50 654 LEU A N 1
ATOM 5205 C CA . LEU A 1 654 ? 23.260 -3.739 -40.586 1.00 94.50 654 LEU A CA 1
ATOM 5206 C C . LEU A 1 654 ? 22.434 -3.182 -39.425 1.00 94.50 654 LEU A C 1
ATOM 5208 O O . LEU A 1 654 ? 22.288 -3.860 -38.406 1.00 94.50 654 LEU A O 1
ATOM 5212 N N . LYS A 1 655 ? 21.861 -1.980 -39.578 1.00 95.12 655 LYS A N 1
ATOM 5213 C CA . LYS A 1 655 ? 20.968 -1.381 -38.568 1.00 95.12 655 LYS A CA 1
ATOM 5214 C C . LYS A 1 655 ? 19.767 -2.285 -38.284 1.00 95.12 655 LYS A C 1
ATOM 5216 O O . LYS A 1 655 ? 19.450 -2.522 -37.120 1.00 95.12 655 LYS A O 1
ATOM 5221 N N . SER A 1 656 ? 19.135 -2.805 -39.338 1.00 95.69 656 SER A N 1
ATOM 5222 C CA . SER A 1 656 ? 17.955 -3.675 -39.258 1.00 95.69 656 SER A CA 1
ATOM 5223 C C . SER A 1 656 ? 18.271 -4.984 -38.542 1.00 95.69 656 SER A C 1
ATOM 5225 O O . SER A 1 656 ? 17.563 -5.358 -37.612 1.00 95.69 656 SER A O 1
ATOM 5227 N N . TRP A 1 657 ? 19.383 -5.634 -38.899 1.00 95.88 657 TRP A N 1
ATOM 5228 C CA . TRP A 1 657 ? 19.853 -6.840 -38.216 1.00 95.88 657 TRP A CA 1
ATOM 5229 C C . TRP A 1 657 ? 20.146 -6.575 -36.734 1.00 95.88 657 TRP A C 1
ATOM 5231 O O . TRP A 1 657 ? 19.683 -7.307 -35.864 1.00 95.88 657 TRP A O 1
ATOM 5241 N N . ALA A 1 658 ? 20.849 -5.481 -36.420 1.00 96.62 658 ALA A N 1
ATOM 5242 C CA . ALA A 1 658 ? 21.162 -5.123 -35.038 1.00 96.62 658 ALA A CA 1
ATOM 5243 C C . ALA A 1 658 ? 19.900 -4.851 -34.201 1.00 96.62 658 ALA A C 1
ATOM 5245 O O . ALA A 1 658 ? 19.850 -5.220 -33.028 1.00 96.62 658 ALA A O 1
ATOM 5246 N N . MET A 1 659 ? 18.879 -4.208 -34.778 1.00 97.06 659 MET A N 1
ATOM 5247 C CA . MET A 1 659 ? 17.611 -3.974 -34.080 1.00 97.06 659 MET A CA 1
ATOM 5248 C C . MET A 1 659 ? 16.765 -5.231 -33.957 1.00 97.06 659 MET A C 1
ATOM 5250 O O . MET A 1 659 ? 16.125 -5.402 -32.927 1.00 97.06 659 MET A O 1
ATOM 5254 N N . TYR A 1 660 ? 16.806 -6.141 -34.926 1.00 96.62 660 TYR A N 1
ATOM 5255 C CA . TYR A 1 660 ? 16.181 -7.451 -34.778 1.00 96.62 660 TYR A CA 1
ATOM 5256 C C . TYR A 1 660 ? 16.753 -8.203 -33.564 1.00 96.62 660 TYR A C 1
ATOM 5258 O O . TYR A 1 660 ? 16.000 -8.598 -32.675 1.00 96.62 660 TYR A O 1
ATOM 5266 N N . GLU A 1 661 ? 18.082 -8.273 -33.434 1.00 96.12 661 GLU A N 1
ATOM 5267 C CA . GLU A 1 661 ? 18.740 -8.871 -32.261 1.00 96.12 661 GLU A CA 1
ATOM 5268 C C . GLU A 1 661 ? 18.366 -8.172 -30.943 1.00 96.12 661 GLU A C 1
ATOM 5270 O O . GLU A 1 661 ? 18.153 -8.816 -29.914 1.00 96.12 661 GLU A O 1
ATOM 5275 N N . HIS A 1 662 ? 18.268 -6.842 -30.955 1.00 95.31 662 HIS A N 1
ATOM 5276 C CA . HIS A 1 662 ? 17.950 -6.077 -29.753 1.00 95.31 662 HIS A CA 1
ATOM 5277 C C . HIS A 1 662 ? 16.479 -6.189 -29.328 1.00 95.31 662 HIS A C 1
ATOM 5279 O O . HIS A 1 662 ? 16.198 -6.309 -28.139 1.00 95.31 662 HIS A O 1
ATOM 5285 N N . ILE A 1 663 ? 15.537 -6.121 -30.272 1.00 95.62 663 ILE A N 1
ATOM 5286 C CA . ILE A 1 663 ? 14.098 -6.090 -29.984 1.00 95.62 663 ILE A CA 1
ATOM 5287 C C . ILE A 1 663 ? 13.559 -7.507 -29.774 1.00 95.62 663 ILE A C 1
ATOM 5289 O O . ILE A 1 663 ? 12.877 -7.755 -28.782 1.00 95.62 663 ILE A O 1
ATOM 5293 N N . VAL A 1 664 ? 13.900 -8.447 -30.662 1.00 94.75 664 VAL A N 1
ATOM 5294 C CA . VAL A 1 664 ? 13.366 -9.819 -30.636 1.00 94.75 664 VAL A CA 1
ATOM 5295 C C . VAL A 1 664 ? 14.110 -10.674 -29.618 1.00 94.75 664 VAL A C 1
ATOM 5297 O O . VAL A 1 664 ? 13.496 -11.294 -28.749 1.00 94.75 664 VAL A O 1
ATOM 5300 N N . HIS A 1 665 ? 15.443 -10.666 -29.683 1.00 93.62 665 HIS A N 1
ATOM 5301 C CA . HIS A 1 665 ? 16.294 -11.508 -28.837 1.00 93.62 665 HIS A CA 1
ATOM 5302 C C . HIS A 1 665 ? 16.789 -10.806 -27.567 1.00 93.62 665 HIS A C 1
ATOM 5304 O O . HIS A 1 665 ? 17.514 -11.413 -26.781 1.00 93.62 665 HIS A O 1
ATOM 5310 N N . ARG A 1 666 ? 16.392 -9.541 -27.341 1.00 92.75 666 ARG A N 1
ATOM 5311 C CA . ARG A 1 666 ? 16.742 -8.749 -26.144 1.00 92.75 666 ARG A CA 1
ATOM 5312 C C . ARG A 1 666 ? 18.254 -8.659 -25.913 1.00 92.75 666 ARG A C 1
ATOM 5314 O O . ARG A 1 666 ? 18.711 -8.470 -24.786 1.00 92.75 666 ARG A O 1
ATOM 5321 N N . ALA A 1 667 ? 19.045 -8.774 -26.983 1.00 92.81 667 ALA A N 1
ATOM 5322 C CA . ALA A 1 667 ? 20.494 -8.720 -26.892 1.00 92.81 667 ALA A CA 1
ATOM 5323 C C . ALA A 1 667 ? 20.947 -7.329 -26.422 1.00 92.81 667 ALA A C 1
ATOM 5325 O O . ALA A 1 667 ? 20.456 -6.291 -26.885 1.00 92.81 667 ALA A O 1
ATOM 5326 N N . SER A 1 668 ? 21.908 -7.296 -25.496 1.00 91.50 668 SER A N 1
ATOM 5327 C CA . SER A 1 668 ? 22.491 -6.037 -25.032 1.00 91.50 668 SER A CA 1
ATOM 5328 C C . SER A 1 668 ? 23.296 -5.374 -26.153 1.00 91.50 668 SER A C 1
ATOM 5330 O O . SER A 1 668 ? 23.866 -6.044 -27.016 1.00 91.50 668 SER A O 1
ATOM 5332 N N . PHE A 1 669 ? 23.410 -4.044 -26.126 1.00 92.50 669 PHE A N 1
ATOM 5333 C CA . PHE A 1 669 ? 24.229 -3.326 -27.111 1.00 92.50 669 PHE A CA 1
ATOM 5334 C C . PHE A 1 669 ? 25.695 -3.787 -27.104 1.00 92.50 669 PHE A C 1
ATOM 5336 O O . PHE A 1 669 ? 26.325 -3.827 -28.156 1.00 92.50 669 PHE A O 1
ATOM 5343 N N . ALA A 1 670 ? 26.231 -4.173 -25.942 1.00 89.88 670 ALA A N 1
ATOM 5344 C CA . ALA A 1 670 ? 27.577 -4.732 -25.844 1.00 89.88 670 ALA A CA 1
ATOM 5345 C C . ALA A 1 670 ? 27.683 -6.087 -26.564 1.00 89.88 670 ALA A C 1
ATOM 5347 O O . ALA A 1 670 ? 28.612 -6.285 -27.343 1.00 89.88 670 ALA A O 1
ATOM 5348 N N . SER A 1 671 ? 26.699 -6.974 -26.373 1.00 93.12 671 SER A N 1
ATOM 5349 C CA . SER A 1 671 ? 26.659 -8.274 -27.052 1.00 93.12 671 SER A CA 1
ATOM 5350 C C . SER A 1 671 ? 26.537 -8.117 -28.568 1.00 93.12 671 SER A C 1
ATOM 5352 O O . SER A 1 671 ? 27.245 -8.780 -29.318 1.00 93.12 671 SER A O 1
ATOM 5354 N N . ILE A 1 672 ? 25.707 -7.187 -29.046 1.00 95.44 672 ILE A N 1
ATOM 5355 C CA . ILE A 1 672 ? 25.570 -6.916 -30.485 1.00 95.44 672 ILE A CA 1
ATOM 5356 C C . ILE A 1 672 ? 26.887 -6.379 -31.068 1.00 95.44 672 ILE A C 1
ATOM 5358 O O . ILE A 1 672 ? 27.306 -6.831 -32.132 1.00 95.44 672 ILE A O 1
ATOM 5362 N N . ALA A 1 673 ? 27.575 -5.463 -30.375 1.00 92.31 673 ALA A N 1
ATOM 5363 C CA . ALA A 1 673 ? 28.877 -4.950 -30.814 1.00 92.31 673 ALA A CA 1
ATOM 5364 C C . ALA A 1 673 ? 29.937 -6.064 -30.876 1.00 92.31 673 ALA A C 1
ATOM 5366 O O . ALA A 1 673 ? 30.707 -6.151 -31.834 1.00 92.31 673 ALA A O 1
ATOM 5367 N N . GLU A 1 674 ? 29.946 -6.955 -29.884 1.00 91.81 674 GLU A N 1
ATOM 5368 C CA . GLU A 1 674 ? 30.811 -8.133 -29.877 1.00 91.81 674 GLU A CA 1
ATOM 5369 C C . GLU A 1 674 ? 30.504 -9.069 -31.050 1.00 91.81 674 GLU A C 1
ATOM 5371 O O . GLU A 1 674 ? 31.421 -9.445 -31.775 1.00 91.81 674 GLU A O 1
ATOM 5376 N N . ARG A 1 675 ? 29.229 -9.380 -31.312 1.00 93.62 675 ARG A N 1
ATOM 5377 C CA . ARG A 1 675 ? 28.811 -10.202 -32.461 1.00 93.62 675 ARG A CA 1
ATOM 5378 C C . ARG A 1 675 ? 29.208 -9.569 -33.795 1.00 93.62 675 ARG A C 1
ATOM 5380 O O . ARG A 1 675 ? 29.710 -10.271 -34.669 1.00 93.62 675 ARG A O 1
ATOM 5387 N N . MET A 1 676 ? 29.073 -8.248 -33.942 1.00 92.94 676 MET A N 1
ATOM 5388 C CA . MET A 1 676 ? 29.526 -7.523 -35.139 1.00 92.94 676 MET A CA 1
ATOM 5389 C C . MET A 1 676 ? 31.027 -7.677 -35.382 1.00 92.94 676 MET A C 1
ATOM 5391 O O . MET A 1 676 ? 31.470 -7.886 -36.515 1.00 92.94 676 MET A O 1
ATOM 5395 N N . LYS A 1 677 ? 31.817 -7.623 -34.309 1.00 89.00 677 LYS A N 1
ATOM 5396 C CA . LYS A 1 677 ? 33.263 -7.821 -34.376 1.00 89.00 677 LYS A CA 1
ATOM 5397 C C . LYS A 1 677 ? 33.637 -9.279 -34.643 1.00 89.00 677 LYS A C 1
ATOM 5399 O O . LYS A 1 677 ? 34.512 -9.527 -35.467 1.00 89.00 677 LYS A O 1
ATOM 5404 N N . THR A 1 678 ? 33.004 -10.221 -33.953 1.00 87.75 678 THR A N 1
ATOM 5405 C CA . THR A 1 678 ? 33.362 -11.645 -33.979 1.00 87.75 678 THR A CA 1
ATOM 5406 C C . THR A 1 678 ? 32.906 -12.325 -35.263 1.00 87.75 678 THR A C 1
ATOM 5408 O O . THR A 1 678 ? 33.704 -13.015 -35.890 1.00 87.75 678 THR A O 1
ATOM 5411 N N . TYR A 1 679 ? 31.663 -12.098 -35.694 1.00 88.81 679 TYR A N 1
ATOM 5412 C CA . TYR A 1 679 ? 31.104 -12.768 -36.871 1.00 88.81 679 TYR A CA 1
ATOM 5413 C C . TYR A 1 679 ? 31.382 -12.024 -38.177 1.00 88.81 679 TYR A C 1
ATOM 5415 O O . TYR A 1 679 ? 31.650 -12.655 -39.195 1.00 88.81 679 TYR A O 1
ATOM 5423 N N . PHE A 1 680 ? 31.361 -10.687 -38.164 1.00 89.56 680 PHE A N 1
ATOM 5424 C CA . PHE A 1 680 ? 31.493 -9.889 -39.391 1.00 89.56 680 PHE A CA 1
ATOM 5425 C C . PHE A 1 680 ? 32.812 -9.113 -39.487 1.00 89.56 680 PHE A C 1
ATOM 5427 O O . PHE A 1 680 ? 33.138 -8.581 -40.550 1.00 89.56 680 PHE A O 1
ATOM 5434 N N . GLY A 1 681 ? 33.601 -9.036 -38.411 1.00 87.06 681 GLY A N 1
ATOM 5435 C CA . GLY A 1 681 ? 34.847 -8.268 -38.396 1.00 87.06 681 GLY A CA 1
ATOM 5436 C C . GLY A 1 681 ? 34.638 -6.770 -38.630 1.00 87.06 681 GLY A C 1
ATOM 5437 O O . GLY A 1 681 ? 35.534 -6.122 -39.174 1.00 87.06 681 GLY A O 1
ATOM 5438 N N . LEU A 1 682 ? 33.460 -6.236 -38.285 1.00 88.62 682 LEU A N 1
ATOM 5439 C CA . LEU A 1 682 ? 33.095 -4.834 -38.492 1.00 88.62 682 LEU A CA 1
ATOM 5440 C C . LEU A 1 682 ? 33.356 -3.992 -37.230 1.00 88.62 682 LEU A C 1
ATOM 5442 O O . LEU A 1 682 ? 33.117 -4.471 -36.118 1.00 88.62 682 LEU A O 1
ATOM 5446 N N . PRO A 1 683 ? 33.828 -2.737 -37.366 1.00 86.62 683 PRO A N 1
ATOM 5447 C CA . PRO A 1 683 ? 34.168 -1.869 -36.241 1.00 86.62 683 PRO A CA 1
ATOM 5448 C C . PRO A 1 683 ? 32.927 -1.134 -35.706 1.00 86.62 683 PRO A C 1
ATOM 5450 O O . PRO A 1 683 ? 32.888 0.090 -35.683 1.00 86.62 683 PRO A O 1
ATOM 5453 N N . VAL A 1 684 ? 31.906 -1.887 -35.290 1.00 88.94 684 VAL A N 1
ATOM 5454 C CA . VAL A 1 684 ? 30.665 -1.344 -34.716 1.00 88.94 684 VAL A CA 1
ATOM 5455 C C . VAL A 1 684 ? 30.755 -1.368 -33.195 1.00 88.94 684 VAL A C 1
ATOM 5457 O O . VAL A 1 684 ? 31.024 -2.411 -32.599 1.00 88.94 684 VAL A O 1
ATOM 5460 N N . PHE A 1 685 ? 30.501 -0.231 -32.552 1.00 88.94 685 PHE A N 1
ATOM 5461 C CA . PHE A 1 685 ? 30.579 -0.080 -31.102 1.00 88.94 685 PHE A CA 1
ATOM 5462 C C . PHE A 1 685 ? 29.202 0.204 -30.484 1.00 88.94 685 PHE A C 1
ATOM 5464 O O . PHE A 1 685 ? 28.248 0.605 -31.149 1.00 88.94 685 PHE A O 1
ATOM 5471 N N . THR A 1 686 ? 29.101 0.058 -29.161 1.00 88.00 686 THR A N 1
ATOM 5472 C CA . THR A 1 686 ? 27.879 0.320 -28.379 1.00 88.00 686 THR A CA 1
ATOM 5473 C C . THR A 1 686 ? 27.197 1.669 -28.696 1.00 88.00 686 THR A C 1
ATOM 5475 O O . THR A 1 686 ? 25.969 1.689 -28.826 1.00 88.00 686 THR A O 1
ATOM 5478 N N . PRO A 1 687 ? 27.919 2.805 -28.853 1.00 88.06 687 PRO A N 1
ATOM 5479 C CA . PRO A 1 687 ? 27.295 4.080 -29.225 1.00 88.06 687 PRO A CA 1
ATOM 5480 C C . PRO A 1 687 ? 26.665 4.079 -30.625 1.00 88.06 687 PRO A C 1
ATOM 5482 O O . PRO A 1 687 ? 25.668 4.771 -30.850 1.00 88.06 687 PRO A O 1
ATOM 5485 N N . ASP A 1 688 ? 27.214 3.293 -31.552 1.00 89.88 688 ASP A N 1
ATOM 5486 C CA . ASP A 1 688 ? 26.714 3.193 -32.923 1.00 89.88 688 ASP A CA 1
ATOM 5487 C C . ASP A 1 688 ? 25.369 2.452 -32.918 1.00 89.88 688 ASP A C 1
ATOM 5489 O O . ASP A 1 688 ? 24.387 2.946 -33.464 1.00 89.88 688 ASP A O 1
ATOM 5493 N N . ILE A 1 689 ? 25.250 1.369 -32.143 1.00 93.69 689 ILE A N 1
ATOM 5494 C CA . ILE A 1 689 ? 23.994 0.611 -31.984 1.00 93.69 689 ILE A CA 1
ATOM 5495 C C . ILE A 1 689 ? 22.888 1.462 -31.348 1.00 93.69 689 ILE A C 1
ATOM 5497 O O . ILE A 1 689 ? 21.736 1.425 -31.786 1.00 93.69 689 ILE A O 1
ATOM 5501 N N . ARG A 1 690 ? 23.228 2.296 -30.354 1.00 91.25 690 ARG A N 1
ATOM 5502 C CA . ARG A 1 690 ? 22.281 3.281 -29.801 1.00 91.25 690 ARG A CA 1
ATOM 5503 C C . ARG A 1 690 ? 21.773 4.232 -30.891 1.00 91.25 690 ARG A C 1
ATOM 5505 O O . ARG A 1 690 ? 20.598 4.596 -30.887 1.00 91.25 690 ARG A O 1
ATOM 5512 N N . THR A 1 691 ? 22.649 4.620 -31.811 1.00 90.25 691 THR A N 1
ATOM 5513 C CA . THR A 1 691 ? 22.311 5.483 -32.946 1.00 90.25 691 THR A CA 1
ATOM 5514 C C . THR A 1 691 ? 21.445 4.752 -33.973 1.00 90.25 691 THR A C 1
ATOM 5516 O O . THR A 1 691 ? 20.502 5.351 -34.483 1.00 90.25 691 THR A O 1
ATOM 5519 N N . PHE A 1 692 ? 21.675 3.454 -34.211 1.00 94.06 692 PHE A N 1
ATOM 5520 C CA . PHE A 1 692 ? 20.831 2.627 -35.087 1.00 94.06 692 PHE A CA 1
ATOM 5521 C C . PHE A 1 692 ? 19.395 2.572 -34.583 1.00 94.06 692 PHE A C 1
ATOM 5523 O O . PHE A 1 692 ? 18.472 2.790 -35.365 1.00 94.06 692 PHE A O 1
ATOM 5530 N N . LYS A 1 693 ? 19.213 2.364 -33.271 1.00 94.88 693 LYS A N 1
ATOM 5531 C CA . LYS A 1 693 ? 17.888 2.371 -32.642 1.00 94.88 693 LYS A CA 1
ATOM 5532 C C . LYS A 1 693 ? 17.168 3.690 -32.874 1.00 94.88 693 LYS A C 1
ATOM 5534 O O . LYS A 1 693 ? 16.042 3.686 -33.348 1.00 94.88 693 LYS A O 1
ATOM 5539 N N . ARG A 1 694 ? 17.834 4.813 -32.586 1.00 93.06 694 ARG A N 1
ATOM 5540 C CA . ARG A 1 694 ? 17.257 6.148 -32.787 1.00 93.06 694 ARG A CA 1
ATOM 5541 C C . ARG A 1 694 ? 16.903 6.401 -34.252 1.00 93.06 694 ARG A C 1
ATOM 5543 O O . ARG A 1 694 ? 15.848 6.955 -34.534 1.00 93.06 694 ARG A O 1
ATOM 5550 N N . ARG A 1 695 ? 17.780 6.000 -35.179 1.00 90.75 695 ARG A N 1
ATOM 5551 C CA . ARG A 1 695 ? 17.574 6.159 -36.623 1.00 90.75 695 ARG A CA 1
ATOM 5552 C C . ARG A 1 695 ? 16.341 5.385 -37.086 1.00 90.75 695 ARG A C 1
ATOM 5554 O O . ARG A 1 695 ? 15.447 5.988 -37.662 1.00 90.75 695 ARG A O 1
ATOM 5561 N N . LEU A 1 696 ? 16.268 4.090 -36.775 1.00 94.25 696 LEU A N 1
ATOM 5562 C CA . LEU A 1 696 ? 15.140 3.252 -37.177 1.00 94.25 696 LEU A CA 1
ATOM 5563 C C . LEU A 1 696 ? 13.845 3.665 -36.468 1.00 94.25 696 LEU A C 1
ATOM 5565 O O . LEU A 1 696 ? 12.813 3.779 -37.113 1.00 94.25 696 LEU A O 1
ATOM 5569 N N . ALA A 1 697 ? 13.882 3.979 -35.174 1.00 95.56 697 ALA A N 1
ATOM 5570 C CA . ALA A 1 697 ? 12.700 4.477 -34.474 1.00 95.56 697 ALA A CA 1
ATOM 5571 C C . ALA A 1 697 ? 12.183 5.800 -35.060 1.00 95.56 697 ALA A C 1
ATOM 5573 O O . ALA A 1 697 ? 10.980 6.027 -35.080 1.00 95.56 697 ALA A O 1
ATOM 5574 N N . HIS A 1 698 ? 13.070 6.674 -35.543 1.00 92.50 698 HIS A N 1
ATOM 5575 C CA . HIS A 1 698 ? 12.671 7.871 -36.278 1.00 92.50 698 HIS A CA 1
ATOM 5576 C C . HIS A 1 698 ? 12.025 7.510 -37.622 1.00 92.50 698 HIS A C 1
ATOM 5578 O O . HIS A 1 698 ? 10.924 7.973 -37.897 1.00 92.50 698 HIS A O 1
ATOM 5584 N N . ASP A 1 699 ? 12.660 6.634 -38.405 1.00 91.00 699 ASP A N 1
ATOM 5585 C CA . ASP A 1 699 ? 12.176 6.231 -39.730 1.00 91.00 699 ASP A CA 1
ATOM 5586 C C . ASP A 1 699 ? 10.810 5.525 -39.692 1.00 91.00 699 ASP A C 1
ATOM 5588 O O . ASP A 1 699 ? 10.083 5.575 -40.677 1.00 91.00 699 ASP A O 1
ATOM 5592 N N . TYR A 1 700 ? 10.466 4.838 -38.601 1.00 95.81 700 TYR A N 1
ATOM 5593 C CA . TYR A 1 700 ? 9.209 4.085 -38.458 1.00 95.81 700 TYR A CA 1
ATOM 5594 C C . TYR A 1 700 ? 8.241 4.697 -37.434 1.00 95.81 700 TYR A C 1
ATOM 5596 O O . TYR A 1 700 ? 7.276 4.055 -37.012 1.00 95.81 700 TYR A O 1
ATOM 5604 N N . ARG A 1 701 ? 8.481 5.943 -37.011 1.00 94.94 701 ARG A N 1
ATOM 5605 C CA . ARG A 1 701 ? 7.594 6.636 -36.067 1.00 94.94 701 ARG A CA 1
ATOM 5606 C C . ARG A 1 701 ? 6.201 6.832 -36.650 1.00 94.94 701 ARG A C 1
ATOM 5608 O O . ARG A 1 701 ? 5.221 6.603 -35.950 1.00 94.94 701 ARG A O 1
ATOM 5615 N N . GLU A 1 702 ? 6.141 7.210 -37.923 1.00 95.19 702 GLU A N 1
ATOM 5616 C CA . GLU A 1 702 ? 4.890 7.379 -38.656 1.00 95.19 702 GLU A CA 1
ATOM 5617 C C . GLU A 1 702 ? 4.125 6.057 -38.756 1.00 95.19 702 GLU A C 1
ATOM 5619 O O . GLU A 1 702 ? 2.948 6.020 -38.421 1.00 95.19 702 GLU A O 1
ATOM 5624 N N . THR A 1 703 ? 4.802 4.945 -39.068 1.00 95.94 703 THR A N 1
ATOM 5625 C CA . THR A 1 703 ? 4.185 3.610 -39.055 1.00 95.94 703 THR A CA 1
ATOM 5626 C C . THR A 1 703 ? 3.534 3.308 -37.704 1.00 95.94 703 THR A C 1
ATOM 5628 O O . THR A 1 703 ? 2.382 2.895 -37.644 1.00 95.94 703 THR A O 1
ATOM 5631 N N . SER A 1 704 ? 4.226 3.571 -36.590 1.00 96.19 704 SER A N 1
ATOM 5632 C CA . SER A 1 704 ? 3.651 3.369 -35.252 1.00 96.19 704 SER A CA 1
ATOM 5633 C C . SER A 1 704 ? 2.450 4.281 -34.963 1.00 96.19 704 SER A C 1
ATOM 5635 O O . SER A 1 704 ? 1.558 3.875 -34.222 1.00 96.19 704 SER A O 1
ATOM 5637 N N . GLN A 1 705 ? 2.419 5.498 -35.513 1.00 95.44 705 GLN A N 1
ATOM 5638 C CA . GLN A 1 705 ? 1.277 6.412 -35.396 1.00 95.44 705 GLN A CA 1
ATOM 5639 C C . GLN A 1 705 ? 0.096 5.956 -36.258 1.00 95.44 705 GLN A C 1
ATOM 5641 O O . GLN A 1 705 ? -1.043 6.037 -35.810 1.00 95.44 705 GLN A O 1
ATOM 5646 N N . GLN A 1 706 ? 0.356 5.422 -37.453 1.00 95.75 706 GLN A N 1
ATOM 5647 C CA . GLN A 1 706 ? -0.661 4.824 -38.317 1.00 95.75 706 GLN A CA 1
ATOM 5648 C C . GLN A 1 706 ? -1.297 3.594 -37.659 1.00 95.75 706 GLN A C 1
ATOM 5650 O O . GLN A 1 706 ? -2.517 3.472 -37.673 1.00 95.75 706 GLN A O 1
ATOM 5655 N N . LEU A 1 707 ? -0.503 2.733 -37.008 1.00 96.44 707 LEU A N 1
ATOM 5656 C CA . LEU A 1 707 ? -1.026 1.611 -36.215 1.00 96.44 707 LEU A CA 1
ATOM 5657 C C . LEU A 1 707 ? -1.941 2.097 -35.082 1.00 96.44 707 LEU A C 1
ATOM 5659 O O . LEU A 1 707 ? -3.021 1.550 -34.883 1.00 96.44 707 LEU A O 1
ATOM 5663 N N . LEU A 1 708 ? -1.551 3.162 -34.374 1.00 95.94 708 LEU A N 1
ATOM 5664 C CA . LEU A 1 708 ? -2.393 3.746 -33.328 1.00 95.94 708 LEU A CA 1
ATOM 5665 C C . LEU A 1 708 ? -3.695 4.316 -33.905 1.00 95.94 708 LEU A C 1
ATOM 5667 O O . LEU A 1 708 ? -4.758 4.106 -33.334 1.00 95.94 708 LEU A O 1
ATOM 5671 N N . ALA A 1 709 ? -3.633 4.997 -35.050 1.00 94.81 709 ALA A N 1
ATOM 5672 C CA . ALA A 1 709 ? -4.820 5.511 -35.726 1.00 94.81 709 ALA A CA 1
ATOM 5673 C C . ALA A 1 709 ? -5.753 4.383 -36.207 1.00 94.81 709 ALA A C 1
ATOM 5675 O O . ALA A 1 709 ? -6.970 4.528 -36.103 1.00 94.81 709 ALA A O 1
ATOM 5676 N N . LYS A 1 710 ? -5.204 3.254 -36.685 1.00 94.00 710 LYS A N 1
ATOM 5677 C CA . LYS A 1 710 ? -5.974 2.044 -37.026 1.00 94.00 710 LYS A CA 1
ATOM 5678 C C . LYS A 1 710 ? -6.687 1.486 -35.790 1.00 94.00 710 LYS A C 1
ATOM 5680 O O . LYS A 1 710 ? -7.892 1.268 -35.845 1.00 94.00 710 LYS A O 1
ATOM 5685 N N . LEU A 1 711 ? -5.989 1.374 -34.656 1.00 95.25 711 LEU A N 1
ATOM 5686 C CA . LEU A 1 711 ? -6.576 0.945 -33.379 1.00 95.25 711 LEU A CA 1
ATOM 5687 C C . LEU A 1 711 ? -7.727 1.856 -32.917 1.00 95.25 711 LEU A C 1
ATOM 5689 O O . LEU A 1 711 ? -8.779 1.359 -32.527 1.00 95.25 711 LEU A O 1
ATOM 5693 N N . VAL A 1 712 ? -7.558 3.180 -33.000 1.00 94.69 712 VAL A N 1
ATOM 5694 C CA . VAL A 1 712 ? -8.578 4.172 -32.593 1.00 94.69 712 VAL A CA 1
ATOM 5695 C C . VAL A 1 712 ? -9.781 4.222 -33.550 1.00 94.69 712 VAL A C 1
ATOM 5697 O O . VAL A 1 712 ? -10.853 4.666 -33.160 1.00 94.69 712 VAL A O 1
ATOM 5700 N N . ARG A 1 713 ? -9.646 3.751 -34.794 1.00 93.19 713 ARG A N 1
ATOM 5701 C CA . ARG A 1 713 ? -10.773 3.606 -35.739 1.00 93.19 713 ARG A CA 1
ATOM 5702 C C . ARG A 1 713 ? -11.395 2.207 -35.727 1.00 93.19 713 ARG A C 1
ATOM 5704 O O . ARG A 1 713 ? -12.393 1.986 -36.407 1.00 93.19 713 ARG A O 1
ATOM 5711 N N . GLY A 1 714 ? -10.784 1.266 -35.011 1.00 91.44 714 GLY A N 1
ATOM 5712 C CA . GLY A 1 714 ? -11.221 -0.121 -34.945 1.00 91.44 714 GLY A CA 1
ATOM 5713 C C . GLY A 1 714 ? -12.515 -0.311 -34.153 1.00 91.44 714 GLY A C 1
ATOM 5714 O O . GLY A 1 714 ? -13.009 0.587 -33.475 1.00 91.44 714 GLY A O 1
ATOM 5715 N N . THR A 1 715 ? -13.056 -1.525 -34.217 1.00 92.44 715 THR A N 1
ATOM 5716 C CA . THR A 1 715 ? -14.283 -1.917 -33.503 1.00 92.44 715 THR A CA 1
ATOM 5717 C C . THR A 1 715 ? -14.020 -2.396 -32.075 1.00 92.44 715 THR A C 1
ATOM 5719 O O . THR A 1 715 ? -14.909 -2.327 -31.227 1.00 92.44 715 THR A O 1
ATOM 5722 N N . VAL A 1 716 ? -12.799 -2.852 -31.786 1.00 94.75 716 VAL A N 1
ATOM 5723 C CA . VAL A 1 716 ? -12.371 -3.334 -30.470 1.00 94.75 716 VAL A CA 1
ATOM 5724 C C . VAL A 1 716 ? -11.010 -2.754 -30.120 1.00 94.75 716 VAL A C 1
ATOM 5726 O O . VAL A 1 716 ? -10.095 -2.739 -30.945 1.00 94.75 716 VAL A O 1
ATOM 5729 N N . LEU A 1 717 ? -10.871 -2.305 -28.877 1.00 96.50 717 LEU A N 1
ATOM 5730 C CA . LEU A 1 717 ? -9.614 -1.809 -28.344 1.00 96.50 717 LEU A CA 1
ATOM 5731 C C . LEU A 1 717 ? -9.377 -2.407 -26.968 1.00 96.50 717 LEU A C 1
ATOM 5733 O O . LEU A 1 717 ? -10.143 -2.175 -26.044 1.00 96.50 717 LEU A O 1
ATOM 5737 N N . HIS A 1 718 ? -8.292 -3.144 -26.812 1.00 96.38 718 HIS A N 1
ATOM 5738 C CA . HIS A 1 718 ? -7.790 -3.562 -25.517 1.00 96.38 718 HIS A CA 1
ATOM 5739 C C . HIS A 1 718 ? -6.794 -2.539 -24.988 1.00 96.38 718 HIS A C 1
ATOM 5741 O O . HIS A 1 718 ? -5.918 -2.086 -25.731 1.00 96.38 718 HIS A O 1
ATOM 5747 N N . ALA A 1 719 ? -6.887 -2.226 -23.698 1.00 95.38 719 ALA A N 1
ATOM 5748 C CA . ALA A 1 719 ? -5.948 -1.335 -23.031 1.00 95.38 719 ALA A CA 1
ATOM 5749 C C . ALA A 1 719 ? -5.466 -1.914 -21.697 1.00 95.38 719 ALA A C 1
ATOM 5751 O O . ALA A 1 719 ? -6.244 -2.511 -20.950 1.00 95.38 719 ALA A O 1
ATOM 5752 N N . ASP A 1 720 ? -4.176 -1.749 -21.418 1.00 94.38 720 ASP A N 1
ATOM 5753 C CA . ASP A 1 720 ? -3.549 -2.059 -20.130 1.00 94.38 720 ASP A CA 1
ATOM 5754 C C . ASP A 1 720 ? -2.317 -1.161 -19.933 1.00 94.38 720 ASP A C 1
ATOM 5756 O O . ASP A 1 720 ? -1.777 -0.582 -20.886 1.00 94.38 720 ASP A O 1
ATOM 5760 N N . GLU A 1 721 ? -1.835 -1.044 -18.702 1.00 92.81 721 GLU A N 1
ATOM 5761 C CA . GLU A 1 721 ? -0.678 -0.226 -18.384 1.00 92.81 721 GLU A CA 1
ATOM 5762 C C . GLU A 1 721 ? 0.280 -0.885 -17.401 1.00 92.81 721 GLU A C 1
ATOM 5764 O O . GLU A 1 721 ? -0.075 -1.580 -16.451 1.00 92.81 721 GLU A O 1
ATOM 5769 N N . THR A 1 722 ? 1.568 -0.605 -17.589 1.00 92.62 722 THR A N 1
ATOM 5770 C CA . THR A 1 722 ? 2.605 -1.179 -16.743 1.00 92.62 722 THR A CA 1
ATOM 5771 C C . THR A 1 722 ? 3.658 -0.155 -16.348 1.00 92.62 722 THR A C 1
ATOM 5773 O O . THR A 1 722 ? 3.958 0.797 -17.069 1.00 92.62 722 THR A O 1
ATOM 5776 N N . THR A 1 723 ? 4.226 -0.317 -15.155 1.00 91.88 723 THR A N 1
ATOM 5777 C CA . THR A 1 723 ? 5.207 0.634 -14.615 1.00 91.88 723 THR A CA 1
ATOM 5778 C C . THR A 1 723 ? 6.594 0.422 -15.197 1.00 91.88 723 THR A C 1
ATOM 5780 O O . THR A 1 723 ? 6.995 -0.710 -15.468 1.00 91.88 723 THR A O 1
ATOM 5783 N N . VAL A 1 724 ? 7.373 1.494 -15.273 1.00 90.06 724 VAL A N 1
ATOM 5784 C CA . VAL A 1 724 ? 8.760 1.453 -15.734 1.00 90.06 724 VAL A CA 1
ATOM 5785 C C . VAL A 1 724 ? 9.622 2.443 -14.934 1.00 90.06 724 VAL A C 1
ATOM 5787 O O . VAL A 1 724 ? 9.134 3.509 -14.557 1.00 90.06 724 VAL A O 1
ATOM 5790 N N . HIS A 1 725 ? 10.884 2.114 -14.644 1.00 89.69 725 HIS A N 1
ATOM 5791 C CA . HIS A 1 725 ? 11.828 3.008 -13.959 1.00 89.69 725 HIS A CA 1
ATOM 5792 C C . HIS A 1 725 ? 12.897 3.502 -14.930 1.00 89.69 725 HIS A C 1
ATOM 5794 O O . HIS A 1 725 ? 13.708 2.723 -15.411 1.00 89.69 725 HIS A O 1
ATOM 5800 N N . LEU A 1 726 ? 12.925 4.798 -15.217 1.00 87.88 726 LEU A N 1
ATOM 5801 C CA . LEU A 1 726 ? 13.986 5.427 -15.998 1.00 87.88 726 LEU A CA 1
ATOM 5802 C C . LEU A 1 726 ? 15.263 5.614 -15.151 1.00 87.88 726 LEU A C 1
ATOM 5804 O O . LEU A 1 726 ? 15.276 5.435 -13.927 1.00 87.88 726 LEU A O 1
ATOM 5808 N N . GLN A 1 727 ? 16.339 6.051 -15.810 1.00 83.69 727 GLN A N 1
ATOM 5809 C CA . GLN A 1 727 ? 17.562 6.522 -15.152 1.00 83.69 727 GLN A CA 1
ATOM 5810 C C . GLN A 1 727 ? 17.273 7.525 -14.025 1.00 83.69 727 GLN A C 1
ATOM 5812 O O . GLN A 1 727 ? 16.316 8.297 -14.080 1.00 83.69 727 GLN A O 1
ATOM 5817 N N . ARG A 1 728 ? 18.142 7.532 -13.003 1.00 74.81 728 ARG A N 1
ATOM 5818 C CA . ARG A 1 728 ? 18.020 8.381 -11.797 1.00 74.81 728 ARG A CA 1
ATOM 5819 C C . ARG A 1 728 ? 16.765 8.093 -10.953 1.00 74.81 728 ARG A C 1
ATOM 5821 O O . ARG A 1 728 ? 16.400 8.896 -10.103 1.00 74.81 728 ARG A O 1
ATOM 5828 N N . GLY A 1 729 ? 16.124 6.939 -11.157 1.00 73.88 729 GLY A N 1
ATOM 5829 C CA . GLY A 1 729 ? 14.994 6.478 -10.346 1.00 73.88 729 GLY A CA 1
ATOM 5830 C C . GLY A 1 729 ? 13.660 7.158 -10.663 1.00 73.88 729 GLY A C 1
ATOM 5831 O O . GLY A 1 729 ? 12.737 7.074 -9.853 1.00 73.88 729 GLY A O 1
ATOM 5832 N N . VAL A 1 730 ? 13.541 7.825 -11.817 1.00 81.94 730 VAL A N 1
ATOM 5833 C CA . VAL A 1 730 ? 12.287 8.451 -12.261 1.00 81.94 730 VAL A CA 1
ATOM 5834 C C . VAL A 1 730 ? 11.304 7.360 -12.684 1.00 81.94 730 VAL A C 1
ATOM 5836 O O . VAL A 1 730 ? 11.602 6.552 -13.558 1.00 81.94 730 VAL A O 1
ATOM 5839 N N . LYS A 1 731 ? 10.122 7.312 -12.067 1.00 87.06 731 LYS A N 1
ATOM 5840 C CA . LYS A 1 731 ? 9.077 6.335 -12.403 1.00 87.06 731 LYS A CA 1
ATOM 5841 C C . LYS A 1 731 ? 8.189 6.873 -13.524 1.00 87.06 731 LYS A C 1
ATOM 5843 O O . LYS A 1 731 ? 7.696 7.986 -13.406 1.00 87.06 731 LYS A O 1
ATOM 5848 N N . GLY A 1 732 ? 7.926 6.052 -14.534 1.00 89.81 732 GLY A N 1
ATOM 5849 C CA . GLY A 1 732 ? 6.974 6.317 -15.610 1.00 89.81 732 GLY A CA 1
ATOM 5850 C C . GLY A 1 732 ? 6.073 5.114 -15.892 1.00 89.81 732 GLY A C 1
ATOM 5851 O O . GLY A 1 732 ? 6.038 4.140 -15.126 1.00 89.81 732 GLY A O 1
ATOM 5852 N N . TYR A 1 733 ? 5.347 5.195 -17.002 1.00 94.06 733 TYR A N 1
ATOM 5853 C CA . TYR A 1 733 ? 4.338 4.232 -17.426 1.00 94.06 733 TYR A CA 1
ATOM 5854 C C . TYR A 1 733 ? 4.453 3.903 -18.903 1.00 94.06 733 TYR A C 1
ATOM 5856 O O . TYR A 1 733 ? 4.740 4.777 -19.717 1.00 94.06 733 TYR A O 1
ATOM 5864 N N . VAL A 1 734 ? 4.197 2.644 -19.240 1.00 96.25 734 VAL A N 1
ATOM 5865 C CA . VAL A 1 734 ? 4.002 2.189 -20.613 1.00 96.25 734 VAL A CA 1
ATOM 5866 C C . VAL A 1 734 ? 2.572 1.694 -20.731 1.00 96.25 734 VAL A C 1
ATOM 5868 O O . VAL A 1 734 ? 2.200 0.714 -20.089 1.00 96.25 734 VAL A O 1
ATOM 5871 N N . TRP A 1 735 ? 1.793 2.413 -21.526 1.00 96.25 735 TRP A N 1
ATOM 5872 C CA . TRP A 1 735 ? 0.453 2.046 -21.952 1.00 96.25 735 TRP A CA 1
ATOM 5873 C C . TRP A 1 735 ? 0.539 1.130 -23.161 1.00 96.25 735 TRP A C 1
ATOM 5875 O O . TRP A 1 735 ? 1.382 1.341 -24.037 1.00 96.25 735 TRP A O 1
ATOM 5885 N N . VAL A 1 736 ? -0.320 0.124 -23.196 1.00 97.12 736 VAL A N 1
ATOM 5886 C CA . VAL A 1 736 ? -0.420 -0.840 -24.284 1.00 97.12 736 VAL A CA 1
ATOM 5887 C C . VAL A 1 736 ? -1.830 -0.777 -24.833 1.00 97.12 736 VAL A C 1
ATOM 5889 O O . VAL A 1 736 ? -2.786 -0.993 -24.096 1.00 97.12 736 VAL A O 1
ATOM 5892 N N . PHE A 1 737 ? -1.934 -0.483 -26.123 1.00 97.19 737 PHE A N 1
ATOM 5893 C CA . PHE A 1 737 ? -3.176 -0.504 -26.881 1.00 97.19 737 PHE A CA 1
ATOM 5894 C C . PHE A 1 737 ? -3.072 -1.600 -27.927 1.00 97.19 737 PHE A C 1
ATOM 5896 O O . PHE A 1 737 ? -2.066 -1.675 -28.633 1.00 97.19 737 PHE A O 1
ATOM 5903 N N . THR A 1 738 ? -4.070 -2.470 -28.009 1.00 96.94 738 THR A N 1
ATOM 5904 C CA . THR A 1 738 ? -4.022 -3.606 -28.930 1.00 96.94 738 THR A CA 1
ATOM 5905 C C . THR A 1 738 ? -5.407 -4.028 -29.377 1.00 96.94 738 THR A C 1
ATOM 5907 O O . THR A 1 738 ? -6.381 -3.855 -28.655 1.00 96.94 738 THR A O 1
ATOM 5910 N N . ASN A 1 739 ? -5.497 -4.633 -30.549 1.00 92.56 739 ASN A N 1
ATOM 5911 C CA . ASN A 1 739 ? -6.608 -5.502 -30.925 1.00 92.56 739 ASN A CA 1
ATOM 5912 C C . ASN A 1 739 ? -6.024 -6.902 -31.216 1.00 92.56 739 ASN A C 1
ATOM 5914 O O . ASN A 1 739 ? -5.035 -7.278 -30.580 1.00 92.56 739 ASN A O 1
ATOM 5918 N N . LEU A 1 740 ? -6.632 -7.685 -32.110 1.00 85.88 740 LEU A N 1
ATOM 5919 C CA . LEU A 1 740 ? -6.120 -9.004 -32.501 1.00 85.88 740 LEU A CA 1
ATOM 5920 C C . LEU A 1 740 ? -4.938 -8.944 -33.486 1.00 85.88 740 LEU A C 1
ATOM 5922 O O . LEU A 1 740 ? -4.232 -9.938 -33.626 1.00 85.88 740 LEU A O 1
ATOM 5926 N N . GLU A 1 741 ? -4.695 -7.803 -34.132 1.00 89.44 741 GLU A N 1
ATOM 5927 C CA . GLU A 1 741 ? -3.734 -7.668 -35.233 1.00 89.44 741 GLU A CA 1
ATOM 5928 C C . GLU A 1 741 ? -2.642 -6.623 -34.968 1.00 89.44 741 GLU A C 1
ATOM 5930 O O . GLU A 1 741 ? -1.469 -6.863 -35.252 1.00 89.44 741 GLU A O 1
ATOM 5935 N N . GLU A 1 742 ? -2.995 -5.465 -34.411 1.00 95.19 742 GLU A N 1
ATOM 5936 C CA . GLU A 1 742 ? -2.089 -4.354 -34.134 1.00 95.19 742 GLU A CA 1
ATOM 5937 C C . GLU A 1 742 ? -1.836 -4.153 -32.642 1.00 95.19 742 GLU A C 1
ATOM 5939 O O . GLU A 1 742 ? -2.736 -4.274 -31.809 1.00 95.19 742 GLU A O 1
ATOM 5944 N N . VAL A 1 743 ? -0.599 -3.762 -32.313 1.00 96.94 743 VAL A N 1
ATOM 5945 C CA . VAL A 1 743 ? -0.163 -3.443 -30.948 1.00 96.94 743 VAL A CA 1
ATOM 5946 C C . VAL A 1 743 ? 0.669 -2.168 -30.940 1.00 96.94 743 VAL A C 1
ATOM 5948 O O . VAL A 1 743 ? 1.662 -2.055 -31.661 1.00 96.94 743 VAL A O 1
ATOM 5951 N N . VAL A 1 744 ? 0.327 -1.233 -30.055 1.00 98.12 744 VAL A N 1
ATOM 5952 C CA . VAL A 1 744 ? 1.085 0.000 -29.830 1.00 98.12 744 VAL A CA 1
ATOM 5953 C C . VAL A 1 744 ? 1.438 0.162 -28.358 1.00 98.12 744 VAL A C 1
ATOM 5955 O O . VAL A 1 744 ? 0.581 0.129 -27.477 1.00 98.12 744 VAL A O 1
ATOM 5958 N N . PHE A 1 745 ? 2.723 0.400 -28.104 1.00 98.00 745 PHE A N 1
ATOM 5959 C CA . PHE A 1 745 ? 3.254 0.747 -26.793 1.00 98.00 745 PHE A CA 1
ATOM 5960 C C . PHE A 1 745 ? 3.547 2.242 -26.720 1.00 98.00 745 PHE A C 1
ATOM 5962 O O . PHE A 1 745 ? 4.252 2.798 -27.564 1.00 98.00 745 PHE A O 1
ATOM 5969 N N . MET A 1 746 ? 3.083 2.894 -25.660 1.00 95.69 746 MET A N 1
ATOM 5970 C CA . MET A 1 746 ? 3.209 4.336 -25.499 1.00 95.69 746 MET A CA 1
ATOM 5971 C C . MET A 1 746 ? 3.689 4.707 -24.101 1.00 95.69 746 MET A C 1
ATOM 5973 O O . MET A 1 746 ? 3.089 4.346 -23.094 1.00 95.69 746 MET A O 1
ATOM 5977 N N . TYR A 1 747 ? 4.767 5.485 -24.033 1.00 95.56 747 TYR A N 1
ATOM 5978 C CA . TYR A 1 747 ? 5.269 6.000 -22.765 1.00 95.56 747 TYR A CA 1
ATOM 5979 C C . TYR A 1 747 ? 4.459 7.212 -22.278 1.00 95.56 747 TYR A C 1
ATOM 5981 O O . TYR A 1 747 ? 4.113 8.109 -23.058 1.00 95.56 747 TYR A O 1
ATOM 5989 N N . ARG A 1 748 ? 4.228 7.267 -20.963 1.00 93.88 748 ARG A N 1
ATOM 5990 C CA . ARG A 1 748 ? 3.704 8.425 -20.234 1.00 93.88 748 ARG A CA 1
ATOM 5991 C C . ARG A 1 748 ? 4.468 8.636 -18.918 1.00 93.88 748 ARG A C 1
ATOM 5993 O O . ARG A 1 748 ? 4.792 7.661 -18.238 1.00 93.88 748 ARG A O 1
ATOM 6000 N N . PRO A 1 749 ? 4.744 9.890 -18.519 1.00 89.31 749 PRO A N 1
ATOM 6001 C CA . PRO A 1 749 ? 5.416 10.178 -17.250 1.00 89.31 749 PRO A CA 1
ATOM 6002 C C . PRO A 1 749 ? 4.511 9.936 -16.026 1.00 89.31 749 PRO A C 1
ATOM 6004 O O . PRO A 1 749 ? 5.008 9.588 -14.956 1.00 89.31 749 PRO A O 1
ATOM 6007 N N . SER A 1 750 ? 3.186 10.064 -16.170 1.00 87.56 750 SER A N 1
ATOM 6008 C CA . SER A 1 750 ? 2.193 9.817 -15.113 1.00 87.56 750 SER A CA 1
ATOM 6009 C C . SER A 1 750 ? 1.268 8.637 -15.463 1.00 87.56 750 SER A C 1
ATOM 6011 O O . SER A 1 750 ? 1.214 8.192 -16.609 1.00 87.56 750 SER A O 1
ATOM 6013 N N . ARG A 1 751 ? 0.561 8.098 -14.454 1.00 85.75 751 ARG A N 1
ATOM 6014 C CA . ARG A 1 751 ? -0.518 7.099 -14.655 1.00 85.75 751 ARG A CA 1
ATOM 6015 C C . ARG A 1 751 ? -1.867 7.769 -14.923 1.00 85.75 751 ARG A C 1
ATOM 6017 O O . ARG A 1 751 ? -2.880 7.089 -14.960 1.00 85.75 751 ARG A O 1
ATOM 6024 N N . GLU A 1 752 ? -1.908 9.095 -14.981 1.00 85.81 752 GLU A N 1
ATOM 6025 C CA . GLU A 1 752 ? -3.164 9.816 -15.161 1.00 85.81 752 GLU A CA 1
ATOM 6026 C C . GLU A 1 752 ? -3.712 9.510 -16.554 1.00 85.81 752 GLU A C 1
ATOM 6028 O O . GLU A 1 752 ? -2.977 9.556 -17.540 1.00 85.81 752 GLU A O 1
ATOM 6033 N N . GLY A 1 753 ? -4.995 9.163 -16.623 1.00 81.75 753 GLY A N 1
ATOM 6034 C CA . GLY A 1 753 ? -5.651 8.788 -17.873 1.00 81.75 753 GLY A CA 1
ATOM 6035 C C . GLY A 1 753 ? -6.295 9.958 -18.610 1.00 81.75 753 GLY A C 1
ATOM 6036 O O . GLY A 1 753 ? -7.076 9.712 -19.514 1.00 81.75 753 GLY A O 1
ATOM 6037 N N . SER A 1 754 ? -5.997 11.215 -18.262 1.00 86.19 754 SER A N 1
ATOM 6038 C CA . SER A 1 754 ? -6.598 12.388 -18.921 1.00 86.19 754 SER A CA 1
ATOM 6039 C C . SER A 1 754 ? -6.391 12.373 -20.440 1.00 86.19 754 SER A C 1
ATOM 6041 O O . SER A 1 754 ? -7.321 12.635 -21.194 1.00 86.19 754 SER A O 1
ATOM 6043 N N . PHE A 1 755 ? -5.209 11.947 -20.893 1.00 90.81 755 PHE A N 1
ATOM 6044 C CA . PHE A 1 755 ? -4.896 11.813 -22.317 1.00 90.81 755 PHE A CA 1
ATOM 6045 C C . PHE A 1 755 ? -5.743 10.749 -23.042 1.00 90.81 755 PHE A C 1
ATOM 6047 O O . PHE A 1 755 ? -5.779 10.757 -24.270 1.00 90.81 755 PHE A O 1
ATOM 6054 N N . LEU A 1 756 ? -6.368 9.802 -22.323 1.00 92.19 756 LEU A N 1
ATOM 6055 C CA . LEU A 1 756 ? -7.214 8.768 -22.929 1.00 92.19 756 LEU A CA 1
ATOM 6056 C C . LEU A 1 756 ? -8.465 9.388 -23.548 1.00 92.19 756 LEU A C 1
ATOM 6058 O O . LEU A 1 756 ? -8.901 8.915 -24.590 1.00 92.19 756 LEU A O 1
ATOM 6062 N N . HIS A 1 757 ? -9.000 10.457 -22.952 1.00 89.31 757 HIS A N 1
ATOM 6063 C CA . HIS A 1 757 ? -10.140 11.182 -23.510 1.00 89.31 757 HIS A CA 1
ATOM 6064 C C . HIS A 1 757 ? -9.794 11.790 -24.865 1.00 89.31 757 HIS A C 1
ATOM 6066 O O . HIS A 1 757 ? -10.516 11.568 -25.827 1.00 89.31 757 HIS A O 1
ATOM 6072 N N . ASP A 1 758 ? -8.656 12.478 -24.961 1.00 89.31 758 ASP A N 1
ATOM 6073 C CA . ASP A 1 758 ? -8.214 13.087 -26.217 1.00 89.31 758 ASP A CA 1
ATOM 6074 C C . ASP A 1 758 ? -7.866 12.033 -27.273 1.00 89.31 758 ASP A C 1
ATOM 6076 O O . ASP A 1 758 ? -8.135 12.222 -28.458 1.00 89.31 758 ASP A O 1
ATOM 6080 N N . LEU A 1 759 ? -7.264 10.918 -26.844 1.00 92.44 759 LEU A N 1
ATOM 6081 C CA . LEU A 1 759 ? -6.864 9.828 -27.730 1.00 92.44 759 LEU A CA 1
ATOM 6082 C C . LEU A 1 759 ? -8.065 9.043 -28.275 1.00 92.44 759 LEU A C 1
ATOM 6084 O O . LEU A 1 759 ? -8.022 8.610 -29.422 1.00 92.44 759 LEU A O 1
ATOM 6088 N N . LEU A 1 760 ? -9.107 8.845 -27.462 1.00 93.88 760 LEU A N 1
ATOM 6089 C CA . LEU A 1 760 ? -10.265 7.997 -27.772 1.00 93.88 760 LEU A CA 1
ATOM 6090 C C . LEU A 1 760 ? -11.554 8.791 -28.017 1.00 93.88 760 LEU A C 1
ATOM 6092 O O . LEU A 1 760 ? -12.627 8.200 -28.055 1.00 93.88 760 LEU A O 1
ATOM 6096 N N . LYS A 1 761 ? -11.470 10.112 -28.204 1.00 89.06 761 LYS A N 1
ATOM 6097 C CA . LYS A 1 761 ? -12.640 10.977 -28.440 1.00 89.06 761 LYS A CA 1
ATOM 6098 C C . LYS A 1 761 ? -13.496 10.541 -29.638 1.00 89.06 761 LYS A C 1
ATOM 6100 O O . LYS A 1 761 ? -14.713 10.647 -29.577 1.00 89.06 761 LYS A O 1
ATOM 6105 N N . ASP A 1 762 ? -12.853 10.022 -30.686 1.00 87.62 762 ASP A N 1
ATOM 6106 C CA . ASP A 1 762 ? -13.486 9.593 -31.941 1.00 87.62 762 ASP A CA 1
ATOM 6107 C C . ASP A 1 762 ? -13.603 8.053 -32.025 1.00 87.62 762 ASP A C 1
ATOM 6109 O O . ASP A 1 762 ? -13.865 7.495 -33.090 1.00 87.62 762 ASP A O 1
ATOM 6113 N N . PHE A 1 763 ? -13.356 7.338 -30.918 1.00 94.44 763 PHE A N 1
ATOM 6114 C CA . PHE A 1 763 ? -13.456 5.879 -30.871 1.00 94.44 763 PHE A CA 1
ATOM 6115 C C . PHE A 1 763 ? -14.902 5.458 -30.596 1.00 94.44 763 PHE A C 1
ATOM 6117 O O . PHE A 1 763 ? -15.445 5.699 -29.518 1.00 94.44 763 PHE A O 1
ATOM 6124 N N . HIS A 1 764 ? -15.511 4.775 -31.564 1.00 92.00 764 HIS A N 1
ATOM 6125 C CA . HIS A 1 764 ? -16.902 4.313 -31.492 1.00 92.00 764 HIS A CA 1
ATOM 6126 C C . HIS A 1 764 ? -17.042 2.800 -31.240 1.00 92.00 764 HIS A C 1
ATOM 6128 O O . HIS A 1 764 ? -18.154 2.273 -31.256 1.00 92.00 764 HIS A O 1
ATOM 6134 N N . GLY A 1 765 ? -15.926 2.095 -31.026 1.00 94.19 765 GLY A N 1
ATOM 6135 C CA . GLY A 1 765 ? -15.899 0.664 -30.730 1.00 94.19 765 GLY A CA 1
ATOM 6136 C C . GLY A 1 765 ? -16.112 0.329 -29.248 1.00 94.19 765 GLY A C 1
ATOM 6137 O O . GLY A 1 765 ? -16.574 1.152 -28.452 1.00 94.19 765 GLY A O 1
ATOM 6138 N N . VAL A 1 766 ? -15.740 -0.897 -28.867 1.00 96.44 766 VAL A N 1
ATOM 6139 C CA . VAL A 1 766 ? -15.779 -1.370 -27.474 1.00 96.44 766 VAL A CA 1
ATOM 6140 C C . VAL A 1 766 ? -14.377 -1.403 -26.865 1.00 96.44 766 VAL A C 1
ATOM 6142 O O . VAL A 1 766 ? -13.476 -2.076 -27.372 1.00 96.44 766 VAL A O 1
ATOM 6145 N N . LEU A 1 767 ? -14.203 -0.705 -25.741 1.00 96.81 767 LEU A N 1
ATOM 6146 C CA . LEU A 1 767 ? -12.974 -0.708 -24.950 1.00 96.81 767 LEU A CA 1
ATOM 6147 C C . LEU A 1 767 ? -12.972 -1.886 -23.968 1.00 96.81 767 LEU A C 1
ATOM 6149 O O . LEU A 1 767 ? -13.795 -1.950 -23.054 1.00 96.81 767 LEU A O 1
ATOM 6153 N N . VAL A 1 768 ? -12.014 -2.794 -24.122 1.00 96.00 768 VAL A N 1
ATOM 6154 C CA . VAL A 1 768 ? -11.776 -3.929 -23.229 1.00 96.00 768 VAL A CA 1
ATOM 6155 C C . VAL A 1 768 ? -10.652 -3.573 -22.254 1.00 96.00 768 VAL A C 1
ATOM 6157 O O . VAL A 1 768 ? -9.508 -3.366 -22.657 1.00 96.00 768 VAL A O 1
ATOM 6160 N N . SER A 1 769 ? -10.957 -3.498 -20.960 1.00 94.62 769 SER A N 1
ATOM 6161 C CA . SER A 1 769 ? -9.989 -3.073 -19.937 1.00 94.62 769 SER A CA 1
ATOM 6162 C C . SER A 1 769 ? -10.158 -3.831 -18.623 1.00 94.62 769 SER A C 1
ATOM 6164 O O . SER A 1 769 ? -11.116 -4.580 -18.416 1.00 94.62 769 SER A O 1
ATOM 6166 N N . ASP A 1 770 ? -9.236 -3.626 -17.687 1.00 91.62 770 ASP A N 1
ATOM 6167 C CA . ASP A 1 770 ? -9.453 -3.987 -16.289 1.00 91.62 770 ASP A CA 1
ATOM 6168 C C . ASP A 1 770 ? -10.365 -2.957 -15.573 1.00 91.62 770 ASP A C 1
ATOM 6170 O O . ASP A 1 770 ? -10.988 -2.081 -16.192 1.00 91.62 770 ASP A O 1
ATOM 6174 N N . PHE A 1 771 ? -10.464 -3.078 -14.248 1.00 89.75 771 PHE A N 1
ATOM 6175 C CA . PHE A 1 771 ? -11.257 -2.192 -13.390 1.00 89.75 771 PHE A CA 1
ATOM 6176 C C . PHE A 1 771 ? -10.494 -0.918 -12.977 1.00 89.75 771 PHE A C 1
ATOM 6178 O O . PHE A 1 771 ? -10.763 -0.352 -11.917 1.00 89.75 771 PHE A O 1
ATOM 6185 N N . TYR A 1 772 ? -9.516 -0.463 -13.769 1.00 87.62 772 TYR A N 1
ATOM 6186 C CA . TYR A 1 772 ? -8.809 0.776 -13.475 1.00 87.62 772 TYR A CA 1
ATOM 6187 C C . TYR A 1 772 ? -9.671 2.009 -13.804 1.00 87.62 772 TYR A C 1
ATOM 6189 O O . TYR A 1 772 ? -10.112 2.211 -14.935 1.00 87.62 772 TYR A O 1
ATOM 6197 N N . ALA A 1 773 ? -9.887 2.854 -12.789 1.00 86.69 773 ALA A N 1
ATOM 6198 C CA . ALA A 1 773 ? -10.849 3.960 -12.819 1.00 86.69 773 ALA A CA 1
ATOM 6199 C C . ALA A 1 773 ? -10.718 4.951 -13.999 1.00 86.69 773 ALA A C 1
ATOM 6201 O O . ALA A 1 773 ? -11.747 5.399 -14.497 1.00 86.69 773 ALA A O 1
ATOM 6202 N N . PRO A 1 774 ? -9.518 5.316 -14.503 1.00 86.56 774 PRO A N 1
ATOM 6203 C CA . PRO A 1 774 ? -9.421 6.243 -15.631 1.00 86.56 774 PRO A CA 1
ATOM 6204 C C . PRO A 1 774 ? -10.048 5.740 -16.932 1.00 86.56 774 PRO A C 1
ATOM 6206 O O . PRO A 1 774 ? -10.421 6.559 -17.764 1.00 86.56 774 PRO A O 1
ATOM 6209 N N . TYR A 1 775 ? -10.210 4.425 -17.109 1.00 89.75 775 TYR A N 1
ATOM 6210 C CA . TYR A 1 775 ? -10.951 3.899 -18.254 1.00 89.75 775 TYR A CA 1
ATOM 6211 C C . TYR A 1 775 ? -12.452 4.180 -18.145 1.00 89.75 775 TYR A C 1
ATOM 6213 O O . TYR A 1 775 ? -13.120 4.314 -19.164 1.00 89.75 775 TYR A O 1
ATOM 6221 N N . ASP A 1 776 ? -13.004 4.297 -16.935 1.00 88.88 776 ASP A N 1
ATOM 6222 C CA . ASP A 1 776 ? -14.452 4.426 -16.735 1.00 88.88 776 ASP A CA 1
ATOM 6223 C C . ASP A 1 776 ? -15.020 5.732 -17.278 1.00 88.88 776 ASP A C 1
ATOM 6225 O O . ASP A 1 776 ? -16.196 5.772 -17.634 1.00 88.88 776 ASP A O 1
ATOM 6229 N N . ALA A 1 777 ? -14.180 6.763 -17.365 1.00 86.62 777 ALA A N 1
ATOM 6230 C CA . ALA A 1 777 ? -14.547 8.081 -17.853 1.00 86.62 777 ALA A CA 1
ATOM 6231 C C . ALA A 1 777 ? -14.520 8.185 -19.396 1.00 86.62 777 ALA A C 1
ATOM 6233 O O . ALA A 1 777 ? -14.998 9.174 -19.951 1.00 86.62 777 ALA A O 1
ATOM 6234 N N . VAL A 1 778 ? -13.977 7.190 -20.111 1.00 89.50 778 VAL A N 1
ATOM 6235 C CA . VAL A 1 778 ? -13.941 7.191 -21.583 1.00 89.50 778 VAL A CA 1
ATOM 6236 C C . VAL A 1 778 ? -15.345 6.935 -22.137 1.00 89.50 778 VAL A C 1
ATOM 6238 O O . VAL A 1 778 ? -15.938 5.886 -21.874 1.00 89.50 778 VAL A O 1
ATOM 6241 N N . ALA A 1 779 ? -15.853 7.877 -22.934 1.00 89.44 779 ALA A N 1
ATOM 6242 C CA . ALA A 1 779 ? -17.199 7.862 -23.505 1.00 89.44 779 ALA A CA 1
ATOM 6243 C C . ALA A 1 779 ? -17.331 6.879 -24.688 1.00 89.44 779 ALA A C 1
ATOM 6245 O O . ALA A 1 779 ? -17.495 7.279 -25.834 1.00 89.44 779 ALA A O 1
ATOM 6246 N N . CYS A 1 780 ? -17.248 5.581 -24.404 1.00 93.12 780 CYS A N 1
ATOM 6247 C CA . CYS A 1 780 ? -17.461 4.496 -25.365 1.00 93.12 780 CYS A CA 1
ATOM 6248 C C . CYS A 1 780 ? -18.125 3.294 -24.677 1.00 93.12 780 CYS A C 1
ATOM 6250 O O . CYS A 1 780 ? -18.228 3.247 -23.446 1.00 93.12 780 CYS A O 1
ATOM 6252 N N . ALA A 1 781 ? -18.571 2.308 -25.458 1.00 95.38 781 ALA A N 1
ATOM 6253 C CA . ALA A 1 781 ? -18.996 1.029 -24.900 1.00 95.38 781 ALA A CA 1
ATOM 6254 C C . ALA A 1 781 ? -17.792 0.330 -24.247 1.00 95.38 781 ALA A C 1
ATOM 6256 O O . ALA A 1 781 ? -16.680 0.369 -24.772 1.00 95.38 781 ALA A O 1
ATOM 6257 N N . GLN A 1 782 ? -17.992 -0.309 -23.093 1.00 96.38 782 GLN A N 1
ATOM 6258 C CA . GLN A 1 782 ? -16.891 -0.900 -22.328 1.00 96.38 782 GLN A CA 1
ATOM 6259 C C . GLN A 1 782 ? -17.168 -2.350 -21.980 1.00 96.38 782 GLN A C 1
ATOM 6261 O O . GLN A 1 782 ? -18.281 -2.699 -21.600 1.00 96.38 782 GLN A O 1
ATOM 6266 N N . GLN A 1 783 ? -16.123 -3.165 -22.035 1.00 96.75 783 GLN A N 1
ATOM 6267 C CA . GLN A 1 783 ? -16.109 -4.533 -21.554 1.00 96.75 783 GLN A CA 1
ATOM 6268 C C . GLN A 1 783 ? -15.034 -4.674 -20.472 1.00 96.75 783 GLN A C 1
ATOM 6270 O O . GLN A 1 783 ? -13.834 -4.613 -20.741 1.00 96.75 783 GLN A O 1
ATOM 6275 N N . LYS A 1 784 ? -15.449 -4.887 -19.225 1.00 95.94 784 LYS A N 1
ATOM 6276 C CA . LYS A 1 784 ? -14.523 -5.165 -18.125 1.00 95.94 784 LYS A CA 1
ATOM 6277 C C . LYS A 1 784 ? -14.052 -6.612 -18.179 1.00 95.94 784 LYS A C 1
ATOM 6279 O O . LYS A 1 784 ? -14.814 -7.532 -18.470 1.00 95.94 784 LYS A O 1
ATOM 6284 N N . CYS A 1 785 ? -12.773 -6.820 -17.896 1.00 92.06 785 CYS A N 1
ATOM 6285 C CA . CYS A 1 785 ? -12.153 -8.136 -17.935 1.00 92.06 785 CYS A CA 1
ATOM 6286 C C . CYS A 1 785 ? -12.713 -9.050 -16.833 1.00 92.06 785 CYS A C 1
ATOM 6288 O O . CYS A 1 785 ? -12.394 -8.865 -15.654 1.00 92.06 785 CYS A O 1
ATOM 6290 N N . LEU A 1 786 ? -13.476 -10.085 -17.204 1.00 91.69 786 LEU A N 1
ATOM 6291 C CA . LEU A 1 786 ? -14.043 -11.002 -16.205 1.00 91.69 786 LEU A CA 1
ATOM 6292 C C . LEU A 1 786 ? -12.989 -11.916 -15.574 1.00 91.69 786 LEU A C 1
ATOM 6294 O O . LEU A 1 786 ? -13.169 -12.356 -14.445 1.00 91.69 786 LEU A O 1
ATOM 6298 N N . ILE A 1 787 ? -11.860 -12.169 -16.245 1.00 87.12 787 ILE A N 1
ATOM 6299 C CA . ILE A 1 787 ? -10.759 -12.955 -15.663 1.00 87.12 787 ILE A CA 1
ATOM 6300 C C . ILE A 1 787 ? -10.199 -12.278 -14.407 1.00 87.12 787 ILE A C 1
ATOM 6302 O O . ILE A 1 787 ? -9.923 -12.966 -13.426 1.00 87.12 787 ILE A O 1
ATOM 6306 N N . HIS A 1 788 ? -10.071 -10.946 -14.398 1.00 83.06 788 HIS A N 1
ATOM 6307 C CA . HIS A 1 788 ? -9.670 -10.219 -13.191 1.00 83.06 788 HIS A CA 1
ATOM 6308 C C . HIS A 1 788 ? -10.699 -10.395 -12.071 1.00 83.06 788 HIS A C 1
ATOM 6310 O O . HIS A 1 788 ? -10.325 -10.717 -10.950 1.00 83.06 788 HIS A O 1
ATOM 6316 N N . LEU A 1 789 ? -11.991 -10.294 -12.394 1.00 87.12 789 LEU A N 1
ATOM 6317 C CA . LEU A 1 789 ? -13.066 -10.481 -11.420 1.00 87.12 789 LEU A CA 1
ATOM 6318 C C . LEU A 1 789 ? -13.082 -11.900 -10.819 1.00 87.12 789 LEU A C 1
ATOM 6320 O O . LEU A 1 789 ? -13.242 -12.053 -9.614 1.00 87.12 789 LEU A O 1
ATOM 6324 N N . ILE A 1 790 ? -12.875 -12.940 -11.630 1.00 88.25 790 ILE A N 1
ATOM 6325 C CA . ILE A 1 790 ? -12.842 -14.338 -11.161 1.00 88.25 790 ILE A CA 1
ATOM 6326 C C . ILE A 1 790 ? -11.599 -14.607 -10.303 1.00 88.25 790 ILE A C 1
ATOM 6328 O O . ILE A 1 790 ? -11.681 -15.325 -9.306 1.00 88.25 790 ILE A O 1
ATOM 6332 N N . ARG A 1 791 ? -10.446 -14.029 -10.670 1.00 86.00 791 ARG A N 1
ATOM 6333 C CA . ARG A 1 791 ? -9.222 -14.100 -9.856 1.00 86.00 791 ARG A CA 1
ATOM 6334 C C . ARG A 1 791 ? -9.432 -13.427 -8.494 1.00 86.00 791 ARG A C 1
ATOM 6336 O O . ARG A 1 791 ? -9.023 -14.009 -7.491 1.00 86.00 791 ARG A O 1
ATOM 6343 N N . ASP A 1 792 ? -10.107 -12.275 -8.460 1.00 84.88 792 ASP A N 1
ATOM 6344 C CA . ASP A 1 792 ? -10.475 -11.579 -7.220 1.00 84.88 792 ASP A CA 1
ATOM 6345 C C . ASP A 1 792 ? -11.387 -12.465 -6.346 1.00 84.88 792 ASP A C 1
ATOM 6347 O O . ASP A 1 792 ? -11.047 -12.731 -5.191 1.00 84.88 792 ASP A O 1
ATOM 6351 N N . PHE A 1 793 ? -12.470 -13.023 -6.915 1.00 85.94 793 PHE A N 1
ATOM 6352 C CA . PHE A 1 793 ? -13.365 -13.951 -6.207 1.00 85.94 793 PHE A CA 1
ATOM 6353 C C . PHE A 1 793 ? -12.600 -15.124 -5.588 1.00 85.94 793 PHE A C 1
ATOM 6355 O O . PHE A 1 793 ? -12.757 -15.417 -4.404 1.00 85.94 793 PHE A O 1
ATOM 6362 N N . ASN A 1 794 ? -11.752 -15.796 -6.372 1.00 80.62 794 ASN A N 1
ATOM 6363 C CA . ASN A 1 794 ? -10.990 -16.946 -5.895 1.00 80.62 794 ASN A CA 1
ATOM 6364 C C . ASN A 1 794 ? -10.052 -16.576 -4.734 1.00 80.62 794 ASN A C 1
ATOM 6366 O O . ASN A 1 794 ? -9.959 -17.309 -3.750 1.00 80.62 794 ASN A O 1
ATOM 6370 N N . HIS A 1 795 ? -9.374 -15.433 -4.833 1.00 78.25 795 HIS A N 1
ATOM 6371 C CA . HIS A 1 795 ? -8.472 -14.951 -3.790 1.00 78.25 795 HIS A CA 1
ATOM 6372 C C . HIS A 1 795 ? -9.210 -14.636 -2.482 1.00 78.25 795 HIS A C 1
ATOM 6374 O O . HIS A 1 795 ? -8.753 -15.011 -1.400 1.00 78.25 795 HIS A O 1
ATOM 6380 N N . ASP A 1 796 ? -10.378 -13.999 -2.564 1.00 80.38 796 ASP A N 1
ATOM 6381 C CA . ASP A 1 796 ? -11.159 -13.656 -1.374 1.00 80.38 796 ASP A CA 1
ATOM 6382 C C . ASP A 1 796 ? -11.878 -14.861 -0.757 1.00 80.38 796 ASP A C 1
ATOM 6384 O O . ASP A 1 796 ? -12.003 -14.920 0.468 1.00 80.38 796 ASP A O 1
ATOM 6388 N N . ILE A 1 797 ? -12.254 -15.865 -1.556 1.00 83.06 797 ILE A N 1
ATOM 6389 C CA . ILE A 1 797 ? -12.730 -17.163 -1.050 1.00 83.06 797 ILE A CA 1
ATOM 6390 C C . ILE A 1 797 ? -11.623 -17.865 -0.257 1.00 83.06 797 ILE A C 1
ATOM 6392 O O . ILE A 1 797 ? -11.873 -18.359 0.840 1.00 83.06 797 ILE A O 1
ATOM 6396 N N . GLN A 1 798 ? -10.384 -17.875 -0.763 1.00 73.75 798 GLN A N 1
ATOM 6397 C CA . GLN A 1 798 ? -9.246 -18.467 -0.047 1.00 73.75 798 GLN A CA 1
ATOM 6398 C C . GLN A 1 798 ? -8.960 -17.752 1.283 1.00 73.75 798 GLN A C 1
ATOM 6400 O O . GLN A 1 798 ? -8.598 -18.394 2.267 1.00 73.75 798 GLN A O 1
ATOM 6405 N N . ARG A 1 799 ? -9.156 -16.429 1.337 1.00 74.75 799 ARG A N 1
ATOM 6406 C CA . ARG A 1 799 ? -9.007 -15.623 2.563 1.00 74.75 799 ARG A CA 1
ATOM 6407 C C . ARG A 1 799 ? -10.164 -15.774 3.550 1.00 74.75 799 ARG A C 1
ATOM 6409 O O . ARG A 1 799 ? -9.978 -15.528 4.746 1.00 74.75 799 ARG A O 1
ATOM 6416 N N . ASN A 1 800 ? -11.342 -16.157 3.064 1.00 77.94 800 ASN A N 1
ATOM 6417 C CA . ASN A 1 800 ? -12.569 -16.295 3.845 1.00 77.94 800 ASN A CA 1
ATOM 6418 C C . ASN A 1 800 ? -13.213 -17.675 3.604 1.00 77.94 800 ASN A C 1
ATOM 6420 O O . ASN A 1 800 ? -14.332 -17.762 3.099 1.00 77.94 800 ASN A O 1
ATOM 6424 N N . PRO A 1 801 ? -12.539 -18.778 3.987 1.00 77.12 801 PRO A N 1
ATOM 6425 C CA . PRO A 1 801 ? -12.937 -20.128 3.586 1.00 77.12 801 PRO A CA 1
ATOM 6426 C C . PRO A 1 801 ? -14.251 -20.618 4.210 1.00 77.12 801 PRO A C 1
ATOM 6428 O O . PRO A 1 801 ? -14.749 -21.657 3.790 1.00 77.12 801 PRO A O 1
ATOM 6431 N N . TRP A 1 802 ? -14.823 -19.904 5.183 1.00 84.50 802 TRP A N 1
ATOM 6432 C CA . TRP A 1 802 ? -16.120 -20.217 5.808 1.00 84.50 802 TRP A CA 1
ATOM 6433 C C . TRP A 1 802 ? -17.235 -19.233 5.425 1.00 84.50 802 TRP A C 1
ATOM 6435 O O . TRP A 1 802 ? -18.325 -19.290 5.987 1.00 84.50 802 TRP A O 1
ATOM 6445 N N . ASP A 1 803 ? -16.971 -18.308 4.500 1.00 86.19 803 ASP A N 1
ATOM 6446 C CA . ASP A 1 803 ? -17.984 -17.382 3.999 1.00 86.19 803 ASP A CA 1
ATOM 6447 C C . ASP A 1 803 ? -18.848 -18.071 2.934 1.00 86.19 803 ASP A C 1
ATOM 6449 O O . ASP A 1 803 ? -18.550 -18.059 1.738 1.00 86.19 803 ASP A O 1
ATOM 6453 N N . GLU A 1 804 ? -19.912 -18.729 3.393 1.00 90.88 804 GLU A N 1
ATOM 6454 C CA . GLU A 1 804 ? -20.841 -19.449 2.518 1.00 90.88 804 GLU A CA 1
ATOM 6455 C C . GLU A 1 804 ? -21.638 -18.511 1.596 1.00 90.88 804 GLU A C 1
ATOM 6457 O O . GLU A 1 804 ? -22.025 -18.916 0.501 1.00 90.88 804 GLU A O 1
ATOM 6462 N N . GLU A 1 805 ? -21.840 -17.245 1.980 1.00 91.81 805 GLU A N 1
ATOM 6463 C CA . GLU A 1 805 ? -22.496 -16.255 1.117 1.00 91.81 805 GLU A CA 1
ATOM 6464 C C . GLU A 1 805 ? -21.602 -15.886 -0.072 1.00 91.81 805 GLU A C 1
ATOM 6466 O O . GLU A 1 805 ? -22.073 -15.869 -1.212 1.00 91.81 805 GLU A O 1
ATOM 6471 N N . LEU A 1 806 ? -20.307 -15.655 0.177 1.00 90.75 806 LEU A N 1
ATOM 6472 C CA . LEU A 1 806 ? -19.323 -15.360 -0.866 1.00 90.75 806 LEU A CA 1
ATOM 6473 C C . LEU A 1 806 ? -19.158 -16.541 -1.826 1.00 90.75 806 LEU A C 1
ATOM 6475 O O . LEU A 1 806 ? -19.158 -16.355 -3.045 1.00 90.75 806 LEU A O 1
ATOM 6479 N N . LYS A 1 807 ? -19.050 -17.764 -1.288 1.00 90.69 807 LYS A N 1
ATOM 6480 C CA . LYS A 1 807 ? -18.974 -18.986 -2.103 1.00 90.69 807 LYS A CA 1
ATOM 6481 C C . LYS A 1 807 ? -20.212 -19.159 -2.973 1.00 90.69 807 LYS A C 1
ATOM 6483 O O . LYS A 1 807 ? -20.070 -19.480 -4.151 1.00 90.69 807 LYS A O 1
ATOM 6488 N N . ALA A 1 808 ? -21.403 -18.940 -2.415 1.00 92.31 808 ALA A N 1
ATOM 6489 C CA . ALA A 1 808 ? -22.651 -19.038 -3.162 1.00 92.31 808 ALA A CA 1
ATOM 6490 C C . ALA A 1 808 ? -22.699 -18.013 -4.305 1.00 92.31 808 ALA A C 1
ATOM 6492 O O . ALA A 1 808 ? -22.902 -18.406 -5.450 1.00 92.31 808 ALA A O 1
ATOM 6493 N N . LEU A 1 809 ? -22.415 -16.734 -4.029 1.00 95.06 809 LEU A N 1
ATOM 6494 C CA . LEU A 1 809 ? -22.385 -15.682 -5.054 1.00 95.06 809 LEU A CA 1
ATOM 6495 C C . LEU A 1 809 ? -21.373 -15.992 -6.171 1.00 95.06 809 LEU A C 1
ATOM 6497 O O . LEU A 1 809 ? -21.690 -15.871 -7.355 1.00 95.06 809 LEU A O 1
ATOM 6501 N N . ALA A 1 810 ? -20.165 -16.430 -5.809 1.00 92.12 810 ALA A N 1
ATOM 6502 C CA . ALA A 1 810 ? -19.139 -16.804 -6.778 1.00 92.12 810 ALA A CA 1
ATOM 6503 C C . ALA A 1 810 ? -19.544 -18.031 -7.611 1.00 92.12 810 ALA A C 1
ATOM 6505 O O . ALA A 1 810 ? -19.286 -18.075 -8.815 1.00 92.12 810 ALA A O 1
ATOM 6506 N N . ALA A 1 811 ? -20.200 -19.018 -6.994 1.00 92.06 811 ALA A N 1
ATOM 6507 C CA . ALA A 1 811 ? -20.714 -20.191 -7.689 1.00 92.06 811 ALA A CA 1
ATOM 6508 C C . ALA A 1 811 ? -21.845 -19.825 -8.662 1.00 92.06 811 ALA A C 1
ATOM 6510 O O . ALA A 1 811 ? -21.874 -20.351 -9.776 1.00 92.06 811 ALA A O 1
ATOM 6511 N N . ASP A 1 812 ? -22.746 -18.921 -8.272 1.00 93.62 812 ASP A N 1
ATOM 6512 C CA . ASP A 1 812 ? -23.830 -18.412 -9.119 1.00 93.62 812 ASP A CA 1
ATOM 6513 C C . ASP A 1 812 ? -23.255 -17.700 -10.356 1.00 93.62 812 ASP A C 1
ATOM 6515 O O . ASP A 1 812 ? -23.581 -18.061 -11.490 1.00 93.62 812 ASP A O 1
ATOM 6519 N N . PHE A 1 813 ? -22.310 -16.774 -10.148 1.00 95.38 813 PHE A N 1
ATOM 6520 C CA . PHE A 1 813 ? -21.601 -16.085 -11.232 1.00 95.38 813 PHE A CA 1
ATOM 6521 C C . PHE A 1 813 ? -20.834 -17.066 -12.137 1.00 95.38 813 PHE A C 1
ATOM 6523 O O . PHE A 1 813 ? -20.881 -16.970 -13.365 1.00 95.38 813 PHE A O 1
ATOM 6530 N N . GLY A 1 814 ? -20.154 -18.051 -11.542 1.00 91.88 814 GLY A N 1
ATOM 6531 C CA . GLY A 1 814 ? -19.398 -19.070 -12.266 1.00 91.88 814 GLY A CA 1
ATOM 6532 C C . GLY A 1 814 ? -20.270 -19.958 -13.159 1.00 91.88 814 GLY A C 1
ATOM 6533 O O . GLY A 1 814 ? -19.869 -20.265 -14.283 1.00 91.88 814 GLY A O 1
ATOM 6534 N N . ARG A 1 815 ? -21.472 -20.348 -12.706 1.00 93.56 815 ARG A N 1
ATOM 6535 C CA . ARG A 1 815 ? -22.422 -21.137 -13.516 1.00 93.56 815 ARG A CA 1
ATOM 6536 C C . ARG A 1 815 ? -22.946 -20.349 -14.714 1.00 93.56 815 ARG A C 1
ATOM 6538 O O . ARG A 1 815 ? -22.974 -20.893 -15.821 1.00 93.56 815 ARG A O 1
ATOM 6545 N N . LEU A 1 816 ? -23.297 -19.079 -14.509 1.00 95.06 816 LEU A N 1
ATOM 6546 C CA . LEU A 1 816 ? -23.700 -18.178 -15.590 1.00 95.06 816 LEU A CA 1
ATOM 6547 C C . LEU A 1 816 ? -22.590 -18.070 -16.643 1.00 95.06 816 LEU A C 1
ATOM 6549 O O . LEU A 1 816 ? -22.801 -18.384 -17.814 1.00 95.06 816 LEU A O 1
ATOM 6553 N N . LEU A 1 817 ? -21.378 -17.704 -16.217 1.00 92.88 817 LEU A N 1
ATOM 6554 C CA . LEU A 1 817 ? -20.265 -17.511 -17.142 1.00 92.88 817 LEU A CA 1
ATOM 6555 C C . LEU A 1 817 ? -19.890 -18.800 -17.881 1.00 92.88 817 LEU A C 1
ATOM 6557 O O . LEU A 1 817 ? -19.644 -18.756 -19.083 1.00 92.88 817 LEU A O 1
ATOM 6561 N N . ARG A 1 818 ? -19.887 -19.956 -17.204 1.00 90.81 818 ARG A N 1
ATOM 6562 C CA . ARG A 1 818 ? -19.617 -21.254 -17.842 1.00 90.81 818 ARG A CA 1
ATOM 6563 C C . ARG A 1 818 ? -20.583 -21.529 -18.995 1.00 90.81 818 ARG A C 1
ATOM 6565 O O . ARG A 1 818 ? -20.151 -21.974 -20.054 1.00 90.81 818 ARG A O 1
ATOM 6572 N N . THR A 1 819 ? -21.868 -21.247 -18.801 1.00 93.31 819 THR A N 1
ATOM 6573 C CA . THR A 1 819 ? -22.914 -21.461 -19.815 1.00 93.31 819 THR A CA 1
ATOM 6574 C C . THR A 1 819 ? -22.683 -20.589 -21.054 1.00 93.31 819 THR A C 1
ATOM 6576 O O . THR A 1 819 ? -22.812 -21.052 -22.193 1.00 93.31 819 THR A O 1
ATOM 6579 N N . ILE A 1 820 ? -22.247 -19.347 -20.835 1.00 92.06 820 ILE A N 1
ATOM 6580 C CA . ILE A 1 820 ? -21.879 -18.416 -21.902 1.00 92.06 820 ILE A CA 1
ATOM 6581 C C . ILE A 1 820 ? -20.613 -18.889 -22.631 1.00 92.06 820 ILE A C 1
ATOM 6583 O O . ILE A 1 820 ? -20.616 -18.973 -23.859 1.00 92.06 820 ILE A O 1
ATOM 6587 N N . VAL A 1 821 ? -19.555 -19.258 -21.899 1.00 88.50 821 VAL A N 1
ATOM 6588 C CA . VAL A 1 821 ? -18.275 -19.716 -22.473 1.00 88.50 821 VAL A CA 1
ATOM 6589 C C . VAL A 1 821 ? -18.455 -20.962 -23.340 1.00 88.50 821 VAL A C 1
ATOM 6591 O O . VAL A 1 821 ? -17.916 -20.998 -24.435 1.00 88.50 821 VAL A O 1
ATOM 6594 N N . VAL A 1 822 ? -19.303 -21.919 -22.950 1.00 88.38 822 VAL A N 1
ATOM 6595 C CA . VAL A 1 822 ? -19.629 -23.084 -23.801 1.00 88.38 822 VAL A CA 1
ATOM 6596 C C . VAL A 1 822 ? -20.228 -22.667 -25.153 1.00 88.38 822 VAL A C 1
ATOM 6598 O O . VAL A 1 822 ? -20.002 -23.319 -26.171 1.00 88.38 822 VAL A O 1
ATOM 6601 N N . THR A 1 823 ? -20.994 -21.574 -25.192 1.00 89.56 823 THR A N 1
ATOM 6602 C CA . THR A 1 823 ? -21.519 -21.036 -26.456 1.00 89.56 823 THR A CA 1
ATOM 6603 C C . THR A 1 823 ? -20.423 -20.338 -27.261 1.00 89.56 823 THR A C 1
ATOM 6605 O O . THR A 1 823 ? -20.382 -20.521 -28.477 1.00 89.56 823 THR A O 1
ATOM 6608 N N . ILE A 1 824 ? -19.521 -19.604 -26.598 1.00 86.94 824 ILE A N 1
ATOM 6609 C CA . ILE A 1 824 ? -18.343 -18.992 -27.235 1.00 86.94 824 ILE A CA 1
ATOM 6610 C C . ILE A 1 824 ? -17.453 -20.070 -27.866 1.00 86.94 824 ILE A C 1
ATOM 6612 O O . ILE A 1 824 ? -17.066 -19.928 -29.019 1.00 86.94 824 ILE A O 1
ATOM 6616 N N . ASP A 1 825 ? -17.176 -21.165 -27.159 1.00 83.50 825 ASP A N 1
ATOM 6617 C CA . ASP A 1 825 ? -16.308 -22.242 -27.651 1.00 83.50 825 ASP A CA 1
ATOM 6618 C C . ASP A 1 825 ? -16.876 -22.921 -28.908 1.00 83.50 825 ASP A C 1
ATOM 6620 O O . ASP A 1 825 ? -16.121 -23.396 -29.754 1.00 83.50 825 ASP A O 1
ATOM 6624 N N . ARG A 1 826 ? -18.209 -22.956 -29.059 1.00 89.81 826 ARG A N 1
ATOM 6625 C CA . ARG A 1 826 ? -18.881 -23.587 -30.206 1.00 89.81 826 ARG A CA 1
ATOM 6626 C C . ARG A 1 826 ? -19.100 -22.649 -31.395 1.00 89.81 826 ARG A C 1
ATOM 6628 O O . ARG A 1 826 ? -19.027 -23.106 -32.531 1.00 89.81 826 ARG A O 1
ATOM 6635 N N . TYR A 1 827 ? -19.422 -21.380 -31.146 1.00 88.50 827 TYR A N 1
ATOM 6636 C CA . TYR A 1 827 ? -19.889 -20.444 -32.182 1.00 88.50 827 TYR A CA 1
ATOM 6637 C C . TYR A 1 827 ? -19.042 -19.170 -32.298 1.00 88.50 827 TYR A C 1
ATOM 6639 O O . TYR A 1 827 ? -19.342 -18.302 -33.116 1.00 88.50 827 TYR A O 1
ATOM 6647 N N . GLY A 1 828 ? -17.993 -19.037 -31.487 1.00 86.50 828 GLY A N 1
ATOM 6648 C CA . GLY A 1 828 ? -17.183 -17.829 -31.403 1.00 86.50 828 GLY A CA 1
ATOM 6649 C C . GLY A 1 828 ? -17.921 -16.648 -30.763 1.00 86.50 828 GLY A C 1
ATOM 6650 O O . GLY A 1 828 ? -18.965 -16.786 -30.121 1.00 86.50 828 GLY A O 1
ATOM 6651 N N . LEU A 1 829 ? -17.355 -15.453 -30.935 1.00 88.88 829 LEU A N 1
ATOM 6652 C CA . LEU A 1 829 ? -17.875 -14.194 -30.391 1.00 88.88 829 LEU A CA 1
ATOM 6653 C C . LEU A 1 829 ? -18.951 -13.596 -31.313 1.00 88.88 829 LEU A C 1
ATOM 6655 O O . LEU A 1 829 ? -18.772 -12.509 -31.854 1.00 88.88 829 LEU A O 1
ATOM 6659 N N . SER A 1 830 ? -20.042 -14.339 -31.519 1.00 89.50 830 SER A N 1
ATOM 6660 C CA . SER A 1 830 ? -21.175 -13.943 -32.365 1.00 89.50 830 SER A CA 1
ATOM 6661 C C . SER A 1 830 ? -22.357 -13.464 -31.520 1.00 89.50 830 SER A C 1
ATOM 6663 O O . SER A 1 830 ? -22.924 -14.234 -30.739 1.00 89.50 830 SER A O 1
ATOM 6665 N N . GLN A 1 831 ? -22.785 -12.220 -31.723 1.00 91.50 831 GLN A N 1
ATOM 6666 C CA . GLN A 1 831 ? -23.945 -11.607 -31.079 1.00 91.50 831 GLN A CA 1
ATOM 6667 C C . GLN A 1 831 ? -25.212 -12.448 -31.287 1.00 91.50 831 GLN A C 1
ATOM 6669 O O . GLN A 1 831 ? -25.989 -12.620 -30.349 1.00 91.50 831 GLN A O 1
ATOM 6674 N N . GLN A 1 832 ? -25.409 -13.017 -32.481 1.00 91.19 832 GLN A N 1
ATOM 6675 C CA . GLN A 1 832 ? -26.578 -13.846 -32.797 1.00 91.19 832 GLN A CA 1
ATOM 6676 C C . GLN A 1 832 ? -26.717 -15.041 -31.840 1.00 91.19 832 GLN A C 1
ATOM 6678 O O . GLN A 1 832 ? -27.810 -15.337 -31.361 1.00 91.19 832 GLN A O 1
ATOM 6683 N N . HIS A 1 833 ? -25.606 -15.714 -31.530 1.00 92.25 833 HIS A N 1
ATOM 6684 C CA . HIS A 1 833 ? -25.599 -16.896 -30.666 1.00 92.25 833 HIS A CA 1
ATOM 6685 C C . HIS A 1 833 ? -25.486 -16.545 -29.181 1.00 92.25 833 HIS A C 1
ATOM 6687 O O . HIS A 1 833 ? -26.024 -17.264 -28.337 1.00 92.25 833 HIS A O 1
ATOM 6693 N N . LEU A 1 834 ? -24.783 -15.458 -28.853 1.00 93.12 834 LEU A N 1
ATOM 6694 C CA . LEU A 1 834 ? -24.549 -15.015 -27.479 1.00 93.12 834 LEU A CA 1
ATOM 6695 C C . LEU A 1 834 ? -25.721 -14.221 -26.898 1.00 93.12 834 LEU A C 1
ATOM 6697 O O . LEU A 1 834 ? -25.955 -14.279 -25.692 1.00 93.12 834 LEU A O 1
ATOM 6701 N N . GLY A 1 835 ? -26.505 -13.551 -27.745 1.00 91.75 835 GLY A N 1
ATOM 6702 C CA . GLY A 1 835 ? -27.646 -12.732 -27.341 1.00 91.75 835 GLY A CA 1
ATOM 6703 C C . GLY A 1 835 ? -28.714 -13.495 -26.552 1.00 91.75 835 GLY A C 1
ATOM 6704 O O . GLY A 1 835 ? -29.393 -12.889 -25.724 1.00 91.75 835 GLY A O 1
ATOM 6705 N N . LYS A 1 836 ? -28.814 -14.821 -26.725 1.00 93.94 836 LYS A N 1
ATOM 6706 C CA . LYS A 1 836 ? -29.730 -15.679 -25.951 1.00 93.94 836 LYS A CA 1
ATOM 6707 C C . LYS A 1 836 ? -29.462 -15.646 -24.439 1.00 93.94 836 LYS A C 1
ATOM 6709 O O . LYS A 1 836 ? -30.401 -15.755 -23.665 1.00 93.94 836 LYS A O 1
ATOM 6714 N N . HIS A 1 837 ? -28.210 -15.428 -24.022 1.00 96.44 837 HIS A N 1
ATOM 6715 C CA . HIS A 1 837 ? -27.812 -15.400 -22.605 1.00 96.44 837 HIS A CA 1
ATOM 6716 C C . HIS A 1 837 ? -28.133 -14.072 -21.914 1.00 96.44 837 HIS A C 1
ATOM 6718 O O . HIS A 1 837 ? -27.870 -13.915 -20.725 1.00 96.44 837 HIS A O 1
ATOM 6724 N N . ARG A 1 838 ? -28.681 -13.082 -22.633 1.00 95.38 838 ARG A N 1
ATOM 6725 C CA . ARG A 1 838 ? -29.037 -11.784 -22.039 1.00 95.38 838 ARG A CA 1
ATOM 6726 C C . ARG A 1 838 ? -30.075 -11.935 -20.932 1.00 95.38 838 ARG A C 1
ATOM 6728 O O . ARG A 1 838 ? -29.907 -11.333 -19.882 1.00 95.38 838 ARG A O 1
ATOM 6735 N N . GLN A 1 839 ? -31.084 -12.780 -21.147 1.00 94.62 839 GLN A N 1
ATOM 6736 C CA . GLN A 1 839 ? -32.107 -13.050 -20.135 1.00 94.62 839 GLN A CA 1
ATOM 6737 C C . GLN A 1 839 ? -31.508 -13.713 -18.887 1.00 94.62 839 GLN A C 1
ATOM 6739 O O . GLN A 1 839 ? -31.881 -13.352 -17.775 1.00 94.62 839 GLN A O 1
ATOM 6744 N N . ASP A 1 840 ? -30.531 -14.611 -19.054 1.00 96.06 840 ASP A N 1
ATOM 6745 C CA . ASP A 1 840 ? -29.833 -15.256 -17.934 1.00 96.06 840 ASP A CA 1
ATOM 6746 C C . ASP A 1 840 ? -28.990 -14.254 -17.128 1.00 96.06 840 ASP A C 1
ATOM 6748 O O . ASP A 1 840 ? -28.967 -14.295 -15.896 1.00 96.06 840 ASP A O 1
ATOM 6752 N N . VAL A 1 841 ? -28.318 -13.322 -17.815 1.00 96.94 841 VAL A N 1
ATOM 6753 C CA . VAL A 1 841 ? -27.564 -12.229 -17.180 1.00 96.94 841 VAL A CA 1
ATOM 6754 C C . VAL A 1 841 ? -28.502 -11.284 -16.429 1.00 96.94 841 VAL A C 1
ATOM 6756 O O . VAL A 1 841 ? -28.232 -10.956 -15.273 1.00 96.94 841 VAL A O 1
ATOM 6759 N N . ASP A 1 842 ? -29.611 -10.879 -17.050 1.00 96.00 842 ASP A N 1
ATOM 6760 C CA . ASP A 1 842 ? -30.601 -10.009 -16.418 1.00 96.00 842 ASP A CA 1
ATOM 6761 C C . ASP A 1 842 ? -31.177 -10.694 -15.168 1.00 96.00 842 ASP A C 1
ATOM 6763 O O . ASP A 1 842 ? -31.200 -10.093 -14.092 1.00 96.00 842 ASP A O 1
ATOM 6767 N N . ALA A 1 843 ? -31.552 -11.974 -15.257 1.00 96.06 843 ALA A N 1
ATOM 6768 C CA . ALA A 1 843 ? -32.033 -12.760 -14.121 1.00 96.06 843 ALA A CA 1
ATOM 6769 C C . ALA A 1 843 ? -30.995 -12.855 -12.986 1.00 96.06 843 ALA A C 1
ATOM 6771 O O . ALA A 1 843 ? -31.349 -12.709 -11.813 1.00 96.06 843 ALA A O 1
ATOM 6772 N N . PHE A 1 844 ? -29.711 -13.036 -13.317 1.00 97.19 844 PHE A N 1
ATOM 6773 C CA . PHE A 1 844 ? -28.626 -13.030 -12.334 1.00 97.19 844 PHE A CA 1
ATOM 6774 C C . PHE A 1 844 ? -28.533 -11.692 -11.590 1.00 97.19 844 PHE A C 1
ATOM 6776 O O . PHE A 1 844 ? -28.501 -11.685 -10.359 1.00 97.19 844 PHE A O 1
ATOM 6783 N N . PHE A 1 845 ? -28.538 -10.556 -12.294 1.00 96.88 845 PHE A N 1
ATOM 6784 C CA . PHE A 1 845 ? -28.459 -9.245 -11.639 1.00 96.88 845 PHE A CA 1
ATOM 6785 C C . PHE A 1 845 ? -29.707 -8.916 -10.811 1.00 96.88 845 PHE A C 1
ATOM 6787 O O . PHE A 1 845 ? -29.568 -8.364 -9.717 1.00 96.88 845 PHE A O 1
ATOM 6794 N N . HIS A 1 846 ? -30.902 -9.325 -11.253 1.00 94.75 846 HIS A N 1
ATOM 6795 C CA . HIS A 1 846 ? -32.122 -9.210 -10.445 1.00 94.75 846 HIS A CA 1
ATOM 6796 C C . HIS A 1 846 ? -32.008 -10.014 -9.140 1.00 94.75 846 HIS A C 1
ATOM 6798 O O . HIS A 1 846 ? -32.312 -9.494 -8.064 1.00 94.75 846 HIS A O 1
ATOM 6804 N N . ALA A 1 847 ? -31.503 -11.251 -9.203 1.00 93.50 847 ALA A N 1
ATOM 6805 C CA . ALA A 1 847 ? -31.276 -12.078 -8.018 1.00 93.50 847 ALA A CA 1
ATOM 6806 C C . ALA A 1 847 ? -30.216 -11.476 -7.078 1.00 93.50 847 ALA A C 1
ATOM 6808 O O . ALA A 1 847 ? -30.404 -11.459 -5.861 1.00 93.50 847 ALA A O 1
ATOM 6809 N N . VAL A 1 848 ? -29.119 -10.942 -7.627 1.00 93.25 848 VAL A N 1
ATOM 6810 C CA . VAL A 1 848 ? -28.059 -10.286 -6.845 1.00 93.25 848 VAL A CA 1
ATOM 6811 C C . VAL A 1 848 ? -28.566 -9.012 -6.173 1.00 93.25 848 VAL A C 1
ATOM 6813 O O . VAL A 1 848 ? -28.228 -8.781 -5.015 1.00 93.25 848 VAL A O 1
ATOM 6816 N N . SER A 1 849 ? -29.382 -8.200 -6.849 1.00 91.56 849 SER A N 1
ATOM 6817 C CA . SER A 1 849 ? -29.942 -6.964 -6.288 1.00 91.56 849 SER A CA 1
ATOM 6818 C C . SER A 1 849 ? -30.987 -7.227 -5.197 1.00 91.56 849 SER A C 1
ATOM 6820 O O . SER A 1 849 ? -31.020 -6.500 -4.208 1.00 91.56 849 SER A O 1
ATOM 6822 N N . GLY A 1 850 ? -31.808 -8.273 -5.344 1.00 86.06 850 GLY A N 1
ATOM 6823 C CA . GLY A 1 850 ? -32.855 -8.622 -4.376 1.00 86.06 850 GLY A CA 1
ATOM 6824 C C . GLY A 1 850 ? -32.363 -9.360 -3.125 1.00 86.06 850 GLY A C 1
ATOM 6825 O O . GLY A 1 850 ? -33.119 -9.511 -2.164 1.00 86.06 850 GLY A O 1
ATOM 6826 N N . ARG A 1 851 ? -31.112 -9.839 -3.113 1.00 89.31 851 ARG A N 1
ATOM 6827 C CA . ARG A 1 851 ? -30.547 -10.615 -2.002 1.00 89.31 851 ARG A CA 1
ATOM 6828 C C . ARG A 1 851 ? -29.811 -9.713 -1.014 1.00 89.31 851 ARG A C 1
ATOM 6830 O O . ARG A 1 851 ? -28.999 -8.877 -1.396 1.00 89.31 851 ARG A O 1
ATOM 6837 N N . LEU A 1 852 ? -30.076 -9.915 0.276 1.00 85.81 852 LEU A N 1
ATOM 6838 C CA . LEU A 1 852 ? -29.429 -9.176 1.359 1.00 85.81 852 LEU A CA 1
ATOM 6839 C C . LEU A 1 852 ? -28.271 -10.012 1.913 1.00 85.81 852 LEU A C 1
ATOM 6841 O O . LEU A 1 852 ? -28.499 -11.049 2.539 1.00 85.81 852 LEU A O 1
ATOM 6845 N N . TYR A 1 853 ? -27.043 -9.576 1.643 1.00 87.38 853 TYR A N 1
ATOM 6846 C CA . TYR A 1 853 ? -25.825 -10.220 2.135 1.00 87.38 853 TYR A CA 1
ATOM 6847 C C . TYR A 1 853 ? -25.442 -9.664 3.510 1.00 87.38 853 TYR A C 1
ATOM 6849 O O . TYR A 1 853 ? -25.703 -8.504 3.822 1.00 87.38 853 TYR A O 1
ATOM 6857 N N . ARG A 1 854 ? -24.860 -10.511 4.360 1.00 79.88 854 ARG A N 1
ATOM 6858 C CA . ARG A 1 854 ? -24.424 -10.174 5.725 1.00 79.88 854 ARG A CA 1
ATOM 6859 C C . ARG A 1 854 ? -22.908 -10.084 5.840 1.00 79.88 854 ARG A C 1
ATOM 6861 O O . ARG A 1 854 ? -22.414 -9.449 6.771 1.00 79.88 854 ARG A O 1
ATOM 6868 N N . SER A 1 855 ? -22.177 -10.744 4.942 1.00 87.44 855 SER A N 1
ATOM 6869 C CA . SER A 1 855 ? -20.725 -10.610 4.850 1.00 87.44 855 SER A CA 1
ATOM 6870 C C . SER A 1 855 ? -20.339 -9.284 4.200 1.00 87.44 855 SER A C 1
ATOM 6872 O O . SER A 1 855 ? -20.767 -8.986 3.087 1.00 87.44 855 SER A O 1
ATOM 6874 N N . GLU A 1 856 ? -19.465 -8.528 4.869 1.00 87.56 856 GLU A N 1
ATOM 6875 C CA . GLU A 1 856 ? -18.890 -7.272 4.364 1.00 87.56 856 GLU A CA 1
ATOM 6876 C C . GLU A 1 856 ? -18.172 -7.478 3.017 1.00 87.56 856 GLU A C 1
ATOM 6878 O O . GLU A 1 856 ? -18.245 -6.636 2.124 1.00 87.56 856 GLU A O 1
ATOM 6883 N N . VAL A 1 857 ? -17.518 -8.633 2.835 1.00 84.69 857 VAL A N 1
ATOM 6884 C CA . VAL A 1 857 ? -16.830 -8.973 1.579 1.00 84.69 857 VAL A CA 1
ATOM 6885 C C . VAL A 1 857 ? -17.851 -9.192 0.463 1.00 84.69 857 VAL A C 1
ATOM 6887 O O . VAL A 1 857 ? -17.715 -8.628 -0.622 1.00 84.69 857 VAL A O 1
ATOM 6890 N N . THR A 1 858 ? -18.901 -9.969 0.733 1.00 90.69 858 THR A N 1
ATOM 6891 C CA . THR A 1 858 ? -19.953 -10.277 -0.245 1.00 90.69 858 THR A CA 1
ATOM 6892 C C . THR A 1 858 ? -20.781 -9.042 -0.605 1.00 90.69 858 THR A C 1
ATOM 6894 O O . THR A 1 858 ? -21.101 -8.850 -1.777 1.00 90.69 858 THR A O 1
ATOM 6897 N N . GLU A 1 859 ? -21.055 -8.157 0.357 1.00 91.69 859 GLU A N 1
ATOM 6898 C CA . GLU A 1 859 ? -21.679 -6.849 0.117 1.00 91.69 859 GLU A CA 1
ATOM 6899 C C . GLU A 1 859 ? -20.820 -5.981 -0.821 1.00 91.69 859 GLU A C 1
ATOM 6901 O O . GLU A 1 859 ? -21.332 -5.389 -1.773 1.00 91.69 859 GLU A O 1
ATOM 6906 N N . GLY A 1 860 ? -19.495 -5.977 -0.636 1.00 91.06 860 GLY A N 1
ATOM 6907 C CA . GLY A 1 860 ? -18.569 -5.309 -1.553 1.00 91.06 860 GLY A CA 1
ATOM 6908 C C . GLY A 1 860 ? -18.639 -5.854 -2.987 1.00 91.06 860 GLY A C 1
ATOM 6909 O O . GLY A 1 860 ? -18.651 -5.078 -3.949 1.00 91.06 860 GLY A O 1
ATOM 6910 N N . TYR A 1 861 ? -18.743 -7.178 -3.157 1.00 93.38 861 TYR A N 1
ATOM 6911 C CA . TYR A 1 861 ? -18.944 -7.790 -4.477 1.00 93.38 861 TYR A CA 1
ATOM 6912 C C . TYR A 1 861 ? -20.310 -7.451 -5.076 1.00 93.38 861 TYR A C 1
ATOM 6914 O O . TYR A 1 861 ? -20.375 -7.159 -6.269 1.00 93.38 861 TYR A O 1
ATOM 6922 N N . GLN A 1 862 ? -21.378 -7.428 -4.274 1.00 95.50 862 GLN A N 1
ATOM 6923 C CA . GLN A 1 862 ? -22.704 -6.996 -4.721 1.00 95.50 862 GLN A CA 1
ATOM 6924 C C . GLN A 1 862 ? -22.648 -5.568 -5.280 1.00 95.50 862 GLN A C 1
ATOM 6926 O O . GLN A 1 862 ? -23.052 -5.339 -6.419 1.00 95.50 862 GLN A O 1
ATOM 6931 N N . GLN A 1 863 ? -22.079 -4.620 -4.528 1.00 93.69 863 GLN A N 1
ATOM 6932 C CA . GLN A 1 863 ? -21.932 -3.231 -4.976 1.00 93.69 863 GLN A CA 1
ATOM 6933 C C . GLN A 1 863 ? -21.103 -3.128 -6.263 1.00 93.69 863 GLN A C 1
ATOM 6935 O O . GLN A 1 863 ? -21.494 -2.427 -7.199 1.00 93.69 863 GLN A O 1
ATOM 6940 N N . ARG A 1 864 ? -19.976 -3.850 -6.349 1.00 94.06 864 ARG A N 1
ATOM 6941 C CA . ARG A 1 864 ? -19.117 -3.857 -7.543 1.00 94.06 864 ARG A CA 1
ATOM 6942 C C . ARG A 1 864 ? -19.841 -4.421 -8.764 1.00 94.06 864 ARG A C 1
ATOM 6944 O O . ARG A 1 864 ? -19.774 -3.816 -9.829 1.00 94.06 864 ARG A O 1
ATOM 6951 N N . LEU A 1 865 ? -20.531 -5.551 -8.626 1.00 95.62 865 LEU A N 1
ATOM 6952 C CA . LEU A 1 865 ? -21.289 -6.165 -9.717 1.00 95.62 865 LEU A CA 1
ATOM 6953 C C . LEU A 1 865 ? -22.362 -5.208 -10.245 1.00 95.62 865 LEU A C 1
ATOM 6955 O O . LEU A 1 865 ? -22.417 -4.984 -11.450 1.00 95.62 865 LEU A O 1
ATOM 6959 N N . LEU A 1 866 ? -23.142 -4.589 -9.355 1.00 95.38 866 LEU A N 1
ATOM 6960 C CA . LEU A 1 866 ? -24.192 -3.639 -9.735 1.00 95.38 866 LEU A CA 1
ATOM 6961 C C . LEU A 1 866 ? -23.618 -2.369 -10.379 1.00 95.38 866 LEU A C 1
ATOM 6963 O O . LEU A 1 866 ? -24.137 -1.904 -11.388 1.00 95.38 866 LEU A O 1
ATOM 6967 N N . THR A 1 867 ? -22.498 -1.848 -9.867 1.00 94.38 867 THR A N 1
ATOM 6968 C CA . THR A 1 867 ? -21.827 -0.662 -10.438 1.00 94.38 867 THR A CA 1
ATOM 6969 C C . THR A 1 867 ? -21.378 -0.888 -11.885 1.00 94.38 867 THR A C 1
ATOM 6971 O O . THR A 1 867 ? -21.423 0.029 -12.703 1.00 94.38 867 THR A O 1
ATOM 6974 N N . TYR A 1 868 ? -20.932 -2.104 -12.213 1.00 95.00 868 TYR A N 1
ATOM 6975 C CA . TYR A 1 868 ? -20.404 -2.452 -13.535 1.00 95.00 868 TYR A CA 1
ATOM 6976 C C . TYR A 1 868 ? -21.362 -3.311 -14.375 1.00 95.00 868 TYR A C 1
ATOM 6978 O O . TYR A 1 868 ? -20.923 -3.860 -15.386 1.00 95.00 868 TYR A O 1
ATOM 6986 N N . GLN A 1 869 ? -22.643 -3.428 -14.006 1.00 94.75 869 GLN A N 1
ATOM 6987 C CA . GLN A 1 869 ? -23.592 -4.354 -14.647 1.00 94.75 869 GLN A CA 1
ATOM 6988 C C . GLN A 1 869 ? -23.629 -4.204 -16.179 1.00 94.75 869 GLN A C 1
ATOM 6990 O O . GLN A 1 869 ? -23.504 -5.187 -16.909 1.00 94.75 869 GLN A O 1
ATOM 6995 N N . ASP A 1 870 ? -23.644 -2.960 -16.666 1.00 92.81 870 ASP A N 1
ATOM 6996 C CA . ASP A 1 870 ? -23.731 -2.626 -18.091 1.00 92.81 870 ASP A CA 1
ATOM 6997 C C . ASP A 1 870 ? -22.395 -2.764 -18.836 1.00 92.81 870 ASP A C 1
ATOM 6999 O O . ASP A 1 870 ? -22.339 -2.575 -20.049 1.00 92.81 870 ASP A O 1
ATOM 7003 N N . LYS A 1 871 ? -21.310 -3.084 -18.118 1.00 95.75 871 LYS A N 1
ATOM 7004 C CA . LYS A 1 871 ? -19.942 -3.186 -18.647 1.00 95.75 871 LYS A CA 1
ATOM 7005 C C . LYS A 1 871 ? -19.342 -4.592 -18.519 1.00 95.75 871 LYS A C 1
ATOM 7007 O O . LYS A 1 871 ? -18.239 -4.823 -19.007 1.00 95.75 871 LYS A O 1
ATOM 7012 N N . LEU A 1 872 ? -20.002 -5.534 -17.839 1.00 96.06 872 LEU A N 1
ATOM 7013 C CA . LEU A 1 872 ? -19.476 -6.891 -17.602 1.00 96.06 872 LEU A CA 1
ATOM 7014 C C . LEU A 1 872 ? -19.823 -7.881 -18.723 1.00 96.06 872 LEU A C 1
ATOM 7016 O O . LEU A 1 872 ? -19.061 -8.813 -18.970 1.00 96.06 872 LEU A O 1
ATOM 7020 N N . PHE A 1 873 ? -20.940 -7.675 -19.420 1.00 96.88 873 PHE A N 1
ATOM 7021 C CA . PHE A 1 873 ? -21.447 -8.593 -20.450 1.00 96.88 873 PHE A CA 1
ATOM 7022 C C . PHE A 1 873 ? -21.734 -7.892 -21.784 1.00 96.88 873 PHE A C 1
ATOM 7024 O O . PHE A 1 873 ? -22.562 -8.339 -22.578 1.00 96.88 873 PHE A O 1
ATOM 7031 N N . THR A 1 874 ? -21.033 -6.792 -22.056 1.00 96.00 874 THR A N 1
ATOM 7032 C CA . THR A 1 874 ? -21.130 -6.026 -23.308 1.00 96.00 874 THR A CA 1
ATOM 7033 C C . THR A 1 874 ? -20.865 -6.905 -24.527 1.00 96.00 874 THR A C 1
ATOM 7035 O O . THR A 1 874 ? -21.536 -6.754 -25.542 1.00 96.00 874 THR A O 1
ATOM 7038 N N . PHE A 1 875 ? -19.981 -7.900 -24.407 1.00 94.25 875 PHE A N 1
ATOM 7039 C CA . PHE A 1 875 ? -19.701 -8.876 -25.466 1.00 94.25 875 PHE A CA 1
ATOM 7040 C C . PHE A 1 875 ? -20.908 -9.719 -25.927 1.00 94.25 875 PHE A C 1
ATOM 7042 O O . PHE A 1 875 ? -20.837 -10.367 -26.964 1.00 94.25 875 PHE A O 1
ATOM 7049 N N . LEU A 1 876 ? -22.034 -9.713 -25.202 1.00 96.06 876 LEU A N 1
ATOM 7050 C CA . LEU A 1 876 ? -23.279 -10.344 -25.664 1.00 96.06 876 LEU A CA 1
ATOM 7051 C C . LEU A 1 876 ? -24.046 -9.485 -26.685 1.00 96.06 876 LEU A C 1
ATOM 7053 O O . LEU A 1 876 ? -24.989 -9.967 -27.310 1.00 96.06 876 LEU A O 1
ATOM 7057 N N . ARG A 1 877 ? -23.695 -8.198 -26.809 1.00 93.69 877 ARG A N 1
ATOM 7058 C CA . ARG A 1 877 ? -24.391 -7.203 -27.643 1.00 93.69 877 ARG A CA 1
ATOM 7059 C C . ARG A 1 877 ? -23.609 -6.798 -28.895 1.00 93.69 877 ARG A C 1
ATOM 7061 O O . ARG A 1 877 ? -24.183 -6.121 -29.737 1.00 93.69 877 ARG A O 1
ATOM 7068 N N . TYR A 1 878 ? -22.344 -7.198 -29.010 1.00 92.50 878 TYR A N 1
ATOM 7069 C CA . TYR A 1 878 ? -21.447 -6.804 -30.096 1.00 92.50 878 TYR A CA 1
ATOM 7070 C C . TYR A 1 878 ? -20.667 -8.015 -30.611 1.00 92.50 878 TYR A C 1
ATOM 7072 O O . TYR A 1 878 ? -20.167 -8.809 -29.814 1.00 92.50 878 TYR A O 1
ATOM 7080 N N . ASP A 1 879 ? -20.522 -8.123 -31.930 1.00 89.94 879 ASP A N 1
ATOM 7081 C CA . ASP A 1 879 ? -19.689 -9.150 -32.559 1.00 89.94 879 ASP A CA 1
ATOM 7082 C C . ASP A 1 879 ? -18.195 -8.911 -32.302 1.00 89.94 879 ASP A C 1
ATOM 7084 O O . ASP A 1 879 ? -17.713 -7.778 -32.264 1.00 89.94 879 ASP A O 1
ATOM 7088 N N . GLY A 1 880 ? -17.441 -10.000 -32.141 1.00 86.69 880 GLY A N 1
ATOM 7089 C CA . GLY A 1 880 ? -15.978 -9.974 -32.062 1.00 86.69 880 GLY A CA 1
ATOM 7090 C C . GLY A 1 880 ? -15.395 -9.404 -30.765 1.00 86.69 880 GLY A C 1
ATOM 7091 O O . GLY A 1 880 ? -14.174 -9.307 -30.649 1.00 86.69 880 GLY A O 1
ATOM 7092 N N . ILE A 1 881 ? -16.221 -9.050 -29.775 1.00 93.12 881 ILE A N 1
ATOM 7093 C CA . ILE A 1 881 ? -15.750 -8.481 -28.505 1.00 93.12 881 ILE A CA 1
ATOM 7094 C C . ILE A 1 881 ? -15.411 -9.595 -27.510 1.00 93.12 881 ILE A C 1
ATOM 7096 O O . ILE A 1 881 ? -16.278 -10.391 -27.163 1.00 93.12 881 ILE A O 1
ATOM 7100 N N . PRO A 1 882 ? -14.175 -9.680 -27.000 1.00 89.94 882 PRO A N 1
ATOM 7101 C CA . PRO A 1 882 ? -13.808 -10.691 -26.018 1.00 89.94 882 PRO A CA 1
ATOM 7102 C C . PRO A 1 882 ? -14.226 -10.295 -24.598 1.00 89.94 882 PRO A C 1
ATOM 7104 O O . PRO A 1 882 ? -14.132 -9.144 -24.185 1.00 89.94 882 PRO A O 1
ATOM 7107 N N . TRP A 1 883 ? -14.595 -11.290 -23.794 1.00 90.25 883 TRP A N 1
ATOM 7108 C CA . TRP A 1 883 ? -14.984 -11.137 -22.383 1.00 90.25 883 TRP A CA 1
ATOM 7109 C C . TRP A 1 883 ? -13.797 -10.921 -21.417 1.00 90.25 883 TRP A C 1
ATOM 7111 O O . TRP A 1 883 ? -13.972 -10.726 -20.210 1.00 90.25 883 TRP A O 1
ATOM 7121 N N . ASN A 1 884 ? -12.565 -10.979 -21.926 1.00 89.06 884 ASN A N 1
ATOM 7122 C CA . ASN A 1 884 ? -11.331 -10.851 -21.157 1.00 89.06 884 ASN A CA 1
ATOM 7123 C C . ASN A 1 884 ? -10.316 -9.943 -21.867 1.00 89.06 884 ASN A C 1
ATOM 7125 O O . ASN A 1 884 ? -10.364 -9.757 -23.079 1.00 89.06 884 ASN A O 1
ATOM 7129 N N . ASN A 1 885 ? -9.371 -9.402 -21.098 1.00 89.50 885 ASN A N 1
ATOM 7130 C CA . ASN A 1 885 ? -8.327 -8.500 -21.585 1.00 89.50 885 ASN A CA 1
ATOM 7131 C C . ASN A 1 885 ? -6.976 -9.211 -21.812 1.00 89.50 885 ASN A C 1
ATOM 7133 O O . ASN A 1 885 ? -5.912 -8.614 -21.651 1.00 89.50 885 ASN A O 1
ATOM 7137 N N . ASN A 1 886 ? -6.998 -10.505 -22.150 1.00 85.56 886 ASN A N 1
ATOM 7138 C CA . ASN A 1 886 ? -5.773 -11.305 -22.244 1.00 85.56 886 ASN A CA 1
ATOM 7139 C C . ASN A 1 886 ? -4.828 -10.820 -23.353 1.00 85.56 886 ASN A C 1
ATOM 7141 O O . ASN A 1 886 ? -3.618 -10.983 -23.217 1.00 85.56 886 ASN A O 1
ATOM 7145 N N . ASN A 1 887 ? -5.351 -10.202 -24.419 1.00 85.38 887 ASN A N 1
ATOM 7146 C CA . ASN A 1 887 ? -4.534 -9.646 -25.500 1.00 85.38 887 ASN A CA 1
ATOM 7147 C C . ASN A 1 887 ? -3.614 -8.529 -24.997 1.00 85.38 887 ASN A C 1
ATOM 7149 O O . ASN A 1 887 ? -2.403 -8.594 -25.213 1.00 85.38 887 ASN A O 1
ATOM 7153 N N . ALA A 1 888 ? -4.151 -7.556 -24.249 1.00 88.06 888 ALA A N 1
ATOM 7154 C CA . ALA A 1 888 ? -3.316 -6.524 -23.641 1.00 88.06 888 ALA A CA 1
ATOM 7155 C C . ALA A 1 888 ? -2.359 -7.115 -22.596 1.00 88.06 888 ALA A C 1
ATOM 7157 O O . ALA A 1 888 ? -1.176 -6.785 -22.631 1.00 88.06 888 ALA A O 1
ATOM 7158 N N . GLU A 1 889 ? -2.805 -8.061 -21.755 1.00 85.25 889 GLU A N 1
ATOM 7159 C CA . GLU A 1 889 ? -1.923 -8.740 -20.785 1.00 85.25 889 GLU A CA 1
ATOM 7160 C C . GLU A 1 889 ? -0.741 -9.437 -21.501 1.00 85.25 889 GLU A C 1
ATOM 7162 O O . GLU A 1 889 ? 0.416 -9.359 -21.077 1.00 85.25 889 GLU A O 1
ATOM 7167 N N . HIS A 1 890 ? -1.006 -10.103 -22.629 1.00 87.56 890 HIS A N 1
ATOM 7168 C CA . HIS A 1 890 ? 0.004 -10.784 -23.437 1.00 87.56 890 HIS A CA 1
ATOM 7169 C C . HIS A 1 890 ? 0.958 -9.805 -24.141 1.00 87.56 890 HIS A C 1
ATOM 7171 O O . HIS A 1 890 ? 2.170 -10.042 -24.178 1.00 87.56 890 HIS A O 1
ATOM 7177 N N . ALA A 1 891 ? 0.453 -8.683 -24.654 1.00 90.56 891 ALA A N 1
ATOM 7178 C CA . ALA A 1 891 ? 1.280 -7.618 -25.210 1.00 90.56 891 ALA A CA 1
ATOM 7179 C C . ALA A 1 891 ? 2.163 -6.959 -24.130 1.00 90.56 891 ALA A C 1
ATOM 7181 O O . ALA A 1 891 ? 3.371 -6.803 -24.332 1.00 90.56 891 ALA A O 1
ATOM 7182 N N . VAL A 1 892 ? 1.619 -6.680 -22.939 1.00 90.75 892 VAL A N 1
ATOM 7183 C CA . VAL A 1 892 ? 2.369 -6.167 -21.778 1.00 90.75 892 VAL A CA 1
ATOM 7184 C C . VAL A 1 892 ? 3.534 -7.089 -21.414 1.00 90.75 892 VAL A C 1
ATOM 7186 O O . VAL A 1 892 ? 4.626 -6.594 -21.118 1.00 90.75 892 VAL A O 1
ATOM 7189 N N . LYS A 1 893 ? 3.364 -8.419 -21.497 1.00 90.88 893 LYS A N 1
ATOM 7190 C CA . LYS A 1 893 ? 4.451 -9.387 -21.242 1.00 90.88 893 LYS A CA 1
ATOM 7191 C C . LYS A 1 893 ? 5.665 -9.170 -22.151 1.00 90.88 893 LYS A C 1
ATOM 7193 O O . LYS A 1 893 ? 6.792 -9.290 -21.672 1.00 90.88 893 LYS A O 1
ATOM 7198 N N . GLN A 1 894 ? 5.469 -8.770 -23.412 1.00 92.44 894 GLN A N 1
ATOM 7199 C CA . GLN A 1 894 ? 6.580 -8.489 -24.336 1.00 92.44 894 GLN A CA 1
ATOM 7200 C C . GLN A 1 894 ? 7.483 -7.366 -23.812 1.00 92.44 894 GLN A C 1
ATOM 7202 O O . GLN A 1 894 ? 8.709 -7.482 -23.852 1.00 92.44 894 GLN A O 1
ATOM 7207 N N . PHE A 1 895 ? 6.890 -6.312 -23.243 1.00 93.88 895 PHE A N 1
ATOM 7208 C CA . PHE A 1 895 ? 7.651 -5.249 -22.591 1.00 93.88 895 PHE A CA 1
ATOM 7209 C C . PHE A 1 895 ? 8.172 -5.661 -21.206 1.00 93.88 895 PHE A C 1
ATOM 7211 O O . PHE A 1 895 ? 9.297 -5.311 -20.845 1.00 93.88 895 PHE A O 1
ATOM 7218 N N . ALA A 1 896 ? 7.395 -6.428 -20.433 1.00 90.25 896 ALA A N 1
ATOM 7219 C CA . ALA A 1 896 ? 7.783 -6.880 -19.097 1.00 90.25 896 ALA A CA 1
ATOM 7220 C C . ALA A 1 896 ? 9.108 -7.658 -19.112 1.00 90.25 896 ALA A C 1
ATOM 7222 O O . ALA A 1 896 ? 9.967 -7.393 -18.272 1.00 90.25 896 ALA A O 1
ATOM 7223 N N . TYR A 1 897 ? 9.314 -8.524 -20.106 1.00 88.69 897 TYR A N 1
ATOM 7224 C CA . TYR A 1 897 ? 10.571 -9.253 -20.255 1.00 88.69 897 TYR A CA 1
ATOM 7225 C C . TYR A 1 897 ? 11.777 -8.358 -20.546 1.00 88.69 897 TYR A C 1
ATOM 7227 O O . TYR A 1 897 ? 12.885 -8.625 -20.090 1.00 88.69 897 TYR A O 1
ATOM 7235 N N . TYR A 1 898 ? 11.596 -7.296 -21.330 1.00 88.00 898 TYR A N 1
ATOM 7236 C CA . TYR A 1 898 ? 12.675 -6.339 -21.561 1.00 88.00 898 TYR A CA 1
ATOM 7237 C C . TYR A 1 898 ? 12.949 -5.504 -20.307 1.00 88.00 898 TYR A C 1
ATOM 7239 O O . TYR A 1 898 ? 14.103 -5.259 -19.949 1.00 88.00 898 TYR A O 1
ATOM 7247 N N . ARG A 1 899 ? 11.884 -5.116 -19.596 1.00 88.19 899 ARG A N 1
ATOM 7248 C CA . ARG A 1 899 ? 11.971 -4.399 -18.324 1.00 88.19 899 ARG A CA 1
ATOM 7249 C C . ARG A 1 899 ? 12.782 -5.178 -17.292 1.00 88.19 899 ARG A C 1
ATOM 7251 O O . ARG A 1 899 ? 13.580 -4.552 -16.614 1.00 88.19 899 ARG A O 1
ATOM 7258 N N . GLU A 1 900 ? 12.648 -6.500 -17.189 1.00 82.94 900 GLU A N 1
ATOM 7259 C CA . GLU A 1 900 ? 13.446 -7.318 -16.253 1.00 82.94 900 GLU A CA 1
ATOM 7260 C C . GLU A 1 900 ? 14.960 -7.104 -16.386 1.00 82.94 900 GLU A C 1
ATOM 7262 O O . GLU A 1 900 ? 15.671 -7.130 -15.385 1.00 82.94 900 GLU A O 1
ATOM 7267 N N . ILE A 1 901 ? 15.441 -6.830 -17.600 1.00 80.88 901 ILE A N 1
ATOM 7268 C CA . ILE A 1 901 ? 16.870 -6.688 -17.902 1.00 80.88 901 ILE A CA 1
ATOM 7269 C C . ILE A 1 901 ? 17.309 -5.215 -17.882 1.00 80.88 901 ILE A C 1
ATOM 7271 O O . ILE A 1 901 ? 18.458 -4.908 -17.569 1.00 80.88 901 ILE A O 1
ATOM 7275 N N . ALA A 1 902 ? 16.417 -4.291 -18.249 1.00 81.06 902 ALA A N 1
ATOM 7276 C CA . ALA A 1 902 ? 16.782 -2.907 -18.552 1.00 81.06 902 ALA A CA 1
ATOM 7277 C C . ALA A 1 902 ? 16.235 -1.854 -17.569 1.00 81.06 902 ALA A C 1
ATOM 7279 O O . ALA A 1 902 ? 16.574 -0.676 -17.726 1.00 81.06 902 ALA A O 1
ATOM 7280 N N . ASP A 1 903 ? 15.400 -2.228 -16.586 1.00 82.38 903 ASP A N 1
ATOM 7281 C CA . ASP A 1 903 ? 14.793 -1.281 -15.631 1.00 82.38 903 ASP A CA 1
ATOM 7282 C C . ASP A 1 903 ? 15.864 -0.424 -14.936 1.00 82.38 903 ASP A C 1
ATOM 7284 O O . ASP A 1 903 ? 16.875 -0.927 -14.452 1.00 82.38 903 ASP A O 1
ATOM 7288 N N . GLY A 1 904 ? 15.652 0.888 -14.884 1.00 82.06 904 GLY A N 1
ATOM 7289 C CA . GLY A 1 904 ? 16.572 1.861 -14.289 1.00 82.06 904 GLY A CA 1
ATOM 7290 C C . GLY A 1 904 ? 17.704 2.337 -15.207 1.00 82.06 904 GLY A C 1
ATOM 7291 O O . GLY A 1 904 ? 18.404 3.287 -14.853 1.00 82.06 904 GLY A O 1
ATOM 7292 N N . TYR A 1 905 ? 17.882 1.742 -16.394 1.00 81.19 905 TYR A N 1
ATOM 7293 C CA . TYR A 1 905 ? 19.012 2.050 -17.285 1.00 81.19 905 TYR A CA 1
ATOM 7294 C C . TYR A 1 905 ? 18.659 2.883 -18.521 1.00 81.19 905 TYR A C 1
ATOM 7296 O O . TYR A 1 905 ? 19.564 3.448 -19.142 1.00 81.19 905 TYR A O 1
ATOM 7304 N N . PHE A 1 906 ? 17.388 2.995 -18.908 1.00 80.88 906 PHE A N 1
ATOM 7305 C CA . PHE A 1 906 ? 16.978 3.766 -20.091 1.00 80.88 906 PHE A CA 1
ATOM 7306 C C . PHE A 1 906 ? 16.677 5.240 -19.763 1.00 80.88 906 PHE A C 1
ATOM 7308 O O . PHE A 1 906 ? 16.118 5.571 -18.717 1.00 80.88 906 PHE A O 1
ATOM 7315 N N . SER A 1 907 ? 17.056 6.141 -20.676 1.00 90.31 907 SER A N 1
ATOM 7316 C CA . SER A 1 907 ? 16.515 7.506 -20.715 1.00 90.31 907 SER A CA 1
ATOM 7317 C C . SER A 1 907 ? 15.097 7.480 -21.282 1.00 90.31 907 SER A C 1
ATOM 7319 O O . SER A 1 907 ? 14.742 6.544 -21.999 1.00 90.31 907 SER A O 1
ATOM 7321 N N . GLU A 1 908 ? 14.309 8.524 -21.031 1.00 91.19 908 GLU A N 1
ATOM 7322 C CA . GLU A 1 908 ? 12.956 8.648 -21.587 1.00 91.19 908 GLU A CA 1
ATOM 7323 C C . GLU A 1 908 ? 12.939 8.503 -23.116 1.00 91.19 908 GLU A C 1
ATOM 7325 O O . GLU A 1 908 ? 12.259 7.635 -23.659 1.00 91.19 908 GLU A O 1
ATOM 7330 N N . THR A 1 909 ? 13.776 9.277 -23.809 1.00 90.62 909 THR A N 1
ATOM 7331 C CA . THR A 1 909 ? 13.934 9.204 -25.270 1.00 90.62 909 THR A CA 1
ATOM 7332 C C . THR A 1 909 ? 14.358 7.814 -25.740 1.00 90.62 909 THR A C 1
ATOM 7334 O O . THR A 1 909 ? 13.834 7.284 -26.715 1.00 90.62 909 THR A O 1
ATOM 7337 N N . GLY A 1 910 ? 15.279 7.175 -25.014 1.00 91.62 910 GLY A N 1
ATOM 7338 C CA . GLY A 1 910 ? 15.755 5.837 -25.342 1.00 91.62 910 GLY A CA 1
ATOM 7339 C C . GLY A 1 910 ? 14.691 4.756 -25.149 1.00 91.62 910 GLY A C 1
ATOM 7340 O O . GLY A 1 910 ? 14.730 3.754 -25.866 1.00 91.62 910 GLY A O 1
ATOM 7341 N N . LEU A 1 911 ? 13.773 4.941 -24.199 1.00 95.06 911 LEU A N 1
ATOM 7342 C CA . LEU A 1 911 ? 12.620 4.071 -24.002 1.00 95.06 911 LEU A CA 1
ATOM 7343 C C . LEU A 1 911 ? 11.591 4.285 -25.114 1.00 95.06 911 LEU A C 1
ATOM 7345 O O . LEU A 1 911 ? 11.192 3.311 -25.735 1.00 95.06 911 LEU A O 1
ATOM 7349 N N . GLN A 1 912 ? 11.226 5.530 -25.430 1.00 95.62 912 GLN A N 1
ATOM 7350 C CA . GLN A 1 912 ? 10.287 5.831 -26.518 1.00 95.62 912 GLN A CA 1
ATOM 7351 C C . GLN A 1 912 ? 10.740 5.231 -27.858 1.00 95.62 912 GLN A C 1
ATOM 7353 O O . GLN A 1 912 ? 9.945 4.587 -28.535 1.00 95.62 912 GLN A O 1
ATOM 7358 N N . ASP A 1 913 ? 12.026 5.359 -28.204 1.00 95.69 913 ASP A N 1
ATOM 7359 C CA . ASP A 1 913 ? 12.580 4.749 -29.421 1.00 95.69 913 ASP A CA 1
ATOM 7360 C C . ASP A 1 913 ? 12.457 3.216 -29.414 1.00 95.69 913 ASP A C 1
ATOM 7362 O O . ASP A 1 913 ? 12.218 2.594 -30.447 1.00 95.69 913 ASP A O 1
ATOM 7366 N N . TYR A 1 914 ? 12.618 2.592 -28.244 1.00 96.44 914 TYR A N 1
ATOM 7367 C CA . TYR A 1 914 ? 12.436 1.150 -28.092 1.00 96.44 914 TYR A CA 1
ATOM 7368 C C . TYR A 1 914 ? 10.964 0.751 -28.264 1.00 96.44 914 TYR A C 1
ATOM 7370 O O . TYR A 1 914 ? 10.686 -0.226 -28.950 1.00 96.44 914 TYR A O 1
ATOM 7378 N N . LEU A 1 915 ? 10.028 1.515 -27.692 1.00 97.69 915 LEU A N 1
ATOM 7379 C CA . LEU A 1 915 ? 8.593 1.229 -27.772 1.00 97.69 915 LEU A CA 1
ATOM 7380 C C . LEU A 1 915 ? 8.045 1.330 -29.200 1.00 97.69 915 LEU A C 1
ATOM 7382 O O . LEU A 1 915 ? 7.206 0.513 -29.570 1.00 97.69 915 LEU A O 1
ATOM 7386 N N . VAL A 1 916 ? 8.556 2.254 -30.024 1.00 98.06 916 VAL A N 1
ATOM 7387 C CA . VAL A 1 916 ? 8.216 2.315 -31.459 1.00 98.06 916 VAL A CA 1
ATOM 7388 C C . VAL A 1 916 ? 8.570 0.991 -32.140 1.00 98.06 916 VAL A C 1
ATOM 7390 O O . VAL A 1 916 ? 7.708 0.341 -32.726 1.00 98.06 916 VAL A O 1
ATOM 7393 N N . LEU A 1 917 ? 9.822 0.543 -32.002 1.00 98.00 917 LEU A N 1
ATOM 7394 C CA . LEU A 1 917 ? 10.295 -0.706 -32.611 1.00 98.00 917 LEU A CA 1
ATOM 7395 C C . LEU A 1 917 ? 9.622 -1.952 -32.023 1.00 98.00 917 LEU A C 1
ATOM 7397 O O . LEU A 1 917 ? 9.373 -2.910 -32.752 1.00 98.00 917 LEU A O 1
ATOM 7401 N N . LEU A 1 918 ? 9.295 -1.937 -30.729 1.00 97.81 918 LEU A N 1
ATOM 7402 C CA . LEU A 1 918 ? 8.545 -3.013 -30.091 1.00 97.81 918 LEU A CA 1
ATOM 7403 C C . LEU A 1 918 ? 7.117 -3.107 -30.648 1.00 97.81 918 LEU A C 1
ATOM 7405 O O . LEU A 1 918 ? 6.668 -4.213 -30.925 1.00 97.81 918 LEU A O 1
ATOM 7409 N N . SER A 1 919 ? 6.438 -1.975 -30.862 1.00 98.19 919 SER A N 1
ATOM 7410 C CA . SER A 1 919 ? 5.087 -1.926 -31.452 1.00 98.19 919 SER A CA 1
ATOM 7411 C C . SER A 1 919 ? 5.061 -2.589 -32.831 1.00 98.19 919 SER A C 1
ATOM 7413 O O . SER A 1 919 ? 4.239 -3.464 -33.094 1.00 98.19 919 SER A O 1
ATOM 7415 N N . LEU A 1 920 ? 6.044 -2.255 -33.675 1.00 97.56 920 LEU A N 1
ATOM 7416 C CA . LEU A 1 920 ? 6.224 -2.863 -34.996 1.00 97.56 920 LEU A CA 1
ATOM 7417 C C . LEU A 1 920 ? 6.485 -4.372 -34.901 1.00 97.56 920 LEU A C 1
ATOM 7419 O O . LEU A 1 920 ? 5.845 -5.146 -35.602 1.00 97.56 920 LEU A O 1
ATOM 7423 N N . ASN A 1 921 ? 7.395 -4.799 -34.020 1.00 97.12 921 ASN A N 1
ATOM 7424 C CA . ASN A 1 921 ? 7.726 -6.213 -33.841 1.00 97.12 921 ASN A CA 1
ATOM 7425 C C . ASN A 1 921 ? 6.525 -7.047 -33.372 1.00 97.12 921 ASN A C 1
ATOM 7427 O O . ASN A 1 921 ? 6.272 -8.119 -33.916 1.00 97.12 921 ASN A O 1
ATOM 7431 N N . VAL A 1 922 ? 5.793 -6.572 -32.361 1.00 96.56 922 VAL A N 1
ATOM 7432 C CA . VAL A 1 922 ? 4.644 -7.317 -31.828 1.00 96.56 922 VAL A CA 1
ATOM 7433 C C . VAL A 1 922 ? 3.503 -7.348 -32.847 1.00 96.56 922 VAL A C 1
ATOM 7435 O O . VAL A 1 922 ? 2.923 -8.410 -33.038 1.00 96.56 922 VAL A O 1
ATOM 7438 N N . THR A 1 923 ? 3.261 -6.252 -33.573 1.00 96.75 923 THR A N 1
ATOM 7439 C CA . THR A 1 923 ? 2.291 -6.223 -34.684 1.00 96.75 923 THR A CA 1
ATOM 7440 C C . THR A 1 923 ? 2.685 -7.188 -35.808 1.00 96.75 923 THR A C 1
ATOM 7442 O O . THR A 1 923 ? 1.862 -7.979 -36.253 1.00 96.75 923 THR A O 1
ATOM 7445 N N . CYS A 1 924 ? 3.961 -7.212 -36.220 1.00 95.25 924 CYS A N 1
ATOM 7446 C CA . CYS A 1 924 ? 4.453 -8.196 -37.192 1.00 95.25 924 CYS A CA 1
ATOM 7447 C C . CYS A 1 924 ? 4.194 -9.630 -36.710 1.00 95.25 924 CYS A C 1
ATOM 7449 O O . CYS A 1 924 ? 3.762 -10.467 -37.489 1.00 95.25 924 CYS A O 1
ATOM 7451 N N . LYS A 1 925 ? 4.404 -9.908 -35.416 1.00 93.62 925 LYS A N 1
ATOM 7452 C CA . LYS A 1 925 ? 4.129 -11.225 -34.831 1.00 93.62 925 LYS A CA 1
ATOM 7453 C C . LYS A 1 925 ? 2.639 -11.588 -34.867 1.00 93.62 925 LYS A C 1
ATOM 7455 O O . LYS A 1 925 ? 2.327 -12.753 -35.067 1.00 93.62 925 LYS A O 1
ATOM 7460 N N . TYR A 1 926 ? 1.740 -10.631 -34.641 1.00 92.44 926 TYR A N 1
ATOM 7461 C CA . TYR A 1 926 ? 0.291 -10.873 -34.666 1.00 92.44 926 TYR A CA 1
ATOM 7462 C C . TYR A 1 926 ? -0.213 -11.132 -36.090 1.00 92.44 926 TYR A C 1
ATOM 7464 O O . TYR A 1 926 ? -1.047 -12.007 -36.283 1.00 92.44 926 TYR A O 1
ATOM 7472 N N . LYS A 1 927 ? 0.364 -10.451 -37.087 1.00 92.38 927 LYS A N 1
ATOM 7473 C CA . LYS A 1 927 ? 0.058 -10.650 -38.515 1.00 92.38 927 LYS A CA 1
ATOM 7474 C C . LYS A 1 927 ? 0.864 -11.779 -39.184 1.00 92.38 927 LYS A C 1
ATOM 7476 O O . LYS A 1 927 ? 0.833 -11.899 -40.400 1.00 92.38 927 LYS A O 1
ATOM 7481 N N . ASP A 1 928 ? 1.601 -12.578 -38.408 1.00 90.75 928 ASP A N 1
ATOM 7482 C CA . ASP A 1 928 ? 2.468 -13.674 -38.881 1.00 90.75 928 ASP A CA 1
ATOM 7483 C C . ASP A 1 928 ? 3.514 -13.263 -39.944 1.00 90.75 928 ASP A C 1
ATOM 7485 O O . ASP A 1 928 ? 3.825 -13.966 -40.904 1.00 90.75 928 ASP A O 1
ATOM 7489 N N . VAL A 1 929 ? 4.099 -12.079 -39.759 1.00 92.81 929 VAL A N 1
ATOM 7490 C CA . VAL A 1 929 ? 5.105 -11.477 -40.639 1.00 92.81 929 VAL A CA 1
ATOM 7491 C C . VAL A 1 929 ? 6.476 -11.426 -39.957 1.00 92.81 929 VAL A C 1
ATOM 7493 O O . VAL A 1 929 ? 6.621 -11.090 -38.780 1.00 92.81 929 VAL A O 1
ATOM 7496 N N . SER A 1 930 ? 7.549 -11.678 -40.717 1.00 92.56 930 SER A N 1
ATOM 7497 C CA . SER A 1 930 ? 8.917 -11.538 -40.201 1.00 92.56 930 SER A CA 1
ATOM 7498 C C . SER A 1 930 ? 9.322 -10.070 -40.014 1.00 92.56 930 SER A C 1
ATOM 7500 O O . SER A 1 930 ? 9.595 -9.362 -40.987 1.00 92.56 930 SER A O 1
ATOM 7502 N N . PHE A 1 931 ? 9.495 -9.645 -38.757 1.00 95.44 931 PHE A N 1
ATOM 7503 C CA . PHE A 1 931 ? 9.970 -8.298 -38.404 1.00 95.44 931 PHE A CA 1
ATOM 7504 C C . PHE A 1 931 ? 11.298 -7.925 -39.088 1.00 95.44 931 PHE A C 1
ATOM 7506 O O . PHE A 1 931 ? 11.467 -6.801 -39.557 1.00 95.44 931 PHE A O 1
ATOM 7513 N N . LEU A 1 932 ? 12.243 -8.869 -39.208 1.00 94.00 932 LEU A N 1
ATOM 7514 C CA . LEU A 1 932 ? 13.503 -8.618 -39.913 1.00 94.00 932 LEU A CA 1
ATOM 7515 C C . LEU A 1 932 ? 13.276 -8.367 -41.408 1.00 94.00 932 LEU A C 1
ATOM 7517 O O . LEU A 1 932 ? 13.879 -7.448 -41.955 1.00 94.00 932 LEU A O 1
ATOM 7521 N N . GLN A 1 933 ? 12.436 -9.166 -42.075 1.00 92.06 933 GLN A N 1
ATOM 7522 C CA . GLN A 1 933 ? 12.175 -8.972 -43.507 1.00 92.06 933 GLN A CA 1
ATOM 7523 C C . GLN A 1 933 ? 11.452 -7.654 -43.771 1.00 92.06 933 GLN A C 1
ATOM 7525 O O . GLN A 1 933 ? 11.848 -6.940 -44.689 1.00 92.06 933 GLN A O 1
ATOM 7530 N N . PHE A 1 934 ? 10.490 -7.298 -42.918 1.00 93.31 934 PHE A N 1
ATOM 7531 C CA . PHE A 1 934 ? 9.815 -6.006 -42.962 1.00 93.31 934 PHE A CA 1
ATOM 7532 C C . PHE A 1 934 ? 10.821 -4.845 -42.875 1.00 93.31 934 PHE A C 1
ATOM 7534 O O . PHE A 1 934 ? 10.876 -3.992 -43.761 1.00 93.31 934 PHE A O 1
ATOM 7541 N N . LEU A 1 935 ? 11.720 -4.866 -41.879 1.00 93.56 935 LEU A N 1
ATOM 7542 C CA . LEU A 1 935 ? 12.752 -3.832 -41.755 1.00 93.56 935 LEU A CA 1
ATOM 7543 C C . LEU A 1 935 ? 13.679 -3.777 -42.976 1.00 93.56 935 LEU A C 1
ATOM 7545 O O . LEU A 1 935 ? 14.021 -2.684 -43.429 1.00 93.56 935 LEU A O 1
ATOM 7549 N N . LEU A 1 936 ? 14.089 -4.930 -43.515 1.00 91.06 936 LEU A N 1
ATOM 7550 C CA . LEU A 1 936 ? 14.965 -5.014 -44.689 1.00 91.06 936 LEU A CA 1
ATOM 7551 C C . LEU A 1 936 ? 14.307 -4.491 -45.968 1.00 91.06 936 LEU A C 1
ATOM 7553 O O . LEU A 1 936 ? 15.008 -3.925 -46.811 1.00 91.06 936 LEU A O 1
ATOM 7557 N N . ALA A 1 937 ? 12.993 -4.671 -46.102 1.00 88.75 937 ALA A N 1
ATOM 7558 C CA . ALA A 1 937 ? 12.213 -4.163 -47.222 1.00 88.75 937 ALA A CA 1
ATOM 7559 C C . ALA A 1 937 ? 12.082 -2.635 -47.202 1.00 88.75 937 ALA A C 1
ATOM 7561 O O . ALA A 1 937 ? 11.885 -2.050 -48.254 1.00 88.75 937 ALA A O 1
ATOM 7562 N N . ARG A 1 938 ? 12.263 -1.979 -46.043 1.00 89.75 938 ARG A N 1
ATOM 7563 C CA . ARG A 1 938 ? 12.051 -0.526 -45.847 1.00 89.75 938 ARG A CA 1
ATOM 7564 C C . ARG A 1 938 ? 10.615 -0.061 -46.067 1.00 89.75 938 ARG A C 1
ATOM 7566 O O . ARG A 1 938 ? 10.379 1.148 -46.082 1.00 89.75 938 ARG A O 1
ATOM 7573 N N . GLU A 1 939 ? 9.694 -1.004 -46.210 1.00 88.06 939 GLU A N 1
ATOM 7574 C CA . GLU A 1 939 ? 8.270 -0.731 -46.286 1.00 88.06 939 GLU A CA 1
ATOM 7575 C C . GLU A 1 939 ? 7.818 -0.021 -45.004 1.00 88.06 939 GLU A C 1
ATOM 7577 O O . GLU 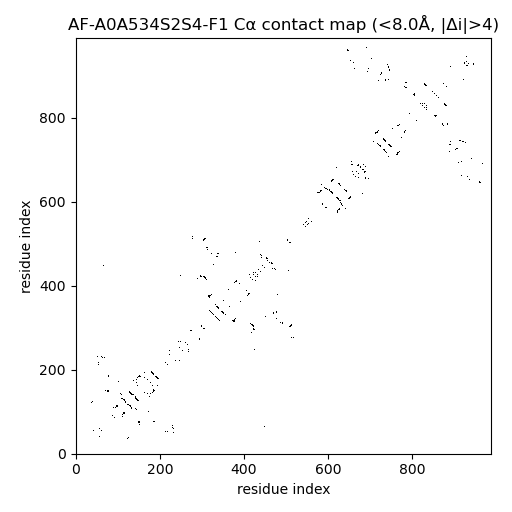A 1 939 ? 8.330 -0.299 -43.923 1.00 88.06 939 GLU A O 1
ATOM 7582 N N . LYS A 1 940 ? 6.908 0.942 -45.125 1.00 91.44 940 LYS A N 1
ATOM 7583 C CA . LYS A 1 940 ? 6.376 1.726 -44.009 1.00 91.44 940 LYS A CA 1
ATOM 7584 C C . LYS A 1 940 ? 5.005 1.259 -43.560 1.00 91.44 940 LYS A C 1
ATOM 7586 O O . LYS A 1 940 ? 4.644 1.601 -42.439 1.00 91.44 940 LYS A O 1
ATOM 7591 N N . ASP A 1 941 ? 4.301 0.453 -44.346 1.00 91.88 941 ASP A N 1
ATOM 7592 C CA . ASP A 1 941 ? 3.034 -0.160 -43.949 1.00 91.88 941 ASP A CA 1
ATOM 7593 C C . ASP A 1 941 ? 3.151 -1.693 -43.853 1.00 91.88 941 ASP A C 1
ATOM 7595 O O . ASP A 1 941 ? 3.475 -2.387 -44.818 1.00 91.88 941 ASP A O 1
ATOM 7599 N N . ILE A 1 942 ? 2.881 -2.235 -42.662 1.00 92.31 942 ILE A N 1
ATOM 7600 C CA . ILE A 1 942 ? 2.946 -3.680 -42.404 1.00 92.31 942 ILE A CA 1
ATOM 7601 C C . ILE A 1 942 ? 1.909 -4.436 -43.247 1.00 92.31 942 ILE A C 1
ATOM 7603 O O . ILE A 1 942 ? 2.207 -5.536 -43.705 1.00 92.31 942 ILE A O 1
ATOM 7607 N N . ASP A 1 943 ? 0.735 -3.854 -43.504 1.00 90.62 943 ASP A N 1
ATOM 7608 C CA . ASP A 1 943 ? -0.322 -4.526 -44.269 1.00 90.62 943 ASP A CA 1
ATOM 7609 C C . ASP A 1 943 ? 0.040 -4.620 -45.754 1.00 90.62 943 ASP A C 1
ATOM 7611 O O . ASP A 1 943 ? -0.165 -5.656 -46.387 1.00 90.62 943 ASP A O 1
ATOM 7615 N N . VAL A 1 944 ? 0.662 -3.569 -46.300 1.00 88.94 944 VAL A N 1
ATOM 7616 C CA . VAL A 1 944 ? 1.191 -3.576 -47.674 1.00 88.94 944 VAL A CA 1
ATOM 7617 C C . VAL A 1 944 ? 2.269 -4.648 -47.825 1.00 88.94 944 VAL A C 1
ATOM 7619 O O . VAL A 1 944 ? 2.281 -5.368 -48.824 1.00 88.94 944 VAL A O 1
ATOM 7622 N N . PHE A 1 945 ? 3.137 -4.796 -46.819 1.00 88.94 945 PHE A N 1
ATOM 7623 C CA . PHE A 1 945 ? 4.150 -5.848 -46.801 1.00 88.94 945 PHE A CA 1
ATOM 7624 C C . PHE A 1 945 ? 3.536 -7.254 -46.697 1.00 88.94 945 PHE A C 1
ATOM 7626 O O . PHE A 1 945 ? 3.970 -8.166 -47.399 1.00 88.94 945 PHE A O 1
ATOM 7633 N N . ALA A 1 946 ? 2.524 -7.434 -45.843 1.00 87.56 946 ALA A N 1
ATOM 7634 C CA . ALA A 1 946 ? 1.842 -8.712 -45.646 1.00 87.56 946 ALA A CA 1
ATOM 7635 C C . ALA A 1 946 ? 1.080 -9.176 -46.902 1.00 87.56 946 ALA A C 1
ATOM 7637 O O . ALA A 1 946 ? 1.052 -10.368 -47.195 1.00 87.56 946 ALA A O 1
ATOM 7638 N N . ALA A 1 947 ? 0.524 -8.243 -47.684 1.00 84.75 947 ALA A N 1
ATOM 7639 C CA . ALA A 1 947 ? -0.237 -8.527 -48.904 1.00 84.75 947 ALA A CA 1
ATOM 7640 C C . ALA A 1 947 ? 0.607 -9.046 -50.091 1.00 84.75 947 ALA A C 1
ATOM 7642 O O . ALA A 1 947 ? 0.071 -9.245 -51.181 1.00 84.75 947 ALA A O 1
ATOM 7643 N N . GLY A 1 948 ? 1.918 -9.253 -49.916 1.00 68.50 948 GLY A N 1
ATOM 7644 C CA . GLY A 1 948 ? 2.760 -9.969 -50.879 1.00 68.50 948 GLY A CA 1
ATOM 7645 C C . GLY A 1 948 ? 2.974 -9.263 -52.220 1.00 68.50 948 GLY A C 1
ATOM 7646 O O . GLY A 1 948 ? 3.406 -9.905 -53.175 1.00 68.50 948 GLY A O 1
ATOM 7647 N N . ARG A 1 949 ? 2.696 -7.957 -52.327 1.00 53.88 949 ARG A N 1
ATOM 7648 C CA . ARG A 1 949 ? 3.079 -7.204 -53.528 1.00 53.88 949 ARG A CA 1
ATOM 7649 C C . ARG A 1 949 ? 4.602 -7.155 -53.588 1.00 53.88 949 ARG A C 1
ATOM 7651 O O . ARG A 1 949 ? 5.232 -6.709 -52.631 1.00 53.88 949 ARG A O 1
ATOM 7658 N N . ASP A 1 950 ? 5.174 -7.600 -54.707 1.00 43.97 950 ASP A N 1
ATOM 7659 C CA . ASP A 1 950 ? 6.595 -7.452 -55.017 1.00 43.97 950 ASP A CA 1
ATOM 7660 C C . ASP A 1 950 ? 6.977 -5.971 -54.926 1.00 43.97 950 ASP A C 1
ATOM 7662 O O . ASP A 1 950 ? 6.814 -5.181 -55.858 1.00 43.97 950 ASP A O 1
ATOM 7666 N N . TRP A 1 951 ? 7.450 -5.555 -53.753 1.00 43.28 951 TRP A N 1
ATOM 7667 C CA . TRP A 1 951 ? 7.930 -4.203 -53.557 1.00 43.28 951 TRP A CA 1
ATOM 7668 C C . TRP A 1 951 ? 9.260 -4.066 -54.299 1.00 43.28 951 TRP A C 1
ATOM 7670 O O . TRP A 1 951 ? 10.325 -4.464 -53.822 1.00 43.28 951 TRP A O 1
ATOM 7680 N N . HIS A 1 952 ? 9.194 -3.482 -55.492 1.00 44.69 952 HIS A N 1
ATOM 7681 C CA . HIS A 1 952 ? 10.338 -3.046 -56.294 1.00 44.69 952 HIS A CA 1
ATOM 7682 C C . HIS A 1 952 ? 10.833 -1.657 -55.886 1.00 44.69 952 HIS A C 1
ATOM 7684 O O . HIS A 1 952 ? 11.305 -0.886 -56.723 1.00 44.69 952 HIS A O 1
ATOM 7690 N N . GLY A 1 953 ? 10.701 -1.288 -54.613 1.00 46.12 953 GLY A N 1
ATOM 7691 C CA . GLY A 1 953 ? 11.151 0.022 -54.189 1.00 46.12 953 GLY A CA 1
ATOM 7692 C C . GLY A 1 953 ? 12.640 0.194 -54.453 1.00 46.12 953 GLY A C 1
ATOM 7693 O O . GLY A 1 953 ? 13.473 -0.676 -54.166 1.00 46.12 953 GLY A O 1
ATOM 7694 N N . VAL A 1 954 ? 12.958 1.331 -55.064 1.00 49.09 954 VAL A N 1
ATOM 7695 C CA . VAL A 1 954 ? 14.309 1.689 -55.475 1.00 49.09 954 VAL A CA 1
ATOM 7696 C C . VAL A 1 954 ? 15.177 1.731 -54.224 1.00 49.09 954 VAL A C 1
ATOM 7698 O O . VAL A 1 954 ? 15.085 2.645 -53.404 1.00 49.09 954 VAL A O 1
ATOM 7701 N N . ARG A 1 955 ? 16.026 0.715 -54.047 1.00 61.41 955 ARG A N 1
ATOM 7702 C CA . ARG A 1 955 ? 17.046 0.749 -53.000 1.00 61.41 955 ARG A CA 1
ATOM 7703 C C . ARG A 1 955 ? 17.944 1.945 -53.302 1.00 61.41 955 ARG A C 1
ATOM 7705 O O . ARG A 1 955 ? 18.510 1.980 -54.396 1.00 61.41 955 ARG A O 1
ATOM 7712 N N . PRO A 1 956 ? 18.092 2.907 -52.377 1.00 61.59 956 PRO A N 1
ATOM 7713 C CA . PRO A 1 956 ? 18.933 4.058 -52.643 1.00 61.59 956 PRO A CA 1
ATOM 7714 C C . PRO A 1 956 ? 20.349 3.573 -52.954 1.00 61.59 956 PRO A C 1
ATOM 7716 O O . PRO A 1 956 ? 20.910 2.734 -52.244 1.00 61.59 956 PRO A O 1
ATOM 7719 N N . THR A 1 957 ? 20.925 4.093 -54.037 1.00 64.50 957 THR A N 1
ATOM 7720 C CA . THR A 1 957 ? 22.271 3.724 -54.499 1.00 64.50 957 THR A CA 1
ATOM 7721 C C . THR A 1 957 ? 23.333 4.013 -53.429 1.00 64.50 957 THR A C 1
ATOM 7723 O O . THR A 1 957 ? 24.370 3.337 -53.395 1.00 64.50 957 THR A O 1
ATOM 7726 N N . ILE A 1 958 ? 23.050 4.995 -52.557 1.00 78.44 958 ILE A N 1
ATOM 7727 C CA . ILE A 1 958 ? 23.895 5.525 -51.482 1.00 78.44 958 ILE A CA 1
ATOM 7728 C C . ILE A 1 958 ? 23.037 5.760 -50.227 1.00 78.44 958 ILE A C 1
ATOM 7730 O O . ILE A 1 958 ? 21.996 6.407 -50.290 1.00 78.44 958 ILE A O 1
ATOM 7734 N N . GLU A 1 959 ? 23.500 5.283 -49.070 1.00 81.00 959 GLU A N 1
ATOM 7735 C CA . GLU A 1 959 ? 22.888 5.583 -47.770 1.00 81.00 959 GLU A CA 1
ATOM 7736 C C . GLU A 1 959 ? 23.297 6.974 -47.278 1.00 81.00 959 GLU A C 1
ATOM 7738 O O . GLU A 1 959 ? 24.466 7.208 -46.957 1.00 81.00 959 GLU A O 1
ATOM 7743 N N . LEU A 1 960 ? 22.327 7.885 -47.182 1.00 84.75 960 LEU A N 1
ATOM 7744 C CA . LEU A 1 960 ? 22.527 9.245 -46.691 1.00 84.75 960 LEU A CA 1
ATOM 7745 C C . LEU A 1 960 ? 21.789 9.465 -45.365 1.00 84.75 960 LEU A C 1
ATOM 7747 O O . LEU A 1 960 ? 20.655 9.032 -45.164 1.00 84.75 960 LEU A O 1
ATOM 7751 N N . ILE A 1 961 ? 22.425 10.199 -44.459 1.00 82.06 961 ILE A N 1
ATOM 7752 C CA . ILE A 1 961 ? 21.817 10.706 -43.229 1.00 82.06 961 ILE A CA 1
ATOM 7753 C C . ILE A 1 961 ? 20.778 11.773 -43.619 1.00 82.06 961 ILE A C 1
ATOM 7755 O O . ILE A 1 961 ? 21.113 12.658 -44.417 1.00 82.06 961 ILE A O 1
ATOM 7759 N N . PRO A 1 962 ? 19.542 11.746 -43.087 1.00 79.75 962 PRO A N 1
ATOM 7760 C CA . PRO A 1 962 ? 18.542 12.767 -43.388 1.00 79.75 962 PRO A CA 1
ATOM 7761 C C . PRO A 1 962 ? 18.986 14.166 -42.988 1.00 79.75 962 PRO A C 1
ATOM 7763 O O . PRO A 1 962 ? 19.771 14.348 -42.053 1.00 79.75 962 PRO A O 1
ATOM 7766 N N . GLU A 1 963 ? 18.445 15.158 -43.682 1.00 71.75 963 GLU A N 1
ATOM 7767 C CA . GLU A 1 963 ? 18.608 16.555 -43.297 1.00 71.75 963 GLU A CA 1
ATOM 7768 C C . GLU A 1 963 ? 18.066 16.786 -41.881 1.00 71.75 963 GLU A C 1
ATOM 7770 O O . GLU A 1 963 ? 17.056 16.215 -41.479 1.00 71.75 963 GLU A O 1
ATOM 7775 N N . GLY A 1 964 ? 18.807 17.553 -41.078 1.00 67.56 964 GLY A N 1
ATOM 7776 C CA . GLY A 1 964 ? 18.475 17.814 -39.672 1.00 67.56 964 GLY A CA 1
ATOM 7777 C C . GLY A 1 964 ? 18.827 16.697 -38.674 1.00 67.56 964 GLY A C 1
ATOM 7778 O O . GLY A 1 964 ? 18.827 16.952 -37.468 1.00 67.56 964 GLY A O 1
ATOM 7779 N N . PHE A 1 965 ? 19.204 15.486 -39.112 1.00 72.38 965 PHE A N 1
ATOM 7780 C CA . PHE A 1 965 ? 19.549 14.391 -38.193 1.00 72.38 965 PHE A CA 1
ATOM 7781 C C . PHE A 1 965 ? 21.015 14.464 -37.724 1.00 72.38 965 PHE A C 1
ATOM 7783 O O . PHE A 1 965 ? 21.955 14.384 -38.517 1.00 72.38 965 PHE A O 1
ATOM 7790 N N . THR A 1 966 ? 21.241 14.578 -36.410 1.00 65.12 966 THR A N 1
ATOM 7791 C CA . THR A 1 966 ? 22.588 14.705 -35.821 1.00 65.12 966 THR A CA 1
ATOM 7792 C C . THR A 1 966 ? 23.096 13.387 -35.222 1.00 65.12 966 THR A C 1
ATOM 7794 O O . THR A 1 966 ? 22.465 12.768 -34.364 1.00 65.12 966 THR A O 1
ATOM 7797 N N . LEU A 1 967 ? 24.286 12.949 -35.655 1.00 64.62 967 LEU A N 1
ATOM 7798 C CA . LEU A 1 967 ? 24.978 11.781 -35.099 1.00 64.62 967 LEU A CA 1
ATOM 7799 C C . LEU A 1 967 ? 25.833 12.190 -33.891 1.00 64.62 967 LEU A C 1
ATOM 7801 O O . LEU A 1 967 ? 26.645 13.107 -33.992 1.00 64.62 967 LEU A O 1
ATOM 7805 N N . ALA A 1 968 ? 25.737 11.454 -32.780 1.00 50.81 968 ALA A N 1
ATOM 7806 C CA . ALA A 1 968 ? 26.432 11.764 -31.521 1.00 50.81 968 ALA A CA 1
ATOM 7807 C C . ALA A 1 968 ? 27.975 11.810 -31.626 1.00 50.81 968 ALA A C 1
ATOM 7809 O O . ALA A 1 968 ? 28.633 12.409 -30.781 1.00 50.81 968 ALA A O 1
ATOM 7810 N N . ARG A 1 969 ? 28.558 11.179 -32.655 1.00 52.81 969 ARG A N 1
ATOM 7811 C CA . ARG A 1 969 ? 30.009 11.139 -32.911 1.00 52.81 969 ARG A CA 1
ATOM 7812 C C . ARG A 1 969 ? 30.502 12.150 -33.948 1.00 52.81 969 ARG A C 1
ATOM 7814 O O . ARG A 1 969 ? 31.712 12.304 -34.100 1.00 52.81 969 ARG A O 1
ATOM 7821 N N . ARG A 1 970 ? 29.613 12.858 -34.651 1.00 51.06 970 ARG A N 1
ATOM 7822 C CA . ARG A 1 970 ? 30.040 13.884 -35.608 1.00 51.06 970 ARG A CA 1
ATOM 7823 C C . ARG A 1 970 ? 30.214 15.208 -34.876 1.00 51.06 970 ARG A C 1
ATOM 7825 O O . ARG A 1 970 ? 29.259 15.961 -34.715 1.00 51.06 970 AR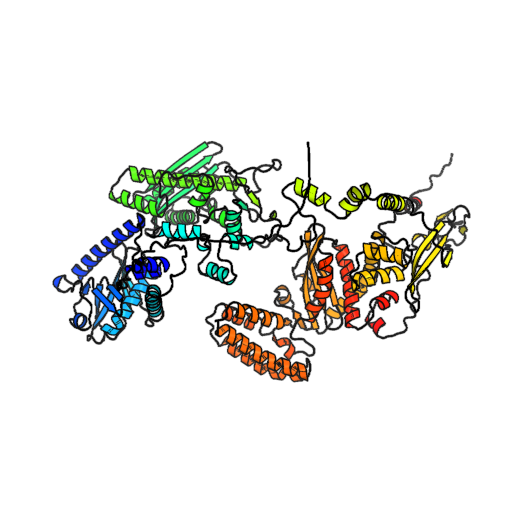G A O 1
ATOM 7832 N N . LYS A 1 971 ? 31.459 15.539 -34.508 1.00 40.38 971 LYS A N 1
ATOM 7833 C CA . LYS A 1 971 ? 31.859 16.953 -34.510 1.00 40.38 971 LYS A CA 1
ATOM 7834 C C . LYS A 1 971 ? 31.504 17.461 -35.910 1.00 40.38 971 LYS A C 1
ATOM 7836 O O . LYS A 1 971 ? 32.029 16.913 -36.882 1.00 40.38 971 LYS A O 1
ATOM 7841 N N . ARG A 1 972 ? 30.568 18.413 -36.034 1.00 40.34 972 ARG A N 1
ATOM 7842 C CA . ARG A 1 972 ? 30.386 19.147 -37.297 1.00 40.34 972 ARG A CA 1
ATOM 7843 C C . ARG A 1 972 ? 31.786 19.548 -37.754 1.00 40.34 972 ARG A C 1
ATOM 7845 O O . ARG A 1 972 ? 32.565 20.035 -36.932 1.00 40.34 972 ARG A O 1
ATOM 7852 N N . ALA A 1 973 ? 32.134 19.275 -39.009 1.00 39.12 973 ALA A N 1
ATOM 7853 C CA . ALA A 1 973 ? 33.325 19.895 -39.564 1.00 39.12 973 ALA A CA 1
ATOM 7854 C C . ALA A 1 973 ? 33.128 21.402 -39.363 1.00 39.12 973 ALA A C 1
ATOM 7856 O O . ALA A 1 973 ? 32.127 21.946 -39.832 1.00 39.12 973 ALA A O 1
ATOM 7857 N N . ARG A 1 974 ? 34.025 22.043 -38.602 1.00 38.91 974 ARG A N 1
ATOM 7858 C CA . ARG A 1 974 ? 34.021 23.500 -38.378 1.00 38.91 974 ARG A CA 1
ATOM 7859 C C . ARG A 1 974 ? 34.019 24.283 -39.703 1.00 38.91 974 ARG A C 1
ATOM 7861 O O . ARG A 1 974 ? 33.671 25.455 -39.717 1.00 38.91 974 ARG A O 1
ATOM 7868 N N . ASP A 1 975 ? 34.321 23.599 -40.801 1.00 42.47 975 ASP A N 1
ATOM 7869 C CA . ASP A 1 975 ? 34.461 24.145 -42.142 1.00 42.47 975 ASP A CA 1
ATOM 7870 C C . ASP A 1 975 ? 33.131 24.433 -42.857 1.00 42.47 975 ASP A C 1
ATOM 7872 O O . ASP A 1 975 ? 33.158 25.106 -43.883 1.00 42.47 975 ASP A O 1
ATOM 7876 N N . TRP A 1 976 ? 31.968 23.965 -42.366 1.00 43.50 976 TRP A N 1
ATOM 7877 C CA . TRP A 1 976 ? 30.696 24.315 -43.026 1.00 43.50 976 TRP A CA 1
ATOM 7878 C C . TRP A 1 976 ? 30.175 25.698 -42.583 1.00 43.50 976 TRP A C 1
ATOM 7880 O O . TRP A 1 976 ? 29.813 26.530 -43.408 1.00 43.50 976 TRP A O 1
ATOM 7890 N N . ASP A 1 977 ? 30.240 26.019 -41.292 1.00 40.31 977 ASP A N 1
ATOM 7891 C CA . ASP A 1 977 ? 29.717 27.305 -40.805 1.00 40.31 977 ASP A CA 1
ATOM 7892 C C . ASP A 1 977 ? 30.660 28.491 -41.132 1.00 40.31 977 ASP A C 1
ATOM 7894 O O . ASP A 1 977 ? 30.196 29.615 -41.319 1.00 40.31 977 ASP A O 1
ATOM 7898 N N . GLN A 1 978 ? 31.972 28.263 -41.315 1.00 39.34 978 GLN A N 1
ATOM 7899 C CA . GLN A 1 978 ? 32.919 29.333 -41.685 1.00 39.34 978 GLN A CA 1
ATOM 7900 C C . GLN A 1 978 ? 32.803 29.812 -43.142 1.00 39.34 978 GLN A C 1
ATOM 7902 O O . GLN A 1 978 ? 33.168 30.948 -43.434 1.00 39.34 978 GLN A O 1
ATOM 7907 N N . VAL A 1 979 ? 32.266 29.001 -44.061 1.00 41.88 979 VAL A N 1
ATOM 7908 C CA . VAL A 1 979 ? 32.106 29.402 -45.475 1.00 41.88 979 VAL A CA 1
ATOM 7909 C C . VAL A 1 979 ? 30.867 30.289 -45.683 1.00 41.88 979 VAL A C 1
ATOM 7911 O O . VAL A 1 979 ? 30.773 30.985 -46.694 1.00 41.88 979 VAL A O 1
ATOM 7914 N N . GLN A 1 980 ? 29.935 30.324 -44.724 1.00 40.28 980 GLN A N 1
ATOM 7915 C CA . GLN A 1 980 ? 28.763 31.206 -44.772 1.00 40.28 980 GLN A CA 1
ATOM 7916 C C . GLN A 1 980 ? 28.979 32.586 -44.121 1.00 40.28 980 GLN A C 1
ATOM 7918 O O . GLN A 1 980 ? 28.154 33.469 -44.332 1.00 40.28 980 GLN A O 1
ATOM 7923 N N . GLN A 1 981 ? 30.077 32.818 -43.386 1.00 33.03 981 GLN A N 1
ATOM 7924 C CA . GLN A 1 981 ? 30.276 34.047 -42.595 1.00 33.03 981 GLN A CA 1
ATOM 7925 C C . GLN A 1 981 ? 31.610 34.777 -42.842 1.00 33.03 981 GLN A C 1
ATOM 7927 O O . GLN A 1 981 ? 32.238 35.272 -41.909 1.00 33.03 981 GLN A O 1
ATOM 7932 N N . GLN A 1 982 ? 32.044 34.916 -44.095 1.00 28.19 982 GLN A N 1
ATOM 7933 C CA . GLN A 1 982 ? 33.040 35.940 -44.436 1.00 28.19 982 GLN A CA 1
ATOM 7934 C C . GLN A 1 982 ? 32.532 36.830 -45.573 1.00 28.19 982 GLN A C 1
ATOM 7936 O O . GLN A 1 982 ? 32.553 36.410 -46.731 1.00 28.19 982 GLN A O 1
ATOM 7941 N N . PRO A 1 983 ? 32.100 38.071 -45.274 1.00 33.09 983 PRO A N 1
ATOM 7942 C CA . PRO A 1 983 ? 32.096 39.130 -46.262 1.00 33.09 983 PRO A CA 1
ATOM 7943 C C . PRO A 1 983 ? 33.542 39.398 -46.676 1.00 33.09 983 PRO A C 1
ATOM 7945 O O . PRO A 1 983 ? 34.450 39.510 -45.850 1.00 33.09 983 PRO A O 1
ATOM 7948 N N . TYR A 1 984 ? 33.728 39.479 -47.981 1.00 32.97 984 TYR A N 1
ATOM 7949 C CA . TYR A 1 984 ? 34.941 39.877 -48.668 1.00 32.97 984 TYR A CA 1
ATOM 7950 C C . TYR A 1 984 ? 35.444 41.219 -48.094 1.00 32.97 984 TYR A C 1
ATOM 7952 O O . TYR A 1 984 ? 34.865 42.264 -48.375 1.00 32.97 984 TYR A O 1
ATOM 7960 N N . LYS A 1 985 ? 36.512 41.222 -47.283 1.00 32.09 985 LYS A N 1
ATOM 7961 C CA . LYS A 1 985 ? 37.299 42.447 -47.085 1.00 32.09 985 LYS A CA 1
ATOM 7962 C C . LYS A 1 985 ? 38.099 42.661 -48.366 1.00 32.09 985 LYS A C 1
ATOM 7964 O O . LYS A 1 985 ? 39.098 41.980 -48.591 1.00 32.09 985 LYS A O 1
ATOM 7969 N N . GLN A 1 986 ? 37.626 43.577 -49.208 1.00 34.09 986 GLN A N 1
ATOM 7970 C CA . GLN A 1 986 ? 38.457 44.229 -50.214 1.00 34.09 986 GLN A CA 1
ATOM 7971 C C . GLN A 1 986 ? 39.691 44.805 -49.507 1.00 34.09 986 GLN A C 1
ATOM 7973 O O . GLN A 1 986 ? 39.568 45.652 -48.627 1.00 34.09 986 GLN A O 1
ATOM 7978 N N . LYS A 1 987 ? 40.877 44.316 -49.873 1.00 34.75 987 LYS A N 1
ATOM 7979 C CA . LYS A 1 987 ? 42.096 45.119 -49.825 1.00 34.75 987 LYS A CA 1
ATOM 7980 C C . LYS A 1 987 ? 42.195 45.812 -51.180 1.00 34.75 987 LYS A C 1
ATOM 7982 O O . LYS A 1 987 ? 42.550 45.173 -52.168 1.00 34.75 987 LYS A O 1
ATOM 7987 N N . GLN A 1 988 ? 41.785 47.071 -51.209 1.00 36.47 988 GLN A N 1
ATOM 7988 C CA . GLN A 1 988 ? 42.334 48.080 -52.104 1.00 36.47 988 GLN A CA 1
ATOM 7989 C C . GLN A 1 988 ? 43.132 49.040 -51.219 1.00 36.47 988 GLN A C 1
ATOM 7991 O O . GLN A 1 988 ? 42.700 49.307 -50.096 1.00 36.47 988 GLN A O 1
ATOM 7996 N N . GLU A 1 989 ? 44.264 49.475 -51.775 1.00 32.94 989 GLU A N 1
ATOM 7997 C CA . GLU A 1 989 ? 45.402 50.208 -51.189 1.00 32.94 989 GLU A CA 1
ATOM 7998 C C . GLU A 1 989 ? 46.432 49.360 -50.427 1.00 32.94 989 GLU A C 1
ATOM 8000 O O . GLU A 1 989 ? 46.162 48.845 -49.315 1.00 32.94 989 GLU A O 1
#

pLDDT: mean 81.83, std 17.77, range [23.92, 98.19]

Mean predicted aligned error: 19.2 Å

Nearest PDB structures (foldseek):
  5eaw-assembly2_B  TM=4.011E-01  e=4.616E-03  Mus musculus
  3k9j-assembly3_B  TM=2.675E-01  e=1.608E-02  Homo sapiens
  4mdb-assembly1_A  TM=2.633E-01  e=2.726E-02  Drosophila mauritiana
  2f7t-assembly1_A-2  TM=2.683E-01  e=3.149E-02  Drosophila mauritiana
  3k9j-assembly2_A  TM=2.716E-01  e=4.199E-02  Homo sapiens

Secondary structure (DSSP, 8-state):
-------------------------------------B-HHHHHHHHH-HHHHHHHHTT------HHHHHHHHHHHHHHHHHHHHHHHHH-GGGEEESPBP-HHHHHT--SEEEEEEEEETTEEEEEEEEEEEEEEETTEEEEEEEEEEESSSS--HHHHHHHHHHHHHHHHHHTS--SEEEEEETTTTEEEEEE--S-THHHHHHHHHHHHHHHSPPPPP---TTGGG-TTHHHHHHHHHHTTBGGGSTT--HHHHHHHHHTT--BHHHHHTT----PPPSPPS-PPPPP-HHHHHHHHHHT-EEE-S-------SEEEEEEEEEETTTTEEEEEEEEEEETTEEEEEEEE-SSGGGHHHHHHHHHHHHHTSTT-EEEESSSHHHHHHHHHHHHSTTS-----GGGGEEEHHHHHHHHEE-SSSS--HHHHHHHTT---SSTT--HHHHHHHHHHHHHH--HHHHHHHHHHHHHHHHHHHHHHHHHHHHSSSSS-S--S----TTSPPEEEGGGS----TTGGGS----SSHHHHHHHHHHSHHHIIIIIIHHH-HHHHHHHHHHHH------PPPSEEEE---SS-TTT----EEEEEEEEEEEEEEEEEEETTEEEEEEEEEEEEEEEETTT--EE--HHHHHB-SB-HHHHHHHHHHHHTS---HHHHHHHHHHHH-----HHHHHHHHHHHHHHTHHHHHHHHHHHHHSSEEEEEEEEEE-GGG-EEEEEEEE-SS-EEEEEESS---HHHHHHHTT--SEEEE-S-HHHHTSSSEEEE-HHHHHHHHHHHHHH-TT-HHHHHHHHHHHHHHHHHHHHHHHH-S-HHHHGGGHHHHHHHHHHHHH----SHHHHHHHHHHHHTHHHHSGGGTSTT--SS-HHHHHHHHHHHHHHHHHTTT--HHHHHHHHHHHHHHHHHHHTT--HHHHHHHT-S-HHHHHTT--------SS-BPPTTPPPTT----TTTGGGSS--------